Protein AF-0000000074485143 (afdb_homodimer)

Foldseek 3Di:
DLVVLLVVLQVQLCCCCPPVVDQLLVSLLVSLLVSQVVLPQACCDPDPVGHGSVRLLCCLLCVQCVPLVLLLLLLLLLLLLCLQLQVLVVQLVVLCVVQNLLCLLVVLLVVLLLLLALDALSNSCSLCLSNLQSNCVVNVQASLLNVQLNSLSNLLNCQQAPPNPLLVLLCVLLVADNVVLNVLSCVLSVVLSVCLGNVVSVVVSVVDGFHFDPLQCVSNHHPPDPADHDDNVLSVCLSCQLSVLSVQLRCLVVPHDCPDPVNVVSVVCNPSSNSSVVSSVVSCVSSNVVRPHDPVVSVVSSPSSCVLCVSLSSSLSSLSSSLSSLVSSCVLVVLLVVLLPDPDDLLCSLLVQLQVVCVSRLALSCSLNSSSNSSSVVQVVDPPDNSSLSSRSNSLSSQAQRASSHSVLSNCCSRRVHDRVSSCVRVNVSSNSSSVSSSVVSVVVSVVD/DLVVLLVVLQVQLCCCCPPVVDQLLVSLLVSLLVSQVVLPQACCDPDPVGHGSVRLLCCQLCVQCVPLVLLLLLLLLLLLLCLQLQVLVVQLVVLCVVQNLLCSLVVLLVVLLLLLALDALSNSCSLCVSNLQSNCVVNVAASLLNVQLNSLSNLLNCQQAPPNPLLVLLCVLLVADNVVLNVLSCVLSVVLSVCLGNVVSVVVSVVDGFHFDPLQCVSNHHPPDPADHDDNVLSVCLSCQLSVLSVQLRCLVVPHDCPDPVNVVSVVCNPSSNSSVVSSVVSCVSSNVVRPHDPVVSVVSSPSSCVLCVSLSSSLSSLSSSLSSLVSSCVLVVLLVVLLPDPDDLLCSLLVQLQVVCVSRLALSCSLNSSSNSSSVVQVPDPPDNSSLSSRSNSLSSQAQRASSHSVLSNCCSRRVHDRVSSCVRVNVSSNSSSVSSSVVSVVVSVVD

Structure (mmCIF, N/CA/C/O backbone):
data_AF-0000000074485143-model_v1
#
loop_
_entity.id
_entity.type
_entity.pdbx_description
1 polymer 'Permease DsdX'
#
loop_
_atom_site.group_PDB
_atom_site.id
_atom_site.type_symbol
_atom_site.label_atom_id
_atom_site.label_alt_id
_atom_site.label_comp_id
_atom_site.label_asym_id
_atom_site.label_entity_id
_atom_site.label_seq_id
_atom_site.pdbx_PDB_ins_code
_atom_site.Cartn_x
_atom_site.Cartn_y
_atom_site.Cartn_z
_atom_site.occupancy
_atom_site.B_iso_or_equiv
_atom_site.auth_seq_id
_atom_site.auth_comp_id
_atom_site.auth_asym_id
_atom_site.auth_atom_id
_atom_site.pdbx_PDB_model_num
ATOM 1 N N . MET A 1 1 ? 15.844 22.688 -19.109 1 77 1 MET A N 1
ATOM 2 C CA . MET A 1 1 ? 15.156 21.641 -19.859 1 77 1 MET A CA 1
ATOM 3 C C . MET A 1 1 ? 14.328 20.766 -18.922 1 77 1 MET A C 1
ATOM 5 O O . MET A 1 1 ? 13.156 20.5 -19.203 1 77 1 MET A O 1
ATOM 9 N N . GLY A 1 2 ? 14.812 20.609 -17.719 1 84.12 2 GLY A N 1
ATOM 10 C CA . GLY A 1 2 ? 14.086 19.766 -16.766 1 84.12 2 GLY A CA 1
ATOM 11 C C . GLY A 1 2 ? 12.828 20.422 -16.234 1 84.12 2 GLY A C 1
ATOM 12 O O . GLY A 1 2 ? 11.773 19.781 -16.172 1 84.12 2 GLY A O 1
ATOM 13 N N . ILE A 1 3 ? 12.891 21.672 -16.125 1 85.06 3 ILE A N 1
ATOM 14 C CA . ILE A 1 3 ? 11.758 22.406 -15.562 1 85.06 3 ILE A CA 1
ATOM 15 C C . ILE A 1 3 ? 10.617 22.438 -16.578 1 85.06 3 ILE A C 1
ATOM 17 O O . ILE A 1 3 ? 9.453 22.266 -16.203 1 85.06 3 ILE A O 1
ATOM 21 N N . ALA A 1 4 ? 10.906 22.656 -17.781 1 90.69 4 ALA A N 1
ATOM 22 C CA . ALA A 1 4 ? 9.898 22.672 -18.844 1 90.69 4 ALA A CA 1
ATOM 23 C C . ALA A 1 4 ? 9.195 21.312 -18.938 1 90.69 4 ALA A C 1
ATOM 25 O O . ALA A 1 4 ? 7.984 21.266 -19.156 1 90.69 4 ALA A O 1
ATOM 26 N N . ILE A 1 5 ? 9.953 20.312 -18.812 1 92.62 5 ILE A N 1
ATOM 27 C CA . ILE A 1 5 ? 9.414 18.953 -18.875 1 92.62 5 ILE A CA 1
ATOM 28 C C . ILE A 1 5 ? 8.453 18.719 -17.703 1 92.62 5 ILE A C 1
ATOM 30 O O . ILE A 1 5 ? 7.383 18.141 -17.875 1 92.62 5 ILE A O 1
ATOM 34 N N . VAL A 1 6 ? 8.852 19.188 -16.578 1 89.31 6 VAL A N 1
ATOM 35 C CA . VAL A 1 6 ? 8.023 19 -15.383 1 89.31 6 VAL A CA 1
ATOM 36 C C . VAL A 1 6 ? 6.723 19.781 -15.531 1 89.31 6 VAL A C 1
ATOM 38 O O . VAL A 1 6 ? 5.648 19.281 -15.203 1 89.31 6 VAL A O 1
ATOM 41 N N . ILE A 1 7 ? 6.793 20.984 -16.016 1 91.06 7 ILE A N 1
ATOM 42 C CA . ILE A 1 7 ? 5.598 21.797 -16.25 1 91.06 7 ILE A CA 1
ATOM 43 C C . ILE A 1 7 ? 4.688 21.094 -17.25 1 91.06 7 ILE A C 1
ATOM 45 O O . ILE A 1 7 ? 3.475 21.016 -17.047 1 91.06 7 ILE A O 1
ATOM 49 N N . ALA A 1 8 ? 5.266 20.641 -18.312 1 94.94 8 ALA A N 1
ATOM 50 C CA . ALA A 1 8 ? 4.496 19.922 -19.328 1 94.94 8 ALA A CA 1
ATOM 51 C C . ALA A 1 8 ? 3.826 18.688 -18.734 1 94.94 8 ALA A C 1
ATOM 53 O O . ALA A 1 8 ? 2.684 18.359 -19.078 1 94.94 8 ALA A O 1
ATOM 54 N N . ALA A 1 9 ? 4.535 18 -17.891 1 92.94 9 ALA A N 1
ATOM 55 C CA . ALA A 1 9 ? 4.008 16.797 -17.266 1 92.94 9 ALA A CA 1
ATOM 56 C C . ALA A 1 9 ? 2.795 17.109 -16.391 1 92.94 9 ALA A C 1
ATOM 58 O O . ALA A 1 9 ? 1.819 16.359 -16.375 1 92.94 9 ALA A O 1
ATOM 59 N N . ILE A 1 10 ? 2.867 18.156 -15.695 1 91.25 10 ILE A N 1
ATOM 60 C CA . ILE A 1 10 ? 1.774 18.578 -14.82 1 91.25 10 ILE A CA 1
ATOM 61 C C . ILE A 1 10 ? 0.552 18.938 -15.664 1 91.25 10 ILE A C 1
ATOM 63 O O . ILE A 1 10 ? -0.571 18.547 -15.328 1 91.25 10 ILE A O 1
ATOM 67 N N . VAL A 1 11 ? 0.771 19.641 -16.734 1 93.5 11 VAL A N 1
ATOM 68 C CA . VAL A 1 11 ? -0.319 20.031 -17.625 1 93.5 11 VAL A CA 1
ATOM 69 C C . VAL A 1 11 ? -0.961 18.781 -18.219 1 93.5 11 VAL A C 1
ATOM 71 O O . VAL A 1 11 ? -2.188 18.656 -18.25 1 93.5 11 VAL A O 1
ATOM 74 N N . VAL A 1 12 ? -0.149 17.891 -18.672 1 95.19 12 VAL A N 1
ATOM 75 C CA . VAL A 1 12 ? -0.652 16.656 -19.266 1 95.19 12 VAL A CA 1
ATOM 76 C C . VAL A 1 12 ? -1.452 15.875 -18.219 1 95.19 12 VAL A C 1
ATOM 78 O O . VAL A 1 12 ? -2.521 15.344 -18.531 1 95.19 12 VAL A O 1
ATOM 81 N N . LEU A 1 13 ? -0.933 15.789 -17 1 94 13 LEU A N 1
ATOM 82 C CA . LEU A 1 13 ? -1.611 15.078 -15.93 1 94 13 LEU A CA 1
ATOM 83 C C . LEU A 1 13 ? -2.988 15.68 -15.664 1 94 13 LEU A C 1
ATOM 85 O O . LEU A 1 13 ? -3.975 14.953 -15.539 1 94 13 LEU A O 1
ATOM 89 N N . LEU A 1 14 ? -3.059 16.984 -15.641 1 91.5 14 LEU A N 1
ATOM 90 C CA . LEU A 1 14 ? -4.316 17.672 -15.398 1 91.5 14 LEU A CA 1
ATOM 91 C C . LEU A 1 14 ? -5.305 17.438 -16.531 1 91.5 14 LEU A C 1
ATOM 93 O O . LEU A 1 14 ? -6.492 17.203 -16.297 1 91.5 14 LEU A O 1
ATOM 97 N N . LEU A 1 15 ? -4.797 17.422 -17.734 1 94.62 15 LEU A N 1
ATOM 98 C CA . LEU A 1 15 ? -5.66 17.203 -18.891 1 94.62 15 LEU A CA 1
ATOM 99 C C . LEU A 1 15 ? -6.172 15.766 -18.906 1 94.62 15 LEU A C 1
ATOM 101 O O . LEU A 1 15 ? -7.332 15.516 -19.25 1 94.62 15 LEU A O 1
ATOM 105 N N . LEU A 1 16 ? -5.328 14.812 -18.531 1 94.56 16 LEU A N 1
ATOM 106 C CA . LEU A 1 16 ? -5.73 13.414 -18.484 1 94.56 16 LEU A CA 1
ATOM 107 C C . LEU A 1 16 ? -6.859 13.203 -17.484 1 94.56 16 LEU A C 1
ATOM 109 O O . LEU A 1 16 ? -7.793 12.445 -17.75 1 94.56 16 LEU A O 1
ATOM 113 N N . ILE A 1 17 ? -6.816 13.875 -16.391 1 92.56 17 ILE A N 1
ATOM 114 C CA . ILE A 1 17 ? -7.766 13.641 -15.305 1 92.56 17 ILE A CA 1
ATOM 115 C C . ILE A 1 17 ? -9.031 14.469 -15.539 1 92.56 17 ILE A C 1
ATOM 117 O O . ILE A 1 17 ? -10.148 13.953 -15.414 1 92.56 17 ILE A O 1
ATOM 121 N N . THR A 1 18 ? -8.938 15.773 -15.961 1 90.88 18 THR A N 1
ATOM 122 C CA . THR A 1 18 ? -10.07 16.688 -15.984 1 90.88 18 THR A CA 1
ATOM 123 C C . THR A 1 18 ? -10.773 16.641 -17.344 1 90.88 18 THR A C 1
ATOM 125 O O . THR A 1 18 ? -11.992 16.828 -17.422 1 90.88 18 THR A O 1
ATOM 128 N N . VAL A 1 19 ? -9.984 16.438 -18.406 1 93 19 VAL A N 1
ATOM 129 C CA . VAL A 1 19 ? -10.57 16.469 -19.75 1 93 19 VAL A CA 1
ATOM 130 C C . VAL A 1 19 ? -10.805 15.039 -20.234 1 93 19 VAL A C 1
ATOM 132 O O . VAL A 1 19 ? -11.938 14.68 -20.578 1 93 19 VAL A O 1
ATOM 135 N N . ALA A 1 20 ? -9.859 14.195 -20.125 1 94.12 20 ALA A N 1
ATOM 136 C CA . ALA A 1 20 ? -9.984 12.828 -20.625 1 94.12 20 ALA A CA 1
ATOM 137 C C . ALA A 1 20 ? -10.719 11.953 -19.609 1 94.12 20 ALA A C 1
ATOM 139 O O . ALA A 1 20 ? -11.133 10.828 -19.938 1 94.12 20 ALA A O 1
ATOM 140 N N . LYS A 1 21 ? -10.852 12.414 -18.328 1 94.25 21 LYS A N 1
ATOM 141 C CA . LYS A 1 21 ? -11.547 11.719 -17.25 1 94.25 21 LYS A CA 1
ATOM 142 C C . LYS A 1 21 ? -10.906 10.359 -16.969 1 94.25 21 LYS A C 1
ATOM 144 O O . LYS A 1 21 ? -11.609 9.367 -16.766 1 94.25 21 LYS A O 1
ATOM 149 N N . MET A 1 22 ? -9.672 10.375 -17.094 1 95 22 MET A N 1
ATOM 150 C CA . MET A 1 22 ? -8.93 9.172 -16.703 1 95 22 MET A CA 1
ATOM 151 C C . MET A 1 22 ? -8.812 9.07 -15.195 1 95 22 MET A C 1
ATOM 153 O O . MET A 1 22 ? -8.648 10.078 -14.508 1 95 22 MET A O 1
ATOM 157 N N . HIS A 1 23 ? -8.953 7.844 -14.758 1 94.5 23 HIS A N 1
ATOM 158 C CA . HIS A 1 23 ? -8.789 7.629 -13.32 1 94.5 23 HIS A CA 1
ATOM 159 C C . HIS A 1 23 ? -7.441 8.164 -12.844 1 94.5 23 HIS A C 1
ATOM 161 O O . HIS A 1 23 ? -6.41 7.922 -13.469 1 94.5 23 HIS A O 1
ATOM 167 N N . PRO A 1 24 ? -7.426 8.875 -11.703 1 92.75 24 PRO A N 1
ATOM 168 C CA . PRO A 1 24 ? -6.191 9.516 -11.234 1 92.75 24 PRO A CA 1
ATOM 169 C C . PRO A 1 24 ? -5.047 8.523 -11.047 1 92.75 24 PRO A C 1
ATOM 171 O O . PRO A 1 24 ? -3.893 8.844 -11.336 1 92.75 24 PRO A O 1
ATOM 174 N N . PHE A 1 25 ? -5.336 7.328 -10.57 1 96 25 PHE A N 1
ATOM 175 C CA . PHE A 1 25 ? -4.301 6.32 -10.367 1 96 25 PHE A CA 1
ATOM 176 C C . PHE A 1 25 ? -3.596 5.992 -11.68 1 96 25 PHE A C 1
ATOM 178 O O . PHE A 1 25 ? -2.363 5.992 -11.742 1 96 25 PHE A O 1
ATOM 185 N N . VAL A 1 26 ? -4.289 5.754 -12.734 1 96.81 26 VAL A N 1
ATOM 186 C CA . VAL A 1 26 ? -3.756 5.402 -14.047 1 96.81 26 VAL A CA 1
ATOM 187 C C . VAL A 1 26 ? -3.012 6.598 -14.641 1 96.81 26 VAL A C 1
ATOM 189 O O . VAL A 1 26 ? -1.909 6.449 -15.172 1 96.81 26 VAL A O 1
ATOM 192 N N . ALA A 1 27 ? -3.609 7.762 -14.516 1 96.19 27 ALA A N 1
ATOM 193 C CA . ALA A 1 27 ? -3.021 8.984 -15.055 1 96.19 27 ALA A CA 1
ATOM 194 C C . ALA A 1 27 ? -1.67 9.273 -14.406 1 96.19 27 ALA A C 1
ATOM 196 O O . ALA A 1 27 ? -0.719 9.664 -15.086 1 96.19 27 ALA A O 1
ATOM 197 N N . LEU A 1 28 ? -1.606 9.094 -13.117 1 94.12 28 LEU A N 1
ATOM 198 C CA . LEU A 1 28 ? -0.381 9.375 -12.383 1 94.12 28 LEU A CA 1
ATOM 199 C C . LEU A 1 28 ? 0.729 8.406 -12.781 1 94.12 28 LEU A C 1
ATOM 201 O O . LEU A 1 28 ? 1.873 8.82 -12.984 1 94.12 28 LEU A O 1
ATOM 205 N N . ILE A 1 29 ? 0.413 7.117 -12.898 1 96.56 29 ILE A N 1
ATOM 206 C CA . ILE A 1 29 ? 1.409 6.129 -13.289 1 96.56 29 ILE A CA 1
ATOM 207 C C . ILE A 1 29 ? 1.868 6.398 -14.727 1 96.56 29 ILE A C 1
ATOM 209 O O . ILE A 1 29 ? 3.066 6.367 -15.016 1 96.56 29 ILE A O 1
ATOM 213 N N . LEU A 1 30 ? 0.955 6.688 -15.602 1 97.19 30 LEU A N 1
ATOM 214 C CA . LEU A 1 30 ? 1.27 6.98 -17 1 97.19 30 LEU A CA 1
ATOM 215 C C . LEU A 1 30 ? 2.168 8.211 -17.094 1 97.19 30 LEU A C 1
ATOM 217 O O . LEU A 1 30 ? 3.15 8.203 -17.844 1 97.19 30 LEU A O 1
ATOM 221 N N . THR A 1 31 ? 1.802 9.227 -16.391 1 96.38 31 THR A N 1
ATOM 222 C CA . THR A 1 31 ? 2.58 10.461 -16.422 1 96.38 31 THR A CA 1
ATOM 223 C C . THR A 1 31 ? 3.969 10.242 -15.828 1 96.38 31 THR A C 1
ATOM 225 O O . THR A 1 31 ? 4.945 10.836 -16.281 1 96.38 31 THR A O 1
ATOM 228 N N . SER A 1 32 ? 4.051 9.383 -14.773 1 96 32 SER A N 1
ATOM 229 C CA . SER A 1 32 ? 5.348 9.039 -14.203 1 96 32 SER A CA 1
ATOM 230 C C . SER A 1 32 ? 6.258 8.398 -15.242 1 96 32 SER A C 1
ATOM 232 O O . SER A 1 32 ? 7.438 8.734 -15.336 1 96 32 SER A O 1
ATOM 234 N N . VAL A 1 33 ? 5.715 7.488 -16.016 1 96.94 33 VAL A N 1
ATOM 235 C CA . VAL A 1 33 ? 6.469 6.836 -17.078 1 96.94 33 VAL A CA 1
ATOM 236 C C . VAL A 1 33 ? 6.898 7.875 -18.109 1 96.94 33 VAL A C 1
ATOM 238 O O . VAL A 1 33 ? 8.055 7.891 -18.547 1 96.94 33 VAL A O 1
ATOM 241 N N . GLY A 1 34 ? 6.012 8.742 -18.516 1 96.81 34 GLY A N 1
ATOM 242 C CA . GLY A 1 34 ? 6.305 9.781 -19.484 1 96.81 34 GLY A CA 1
ATOM 243 C C . GLY A 1 34 ? 7.418 10.711 -19.047 1 96.81 34 GLY A C 1
ATOM 244 O O . GLY A 1 34 ? 8.312 11.031 -19.844 1 96.81 34 GLY A O 1
ATOM 245 N N . VAL A 1 35 ? 7.359 11.133 -17.812 1 95.12 35 VAL A N 1
ATOM 246 C CA . VAL A 1 35 ? 8.367 12.039 -17.281 1 95.12 35 VAL A CA 1
ATOM 247 C C . VAL A 1 35 ? 9.727 11.344 -17.234 1 95.12 35 VAL A C 1
ATOM 249 O O . VAL A 1 35 ? 10.742 11.938 -17.594 1 95.12 35 VAL A O 1
ATOM 252 N N . GLY A 1 36 ? 9.75 10.102 -16.75 1 95.56 36 GLY A N 1
ATOM 253 C CA . GLY A 1 36 ? 11 9.352 -16.734 1 95.56 36 GLY A CA 1
ATOM 254 C C . GLY A 1 36 ? 11.641 9.25 -18.109 1 95.56 36 GLY A C 1
ATOM 255 O O . GLY A 1 36 ? 12.852 9.453 -18.25 1 95.56 36 GLY A O 1
ATOM 256 N N . LEU A 1 37 ? 10.828 8.992 -19.141 1 95.81 37 LEU A N 1
ATOM 257 C CA . LEU A 1 37 ? 11.328 8.891 -20.5 1 95.81 37 LEU A CA 1
ATOM 258 C C . LEU A 1 37 ? 11.836 10.242 -21 1 95.81 37 LEU A C 1
ATOM 260 O O . LEU A 1 37 ? 12.922 10.328 -21.578 1 95.81 37 LEU A O 1
ATOM 264 N N . ALA A 1 38 ? 11.125 11.273 -20.719 1 95.5 38 ALA A N 1
ATOM 265 C CA . ALA A 1 38 ? 11.469 12.609 -21.203 1 95.5 38 ALA A CA 1
ATOM 266 C C . ALA A 1 38 ? 12.734 13.125 -20.531 1 95.5 38 ALA A C 1
ATOM 268 O O . ALA A 1 38 ? 13.523 13.852 -21.156 1 95.5 38 ALA A O 1
ATOM 269 N N . MET A 1 39 ? 12.938 12.734 -19.297 1 94.38 39 MET A N 1
ATOM 270 C CA . MET A 1 39 ? 14.086 13.211 -18.531 1 94.38 39 MET A CA 1
ATOM 271 C C . MET A 1 39 ? 15.312 12.328 -18.781 1 94.38 39 MET A C 1
ATOM 273 O O . MET A 1 39 ? 16.391 12.594 -18.25 1 94.38 39 MET A O 1
ATOM 277 N N . GLY A 1 40 ? 15.133 11.273 -19.547 1 92.62 40 GLY A N 1
ATOM 278 C CA . GLY A 1 40 ? 16.25 10.422 -19.938 1 92.62 40 GLY A CA 1
ATOM 279 C C . GLY A 1 40 ? 16.641 9.43 -18.859 1 92.62 40 GLY A C 1
ATOM 280 O O . GLY A 1 40 ? 17.797 9 -18.797 1 92.62 40 GLY A O 1
ATOM 281 N N . MET A 1 41 ? 15.758 9.078 -18.016 1 93.44 41 MET A N 1
ATOM 282 C CA . MET A 1 41 ? 16.031 8.031 -17.031 1 93.44 41 MET A CA 1
ATOM 283 C C . MET A 1 41 ? 16.234 6.684 -17.719 1 93.44 41 MET A C 1
ATOM 285 O O . MET A 1 41 ? 15.625 6.418 -18.75 1 93.44 41 MET A O 1
ATOM 289 N N . PRO A 1 42 ? 17.141 5.848 -17.141 1 93.62 42 PRO A N 1
ATOM 290 C CA . PRO A 1 42 ? 17.266 4.516 -17.734 1 93.62 42 PRO A CA 1
ATOM 291 C C . PRO A 1 42 ? 15.961 3.721 -17.703 1 93.62 42 PRO A C 1
ATOM 293 O O . PRO A 1 42 ? 15.211 3.807 -16.734 1 93.62 42 PRO A O 1
ATOM 296 N N . LEU A 1 43 ? 15.688 3.006 -18.797 1 92.38 43 LEU A N 1
ATOM 297 C CA . LEU A 1 43 ? 14.492 2.178 -18.859 1 92.38 43 LEU A CA 1
ATOM 298 C C . LEU A 1 43 ? 14.516 1.099 -17.781 1 92.38 43 LEU A C 1
ATOM 300 O O . LEU A 1 43 ? 13.531 0.908 -17.062 1 92.38 43 LEU A O 1
ATOM 304 N N . LEU A 1 44 ? 15.633 0.401 -17.719 1 86.69 44 LEU A N 1
ATOM 305 C CA . LEU A 1 44 ? 15.906 -0.603 -16.703 1 86.69 44 LEU A CA 1
ATOM 306 C C . LEU A 1 44 ? 17.109 -0.207 -15.852 1 86.69 44 LEU A C 1
ATOM 308 O O . LEU A 1 44 ? 18.031 0.458 -16.344 1 86.69 44 LEU A O 1
ATOM 312 N N . ALA A 1 45 ? 17.094 -0.607 -14.562 1 83.62 45 ALA A N 1
ATOM 313 C CA . ALA A 1 45 ? 18.188 -0.243 -13.664 1 83.62 45 ALA A CA 1
ATOM 314 C C . ALA A 1 45 ? 19.5 -0.83 -14.148 1 83.62 45 ALA A C 1
ATOM 316 O O . ALA A 1 45 ? 19.672 -2.051 -14.172 1 83.62 45 ALA A O 1
ATOM 317 N N . PRO A 1 46 ? 20.391 0.035 -14.523 1 72.5 46 PRO A N 1
ATOM 318 C CA . PRO A 1 46 ? 21.703 -0.476 -14.914 1 72.5 46 PRO A CA 1
ATOM 319 C C . PRO A 1 46 ? 22.531 -0.963 -13.727 1 72.5 46 PRO A C 1
ATOM 321 O O . PRO A 1 46 ? 23.375 -1.844 -13.875 1 72.5 46 PRO A O 1
ATOM 324 N N . SER A 1 47 ? 22.297 -0.311 -12.602 1 71.19 47 SER A N 1
ATOM 325 C CA . SER A 1 47 ? 22.938 -0.641 -11.336 1 71.19 47 SER A CA 1
ATOM 326 C C . SER A 1 47 ? 22 -0.416 -10.156 1 71.19 47 SER A C 1
ATOM 328 O O . SER A 1 47 ? 20.984 0.261 -10.289 1 71.19 47 SER A O 1
ATOM 330 N N . PRO A 1 48 ? 22.281 -1.154 -9.102 1 69.06 48 PRO A N 1
ATOM 331 C CA . PRO A 1 48 ? 21.453 -0.934 -7.926 1 69.06 48 PRO A CA 1
ATOM 332 C C . PRO A 1 48 ? 21.422 0.527 -7.48 1 69.06 48 PRO A C 1
ATOM 334 O O . PRO A 1 48 ? 20.453 0.971 -6.855 1 69.06 48 PRO A O 1
ATOM 337 N N . GLU A 1 49 ? 22.406 1.242 -7.836 1 74.12 49 GLU A N 1
ATOM 338 C CA . GLU A 1 49 ? 22.547 2.623 -7.383 1 74.12 49 GLU A CA 1
ATOM 339 C C . GLU A 1 49 ? 21.781 3.58 -8.281 1 74.12 49 GLU A C 1
ATOM 341 O O . GLU A 1 49 ? 21.469 4.707 -7.887 1 74.12 49 GLU A O 1
ATOM 346 N N . THR A 1 50 ? 21.484 3.129 -9.484 1 86 50 THR A N 1
ATOM 347 C CA . THR A 1 50 ? 20.766 3.965 -10.445 1 86 50 THR A CA 1
ATOM 348 C C . THR A 1 50 ? 19.438 3.332 -10.812 1 86 50 THR A C 1
ATOM 350 O O . THR A 1 50 ? 19.359 2.502 -11.727 1 86 50 THR A O 1
ATOM 353 N N . PRO A 1 51 ? 18.453 3.938 -10.234 1 90.56 51 PRO A N 1
ATOM 354 C CA . PRO A 1 51 ? 17.141 3.311 -10.469 1 90.56 51 PRO A CA 1
ATOM 355 C C . PRO A 1 51 ? 16.594 3.607 -11.867 1 90.56 51 PRO A C 1
ATOM 357 O O . PRO A 1 51 ? 16.781 4.707 -12.383 1 90.56 51 PRO A O 1
ATOM 360 N N . GLY A 1 52 ? 16.016 2.598 -12.461 1 94.38 52 GLY A N 1
ATOM 361 C CA . GLY A 1 52 ? 15.234 2.814 -13.672 1 94.38 52 GLY A CA 1
ATOM 362 C C . GLY A 1 52 ? 13.867 3.414 -13.406 1 94.38 52 GLY A C 1
ATOM 363 O O . GLY A 1 52 ? 13.5 3.652 -12.258 1 94.38 52 GLY A O 1
ATOM 364 N N . ILE A 1 53 ? 13.117 3.656 -14.484 1 95.94 53 ILE A N 1
ATOM 365 C CA . ILE A 1 53 ? 11.797 4.273 -14.398 1 95.94 53 ILE A CA 1
ATOM 366 C C . ILE A 1 53 ? 10.875 3.395 -13.555 1 95.94 53 ILE A C 1
ATOM 368 O O . ILE A 1 53 ? 10.234 3.877 -12.617 1 95.94 53 ILE A O 1
ATOM 372 N N . ILE A 1 54 ? 10.852 2.143 -13.812 1 94.56 54 ILE A N 1
ATOM 373 C CA . ILE A 1 54 ? 9.938 1.214 -13.148 1 94.56 54 ILE A CA 1
ATOM 374 C C . ILE A 1 54 ? 10.344 1.049 -11.68 1 94.56 54 ILE A C 1
ATOM 376 O O . ILE A 1 54 ? 9.492 0.979 -10.797 1 94.56 54 ILE A O 1
ATOM 380 N N . ASP A 1 55 ? 11.625 1.031 -11.453 1 94.81 55 ASP A N 1
ATOM 381 C CA . ASP A 1 55 ? 12.141 0.941 -10.086 1 94.81 55 ASP A CA 1
ATOM 382 C C . ASP A 1 55 ? 11.711 2.15 -9.258 1 94.81 55 ASP A C 1
ATOM 384 O O . ASP A 1 55 ? 11.297 2.006 -8.109 1 94.81 55 ASP A O 1
ATOM 388 N N . SER A 1 56 ? 11.812 3.252 -9.875 1 94.94 56 SER A N 1
ATOM 389 C CA . SER A 1 56 ? 11.438 4.484 -9.188 1 94.94 56 SER A CA 1
ATOM 390 C C . SER A 1 56 ? 9.945 4.508 -8.867 1 94.94 56 SER A C 1
ATOM 392 O O . SER A 1 56 ? 9.539 4.953 -7.793 1 94.94 56 SER A O 1
ATOM 394 N N . ILE A 1 57 ? 9.18 4.055 -9.781 1 95.81 57 ILE A N 1
ATOM 395 C CA . ILE A 1 57 ? 7.73 4.016 -9.602 1 95.81 57 ILE A CA 1
ATOM 396 C C . ILE A 1 57 ? 7.379 3.076 -8.445 1 95.81 57 ILE A C 1
ATOM 398 O O . ILE A 1 57 ? 6.664 3.461 -7.52 1 95.81 57 ILE A O 1
ATOM 402 N N . LYS A 1 58 ? 7.914 1.9 -8.445 1 95.06 58 LYS A N 1
ATOM 403 C CA . LYS A 1 58 ? 7.637 0.918 -7.398 1 95.06 58 LYS A CA 1
ATOM 404 C C . LYS A 1 58 ? 8.141 1.404 -6.039 1 95.06 58 LYS A C 1
ATOM 406 O O . LYS A 1 58 ? 7.445 1.265 -5.031 1 95.06 58 LYS A O 1
ATOM 411 N N . ALA A 1 59 ? 9.328 1.985 -6.074 1 94.31 59 ALA A N 1
ATOM 412 C CA . ALA A 1 59 ? 9.914 2.484 -4.836 1 94.31 59 ALA A CA 1
ATOM 413 C C . ALA A 1 59 ? 9.094 3.641 -4.266 1 94.31 59 ALA A C 1
ATOM 415 O O . ALA A 1 59 ? 8.859 3.705 -3.059 1 94.31 59 ALA A O 1
ATOM 416 N N . GLY A 1 60 ? 8.719 4.543 -5.125 1 93.56 60 GLY A N 1
ATOM 417 C CA . GLY A 1 60 ? 7.914 5.676 -4.684 1 93.56 60 GLY A CA 1
ATOM 418 C C . GLY A 1 60 ? 6.578 5.266 -4.094 1 93.56 60 GLY A C 1
ATOM 419 O O . GLY A 1 60 ? 6.199 5.738 -3.02 1 93.56 60 GLY A O 1
ATOM 420 N N . LEU A 1 61 ? 5.895 4.41 -4.824 1 94.62 61 LEU A N 1
ATOM 421 C CA . LEU A 1 61 ? 4.613 3.91 -4.336 1 94.62 61 LEU A CA 1
ATOM 422 C C . LEU A 1 61 ? 4.797 3.117 -3.045 1 94.62 61 LEU A C 1
ATOM 424 O O . LEU A 1 61 ? 4.062 3.322 -2.076 1 94.62 61 LEU A O 1
ATOM 428 N N . GLY A 1 62 ? 5.707 2.275 -3 1 94.56 62 GLY A N 1
ATOM 429 C CA . GLY A 1 62 ? 5.969 1.445 -1.835 1 94.56 62 GLY A CA 1
ATOM 430 C C . GLY A 1 62 ? 6.367 2.246 -0.609 1 94.56 62 GLY A C 1
ATOM 431 O O . GLY A 1 62 ? 5.875 1.992 0.492 1 94.56 62 GLY A O 1
ATOM 432 N N . ASN A 1 63 ? 7.293 3.207 -0.805 1 92.19 63 ASN A N 1
ATOM 433 C CA . ASN A 1 63 ? 7.719 4.055 0.305 1 92.19 63 ASN A CA 1
ATOM 434 C C . ASN A 1 63 ? 6.547 4.84 0.89 1 92.19 63 ASN A C 1
ATOM 436 O O . ASN A 1 63 ? 6.461 5.016 2.105 1 92.19 63 ASN A O 1
ATOM 440 N N . THR A 1 64 ? 5.727 5.25 0.051 1 90.31 64 THR A N 1
ATOM 441 C CA . THR A 1 64 ? 4.57 6.02 0.488 1 90.31 64 THR A CA 1
ATOM 442 C C . THR A 1 64 ? 3.572 5.129 1.225 1 90.31 64 THR A C 1
ATOM 444 O O . THR A 1 64 ? 3.133 5.461 2.328 1 90.31 64 THR A O 1
ATOM 447 N N . LEU A 1 65 ? 3.303 4.008 0.687 1 93.62 65 LEU A N 1
ATOM 448 C CA . LEU A 1 65 ? 2.283 3.137 1.259 1 93.62 65 LEU A CA 1
ATOM 449 C C . LEU A 1 65 ? 2.836 2.359 2.449 1 93.62 65 LEU A C 1
ATOM 451 O O . LEU A 1 65 ? 2.08 1.944 3.33 1 93.62 65 LEU A O 1
ATOM 455 N N . GLY A 1 66 ? 4.137 2.133 2.506 1 93.75 66 GLY A N 1
ATOM 456 C CA . GLY A 1 66 ? 4.73 1.435 3.637 1 93.75 66 GLY A CA 1
ATOM 457 C C . GLY A 1 66 ? 4.375 2.057 4.973 1 93.75 66 GLY A C 1
ATOM 458 O O . GLY A 1 66 ? 4.199 1.349 5.969 1 93.75 66 GLY A O 1
ATOM 459 N N . PHE A 1 67 ? 4.262 3.312 4.922 1 91.19 67 PHE A N 1
ATOM 460 C CA . PHE A 1 67 ? 3.92 4.055 6.133 1 91.19 67 PHE A CA 1
ATOM 461 C C . PHE A 1 67 ? 2.434 4.387 6.16 1 91.19 67 PHE A C 1
ATOM 463 O O . PHE A 1 67 ? 1.736 4.062 7.121 1 91.19 67 PHE A O 1
ATOM 470 N N . LEU A 1 68 ? 1.88 4.895 5.105 1 89.62 68 LEU A N 1
ATOM 471 C CA . LEU A 1 68 ? 0.553 5.5 5.109 1 89.62 68 LEU A CA 1
ATOM 472 C C . LEU A 1 68 ? -0.533 4.43 5.137 1 89.62 68 LEU A C 1
ATOM 474 O O . LEU A 1 68 ? -1.606 4.645 5.707 1 89.62 68 LEU A O 1
ATOM 478 N N . ALA A 1 69 ? -0.226 3.336 4.488 1 94.19 69 ALA A N 1
ATOM 479 C CA . ALA A 1 69 ? -1.234 2.281 4.512 1 94.19 69 ALA A CA 1
ATOM 480 C C . ALA A 1 69 ? -1.52 1.828 5.941 1 94.19 69 ALA A C 1
ATOM 482 O O . ALA A 1 69 ? -2.666 1.543 6.293 1 94.19 69 ALA A O 1
ATOM 483 N N . ILE A 1 70 ? -0.499 1.754 6.793 1 95.25 70 ILE A N 1
ATOM 484 C CA . ILE A 1 70 ? -0.653 1.33 8.18 1 95.25 70 ILE A CA 1
ATOM 485 C C . ILE A 1 70 ? -1.438 2.385 8.961 1 95.25 70 ILE A C 1
ATOM 487 O O . ILE A 1 70 ? -2.406 2.062 9.648 1 95.25 70 ILE A O 1
ATOM 491 N N . VAL A 1 71 ? -1.066 3.592 8.727 1 91.19 71 VAL A N 1
ATOM 492 C CA . VAL A 1 71 ? -1.657 4.703 9.469 1 91.19 71 VAL A CA 1
ATOM 493 C C . VAL A 1 71 ? -3.123 4.863 9.078 1 91.19 71 VAL A C 1
ATOM 495 O O . VAL A 1 71 ? -3.988 5.039 9.938 1 91.19 71 VAL A O 1
ATOM 498 N N . LEU A 1 72 ? -3.393 4.77 7.816 1 91.25 72 LEU A N 1
ATOM 499 C CA . LEU A 1 72 ? -4.758 4.965 7.336 1 91.25 72 LEU A CA 1
ATOM 500 C C . LEU A 1 72 ? -5.656 3.814 7.777 1 91.25 72 LEU A C 1
ATOM 502 O O . LEU A 1 72 ? -6.809 4.035 8.164 1 91.25 72 LEU A O 1
ATOM 506 N N . ALA A 1 73 ? -5.145 2.617 7.676 1 94.38 73 ALA A N 1
ATOM 507 C CA . ALA A 1 73 ? -5.934 1.455 8.078 1 94.38 73 ALA A CA 1
ATOM 508 C C . ALA A 1 73 ? -6.27 1.508 9.562 1 94.38 73 ALA A C 1
ATOM 510 O O . ALA A 1 73 ? -7.438 1.383 9.945 1 94.38 73 ALA A O 1
ATOM 511 N N . LEU A 1 74 ? -5.266 1.709 10.43 1 95.12 74 LEU A N 1
ATOM 512 C CA . LEU A 1 74 ? -5.469 1.744 11.875 1 95.12 74 LEU A CA 1
ATOM 513 C C . LEU A 1 74 ? -6.309 2.953 12.281 1 95.12 74 LEU A C 1
ATOM 515 O O . LEU A 1 74 ? -7.191 2.844 13.133 1 95.12 74 LEU A O 1
ATOM 519 N N . GLY A 1 75 ? -6.023 4.062 11.633 1 90.88 75 GLY A N 1
ATOM 520 C CA . GLY A 1 75 ? -6.805 5.254 11.906 1 90.88 75 GLY A CA 1
ATOM 521 C C . GLY A 1 75 ? -8.273 5.102 11.539 1 90.88 75 GLY A C 1
ATOM 522 O O . GLY A 1 75 ? -9.148 5.566 12.273 1 90.88 75 GLY A O 1
ATOM 523 N N . THR A 1 76 ? -8.516 4.527 10.43 1 91.31 76 THR A N 1
ATOM 524 C CA . THR A 1 76 ? -9.891 4.312 9.977 1 91.31 76 THR A CA 1
ATOM 525 C C . THR A 1 76 ? -10.625 3.357 10.906 1 91.31 76 THR A C 1
ATOM 527 O O . THR A 1 76 ? -11.797 3.562 11.211 1 91.31 76 THR A O 1
ATOM 530 N N . MET A 1 77 ? -9.969 2.307 11.359 1 94.19 77 MET A N 1
ATOM 531 C CA . MET A 1 77 ? -10.578 1.376 12.305 1 94.19 77 MET A CA 1
ATOM 532 C C . MET A 1 77 ? -10.898 2.072 13.625 1 94.19 77 MET A C 1
ATOM 534 O O . MET A 1 77 ? -11.953 1.844 14.219 1 94.19 77 MET A O 1
ATOM 538 N N . LEU A 1 78 ? -9.938 2.865 14.047 1 92.38 78 LEU A N 1
ATOM 539 C CA . LEU A 1 78 ? -10.148 3.645 15.266 1 92.38 78 LEU A CA 1
ATOM 540 C C . LEU A 1 78 ? -11.352 4.57 15.109 1 92.38 78 LEU A C 1
ATOM 542 O O . LEU A 1 78 ? -12.188 4.652 16.016 1 92.38 78 LEU A O 1
ATOM 546 N N . GLY A 1 79 ? -11.453 5.285 13.992 1 87.19 79 GLY A N 1
ATOM 547 C CA . GLY A 1 79 ? -12.586 6.152 13.711 1 87.19 79 GLY A CA 1
ATOM 548 C C . GLY A 1 79 ? -13.906 5.41 13.664 1 87.19 79 GLY A C 1
ATOM 549 O O . GLY A 1 79 ? -14.922 5.91 14.148 1 87.19 79 GLY A O 1
ATOM 550 N N . LYS A 1 80 ? -13.859 4.25 13.039 1 91.19 80 LYS A N 1
ATOM 551 C CA . LYS A 1 80 ? -15.07 3.436 12.953 1 91.19 80 LYS A CA 1
ATOM 552 C C . LYS A 1 80 ? -15.555 3.025 14.344 1 91.19 80 LYS A C 1
ATOM 554 O O . LYS A 1 80 ? -16.766 3.041 14.609 1 91.19 80 LYS A O 1
ATOM 559 N N . MET A 1 81 ? -14.633 2.637 15.211 1 91.31 81 MET A N 1
ATOM 560 C CA . MET A 1 81 ? -14.992 2.273 16.578 1 91.31 81 MET A CA 1
ATOM 561 C C . MET A 1 81 ? -15.602 3.461 17.312 1 91.31 81 MET A C 1
ATOM 563 O O . MET A 1 81 ? -16.547 3.299 18.078 1 91.31 81 MET A O 1
ATOM 567 N N . MET A 1 82 ? -15.109 4.547 17.062 1 87.5 82 MET A N 1
ATOM 568 C CA . MET A 1 82 ? -15.648 5.762 17.672 1 87.5 82 MET A CA 1
ATOM 569 C C . MET A 1 82 ? -17.062 6.035 17.172 1 87.5 82 MET A C 1
ATOM 571 O O . MET A 1 82 ? -17.938 6.426 17.938 1 87.5 82 MET A O 1
ATOM 575 N N . ALA A 1 83 ? -17.25 5.82 15.938 1 85.81 83 ALA A N 1
ATOM 576 C CA . ALA A 1 83 ? -18.547 6.074 15.32 1 85.81 83 ALA A CA 1
ATOM 577 C C . ALA A 1 83 ? -19.594 5.082 15.828 1 85.81 83 ALA A C 1
ATOM 579 O O . ALA A 1 83 ? -20.672 5.477 16.25 1 85.81 83 ALA A O 1
ATOM 580 N N . GLU A 1 84 ? -19.188 3.854 15.867 1 88.19 84 GLU A N 1
ATOM 581 C CA . GLU A 1 84 ? -20.141 2.807 16.203 1 88.19 84 GLU A CA 1
ATOM 582 C C . GLU A 1 84 ? -20.453 2.812 17.703 1 88.19 84 GLU A C 1
ATOM 584 O O . GLU A 1 84 ? -21.562 2.465 18.109 1 88.19 84 GLU A O 1
ATOM 589 N N . SER A 1 85 ? -19.531 3.252 18.469 1 89 85 SER A N 1
ATOM 590 C CA . SER A 1 85 ? -19.703 3.273 19.906 1 89 85 SER A CA 1
ATOM 591 C C . SER A 1 85 ? -20.5 4.496 20.344 1 89 85 SER A C 1
ATOM 593 O O . SER A 1 85 ? -20.969 4.562 21.484 1 89 85 SER A O 1
ATOM 595 N N . GLY A 1 86 ? -20.641 5.469 19.422 1 85.31 86 GLY A N 1
ATOM 596 C CA . GLY A 1 86 ? -21.266 6.73 19.781 1 85.31 86 GLY A CA 1
ATOM 597 C C . GLY A 1 86 ? -20.281 7.758 20.297 1 85.31 86 GLY A C 1
ATOM 598 O O . GLY A 1 86 ? -20.672 8.859 20.688 1 85.31 86 GLY A O 1
ATOM 599 N N . GLY A 1 87 ? -19.109 7.363 20.344 1 83.94 87 GLY A N 1
ATOM 600 C CA . GLY A 1 87 ? -18.078 8.273 20.828 1 83.94 87 GLY A CA 1
ATOM 601 C C . GLY A 1 87 ? -17.938 9.516 19.969 1 83.94 87 GLY A C 1
ATOM 602 O O . GLY A 1 87 ? -17.734 10.617 20.5 1 83.94 87 GLY A O 1
ATOM 603 N N . ALA A 1 88 ? -18.016 9.375 18.734 1 80.81 88 ALA A N 1
ATOM 604 C CA . ALA A 1 88 ? -17.938 10.516 17.828 1 80.81 88 ALA A CA 1
ATOM 605 C C . ALA A 1 88 ? -19.031 11.539 18.125 1 80.81 88 ALA A C 1
ATOM 607 O O . ALA A 1 88 ? -18.766 12.742 18.125 1 80.81 88 ALA A O 1
ATOM 608 N N . GLU A 1 89 ? -20.156 11.062 18.344 1 80.75 89 GLU A N 1
ATOM 609 C CA . GLU A 1 89 ? -21.281 11.922 18.688 1 80.75 89 GLU A CA 1
ATOM 610 C C . GLU A 1 89 ? -21.047 12.648 20 1 80.75 89 GLU A C 1
ATOM 612 O O . GLU A 1 89 ? -21.375 13.836 20.141 1 80.75 89 GLU A O 1
ATOM 617 N N . ARG A 1 90 ? -20.547 11.922 20.906 1 84.69 90 ARG A N 1
ATOM 618 C CA . ARG A 1 90 ? -20.234 12.5 22.219 1 84.69 90 ARG A CA 1
ATOM 619 C C . ARG A 1 90 ? -19.25 13.656 22.094 1 84.69 90 ARG A C 1
ATOM 621 O O . ARG A 1 90 ? -19.453 14.719 22.688 1 84.69 90 ARG A O 1
ATOM 628 N N . ILE A 1 91 ? -18.281 13.469 21.359 1 81.94 91 ILE A N 1
ATOM 629 C CA . ILE A 1 91 ? -17.25 14.484 21.188 1 81.94 91 ILE A CA 1
ATOM 630 C C . ILE A 1 91 ? -17.828 15.688 20.453 1 81.94 91 ILE A C 1
ATOM 632 O O . ILE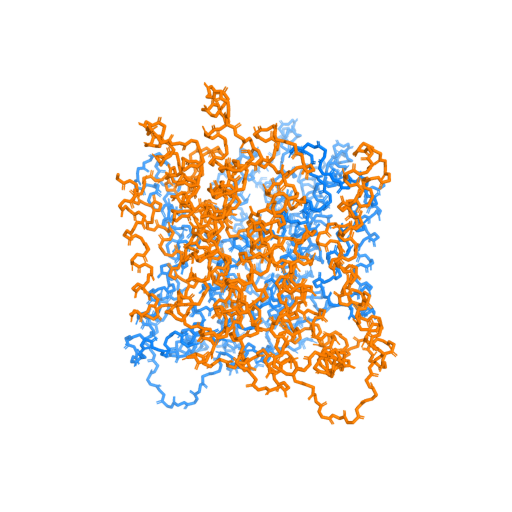 A 1 91 ? -17.609 16.828 20.844 1 81.94 91 ILE A O 1
ATOM 636 N N . ALA A 1 92 ? -18.516 15.367 19.422 1 78.94 92 ALA A N 1
ATOM 637 C CA . ALA A 1 92 ? -19.094 16.438 18.609 1 78.94 92 ALA A CA 1
ATOM 638 C C . ALA A 1 92 ? -20.047 17.297 19.453 1 78.94 92 ALA A C 1
ATOM 640 O O . ALA A 1 92 ? -19.953 18.531 19.438 1 78.94 92 ALA A O 1
ATOM 641 N N . LYS A 1 93 ? -20.875 16.703 20.172 1 81.25 93 LYS A N 1
ATOM 642 C CA . LYS A 1 93 ? -21.844 17.406 21 1 81.25 93 LYS A CA 1
ATOM 643 C C . LYS A 1 93 ? -21.141 18.234 22.078 1 81.25 93 LYS A C 1
ATOM 645 O O . LYS A 1 93 ? -21.547 19.375 22.344 1 81.25 93 LYS A O 1
ATOM 650 N N . THR A 1 94 ? -20.156 17.656 22.609 1 84.69 94 THR A N 1
ATOM 651 C CA . THR A 1 94 ? -19.438 18.359 23.672 1 84.69 94 THR A CA 1
ATOM 652 C C . THR A 1 94 ? -18.719 19.578 23.109 1 84.69 94 THR A C 1
ATOM 654 O O . THR A 1 94 ? -18.734 20.656 23.719 1 84.69 94 THR A O 1
ATOM 657 N N . LEU A 1 95 ? -18.094 19.453 21.969 1 81.19 95 LEU A N 1
ATOM 658 C CA . LEU A 1 95 ? -17.375 20.562 21.359 1 81.19 95 LEU A CA 1
ATOM 659 C C . LEU A 1 95 ? -18.328 21.656 20.938 1 81.19 95 LEU A C 1
ATOM 661 O O . LEU A 1 95 ? -18.047 22.844 21.125 1 81.19 95 LEU A O 1
ATOM 665 N N . ILE A 1 96 ? -19.406 21.234 20.406 1 82.69 96 ILE A N 1
ATOM 666 C CA . ILE A 1 96 ? -20.406 22.203 19.953 1 82.69 96 ILE A CA 1
ATOM 667 C C . ILE A 1 96 ? -21 22.922 21.156 1 82.69 96 ILE A C 1
ATOM 669 O O . ILE A 1 96 ? -21.219 24.141 21.109 1 82.69 96 ILE A O 1
ATOM 673 N N . ASP A 1 97 ? -21.25 22.203 22.172 1 86 97 ASP A N 1
ATOM 674 C CA . ASP A 1 97 ? -21.828 22.781 23.391 1 86 97 ASP A CA 1
ATOM 675 C C . ASP A 1 97 ? -20.859 23.766 24.031 1 86 97 ASP A C 1
ATOM 677 O O . ASP A 1 97 ? -21.281 24.812 24.562 1 86 97 ASP A O 1
ATOM 681 N N . ARG A 1 98 ? -19.656 23.469 23.953 1 85.38 98 ARG A N 1
ATOM 682 C CA . ARG A 1 98 ? -18.672 24.281 24.641 1 85.38 98 ARG A CA 1
ATOM 683 C C . ARG A 1 98 ? -18.266 25.484 23.797 1 85.38 98 ARG A C 1
ATOM 685 O O . ARG A 1 98 ? -18.047 26.578 24.344 1 85.38 98 ARG A O 1
ATOM 692 N N . PHE A 1 99 ? -18.062 25.344 22.484 1 84.44 99 PHE A N 1
ATOM 693 C CA . PHE A 1 99 ? -17.5 26.406 21.656 1 84.44 99 PHE A CA 1
ATOM 694 C C . PHE A 1 99 ? -18.578 27.031 20.781 1 84.44 99 PHE A C 1
ATOM 696 O O . PHE A 1 99 ? -18.406 28.141 20.266 1 84.44 99 PHE A O 1
ATOM 703 N N . GLY A 1 100 ? -19.641 26.344 20.625 1 83.44 100 GLY A N 1
ATOM 704 C CA . GLY A 1 100 ? -20.688 26.797 19.719 1 83.44 100 GLY A CA 1
ATOM 705 C C . GLY A 1 100 ? -20.422 26.406 18.266 1 83.44 100 GLY A C 1
ATOM 706 O O . GLY A 1 100 ? -19.281 26.125 17.891 1 83.44 100 GLY A O 1
ATOM 707 N N . GLN A 1 101 ? -21.438 26.375 17.469 1 81.88 101 GLN A N 1
ATOM 708 C CA . GLN A 1 101 ? -21.359 25.984 16.062 1 81.88 101 GLN A CA 1
ATOM 709 C C . GLN A 1 101 ? -20.531 26.984 15.258 1 81.88 101 GLN A C 1
ATOM 711 O O . GLN A 1 101 ? -19.859 26.609 14.297 1 81.88 101 GLN A O 1
ATOM 716 N N . LYS A 1 102 ? -20.516 28.203 15.734 1 81.19 102 LYS A N 1
ATOM 717 C CA . LYS A 1 102 ? -19.875 29.266 14.984 1 81.19 102 LYS A CA 1
ATOM 718 C C . LYS A 1 102 ? -18.359 29.266 15.227 1 81.19 102 LYS A C 1
ATOM 720 O O . LYS A 1 102 ? -17.609 29.812 14.422 1 81.19 102 LYS A O 1
ATOM 725 N N . ARG A 1 103 ? -17.953 28.688 16.266 1 89.19 103 ARG A N 1
ATOM 726 C CA . ARG A 1 103 ? -16.547 28.781 16.641 1 89.19 103 ARG A CA 1
ATOM 727 C C . ARG A 1 103 ? -15.852 27.422 16.547 1 89.19 103 ARG A C 1
ATOM 729 O O . ARG A 1 103 ? -14.68 27.297 16.891 1 89.19 103 ARG A O 1
ATOM 736 N N . VAL A 1 104 ? -16.484 26.547 16.047 1 86.44 104 VAL A N 1
ATOM 737 C CA . VAL A 1 104 ? -15.969 25.188 16.016 1 86.44 104 VAL A CA 1
ATOM 738 C C . VAL A 1 104 ? -14.758 25.109 15.086 1 86.44 104 VAL A C 1
ATOM 740 O O . VAL A 1 104 ? -13.82 24.359 15.344 1 86.44 104 VAL A O 1
ATOM 743 N N . HIS A 1 105 ? -14.781 25.906 14.047 1 89.75 105 HIS A N 1
ATOM 744 C CA . HIS A 1 105 ? -13.664 25.859 13.102 1 89.75 105 HIS A CA 1
ATOM 745 C C . HIS A 1 105 ? -12.383 26.391 13.742 1 89.75 105 HIS A C 1
ATOM 747 O O . HIS A 1 105 ? -11.289 25.938 13.414 1 89.75 105 HIS A O 1
ATOM 753 N N . TRP A 1 106 ? -12.469 27.281 14.734 1 91.06 106 TRP A N 1
ATOM 754 C CA . TRP A 1 106 ? -11.312 27.766 15.484 1 91.06 106 TRP A CA 1
ATOM 755 C C . TRP A 1 106 ? -10.758 26.656 16.375 1 91.06 106 TRP A C 1
ATOM 757 O O . TRP A 1 106 ? -9.539 26.5 16.484 1 91.06 106 TRP A O 1
ATOM 767 N N . ALA A 1 107 ? -11.672 26 16.969 1 87.88 107 ALA A N 1
ATOM 768 C CA . ALA A 1 107 ? -11.266 24.906 17.844 1 87.88 107 ALA A CA 1
ATOM 769 C C . ALA A 1 107 ? -10.5 23.844 17.062 1 87.88 107 ALA A C 1
ATOM 771 O O . ALA A 1 107 ? -9.516 23.281 17.562 1 87.88 107 ALA A O 1
ATOM 772 N N . MET A 1 108 ? -10.953 23.578 15.898 1 89.75 108 MET A N 1
ATOM 773 C CA . MET A 1 108 ? -10.312 22.547 15.078 1 89.75 108 MET A CA 1
ATOM 774 C C . MET A 1 108 ? -8.891 22.953 14.719 1 89.75 108 MET A C 1
ATOM 776 O O . MET A 1 108 ? -7.984 22.125 14.703 1 89.75 108 MET A O 1
ATOM 780 N N . MET A 1 109 ? -8.672 24.188 14.414 1 93.31 109 MET A N 1
ATOM 781 C CA . MET A 1 109 ? -7.328 24.656 14.094 1 93.31 109 MET A CA 1
ATOM 782 C C . MET A 1 109 ? -6.395 24.516 15.289 1 93.31 109 MET A C 1
ATOM 784 O O . MET A 1 109 ? -5.258 24.062 15.148 1 93.31 109 MET A O 1
ATOM 788 N N . VAL A 1 110 ? -6.863 24.875 16.453 1 90.75 110 VAL A N 1
ATOM 789 C CA . VAL A 1 110 ? -6.047 24.844 17.656 1 90.75 110 VAL A CA 1
ATOM 790 C C . VAL A 1 110 ? -5.691 23.406 18.016 1 90.75 110 VAL A C 1
ATOM 792 O O . VAL A 1 110 ? -4.539 23.109 18.328 1 90.75 110 VAL A O 1
ATOM 795 N N . VAL A 1 111 ? -6.703 22.609 17.891 1 87.06 111 VAL A N 1
ATOM 796 C CA . VAL A 1 111 ? -6.477 21.203 18.188 1 87.06 111 VAL A CA 1
ATOM 797 C C . VAL A 1 111 ? -5.449 20.625 17.203 1 87.06 111 VAL A C 1
ATOM 799 O O . VAL A 1 111 ? -4.531 19.906 17.594 1 87.06 111 VAL A O 1
ATOM 802 N N . ALA A 1 112 ? -5.621 20.938 15.992 1 92.12 112 ALA A N 1
ATOM 803 C CA . ALA A 1 112 ? -4.715 20.438 14.961 1 92.12 112 ALA A CA 1
ATOM 804 C C . ALA A 1 112 ? -3.301 20.969 15.172 1 92.12 112 ALA A C 1
ATOM 806 O O . ALA A 1 112 ? -2.32 20.25 14.977 1 92.12 112 ALA A O 1
ATOM 807 N N . PHE A 1 113 ? -3.193 22.234 15.57 1 91.69 113 PHE A N 1
ATOM 808 C CA . PHE A 1 113 ? -1.903 22.859 15.82 1 91.69 113 PHE A CA 1
ATOM 809 C C . PHE A 1 113 ? -1.178 22.172 16.969 1 91.69 113 PHE A C 1
ATOM 811 O O . PHE A 1 113 ? 0.024 21.922 16.891 1 91.69 113 PHE A O 1
ATOM 818 N N . LEU A 1 114 ? -1.888 21.812 17.938 1 85.56 114 LEU A N 1
ATOM 819 C CA . LEU A 1 114 ? -1.305 21.172 19.109 1 85.56 114 LEU A CA 1
ATOM 820 C C . LEU A 1 114 ? -0.944 19.719 18.812 1 85.56 114 LEU A C 1
ATOM 822 O O . LEU A 1 114 ? 0.147 19.266 19.156 1 85.56 114 LEU A O 1
ATOM 826 N N . VAL A 1 115 ? -1.832 19.047 18.156 1 85.75 115 VAL A N 1
ATOM 827 C CA . VAL A 1 115 ? -1.638 17.641 17.812 1 85.75 115 VAL A CA 1
ATOM 828 C C . VAL A 1 115 ? -0.516 17.516 16.797 1 85.75 115 VAL A C 1
ATOM 830 O O . VAL A 1 115 ? 0.228 16.531 16.797 1 85.75 115 VAL A O 1
ATOM 833 N N . GLY A 1 116 ? -0.379 18.562 15.992 1 88.31 116 GLY A N 1
ATOM 834 C CA . GLY A 1 116 ? 0.608 18.531 14.922 1 88.31 116 GLY A CA 1
ATOM 835 C C . GLY A 1 116 ? 2.037 18.609 15.43 1 88.31 116 GLY A C 1
ATOM 836 O O . GLY A 1 116 ? 2.977 18.266 14.703 1 88.31 116 GLY A O 1
ATOM 837 N N . ILE A 1 117 ? 2.213 18.984 16.531 1 81.38 117 ILE A N 1
ATOM 838 C CA . ILE A 1 117 ? 3.547 19.203 17.078 1 81.38 117 ILE A CA 1
ATOM 839 C C . ILE A 1 117 ? 4.289 17.875 17.188 1 81.38 117 ILE A C 1
ATOM 841 O O . ILE A 1 117 ? 5.41 17.75 16.688 1 81.38 117 ILE A O 1
ATOM 845 N N . PRO A 1 118 ? 3.648 16.922 17.703 1 79.44 118 PRO A N 1
ATOM 846 C CA . PRO A 1 118 ? 4.371 15.664 17.859 1 79.44 118 PRO A CA 1
ATOM 847 C C . PRO A 1 118 ? 4.121 14.688 16.703 1 79.44 118 PRO A C 1
ATOM 849 O O . PRO A 1 118 ? 4.699 13.602 16.672 1 79.44 118 PRO A O 1
ATOM 852 N N . VAL A 1 119 ? 3.232 15.109 15.797 1 82.62 119 VAL A N 1
ATOM 853 C CA . VAL A 1 119 ? 2.766 14.102 14.852 1 82.62 119 VAL A CA 1
ATOM 854 C C . VAL A 1 119 ? 2.988 14.586 13.422 1 82.62 119 VAL A C 1
ATOM 856 O O . VAL A 1 119 ? 2.867 15.773 13.133 1 82.62 119 VAL A O 1
ATOM 859 N N . PHE A 1 120 ? 3.293 13.594 12.617 1 84.81 120 PHE A N 1
ATOM 860 C CA . PHE A 1 120 ? 3.387 13.906 11.195 1 84.81 120 PHE A CA 1
ATOM 861 C C . PHE A 1 120 ? 2.031 14.328 10.641 1 84.81 120 PHE A C 1
ATOM 863 O O . PHE A 1 120 ? 0.989 13.867 11.117 1 84.81 120 PHE A O 1
ATOM 870 N N . PHE A 1 121 ? 2.088 15.148 9.633 1 89.75 121 PHE A N 1
ATOM 871 C CA . PHE A 1 121 ? 0.898 15.734 9.016 1 89.75 121 PHE A CA 1
ATOM 872 C C . PHE A 1 121 ? -0.127 14.656 8.695 1 89.75 121 PHE A C 1
ATOM 874 O O . PHE A 1 121 ? -1.297 14.773 9.062 1 89.75 121 PHE A O 1
ATOM 881 N N . GLN A 1 122 ? 0.283 13.625 8.07 1 89.25 122 GLN A N 1
ATOM 882 C CA . GLN A 1 122 ? -0.637 12.602 7.602 1 89.25 122 GLN A CA 1
ATOM 883 C C . GLN A 1 122 ? -1.281 11.859 8.773 1 89.25 122 GLN A C 1
ATOM 885 O O . GLN A 1 122 ? -2.467 11.523 8.727 1 89.25 122 GLN A O 1
ATOM 890 N N . VAL A 1 123 ? -0.55 11.633 9.734 1 87.12 123 VAL A N 1
ATOM 891 C CA . VAL A 1 123 ? -1.06 10.93 10.906 1 87.12 123 VAL A CA 1
ATOM 892 C C . VAL A 1 123 ? -2.09 11.797 11.625 1 87.12 123 VAL A C 1
ATOM 894 O O . VAL A 1 123 ? -3.16 11.32 12 1 87.12 123 VAL A O 1
ATOM 897 N N . GLY A 1 124 ? -1.668 13.016 11.836 1 89.75 124 GLY A N 1
ATOM 898 C CA . GLY A 1 124 ? -2.613 13.93 12.461 1 89.75 124 GLY A CA 1
ATOM 899 C C . GLY A 1 124 ? -3.916 14.055 11.695 1 89.75 124 GLY A C 1
ATOM 900 O O . GLY A 1 124 ? -4.992 14.078 12.289 1 89.75 124 GLY A O 1
ATOM 901 N N . PHE A 1 125 ? -3.801 14.07 10.406 1 92.94 125 PHE A N 1
ATOM 902 C CA . PHE A 1 125 ? -4.977 14.188 9.547 1 92.94 125 PHE A CA 1
ATOM 903 C C . PHE A 1 125 ? -5.895 12.984 9.727 1 92.94 125 PHE A C 1
ATOM 905 O O . PHE A 1 125 ? -7.105 13.141 9.914 1 92.94 125 PHE A O 1
ATOM 912 N N . VAL A 1 126 ? -5.344 11.867 9.688 1 87.69 126 VAL A N 1
ATOM 913 C CA . VAL A 1 126 ? -6.133 10.641 9.75 1 87.69 126 VAL A CA 1
ATOM 914 C C . VAL A 1 126 ? -6.789 10.523 11.125 1 87.69 126 VAL A C 1
ATOM 916 O O . VAL A 1 126 ? -7.914 10.031 11.242 1 87.69 126 VAL A O 1
ATOM 919 N N . LEU A 1 127 ? -6.152 10.984 12.109 1 85.81 127 LEU A N 1
ATOM 920 C CA . LEU A 1 127 ? -6.645 10.883 13.477 1 85.81 127 LEU A CA 1
ATOM 921 C C . LEU A 1 127 ? -7.809 11.844 13.703 1 85.81 127 LEU A C 1
ATOM 923 O O . LEU A 1 127 ? -8.742 11.531 14.445 1 85.81 127 LEU A O 1
ATOM 927 N N . LEU A 1 128 ? -7.738 12.977 13.039 1 88.81 128 LEU A N 1
ATOM 928 C CA . LEU A 1 128 ? -8.672 14.039 13.398 1 88.81 128 LEU A CA 1
ATOM 929 C C . LEU A 1 128 ? -9.797 14.148 12.383 1 88.81 128 LEU A C 1
ATOM 931 O O . LEU A 1 128 ? -10.836 14.75 12.664 1 88.81 128 LEU A O 1
ATOM 935 N N . ILE A 1 129 ? -9.648 13.508 11.242 1 91.44 129 ILE A N 1
ATOM 936 C CA . ILE A 1 129 ? -10.594 13.734 10.156 1 91.44 129 ILE A CA 1
ATOM 937 C C . ILE A 1 129 ? -11.953 13.148 10.523 1 91.44 129 ILE A C 1
ATOM 939 O O . ILE A 1 129 ? -12.992 13.68 10.117 1 91.44 129 ILE A O 1
ATOM 943 N N . PRO A 1 130 ? -12.055 12.094 11.258 1 86.19 130 PRO A N 1
ATOM 944 C CA . PRO A 1 130 ? -13.375 11.609 11.656 1 86.19 130 PRO A CA 1
ATOM 945 C C . PRO A 1 130 ? -14.141 12.625 12.508 1 86.19 130 PRO A C 1
ATOM 947 O O . PRO A 1 130 ? -15.375 12.695 12.43 1 86.19 130 PRO A O 1
ATOM 950 N N . LEU A 1 131 ? -13.406 13.328 13.281 1 84.25 131 LEU A N 1
ATOM 951 C CA . LEU A 1 131 ? -14.031 14.375 14.086 1 84.25 131 LEU A CA 1
ATOM 952 C C . LEU A 1 131 ? -14.625 15.461 13.195 1 84.25 131 LEU A C 1
ATOM 954 O O . LEU A 1 131 ? -15.734 15.938 13.453 1 84.25 131 LEU A O 1
ATOM 958 N N . VAL A 1 132 ? -13.922 15.758 12.18 1 90.75 132 VAL A N 1
ATOM 959 C CA . VAL A 1 132 ? -14.383 16.766 11.219 1 90.75 132 VAL A CA 1
ATOM 960 C C . VAL A 1 132 ? -15.648 16.266 10.531 1 90.75 132 VAL A C 1
ATOM 962 O O . VAL A 1 132 ? -16.609 17.016 10.375 1 90.75 132 VAL A O 1
ATOM 965 N N . PHE A 1 133 ? -15.68 15.055 10.156 1 91 133 PHE A N 1
ATOM 966 C CA . PHE A 1 133 ? -16.828 14.469 9.484 1 91 133 PHE A CA 1
ATOM 967 C C . PHE A 1 133 ? -18.047 14.469 10.406 1 91 133 PHE A C 1
ATOM 969 O O . PHE A 1 133 ? -19.156 14.828 9.992 1 91 133 PHE A O 1
ATOM 976 N N . THR A 1 134 ? -17.828 14.133 11.594 1 85 134 THR A N 1
ATOM 977 C CA . THR A 1 134 ? -18.922 14.055 12.555 1 85 134 THR A CA 1
ATOM 978 C C . THR A 1 134 ? -19.5 15.438 12.836 1 85 134 THR A C 1
ATOM 980 O O . THR A 1 134 ? -20.719 15.602 12.891 1 85 134 THR A O 1
ATOM 983 N N . ILE A 1 135 ? -18.672 16.359 13.031 1 86.38 135 ILE A N 1
ATOM 984 C CA . ILE A 1 135 ? -19.125 17.719 13.281 1 86.38 135 ILE A CA 1
ATOM 985 C C . ILE A 1 135 ? -19.891 18.25 12.07 1 86.38 135 ILE A C 1
ATOM 987 O O . ILE A 1 135 ? -20.938 18.859 12.219 1 86.38 135 ILE A O 1
ATOM 991 N N . ALA A 1 136 ? -19.312 17.984 10.914 1 90.56 136 ALA A N 1
ATOM 992 C CA . ALA A 1 136 ? -19.984 18.438 9.695 1 90.56 136 ALA A CA 1
ATOM 993 C C . ALA A 1 136 ? -21.359 17.812 9.547 1 90.56 136 ALA A C 1
ATOM 995 O O . ALA A 1 136 ? -22.312 18.469 9.156 1 90.56 136 ALA A O 1
ATOM 996 N N . MET A 1 137 ? -21.453 16.625 9.852 1 88.06 137 MET A N 1
ATOM 997 C CA . MET A 1 137 ? -22.719 15.898 9.711 1 88.06 137 MET A CA 1
ATOM 998 C C . MET A 1 137 ? -23.719 16.375 10.75 1 88.06 137 MET A C 1
ATOM 1000 O O . MET A 1 137 ? -24.906 16.5 10.453 1 88.06 137 MET A O 1
ATOM 1004 N N . GLU A 1 138 ? -23.328 16.688 11.898 1 82.81 138 GLU A N 1
ATOM 1005 C CA . GLU A 1 138 ? -24.203 17.109 12.984 1 82.81 138 GLU A CA 1
ATOM 1006 C C . GLU A 1 138 ? -24.641 18.562 12.82 1 82.81 138 GLU A C 1
ATOM 1008 O O . GLU A 1 138 ? -25.766 18.922 13.188 1 82.81 138 GLU A O 1
ATOM 1013 N N . THR A 1 139 ? -23.812 19.344 12.281 1 84.38 139 THR A N 1
ATOM 1014 C CA . THR A 1 139 ? -24.094 20.766 12.234 1 84.38 139 THR A CA 1
ATOM 1015 C C . THR A 1 139 ? -24.594 21.188 10.859 1 84.38 139 THR A C 1
ATOM 1017 O O . THR A 1 139 ? -25.219 22.234 10.703 1 84.38 139 THR A O 1
ATOM 1020 N N . GLY A 1 140 ? -24.141 20.438 9.875 1 87.5 140 GLY A N 1
ATOM 1021 C CA . GLY A 1 140 ? -24.5 20.781 8.516 1 87.5 140 GLY A CA 1
ATOM 1022 C C . GLY A 1 140 ? -23.562 21.812 7.906 1 87.5 140 GLY A C 1
ATOM 1023 O O . GLY A 1 140 ? -23.766 22.25 6.77 1 87.5 140 GLY A O 1
ATOM 1024 N N . ILE A 1 141 ? -22.578 22.188 8.672 1 89.69 141 ILE A N 1
ATOM 1025 C CA . ILE A 1 141 ? -21.578 23.125 8.172 1 89.69 141 ILE A CA 1
ATOM 1026 C C . ILE A 1 141 ? -20.75 22.453 7.09 1 89.69 141 ILE A C 1
ATOM 1028 O O . ILE A 1 141 ? -20.531 21.234 7.129 1 89.69 141 ILE A O 1
ATOM 1032 N N . SER A 1 142 ? -20.297 23.297 6.156 1 94.12 142 SER A N 1
ATOM 1033 C CA . SER A 1 142 ? -19.484 22.766 5.066 1 94.12 142 SER A CA 1
ATOM 1034 C C . SER A 1 142 ? -18.234 22.078 5.594 1 94.12 142 SER A C 1
ATOM 1036 O O . SER A 1 142 ? -17.578 22.562 6.516 1 94.12 142 SER A O 1
ATOM 1038 N N . LEU A 1 143 ? -17.906 20.953 5 1 94.62 143 LEU A N 1
ATOM 1039 C CA . LEU A 1 143 ? -16.703 20.203 5.34 1 94.62 143 LEU A CA 1
ATOM 1040 C C . LEU A 1 143 ? -15.461 21.062 5.152 1 94.62 143 LEU A C 1
ATOM 1042 O O . LEU A 1 143 ? -14.508 20.953 5.922 1 94.62 143 LEU A O 1
ATOM 1046 N N . VAL A 1 144 ? -15.477 21.953 4.195 1 95.94 144 VAL A N 1
ATOM 1047 C CA . VAL A 1 144 ? -14.352 22.812 3.873 1 95.94 144 VAL A CA 1
ATOM 1048 C C . VAL A 1 144 ? -14.141 23.828 4.996 1 95.94 144 VAL A C 1
ATOM 1050 O O . VAL A 1 144 ? -13 24.141 5.352 1 95.94 144 VAL A O 1
ATOM 1053 N N . THR A 1 145 ? -15.172 24.281 5.594 1 94.75 145 THR A N 1
ATOM 1054 C CA . THR A 1 145 ? -15.117 25.281 6.648 1 94.75 145 THR A CA 1
ATOM 1055 C C . THR A 1 145 ? -14.438 24.719 7.895 1 94.75 145 THR A C 1
ATOM 1057 O O . THR A 1 145 ? -13.719 25.422 8.594 1 94.75 145 THR A O 1
ATOM 1060 N N . ILE A 1 146 ? -14.672 23.469 8.109 1 93.19 146 ILE A N 1
ATOM 1061 C CA . ILE A 1 146 ? -14.117 22.844 9.305 1 93.19 146 ILE A CA 1
ATOM 1062 C C . ILE A 1 146 ? -12.789 22.172 8.969 1 93.19 146 ILE A C 1
ATOM 1064 O O . ILE A 1 146 ? -11.859 22.188 9.773 1 93.19 146 ILE A O 1
ATOM 1068 N N . GLY A 1 147 ? -12.719 21.594 7.801 1 95.69 147 GLY A N 1
ATOM 1069 C CA . GLY A 1 147 ? -11.562 20.812 7.398 1 95.69 147 GLY A CA 1
ATOM 1070 C C . GLY A 1 147 ? -10.344 21.672 7.113 1 95.69 147 GLY A C 1
ATOM 1071 O O . GLY A 1 147 ? -9.219 21.281 7.457 1 95.69 147 GLY A O 1
ATOM 1072 N N . ILE A 1 148 ? -10.484 22.797 6.52 1 96.81 148 ILE A N 1
ATOM 1073 C CA . ILE A 1 148 ? -9.367 23.656 6.121 1 96.81 148 ILE A CA 1
ATOM 1074 C C . ILE A 1 148 ? -8.625 24.141 7.363 1 96.81 148 ILE A C 1
ATOM 1076 O O . ILE A 1 148 ? -7.395 24.094 7.422 1 96.81 148 ILE A O 1
ATOM 1080 N N . PRO A 1 149 ? -9.336 24.578 8.398 1 96.38 149 PRO A N 1
ATOM 1081 C CA . PRO A 1 149 ? -8.641 24.969 9.625 1 96.38 149 PRO A CA 1
ATOM 1082 C C . PRO A 1 149 ? -7.828 23.812 10.219 1 96.38 149 PRO A C 1
ATOM 1084 O O . PRO A 1 149 ? -6.715 24.031 10.711 1 96.38 149 PRO A O 1
ATOM 1087 N N . LEU A 1 150 ? -8.352 22.625 10.156 1 95.25 150 LEU A N 1
ATOM 1088 C CA . LEU A 1 150 ? -7.648 21.453 10.656 1 95.25 150 LEU A CA 1
ATOM 1089 C C . LEU A 1 150 ? -6.344 21.234 9.891 1 95.25 150 LEU A C 1
ATOM 1091 O O . LEU A 1 150 ? -5.277 21.109 10.5 1 95.25 150 LEU A O 1
ATOM 1095 N N . VAL A 1 151 ? -6.43 21.266 8.57 1 97 151 VAL A N 1
ATOM 1096 C CA . VAL A 1 151 ? -5.254 20.938 7.762 1 97 151 VAL A CA 1
ATOM 1097 C C . VAL A 1 151 ? -4.27 22.109 7.797 1 97 151 VAL A C 1
ATOM 1099 O O . VAL A 1 151 ? -3.057 21.906 7.719 1 97 151 VAL A O 1
ATOM 1102 N N . ALA A 1 152 ? -4.766 23.328 7.961 1 97.31 152 ALA A N 1
ATOM 1103 C CA . ALA A 1 152 ? -3.883 24.469 8.109 1 97.31 152 ALA A CA 1
ATOM 1104 C C . ALA A 1 152 ? -3.041 24.359 9.375 1 97.31 152 ALA A C 1
ATOM 1106 O O . ALA A 1 152 ? -1.832 24.609 9.352 1 97.31 152 ALA A O 1
ATOM 1107 N N . GLY A 1 153 ? -3.695 24.062 10.445 1 95.56 153 GLY A N 1
ATOM 1108 C CA . GLY A 1 153 ? -2.969 23.859 11.688 1 95.56 153 GLY A CA 1
ATOM 1109 C C . GLY A 1 153 ? -1.877 22.812 11.586 1 95.56 153 GLY A C 1
ATOM 1110 O O . GLY A 1 153 ? -0.743 23.047 12.008 1 95.56 153 GLY A O 1
ATOM 1111 N N . LEU A 1 154 ? -2.201 21.703 11 1 94.75 154 LEU A N 1
ATOM 1112 C CA . LEU A 1 154 ? -1.249 20.609 10.844 1 94.75 154 LEU A CA 1
ATOM 1113 C C . LEU A 1 154 ? -0.108 21.016 9.914 1 94.75 154 LEU A C 1
ATOM 1115 O O . LEU A 1 154 ? 1.054 20.688 10.18 1 94.75 154 LEU A O 1
ATOM 1119 N N . SER A 1 155 ? -0.448 21.688 8.836 1 96.12 155 SER A N 1
ATOM 1120 C CA . SER A 1 155 ? 0.537 22.062 7.824 1 96.12 155 SER A CA 1
ATOM 1121 C C . SER A 1 155 ? 1.529 23.078 8.367 1 96.12 155 SER A C 1
ATOM 1123 O O . SER A 1 155 ? 2.727 23 8.086 1 96.12 155 SER A O 1
ATOM 1125 N N . VAL A 1 156 ? 1.057 24.031 9.102 1 96.44 156 VAL A N 1
ATOM 1126 C CA . VAL A 1 156 ? 1.918 25.047 9.68 1 96.44 156 VAL A CA 1
ATOM 1127 C C . VAL A 1 156 ? 2.936 24.406 10.617 1 96.44 156 VAL A C 1
ATOM 1129 O O . VAL A 1 156 ? 4.125 24.734 10.578 1 96.44 156 VAL A O 1
ATOM 1132 N N . VAL A 1 157 ? 2.465 23.5 11.367 1 93.38 157 VAL A N 1
ATOM 1133 C CA . VAL A 1 157 ? 3.363 22.828 12.297 1 93.38 157 VAL A CA 1
ATOM 1134 C C . VAL A 1 157 ? 4.355 21.953 11.523 1 93.38 157 VAL A C 1
ATOM 1136 O O . VAL A 1 157 ? 5.543 21.906 11.859 1 93.38 157 VAL A O 1
ATOM 1139 N N . HIS A 1 158 ? 3.922 21.359 10.523 1 91.62 158 HIS A N 1
ATOM 1140 C CA . HIS A 1 158 ? 4.758 20.5 9.688 1 91.62 158 HIS A CA 1
ATOM 1141 C C . HIS A 1 158 ? 5.941 21.281 9.117 1 91.62 158 HIS A C 1
ATOM 1143 O O . HIS A 1 158 ? 7.062 20.766 9.078 1 91.62 158 HIS A O 1
ATOM 1149 N N . GLY A 1 159 ? 5.723 22.453 8.805 1 92.75 159 GLY A N 1
ATOM 1150 C CA . GLY A 1 159 ? 6.754 23.203 8.102 1 92.75 159 GLY A CA 1
ATOM 1151 C C . GLY A 1 159 ? 7.527 24.141 9.008 1 92.75 159 GLY A C 1
ATOM 1152 O O . GLY A 1 159 ? 8.672 24.5 8.703 1 92.75 159 GLY A O 1
ATOM 1153 N N . LEU A 1 160 ? 6.965 24.469 10.172 1 93.94 160 LEU A N 1
ATOM 1154 C CA . LEU A 1 160 ? 7.562 25.609 10.852 1 93.94 160 LEU A CA 1
ATOM 1155 C C . LEU A 1 160 ? 7.977 25.234 12.273 1 93.94 160 LEU A C 1
ATOM 1157 O O . LEU A 1 160 ? 8.914 25.812 12.82 1 93.94 160 LEU A O 1
ATOM 1161 N N . VAL A 1 161 ? 7.383 24.188 12.844 1 91.69 161 VAL A N 1
ATOM 1162 C CA . VAL A 1 161 ? 7.457 24.156 14.305 1 91.69 161 VAL A CA 1
ATOM 1163 C C . VAL A 1 161 ? 8.234 22.906 14.75 1 91.69 161 VAL A C 1
ATOM 1165 O O . VAL A 1 161 ? 7.691 21.812 14.766 1 91.69 161 VAL A O 1
ATOM 1168 N N . PRO A 1 162 ? 9.539 23.219 15.203 1 85.44 162 PRO A N 1
ATOM 1169 C CA . PRO A 1 162 ? 10.148 22.109 15.945 1 85.44 162 PRO A CA 1
ATOM 1170 C C . PRO A 1 162 ? 9.375 21.75 17.203 1 85.44 162 PRO A C 1
ATOM 1172 O O . PRO A 1 162 ? 8.656 22.594 17.75 1 85.44 162 PRO A O 1
ATOM 1175 N N . PRO A 1 163 ? 9.391 20.438 17.656 1 80.38 163 PRO A N 1
ATOM 1176 C CA . PRO A 1 163 ? 10.367 19.406 17.281 1 80.38 163 PRO A CA 1
ATOM 1177 C C . PRO A 1 163 ? 9.875 18.516 16.156 1 80.38 163 PRO A C 1
ATOM 1179 O O . PRO A 1 163 ? 10.359 17.391 16 1 80.38 163 PRO A O 1
ATOM 1182 N N . HIS A 1 164 ? 8.781 19.016 15.383 1 84.38 164 HIS A N 1
ATOM 1183 C CA . HIS A 1 164 ? 8.438 18.234 14.203 1 84.38 164 HIS A CA 1
ATOM 1184 C C . HIS A 1 164 ? 9.695 17.812 13.445 1 84.38 164 HIS A C 1
ATOM 1186 O O . HIS A 1 164 ? 10.625 18.609 13.281 1 84.38 164 HIS A O 1
ATOM 1192 N N . PRO A 1 165 ? 9.82 16.641 13.008 1 75.06 165 PRO A N 1
ATOM 1193 C CA . PRO A 1 165 ? 11.07 16.062 12.5 1 75.06 165 PRO A CA 1
ATOM 1194 C C . PRO A 1 165 ? 11.672 16.875 11.352 1 75.06 165 PRO A C 1
ATOM 1196 O O . PRO A 1 165 ? 12.883 17.109 11.32 1 75.06 165 PRO A O 1
ATOM 1199 N N . ALA A 1 166 ? 10.852 17.25 10.461 1 79.94 166 ALA A N 1
ATOM 1200 C CA . ALA A 1 166 ? 11.383 18 9.328 1 79.94 166 ALA A CA 1
ATOM 1201 C C . ALA A 1 166 ? 11.953 19.344 9.781 1 79.94 166 ALA A C 1
ATOM 1203 O O . ALA A 1 166 ? 13.047 19.734 9.359 1 79.94 166 ALA A O 1
ATOM 1204 N N . ALA A 1 167 ? 11.219 20 10.594 1 86 167 ALA A N 1
ATOM 1205 C CA . ALA A 1 167 ? 11.68 21.281 11.125 1 86 167 ALA A CA 1
ATOM 1206 C C . ALA A 1 167 ? 12.906 21.094 12.016 1 86 167 ALA A C 1
ATOM 1208 O O . ALA A 1 167 ? 13.836 21.906 11.977 1 86 167 ALA A O 1
ATOM 1209 N N . MET A 1 168 ? 12.938 20.047 12.766 1 83.06 168 MET A N 1
ATOM 1210 C CA . MET A 1 168 ? 14.062 19.766 13.656 1 83.06 168 MET A CA 1
ATOM 1211 C C . MET A 1 168 ? 15.32 19.453 12.852 1 83.06 168 MET A C 1
ATOM 1213 O O . MET A 1 168 ? 16.422 19.828 13.25 1 83.06 168 MET A O 1
ATOM 1217 N N . ALA A 1 169 ? 15.164 18.766 11.781 1 83.56 169 ALA A N 1
ATOM 1218 C CA . ALA A 1 169 ? 16.297 18.469 10.922 1 83.56 169 ALA A CA 1
ATOM 1219 C C . ALA A 1 169 ? 16.906 19.734 10.344 1 83.56 169 ALA A C 1
ATOM 1221 O O . ALA A 1 169 ? 18.125 19.859 10.242 1 83.56 169 ALA A O 1
ATOM 1222 N N . ALA A 1 170 ? 16.047 20.609 9.938 1 90.69 170 ALA A N 1
ATOM 1223 C CA . ALA A 1 170 ? 16.516 21.891 9.414 1 90.69 170 ALA A CA 1
ATOM 1224 C C . ALA A 1 170 ? 17.281 22.672 10.484 1 90.69 170 ALA A C 1
ATOM 1226 O O . ALA A 1 170 ? 18.281 23.328 10.188 1 90.69 170 ALA A O 1
ATOM 1227 N N . VAL A 1 171 ? 16.844 22.641 11.727 1 90.75 171 VAL A N 1
ATOM 1228 C CA . VAL A 1 171 ? 17.516 23.297 12.844 1 90.75 171 VAL A CA 1
ATOM 1229 C C . VAL A 1 171 ? 18.938 22.766 12.969 1 90.75 171 VAL A C 1
ATOM 1231 O O . VAL A 1 171 ? 19.875 23.531 13.188 1 90.75 171 VAL A O 1
ATOM 1234 N N . GLY A 1 172 ? 19.062 21.531 12.82 1 87.88 172 GLY A N 1
ATOM 1235 C CA . GLY A 1 172 ? 20.375 20.906 12.875 1 87.88 172 GLY A CA 1
ATOM 1236 C C . GLY A 1 172 ? 21.281 21.312 11.727 1 87.88 172 GLY A C 1
ATOM 1237 O O . GLY A 1 172 ? 22.453 21.609 11.93 1 87.88 172 GLY A O 1
ATOM 1238 N N . ILE A 1 173 ? 20.734 21.375 10.562 1 88.56 173 ILE A N 1
ATOM 1239 C CA . ILE A 1 173 ? 21.5 21.703 9.367 1 88.56 173 ILE A CA 1
ATOM 1240 C C . ILE A 1 173 ? 22 23.141 9.453 1 88.56 173 ILE A C 1
ATOM 1242 O O . ILE A 1 173 ? 23.156 23.422 9.125 1 88.56 173 ILE A O 1
ATOM 1246 N N . PHE A 1 174 ? 21.188 24.047 9.977 1 93 174 PHE A N 1
ATOM 1247 C CA . PHE A 1 174 ? 21.547 25.453 10.055 1 93 174 PHE A CA 1
ATOM 1248 C C . PHE A 1 174 ? 22.266 25.766 11.359 1 93 174 PHE A C 1
ATOM 1250 O O . PHE A 1 174 ? 22.719 26.891 11.57 1 93 174 PHE A O 1
ATOM 1257 N N . LYS A 1 175 ? 22.344 24.75 12.242 1 89.56 175 LYS A N 1
ATOM 1258 C CA . LYS A 1 175 ? 22.938 24.906 13.562 1 89.56 175 LYS A CA 1
ATOM 1259 C C . LYS A 1 175 ? 22.25 26.016 14.344 1 89.56 175 LYS A C 1
ATOM 1261 O O . LYS A 1 175 ? 22.906 26.891 14.922 1 89.56 175 LYS A O 1
ATOM 1266 N N . ALA A 1 176 ? 20.922 26 14.219 1 93.12 176 ALA A N 1
ATOM 1267 C CA . ALA A 1 176 ? 20.109 27 14.914 1 93.12 176 ALA A CA 1
ATOM 1268 C C . ALA A 1 176 ? 19.781 26.547 16.344 1 93.12 176 ALA A C 1
ATOM 1270 O O . ALA A 1 176 ? 19.906 25.359 16.656 1 93.12 176 ALA A O 1
ATOM 1271 N N . ASP A 1 177 ? 19.438 27.516 17.188 1 91.69 177 ASP A N 1
ATOM 1272 C CA . ASP A 1 177 ? 19.016 27.219 18.547 1 91.69 177 ASP A CA 1
ATOM 1273 C C . ASP A 1 177 ? 17.578 26.688 18.562 1 91.69 177 ASP A C 1
ATOM 1275 O O . ASP A 1 177 ? 16.672 27.344 18.047 1 91.69 177 ASP A O 1
ATOM 1279 N N . VAL A 1 178 ? 17.375 25.578 19.156 1 88.38 178 VAL A N 1
ATOM 1280 C CA . VAL A 1 178 ? 16.078 24.906 19.141 1 88.38 178 VAL A CA 1
ATOM 1281 C C . VAL A 1 178 ? 15.039 25.75 19.875 1 88.38 178 VAL A C 1
ATOM 1283 O O . VAL A 1 178 ? 13.938 25.969 19.359 1 88.38 178 VAL A O 1
ATOM 1286 N N . GLY A 1 179 ? 15.359 26.203 21.078 1 87.56 179 GLY A N 1
ATOM 1287 C CA . GLY A 1 179 ? 14.43 26.984 21.875 1 87.56 179 GLY A CA 1
ATOM 1288 C C . GLY A 1 179 ? 13.969 28.266 21.203 1 87.56 179 GLY A C 1
ATOM 1289 O O . GLY A 1 179 ? 12.766 28.547 21.141 1 87.56 179 GLY A O 1
ATOM 1290 N N . THR A 1 180 ? 14.883 28.984 20.672 1 93.06 180 THR A N 1
ATOM 1291 C CA . THR A 1 180 ? 14.57 30.234 19.984 1 93.06 180 THR A CA 1
ATOM 1292 C C . THR A 1 180 ? 13.766 29.969 18.703 1 93.06 180 THR A C 1
ATOM 1294 O O . THR A 1 180 ? 12.867 30.734 18.359 1 93.06 180 THR A O 1
ATOM 1297 N N . THR A 1 181 ? 14.109 28.891 18.031 1 94.38 181 THR A N 1
ATOM 1298 C CA . THR A 1 181 ? 13.367 28.531 16.828 1 94.38 181 THR A CA 1
ATOM 1299 C C . THR A 1 181 ? 11.914 28.203 17.156 1 94.38 181 THR A C 1
ATOM 1301 O O . THR A 1 181 ? 11 28.594 16.422 1 94.38 181 THR A O 1
ATOM 1304 N N . ILE A 1 182 ? 11.734 27.469 18.219 1 91.25 182 ILE A N 1
ATOM 1305 C CA . ILE A 1 182 ? 10.383 27.125 18.656 1 91.25 182 ILE A CA 1
ATOM 1306 C C . ILE A 1 182 ? 9.609 28.406 18.969 1 91.25 182 ILE A C 1
ATOM 1308 O O . ILE A 1 182 ? 8.461 28.562 18.547 1 91.25 182 ILE A O 1
ATOM 1312 N N . LEU A 1 183 ? 10.211 29.281 19.688 1 92.56 183 LEU A N 1
ATOM 1313 C CA . LEU A 1 183 ? 9.57 30.531 20.031 1 92.56 183 LEU A CA 1
ATOM 1314 C C . LEU A 1 183 ? 9.18 31.328 18.797 1 92.56 183 LEU A C 1
ATOM 1316 O O . LEU A 1 183 ? 8.039 31.781 18.672 1 92.56 183 LEU A O 1
ATOM 1320 N N . TYR A 1 184 ? 10.109 31.484 17.875 1 96.19 184 TYR A N 1
ATOM 1321 C CA . TYR A 1 184 ? 9.836 32.219 16.625 1 96.19 184 TYR A CA 1
ATOM 1322 C C . TYR A 1 184 ? 8.742 31.516 15.828 1 96.19 184 TYR A C 1
ATOM 1324 O O . TYR A 1 184 ? 7.922 32.188 15.18 1 96.19 184 TYR A O 1
ATOM 1332 N N . SER A 1 185 ? 8.773 30.172 15.805 1 95.75 185 SER A N 1
ATOM 1333 C CA . SER A 1 185 ? 7.793 29.422 15.039 1 95.75 185 SER A CA 1
ATOM 1334 C C . SER A 1 185 ? 6.383 29.609 15.586 1 95.75 185 SER A C 1
ATOM 1336 O O . SER A 1 185 ? 5.41 29.625 14.828 1 95.75 185 SER A O 1
ATOM 1338 N N . LEU A 1 186 ? 6.289 29.781 16.906 1 94.75 186 LEU A N 1
ATOM 1339 C CA . LEU A 1 186 ? 4.98 30.031 17.5 1 94.75 186 LEU A CA 1
ATOM 1340 C C . LEU A 1 186 ? 4.504 31.438 17.172 1 94.75 186 LEU A C 1
ATOM 1342 O O . LEU A 1 186 ? 3.322 31.656 16.891 1 94.75 186 LEU A O 1
ATOM 1346 N N . ILE A 1 187 ? 5.375 32.375 17.219 1 96.31 187 ILE A N 1
ATOM 1347 C CA . ILE A 1 187 ? 5.047 33.75 16.922 1 96.31 187 ILE A CA 1
ATOM 1348 C C . ILE A 1 187 ? 4.582 33.875 15.469 1 96.31 187 ILE A C 1
ATOM 1350 O O . ILE A 1 187 ? 3.621 34.594 15.18 1 96.31 187 ILE A O 1
ATOM 1354 N N . VAL A 1 188 ? 5.211 33.188 14.586 1 97.5 188 VAL A N 1
ATOM 1355 C CA . VAL A 1 188 ? 4.906 33.25 13.164 1 97.5 188 VAL A CA 1
ATOM 1356 C C . VAL A 1 188 ? 3.811 32.25 12.812 1 97.5 188 VAL A C 1
ATOM 1358 O O . VAL A 1 188 ? 2.908 32.562 12.023 1 97.5 188 VAL A O 1
ATOM 1361 N N . GLY A 1 189 ? 3.941 31.078 13.375 1 96.94 189 GLY A N 1
ATOM 1362 C CA . GLY A 1 189 ? 3.088 29.969 13.008 1 96.94 189 GLY A CA 1
ATOM 1363 C C . GLY A 1 189 ? 1.635 30.172 13.391 1 96.94 189 GLY A C 1
ATOM 1364 O O . GLY A 1 189 ? 0.732 29.875 12.602 1 96.94 189 GLY A O 1
ATOM 1365 N N . LEU A 1 190 ? 1.401 30.672 14.57 1 95.88 190 LEU A N 1
ATOM 1366 C CA . LEU A 1 190 ? 0.033 30.797 15.062 1 95.88 190 LEU A CA 1
ATOM 1367 C C . LEU A 1 190 ? -0.752 31.797 14.211 1 95.88 190 LEU A C 1
ATOM 1369 O O . LEU A 1 190 ? -1.849 31.484 13.742 1 95.88 190 LEU A O 1
ATOM 1373 N N . PRO A 1 191 ? -0.267 33 13.977 1 97.38 191 PRO A N 1
ATOM 1374 C CA . PRO A 1 191 ? -0.994 33.906 13.094 1 97.38 191 PRO A CA 1
ATOM 1375 C C . PRO A 1 191 ? -1.162 33.344 11.68 1 97.38 191 PRO A C 1
ATOM 1377 O O . PRO A 1 191 ? -2.188 33.594 11.039 1 97.38 191 PRO A O 1
ATOM 1380 N N . THR A 1 192 ? -0.137 32.688 11.188 1 98.19 192 THR A N 1
ATOM 1381 C CA . THR A 1 192 ? -0.212 32.062 9.867 1 98.19 192 THR A CA 1
ATOM 1382 C C . THR A 1 192 ? -1.342 31.031 9.812 1 98.19 192 THR A C 1
ATOM 1384 O O . THR A 1 192 ? -2.117 31.016 8.852 1 98.19 192 THR A O 1
ATOM 1387 N N . ALA A 1 193 ? -1.406 30.203 10.859 1 97.5 193 ALA A N 1
ATOM 1388 C CA . ALA A 1 193 ? -2.457 29.188 10.93 1 97.5 193 ALA A CA 1
ATOM 1389 C C . ALA A 1 193 ? -3.838 29.844 11 1 97.5 193 ALA A C 1
ATOM 1391 O O . ALA A 1 193 ? -4.801 29.328 10.422 1 97.5 193 ALA A O 1
ATOM 1392 N N . ILE A 1 194 ? -3.93 30.969 11.703 1 97.38 194 ILE A N 1
ATOM 1393 C CA . ILE A 1 194 ? -5.195 31.688 11.852 1 97.38 194 ILE A CA 1
ATOM 1394 C C . ILE A 1 194 ? -5.652 32.219 10.5 1 97.38 194 ILE A C 1
ATOM 1396 O O . ILE A 1 194 ? -6.82 32.062 10.125 1 97.38 194 ILE A O 1
ATOM 1400 N N . ILE A 1 195 ? -4.77 32.781 9.75 1 98 195 ILE A N 1
ATOM 1401 C CA . ILE A 1 195 ? -5.105 33.406 8.477 1 98 195 ILE A CA 1
ATOM 1402 C C . ILE A 1 195 ? -5.426 32.344 7.438 1 98 195 ILE A C 1
ATOM 1404 O O . ILE A 1 195 ? -6.43 32.438 6.727 1 98 195 ILE A O 1
ATOM 1408 N N . ALA A 1 196 ? -4.633 31.297 7.387 1 97.69 196 ALA A N 1
ATOM 1409 C CA . ALA A 1 196 ? -4.789 30.25 6.379 1 97.69 196 ALA A CA 1
ATOM 1410 C C . ALA A 1 196 ? -5.887 29.266 6.773 1 97.69 196 ALA A C 1
ATOM 1412 O O . ALA A 1 196 ? -6.445 28.578 5.922 1 97.69 196 ALA A O 1
ATOM 1413 N N . GLY A 1 197 ? -6.152 29.188 8.047 1 97 197 GLY A N 1
ATOM 1414 C CA . GLY A 1 197 ? -7.086 28.188 8.547 1 97 197 GLY A CA 1
ATOM 1415 C C . GLY A 1 197 ? -8.5 28.719 8.695 1 97 197 GLY A C 1
ATOM 1416 O O . GLY A 1 197 ? -9.273 28.719 7.742 1 97 197 GLY A O 1
ATOM 1417 N N . PRO A 1 198 ? -8.875 29.25 9.906 1 95.69 198 PRO A N 1
ATOM 1418 C CA . PRO A 1 198 ? -10.258 29.672 10.141 1 95.69 198 PRO A CA 1
ATOM 1419 C C . PRO A 1 198 ? -10.68 30.828 9.25 1 95.69 198 PRO A C 1
ATOM 1421 O O . PRO A 1 198 ? -11.82 30.875 8.773 1 95.69 198 PRO A O 1
ATOM 1424 N N . LEU A 1 199 ? -9.812 31.812 8.961 1 96.69 199 LEU A N 1
ATOM 1425 C CA . LEU A 1 199 ? -10.195 32.969 8.148 1 96.69 199 LEU A CA 1
ATOM 1426 C C . LEU A 1 199 ? -10.391 32.562 6.691 1 96.69 199 LEU A C 1
ATOM 1428 O O . LEU A 1 199 ? -11.453 32.812 6.109 1 96.69 199 LEU A O 1
ATOM 1432 N N . PHE A 1 200 ? -9.438 31.938 6.133 1 97.25 200 PHE A N 1
ATOM 1433 C CA . PHE A 1 200 ? -9.562 31.484 4.754 1 97.25 200 PHE A CA 1
ATOM 1434 C C . PHE A 1 200 ? -10.609 30.375 4.641 1 97.25 200 PHE A C 1
ATOM 1436 O O . PHE A 1 200 ? -11.391 30.344 3.689 1 97.25 200 PHE A O 1
ATOM 1443 N N . GLY A 1 201 ? -10.609 29.5 5.602 1 95.06 201 GLY A N 1
ATOM 1444 C CA . GLY A 1 201 ? -11.57 28.406 5.609 1 95.06 201 GLY A CA 1
ATOM 1445 C C . GLY A 1 201 ? -13.008 28.891 5.609 1 95.06 201 GLY A C 1
ATOM 1446 O O . GLY A 1 201 ? -13.852 28.328 4.895 1 95.06 201 GLY A O 1
ATOM 1447 N N . LYS A 1 202 ? -13.242 29.844 6.438 1 93.56 202 LYS A N 1
ATOM 1448 C CA . LYS A 1 202 ? -14.586 30.422 6.465 1 93.56 202 LYS A CA 1
ATOM 1449 C C . LYS A 1 202 ? -14.922 31.094 5.137 1 93.56 202 LYS A C 1
ATOM 1451 O O . LYS A 1 202 ? -16.047 30.953 4.641 1 93.56 202 LYS A O 1
ATOM 1456 N N . TRP A 1 203 ? -13.992 31.766 4.578 1 95.44 203 TRP A N 1
ATOM 1457 C CA . TRP A 1 203 ? -14.195 32.469 3.32 1 95.44 203 TRP A CA 1
ATOM 1458 C C . TRP A 1 203 ? -14.477 31.5 2.182 1 95.44 203 TRP A C 1
ATOM 1460 O O . TRP A 1 203 ? -15.461 31.656 1.452 1 95.44 203 TRP A O 1
ATOM 1470 N N . ILE A 1 204 ? -13.703 30.484 2.037 1 95.31 204 ILE A N 1
ATOM 1471 C CA . ILE A 1 204 ? -13.828 29.547 0.919 1 95.31 204 ILE A CA 1
ATOM 1472 C C . ILE A 1 204 ? -14.984 28.594 1.182 1 95.31 204 ILE A C 1
ATOM 1474 O O . ILE A 1 204 ? -15.664 28.156 0.249 1 95.31 204 ILE A O 1
ATOM 1478 N N . GLY A 1 205 ? -15.18 28.281 2.434 1 93.12 205 GLY A N 1
ATOM 1479 C CA . GLY A 1 205 ? -16.266 27.391 2.797 1 93.12 205 GLY A CA 1
ATOM 1480 C C . GLY A 1 205 ? -17.641 27.969 2.502 1 93.12 205 GLY A C 1
ATOM 1481 O O . GLY A 1 205 ? -18.578 27.219 2.221 1 93.12 205 GLY A O 1
ATOM 1482 N N . SER A 1 206 ? -17.797 29.234 2.588 1 91.44 206 SER A N 1
ATOM 1483 C CA . SER A 1 206 ? -19.062 29.906 2.264 1 91.44 206 SER A CA 1
ATOM 1484 C C . SER A 1 206 ? -19.312 29.891 0.76 1 91.44 206 SER A C 1
ATOM 1486 O O . SER A 1 206 ? -20.453 30.031 0.32 1 91.44 206 SER A O 1
ATOM 1488 N N . ARG A 1 207 ? -18.297 29.609 -0.006 1 94.06 207 ARG A N 1
ATOM 1489 C CA . ARG A 1 207 ? -18.391 29.625 -1.462 1 94.06 207 ARG A CA 1
ATOM 1490 C C . ARG A 1 207 ? -18.406 28.203 -2.023 1 94.06 207 ARG A C 1
ATOM 1492 O O . ARG A 1 207 ? -18.828 27.984 -3.162 1 94.06 207 ARG A O 1
ATOM 1499 N N . MET A 1 208 ? -17.953 27.344 -1.194 1 93.81 208 MET A N 1
ATOM 1500 C CA . MET A 1 208 ? -17.875 25.938 -1.596 1 93.81 208 MET A CA 1
ATOM 1501 C C . MET A 1 208 ? -18.406 25.031 -0.495 1 93.81 208 MET A C 1
ATOM 1503 O O . MET A 1 208 ? -17.656 24.625 0.393 1 93.81 208 MET A O 1
ATOM 1507 N N . HIS A 1 209 ? -19.641 24.641 -0.64 1 93.31 209 HIS A N 1
ATOM 1508 C CA . HIS A 1 209 ? -20.219 23.734 0.34 1 93.31 209 HIS A CA 1
ATOM 1509 C C . HIS A 1 209 ? -20 22.281 -0.051 1 93.31 209 HIS A C 1
ATOM 1511 O O . HIS A 1 209 ? -20.484 21.828 -1.097 1 93.31 209 HIS A O 1
ATOM 1517 N N . LYS A 1 210 ? -19.281 21.641 0.782 1 93.69 210 LYS A N 1
ATOM 1518 C CA . LYS A 1 210 ? -19.016 20.219 0.584 1 93.69 210 LYS A CA 1
ATOM 1519 C C . LYS A 1 210 ? -19.547 19.391 1.755 1 93.69 210 LYS A C 1
ATOM 1521 O O . LYS A 1 210 ? -19.344 19.75 2.916 1 93.69 210 LYS A O 1
ATOM 1526 N N . GLU A 1 211 ? -20.219 18.312 1.361 1 93.5 211 GLU A N 1
ATOM 1527 C CA . GLU A 1 211 ? -20.672 17.344 2.367 1 93.5 211 GLU A CA 1
ATOM 1528 C C . GLU A 1 211 ? -19.703 16.172 2.473 1 93.5 211 GLU A C 1
ATOM 1530 O O . GLU A 1 211 ? -18.859 15.969 1.602 1 93.5 211 GLU A O 1
ATOM 1535 N N . VAL A 1 212 ? -19.875 15.469 3.566 1 92.25 212 VAL A N 1
ATOM 1536 C CA . VAL A 1 212 ? -19.078 14.25 3.732 1 92.25 212 VAL A CA 1
ATOM 1537 C C . VAL A 1 212 ? -19.406 13.266 2.615 1 92.25 212 VAL A C 1
ATOM 1539 O O . VAL A 1 212 ? -20.578 13.016 2.322 1 92.25 212 VAL A O 1
ATOM 1542 N N . PRO A 1 213 ? -18.375 12.75 1.948 1 89.56 213 PRO A N 1
ATOM 1543 C CA . PRO A 1 213 ? -18.641 11.781 0.885 1 89.56 213 PRO A CA 1
ATOM 1544 C C . PRO A 1 213 ? -19.516 10.617 1.353 1 89.56 213 PRO A C 1
ATOM 1546 O O . PRO A 1 213 ? -19.312 10.086 2.447 1 89.56 213 PRO A O 1
ATOM 1549 N N . GLY A 1 214 ? -20.438 10.203 0.53 1 85.69 214 GLY A N 1
ATOM 1550 C CA . GLY A 1 214 ? -21.453 9.219 0.869 1 85.69 214 GLY A CA 1
ATOM 1551 C C . GLY A 1 214 ? -20.859 7.926 1.411 1 85.69 214 GLY A C 1
ATOM 1552 O O . GLY A 1 214 ? -21.344 7.398 2.42 1 85.69 214 GLY A O 1
ATOM 1553 N N . GLU A 1 215 ? -19.859 7.438 0.764 1 83.56 215 GLU A N 1
ATOM 1554 C CA . GLU A 1 215 ? -19.266 6.168 1.159 1 83.56 215 GLU A CA 1
ATOM 1555 C C . GLU A 1 215 ? -18.641 6.262 2.551 1 83.56 215 GLU A C 1
ATOM 1557 O O . GLU A 1 215 ? -18.672 5.293 3.314 1 83.56 215 GLU A O 1
ATOM 1562 N N . ILE A 1 216 ? -18.141 7.383 2.834 1 85.31 216 ILE A N 1
ATOM 1563 C CA . ILE A 1 216 ? -17.531 7.598 4.145 1 85.31 216 ILE A CA 1
ATOM 1564 C C . ILE A 1 216 ? -18.609 7.859 5.184 1 85.31 216 ILE A C 1
ATOM 1566 O O . ILE A 1 216 ? -18.578 7.312 6.285 1 85.31 216 ILE A O 1
ATOM 1570 N N . ALA A 1 217 ? -19.562 8.594 4.785 1 85.31 217 ALA A N 1
ATOM 1571 C CA . ALA A 1 217 ? -20.672 8.922 5.68 1 85.31 217 ALA A CA 1
ATOM 1572 C C . ALA A 1 217 ? -21.406 7.656 6.137 1 85.31 217 ALA A C 1
ATOM 1574 O O . ALA A 1 217 ? -21.781 7.539 7.305 1 85.31 217 ALA A O 1
ATOM 1575 N N . GLU A 1 218 ? -21.547 6.785 5.219 1 80.69 218 GLU A N 1
ATOM 1576 C CA . GLU A 1 218 ? -22.266 5.539 5.512 1 80.69 218 GLU A CA 1
ATOM 1577 C C . GLU A 1 218 ? -21.516 4.723 6.57 1 80.69 218 GLU A C 1
ATOM 1579 O O . GLU A 1 218 ? -22.141 4.012 7.359 1 80.69 218 GLU A O 1
ATOM 1584 N N . GLN A 1 219 ? -20.281 4.941 6.551 1 77.81 219 GLN A N 1
ATOM 1585 C CA . GLN A 1 219 ? -19.469 4.172 7.484 1 77.81 219 GLN A CA 1
ATOM 1586 C C . GLN A 1 219 ? -19.438 4.832 8.859 1 77.81 219 GLN A C 1
ATOM 1588 O O . GLN A 1 219 ? -19.141 4.18 9.859 1 77.81 219 GLN A O 1
ATOM 1593 N N . LEU A 1 220 ? -19.766 6.109 8.891 1 74.12 220 LEU A N 1
ATOM 1594 C CA . LEU A 1 220 ? -19.641 6.848 10.141 1 74.12 220 LEU A CA 1
ATOM 1595 C C . LEU A 1 220 ? -21 7.074 10.781 1 74.12 220 LEU A C 1
ATOM 1597 O O . LEU A 1 220 ? -21.094 7.5 11.938 1 74.12 220 LEU A O 1
ATOM 1601 N N . VAL A 1 221 ? -22.109 6.859 9.922 1 63.59 221 VAL A N 1
ATOM 1602 C CA . VAL A 1 221 ? -23.453 7.152 10.414 1 63.59 221 VAL A CA 1
ATOM 1603 C C . VAL A 1 221 ? -23.891 6.062 11.391 1 63.59 221 VAL A C 1
ATOM 1605 O O . VAL A 1 221 ? -23.719 4.871 11.117 1 63.59 221 VAL A O 1
ATOM 1608 N N . GLN A 1 222 ? -24.109 6.676 12.539 1 60.44 222 GLN A N 1
ATOM 1609 C CA . GLN A 1 222 ? -24.625 5.898 13.648 1 60.44 222 GLN A CA 1
ATOM 1610 C C . GLN A 1 222 ? -26.031 5.363 13.336 1 60.44 222 GLN A C 1
ATOM 1612 O O . GLN A 1 222 ? -26.844 6.066 12.75 1 60.44 222 GLN A O 1
ATOM 1617 N N . HIS A 1 223 ? -26.094 4.035 13.25 1 54 223 HIS A N 1
ATOM 1618 C CA . HIS A 1 223 ? -27.484 3.576 13.305 1 54 223 HIS A CA 1
ATOM 1619 C C . HIS A 1 223 ? -28.188 4.109 14.547 1 54 223 HIS A C 1
ATOM 1621 O O . HIS A 1 223 ? -27.594 4.16 15.625 1 54 223 HIS A O 1
ATOM 1627 N N . LYS A 1 224 ? -29.219 5.039 14.445 1 51 224 LYS A N 1
ATOM 1628 C CA . LYS A 1 224 ? -30.172 5.715 15.328 1 51 224 LYS A CA 1
ATOM 1629 C C . LYS A 1 224 ? -30.516 4.844 16.531 1 51 224 LYS A C 1
ATOM 1631 O O . LYS A 1 224 ? -31.453 5.152 17.281 1 51 224 LYS A O 1
ATOM 1636 N N . GLU A 1 225 ? -29.953 3.795 16.797 1 50.47 225 GLU A N 1
ATOM 1637 C CA . GLU A 1 225 ? -30.562 3.199 17.969 1 50.47 225 GLU A CA 1
ATOM 1638 C C . GLU A 1 225 ? -30.172 3.955 19.234 1 50.47 225 GLU A C 1
ATOM 1640 O O . GLU A 1 225 ? -29.031 4.375 19.391 1 50.47 225 GLU A O 1
ATOM 1645 N N . LYS A 1 226 ? -31.266 4.523 20.031 1 52.28 226 LYS A N 1
ATOM 1646 C CA . LYS A 1 226 ? -31.188 5.145 21.344 1 52.28 226 LYS A CA 1
ATOM 1647 C C . LYS A 1 226 ? -30.109 4.477 22.203 1 52.28 226 LYS A C 1
ATOM 1649 O O . LYS A 1 226 ? -30.391 3.494 22.906 1 52.28 226 LYS A O 1
ATOM 1654 N N . LYS A 1 227 ? -28.75 4.508 21.781 1 61.16 227 LYS A N 1
ATOM 1655 C CA . LYS A 1 227 ? -27.719 3.818 22.562 1 61.16 227 LYS A CA 1
ATOM 1656 C C . LYS A 1 227 ? -27.094 4.746 23.594 1 61.16 227 LYS A C 1
ATOM 1658 O O . LYS A 1 227 ? -27.094 5.965 23.422 1 61.16 227 LYS A O 1
ATOM 1663 N N . ASP A 1 228 ? -26.734 4.258 24.844 1 77.62 228 ASP A N 1
ATOM 1664 C CA . ASP A 1 228 ? -25.938 4.938 25.859 1 77.62 228 ASP A CA 1
ATOM 1665 C C . ASP A 1 228 ? -24.594 5.371 25.312 1 77.62 228 ASP A C 1
ATOM 1667 O O . ASP A 1 228 ? -23.828 4.543 24.812 1 77.62 228 ASP A O 1
ATOM 1671 N N . LEU A 1 229 ? -24.406 6.746 25.141 1 83.88 229 LEU A N 1
ATOM 1672 C CA . LEU A 1 229 ? -23.141 7.277 24.656 1 83.88 229 LEU A CA 1
ATOM 1673 C C . LEU A 1 229 ? -22.016 7.012 25.656 1 83.88 229 LEU A C 1
ATOM 1675 O O . LEU A 1 229 ? -22.234 7.035 26.875 1 83.88 229 LEU A O 1
ATOM 1679 N N . PRO A 1 230 ? -20.859 6.645 25.109 1 88.44 230 PRO A N 1
ATOM 1680 C CA . PRO A 1 230 ? -19.734 6.469 26.016 1 88.44 230 PRO A CA 1
ATOM 1681 C C . PRO A 1 230 ? -19.312 7.766 26.703 1 88.44 230 PRO A C 1
ATOM 1683 O O . PRO A 1 230 ? -19.766 8.852 26.312 1 88.44 230 PRO A O 1
ATOM 1686 N N . GLY A 1 231 ? -18.594 7.594 27.797 1 87.94 231 GLY A N 1
ATOM 1687 C CA . GLY A 1 231 ? -18.109 8.766 28.5 1 87.94 231 GLY A CA 1
ATOM 1688 C C . GLY A 1 231 ? -17.188 9.633 27.656 1 87.94 231 GLY A C 1
ATOM 1689 O O . GLY A 1 231 ? -16.422 9.117 26.844 1 87.94 231 GLY A O 1
ATOM 1690 N N . PHE A 1 232 ? -17.328 10.898 27.844 1 87.19 232 PHE A N 1
ATOM 1691 C CA . PHE A 1 232 ? -16.516 11.844 27.094 1 87.19 232 PHE A CA 1
ATOM 1692 C C . PHE A 1 232 ? -15.031 11.617 27.375 1 87.19 232 PHE A C 1
ATOM 1694 O O . PHE A 1 232 ? -14.211 11.625 26.453 1 87.19 232 PHE A O 1
ATOM 1701 N N . GLY A 1 233 ? -14.68 11.438 28.609 1 89.25 233 GLY A N 1
ATOM 1702 C CA . GLY A 1 233 ? -13.289 11.25 28.984 1 89.25 233 GLY A CA 1
ATOM 1703 C C . GLY A 1 233 ? -12.656 10.031 28.344 1 89.25 233 GLY A C 1
ATOM 1704 O O . GLY A 1 233 ? -11.539 10.102 27.844 1 89.25 233 GLY A O 1
ATOM 1705 N N . ASN A 1 234 ? -13.359 9.008 28.375 1 89.38 234 ASN A N 1
ATOM 1706 C CA . ASN A 1 234 ? -12.852 7.777 27.781 1 89.38 234 ASN A CA 1
ATOM 1707 C C . ASN A 1 234 ? -12.711 7.914 26.266 1 89.38 234 ASN A C 1
ATOM 1709 O O . ASN A 1 234 ? -11.734 7.438 25.672 1 89.38 234 ASN A O 1
ATOM 1713 N N . THR A 1 235 ? -13.719 8.5 25.703 1 87.06 235 THR A N 1
ATOM 1714 C CA . THR A 1 235 ? -13.695 8.703 24.266 1 87.06 235 THR A CA 1
ATOM 1715 C C . THR A 1 235 ? -12.531 9.594 23.859 1 87.06 235 THR A C 1
ATOM 1717 O O . THR A 1 235 ? -11.789 9.273 22.922 1 87.06 235 THR A O 1
ATOM 1720 N N . LEU A 1 236 ? -12.391 10.594 24.578 1 86.88 236 LEU A N 1
ATOM 1721 C CA . LEU A 1 236 ? -11.312 11.531 24.281 1 86.88 236 LEU A CA 1
ATOM 1722 C C . LEU A 1 236 ? -9.945 10.875 24.5 1 86.88 236 LEU A C 1
ATOM 1724 O O . LEU A 1 236 ? -9.031 11.078 23.703 1 86.88 236 LEU A O 1
ATOM 1728 N N . PHE A 1 237 ? -9.836 10.164 25.531 1 91.25 237 PHE A N 1
ATOM 1729 C CA . PHE A 1 237 ? -8.578 9.484 25.828 1 91.25 237 PHE A CA 1
ATOM 1730 C C . PHE A 1 237 ? -8.227 8.492 24.719 1 91.25 237 PHE A C 1
ATOM 1732 O O . PHE A 1 237 ? -7.074 8.414 24.297 1 91.25 237 PHE A O 1
ATOM 1739 N N . THR A 1 238 ? -9.211 7.793 24.297 1 90.06 238 THR A N 1
ATOM 1740 C CA . THR A 1 238 ? -8.984 6.77 23.281 1 90.06 238 THR A CA 1
ATOM 1741 C C . THR A 1 238 ? -8.523 7.398 21.969 1 90.06 238 THR A C 1
ATOM 1743 O O . THR A 1 238 ? -7.57 6.926 21.344 1 90.06 238 THR A O 1
ATOM 1746 N N . ILE A 1 239 ? -9.133 8.445 21.594 1 84.19 239 ILE A N 1
ATOM 1747 C CA . ILE A 1 239 ? -8.828 9.062 20.312 1 84.19 239 ILE A CA 1
ATOM 1748 C C . ILE A 1 239 ? -7.48 9.773 20.391 1 84.19 239 ILE A C 1
ATOM 1750 O O . ILE A 1 239 ? -6.746 9.844 19.406 1 84.19 239 ILE A O 1
ATOM 1754 N N . LEU A 1 240 ? -7.129 10.258 21.609 1 88.62 240 LEU A N 1
ATOM 1755 C CA . LEU A 1 240 ? -5.906 11.031 21.766 1 88.62 240 LEU A CA 1
ATOM 1756 C C . LEU A 1 240 ? -4.758 10.148 22.25 1 88.62 240 LEU A C 1
ATOM 1758 O O . LEU A 1 240 ? -3.627 10.617 22.391 1 88.62 240 LEU A O 1
ATOM 1762 N N . LEU A 1 241 ? -5.039 8.93 22.453 1 92.81 241 LEU A N 1
ATOM 1763 C CA . LEU A 1 241 ? -4.023 8.031 23 1 92.81 241 LEU A CA 1
ATOM 1764 C C . LEU A 1 241 ? -2.777 8.039 22.109 1 92.81 241 LEU A C 1
ATOM 1766 O O . LEU A 1 241 ? -1.657 8.156 22.609 1 92.81 241 LEU A O 1
ATOM 1770 N N . PRO A 1 242 ? -2.916 7.93 20.766 1 91.69 242 PRO A N 1
ATOM 1771 C CA . PRO A 1 242 ? -1.704 7.992 19.953 1 91.69 242 PRO A CA 1
ATOM 1772 C C . PRO A 1 242 ? -0.944 9.305 20.125 1 91.69 242 PRO A C 1
ATOM 1774 O O . PRO A 1 242 ? 0.287 9.305 20.203 1 91.69 242 PRO A O 1
ATOM 1777 N N . VAL A 1 243 ? -1.673 10.367 20.234 1 88 243 VAL A N 1
ATOM 1778 C CA . VAL A 1 243 ? -1.07 11.688 20.391 1 88 243 VAL A CA 1
ATOM 1779 C C . VAL A 1 243 ? -0.306 11.766 21.703 1 88 243 VAL A C 1
ATOM 1781 O O . VAL A 1 243 ? 0.808 12.289 21.75 1 88 243 VAL A O 1
ATOM 1784 N N . ILE A 1 244 ? -0.868 11.266 22.75 1 91.44 244 ILE A N 1
ATOM 1785 C CA . ILE A 1 244 ? -0.25 11.266 24.078 1 91.44 244 ILE A CA 1
ATOM 1786 C C . ILE A 1 244 ? 1.051 10.469 24.047 1 91.44 244 ILE A C 1
ATOM 1788 O O . ILE A 1 244 ? 2.082 10.922 24.531 1 91.44 244 ILE A O 1
ATOM 1792 N N . LEU A 1 245 ? 0.991 9.305 23.438 1 92.5 245 LEU A N 1
ATOM 1793 C CA . LEU A 1 245 ? 2.174 8.453 23.344 1 92.5 245 LEU A CA 1
ATOM 1794 C C . LEU A 1 245 ? 3.27 9.125 22.531 1 92.5 245 LEU A C 1
ATOM 1796 O O . LEU A 1 245 ? 4.445 9.094 22.906 1 92.5 245 LEU A O 1
ATOM 1800 N N . MET A 1 246 ? 2.887 9.75 21.484 1 86.75 246 MET A N 1
ATOM 1801 C CA . MET A 1 246 ? 3.854 10.414 20.609 1 86.75 246 MET A CA 1
ATOM 1802 C C . MET A 1 246 ? 4.449 11.641 21.312 1 86.75 246 MET A C 1
ATOM 1804 O O . MET A 1 246 ? 5.629 11.945 21.125 1 86.75 246 MET A O 1
ATOM 1808 N N . LEU A 1 247 ? 3.635 12.32 22.047 1 86.31 247 LEU A N 1
ATOM 1809 C CA . LEU A 1 247 ? 4.117 13.477 22.797 1 86.31 247 LEU A CA 1
ATOM 1810 C C . LEU A 1 247 ? 5.125 13.047 23.859 1 86.31 247 LEU A C 1
ATOM 1812 O O . LEU A 1 247 ? 6.141 13.719 24.062 1 86.31 247 LEU A O 1
ATOM 1816 N N . ILE A 1 248 ? 4.828 11.992 24.531 1 90.19 248 ILE A N 1
ATOM 1817 C CA . ILE A 1 248 ? 5.746 11.453 25.531 1 90.19 248 ILE A CA 1
ATOM 1818 C C . ILE A 1 248 ? 7.078 11.102 24.875 1 90.19 248 ILE A C 1
ATOM 1820 O O . ILE A 1 248 ? 8.141 11.391 25.422 1 90.19 248 ILE A O 1
ATOM 1824 N N . ALA A 1 249 ? 7.008 10.5 23.734 1 88.19 249 ALA A N 1
ATOM 1825 C CA . ALA A 1 249 ? 8.219 10.148 22.984 1 88.19 249 ALA A CA 1
ATOM 1826 C C . ALA A 1 249 ? 9 11.398 22.578 1 88.19 249 ALA A C 1
ATOM 1828 O O . ALA A 1 249 ? 10.227 11.406 22.641 1 88.19 249 ALA A O 1
ATOM 1829 N N . SER A 1 250 ? 8.266 12.398 22.156 1 80.38 250 SER A N 1
ATOM 1830 C CA . SER A 1 250 ? 8.898 13.648 21.75 1 80.38 250 SER A CA 1
ATOM 1831 C C . SER A 1 250 ? 9.609 14.312 22.922 1 80.38 250 SER A C 1
ATOM 1833 O O . SER A 1 250 ? 10.711 14.852 22.766 1 80.38 250 SER A O 1
ATOM 1835 N N . ILE A 1 251 ? 9.031 14.297 24.016 1 82.5 251 ILE A N 1
ATOM 1836 C CA . ILE A 1 251 ? 9.617 14.859 25.234 1 82.5 251 ILE A CA 1
ATOM 1837 C C . ILE A 1 251 ? 10.852 14.047 25.625 1 82.5 251 ILE A C 1
ATOM 1839 O O . ILE A 1 251 ? 11.867 14.609 26.031 1 82.5 251 ILE A O 1
ATOM 1843 N N . ALA A 1 252 ? 10.773 12.766 25.516 1 83.94 252 ALA A N 1
ATOM 1844 C CA . ALA A 1 252 ? 11.906 11.891 25.828 1 83.94 252 ALA A CA 1
ATOM 1845 C C . ALA A 1 252 ? 13.086 12.164 24.906 1 83.94 252 ALA A C 1
ATOM 1847 O O . ALA A 1 252 ? 14.242 12.078 25.312 1 83.94 252 ALA A O 1
ATOM 1848 N N . ASN A 1 253 ? 12.781 12.469 23.672 1 77.81 253 ASN A N 1
ATOM 1849 C CA . ASN A 1 253 ? 13.828 12.75 22.703 1 77.81 253 ASN A CA 1
ATOM 1850 C C . ASN A 1 253 ? 14.633 13.992 23.078 1 77.81 253 ASN A C 1
ATOM 1852 O O . ASN A 1 253 ? 15.82 14.086 22.75 1 77.81 253 ASN A O 1
ATOM 1856 N N . VAL A 1 254 ? 14.016 14.875 23.766 1 74.44 254 VAL A N 1
ATOM 1857 C CA . VAL A 1 254 ? 14.68 16.141 24.109 1 74.44 254 VAL A CA 1
ATOM 1858 C C . VAL A 1 254 ? 15.234 16.062 25.516 1 74.44 254 VAL A C 1
ATOM 1860 O O . VAL A 1 254 ? 16.312 16.594 25.797 1 74.44 254 VAL A O 1
ATOM 1863 N N . ALA A 1 255 ? 14.555 15.32 26.359 1 79.5 255 ALA A N 1
ATOM 1864 C CA . ALA A 1 255 ? 14.867 15.383 27.781 1 79.5 255 ALA A CA 1
ATOM 1865 C C . ALA A 1 255 ? 15.82 14.273 28.188 1 79.5 255 ALA A C 1
ATOM 1867 O O . ALA A 1 255 ? 16.531 14.398 29.188 1 79.5 255 ALA A O 1
ATOM 1868 N N . LEU A 1 256 ? 15.797 13.164 27.422 1 84.25 256 LEU A N 1
ATOM 1869 C CA . LEU A 1 256 ? 16.578 12.016 27.844 1 84.25 256 LEU A CA 1
ATOM 1870 C C . LEU A 1 256 ? 17.734 11.766 26.891 1 84.25 256 LEU A C 1
ATOM 1872 O O . LEU A 1 256 ? 17.703 12.188 25.734 1 84.25 256 LEU A O 1
ATOM 1876 N N . ASP A 1 257 ? 18.75 11.086 27.438 1 83.69 257 ASP A N 1
ATOM 1877 C CA . ASP A 1 257 ? 19.844 10.617 26.594 1 83.69 257 ASP A CA 1
ATOM 1878 C C . ASP A 1 257 ? 19.359 9.586 25.578 1 83.69 257 ASP A C 1
ATOM 1880 O O . ASP A 1 257 ? 18.766 8.57 25.969 1 83.69 257 ASP A O 1
ATOM 1884 N N . GLN A 1 258 ? 19.562 9.852 24.391 1 80.56 258 GLN A N 1
ATOM 1885 C CA . GLN A 1 258 ? 19.047 9.039 23.297 1 80.56 258 GLN A CA 1
ATOM 1886 C C . GLN A 1 258 ? 19.578 7.613 23.359 1 80.56 258 GLN A C 1
ATOM 1888 O O . GLN A 1 258 ? 18.969 6.684 22.828 1 80.56 258 GLN A O 1
ATOM 1893 N N . ALA A 1 259 ? 20.688 7.461 24.125 1 80.44 259 ALA A N 1
ATOM 1894 C CA . ALA A 1 259 ? 21.312 6.145 24.219 1 80.44 259 ALA A CA 1
ATOM 1895 C C . ALA A 1 259 ? 20.688 5.316 25.328 1 80.44 259 ALA A C 1
ATOM 1897 O O . ALA A 1 259 ? 20.875 4.098 25.391 1 80.44 259 ALA A O 1
ATOM 1898 N N . SER A 1 260 ? 19.906 5.93 26.109 1 87.75 260 SER A N 1
ATOM 1899 C CA . SER A 1 260 ? 19.312 5.234 27.25 1 87.75 260 SER A CA 1
ATOM 1900 C C . SER A 1 260 ? 18.203 4.277 26.797 1 87.75 260 SER A C 1
ATOM 1902 O O . SER A 1 260 ? 17.516 4.539 25.812 1 87.75 260 SER A O 1
ATOM 1904 N N . GLU A 1 261 ? 18.125 3.189 27.5 1 89.12 261 GLU A N 1
ATOM 1905 C CA . GLU A 1 261 ? 17.109 2.189 27.188 1 89.12 261 GLU A CA 1
ATOM 1906 C C . GLU A 1 261 ? 15.695 2.762 27.344 1 89.12 261 GLU A C 1
ATOM 1908 O O . GLU A 1 261 ? 14.797 2.43 26.578 1 89.12 261 GLU A O 1
ATOM 1913 N N . ALA A 1 262 ? 15.555 3.541 28.359 1 89.5 262 ALA A N 1
ATOM 1914 C CA . ALA A 1 262 ? 14.258 4.176 28.594 1 89.5 262 ALA A CA 1
ATOM 1915 C C . ALA A 1 262 ? 13.859 5.047 27.406 1 89.5 262 ALA A C 1
ATOM 1917 O O . ALA A 1 262 ? 12.703 5.043 26.984 1 89.5 262 ALA A O 1
ATOM 1918 N N . ALA A 1 263 ? 14.789 5.742 26.922 1 89.56 263 ALA A N 1
ATOM 1919 C CA . ALA A 1 263 ? 14.523 6.602 25.766 1 89.56 263 ALA A CA 1
ATOM 1920 C C . ALA A 1 263 ? 14.172 5.773 24.531 1 89.56 263 ALA A C 1
ATOM 1922 O O . ALA A 1 263 ? 13.281 6.145 23.766 1 89.56 263 ALA A O 1
ATOM 1923 N N . LYS A 1 264 ? 14.867 4.703 24.359 1 90.56 264 LYS A N 1
ATOM 1924 C CA . LYS A 1 264 ? 14.609 3.836 23.219 1 90.56 264 LYS A CA 1
ATOM 1925 C C . LYS A 1 264 ? 13.203 3.238 23.281 1 90.56 264 LYS A C 1
ATOM 1927 O O . LYS A 1 264 ? 12.5 3.18 22.281 1 90.56 264 LYS A O 1
ATOM 1932 N N . VAL A 1 265 ? 12.828 2.865 24.438 1 93.31 265 VAL A N 1
ATOM 1933 C CA . VAL A 1 265 ? 11.523 2.246 24.625 1 93.31 265 VAL A CA 1
ATOM 1934 C C . VAL A 1 265 ? 10.422 3.285 24.406 1 93.31 265 VAL A C 1
ATOM 1936 O O . VAL A 1 265 ? 9.414 3.002 23.75 1 93.31 265 VAL A O 1
ATOM 1939 N N . LEU A 1 266 ? 10.602 4.43 24.938 1 92.62 266 LEU A N 1
ATOM 1940 C CA . LEU A 1 266 ? 9.609 5.488 24.797 1 92.62 266 LEU A CA 1
ATOM 1941 C C . LEU A 1 266 ? 9.492 5.926 23.344 1 92.62 266 LEU A C 1
ATOM 1943 O O . LEU A 1 266 ? 8.383 6.18 22.859 1 92.62 266 LEU A O 1
ATOM 1947 N N . ARG A 1 267 ? 10.57 5.984 22.719 1 89.44 267 ARG A N 1
ATOM 1948 C CA . ARG A 1 267 ? 10.555 6.348 21.312 1 89.44 267 ARG A CA 1
ATOM 1949 C C . ARG A 1 267 ? 9.898 5.254 20.469 1 89.44 267 ARG A C 1
ATOM 1951 O O . ARG A 1 267 ? 9.211 5.547 19.484 1 89.44 267 ARG A O 1
ATOM 1958 N N . PHE A 1 268 ? 10.117 4.039 20.875 1 93.88 268 PHE A N 1
ATOM 1959 C CA . PHE A 1 268 ? 9.492 2.912 20.203 1 93.88 268 PHE A CA 1
ATOM 1960 C C . PHE A 1 268 ? 7.98 2.947 20.375 1 93.88 268 PHE A C 1
ATOM 1962 O O . PHE A 1 268 ? 7.238 2.822 19.391 1 93.88 268 PHE A O 1
ATOM 1969 N N . ILE A 1 269 ? 7.539 3.236 21.531 1 94.06 269 ILE A N 1
ATOM 1970 C CA . ILE A 1 269 ? 6.117 3.26 21.844 1 94.06 269 ILE A CA 1
ATOM 1971 C C . ILE A 1 269 ? 5.473 4.504 21.234 1 94.06 269 ILE A C 1
ATOM 1973 O O . ILE A 1 269 ? 4.301 4.477 20.844 1 94.06 269 ILE A O 1
ATOM 1977 N N . GLY A 1 270 ? 6.238 5.492 21.094 1 91.38 270 GLY A N 1
ATOM 1978 C CA . GLY A 1 270 ? 5.738 6.754 20.578 1 91.38 270 GLY A CA 1
ATOM 1979 C C . GLY A 1 270 ? 5.809 6.855 19.062 1 91.38 270 GLY A C 1
ATOM 1980 O O . GLY A 1 270 ? 5.395 7.863 18.484 1 91.38 270 GLY A O 1
ATOM 1981 N N . ASP A 1 271 ? 6.32 5.793 18.406 1 90.88 271 ASP A N 1
ATOM 1982 C CA . ASP A 1 271 ? 6.277 5.762 16.953 1 90.88 271 ASP A CA 1
ATOM 1983 C C . ASP A 1 271 ? 4.836 5.738 16.438 1 90.88 271 ASP A C 1
ATOM 1985 O O . ASP A 1 271 ? 3.982 5.062 17.016 1 90.88 271 ASP A O 1
ATOM 1989 N N . PRO A 1 272 ? 4.594 6.512 15.414 1 89.62 272 PRO A N 1
ATOM 1990 C CA . PRO A 1 272 ? 3.217 6.605 14.93 1 89.62 272 PRO A CA 1
ATOM 1991 C C . PRO A 1 272 ? 2.59 5.238 14.664 1 89.62 272 PRO A C 1
ATOM 1993 O O . PRO A 1 272 ? 1.411 5.027 14.969 1 89.62 272 PRO A O 1
ATOM 1996 N N . VAL A 1 273 ? 3.311 4.328 14.109 1 93.62 273 VAL A N 1
ATOM 1997 C CA . VAL A 1 273 ? 2.803 3 13.781 1 93.62 273 VAL A CA 1
ATOM 1998 C C . VAL A 1 273 ? 2.438 2.258 15.062 1 93.62 273 VAL A C 1
ATOM 2000 O O . VAL A 1 273 ? 1.343 1.699 15.172 1 93.62 273 VAL A O 1
ATOM 2003 N N . ILE A 1 274 ? 3.338 2.283 16.047 1 96 274 ILE A N 1
ATOM 2004 C CA . ILE A 1 274 ? 3.125 1.572 17.297 1 96 274 ILE A CA 1
ATOM 2005 C C . ILE A 1 274 ? 2.031 2.27 18.109 1 96 274 ILE A C 1
ATOM 2007 O O . ILE A 1 274 ? 1.16 1.612 18.688 1 96 274 ILE A O 1
ATOM 2011 N N . ALA A 1 275 ? 2.143 3.576 18.172 1 93.69 275 ALA A N 1
ATOM 2012 C CA . ALA A 1 275 ? 1.161 4.355 18.922 1 93.69 275 ALA A CA 1
ATOM 2013 C C . ALA A 1 275 ? -0.251 4.113 18.391 1 93.69 275 ALA A C 1
ATOM 2015 O O . ALA A 1 275 ? -1.188 3.93 19.172 1 93.69 275 ALA A O 1
ATOM 2016 N N . LEU A 1 276 ? -0.409 4.094 17.094 1 92.62 276 LEU A N 1
ATOM 2017 C CA . LEU A 1 276 ? -1.72 3.875 16.5 1 92.62 276 LEU A CA 1
ATOM 2018 C C . LEU A 1 276 ? -2.176 2.434 16.703 1 92.62 276 LEU A C 1
ATOM 2020 O O . LEU A 1 276 ? -3.371 2.172 16.859 1 92.62 276 LEU A O 1
ATOM 2024 N N . LEU A 1 277 ? -1.232 1.541 16.594 1 96.62 277 LEU A N 1
ATOM 2025 C CA . LEU A 1 277 ? -1.553 0.142 16.844 1 96.62 277 LEU A CA 1
ATOM 2026 C C . LEU A 1 277 ? -2.113 -0.036 18.25 1 96.62 277 LEU A C 1
ATOM 2028 O O . LEU A 1 277 ? -3.152 -0.675 18.438 1 96.62 277 LEU A O 1
ATOM 2032 N N . ILE A 1 278 ? -1.438 0.531 19.266 1 96.94 278 ILE A N 1
ATOM 2033 C CA . ILE A 1 278 ? -1.861 0.458 20.656 1 96.94 278 ILE A CA 1
ATOM 2034 C C . ILE A 1 278 ? -3.244 1.087 20.812 1 96.94 278 ILE A C 1
ATOM 2036 O O . ILE A 1 278 ? -4.133 0.504 21.438 1 96.94 278 ILE A O 1
ATOM 2040 N N . ALA A 1 279 ? -3.406 2.209 20.203 1 94.81 279 ALA A N 1
ATOM 2041 C CA . ALA A 1 279 ? -4.672 2.93 20.312 1 94.81 279 ALA A CA 1
ATOM 2042 C C . ALA A 1 279 ? -5.809 2.148 19.672 1 94.81 279 ALA A C 1
ATOM 2044 O O . ALA A 1 279 ? -6.926 2.119 20.188 1 94.81 279 ALA A O 1
ATOM 2045 N N . THR A 1 280 ? -5.594 1.603 18.531 1 95.88 280 THR A N 1
ATOM 2046 C CA . THR A 1 280 ? -6.617 0.838 17.828 1 95.88 280 THR A CA 1
ATOM 2047 C C . THR A 1 280 ? -7.035 -0.385 18.641 1 95.88 280 THR A C 1
ATOM 2049 O O . THR A 1 280 ? -8.227 -0.656 18.797 1 95.88 280 THR A O 1
ATOM 2052 N N . ILE A 1 281 ? -6.043 -1.098 19.156 1 96.62 281 ILE A N 1
ATOM 2053 C CA . ILE A 1 281 ? -6.348 -2.264 19.984 1 96.62 281 ILE A CA 1
ATOM 2054 C C . ILE A 1 281 ? -7.105 -1.829 21.234 1 96.62 281 ILE A C 1
ATOM 2056 O O . ILE A 1 281 ? -8.094 -2.459 21.625 1 96.62 281 ILE A O 1
ATOM 2060 N N . TYR A 1 282 ? -6.605 -0.777 21.828 1 96.25 282 TYR A N 1
ATOM 2061 C CA . TYR A 1 282 ? -7.289 -0.241 23 1 96.25 282 TYR A CA 1
ATOM 2062 C C . TYR A 1 282 ? -8.727 0.141 22.672 1 96.25 282 TYR A C 1
ATOM 2064 O O . TYR A 1 282 ? -9.625 -0.047 23.484 1 96.25 282 TYR A O 1
ATOM 2072 N N . SER A 1 283 ? -8.969 0.688 21.516 1 94.62 283 SER A N 1
ATOM 2073 C CA . SER A 1 283 ? -10.305 1.104 21.109 1 94.62 283 SER A CA 1
ATOM 2074 C C . SER A 1 283 ? -11.234 -0.097 20.953 1 94.62 283 SER A C 1
ATOM 2076 O O . SER A 1 283 ? -12.438 0.007 21.203 1 94.62 283 SER A O 1
ATOM 2078 N N . PHE A 1 284 ? -10.703 -1.251 20.5 1 95.5 284 PHE A N 1
ATOM 2079 C CA . PHE A 1 284 ? -11.5 -2.467 20.406 1 95.5 284 PHE A CA 1
ATOM 2080 C C . PHE A 1 284 ? -12.047 -2.859 21.766 1 95.5 284 PHE A C 1
ATOM 2082 O O . PHE A 1 284 ? -13.156 -3.398 21.875 1 95.5 284 PHE A O 1
ATOM 2089 N N . PHE A 1 285 ? -11.227 -2.51 22.766 1 94.06 285 PHE A N 1
ATOM 2090 C CA . PHE A 1 285 ? -11.648 -2.85 24.125 1 94.06 285 PHE A CA 1
ATOM 2091 C C . PHE A 1 285 ? -12.5 -1.736 24.719 1 94.06 285 PHE A C 1
ATOM 2093 O O . PHE A 1 285 ? -13.664 -1.958 25.078 1 94.06 285 PHE A O 1
ATOM 2100 N N . SER A 1 286 ? -12.016 -0.532 24.75 1 93.12 286 SER A N 1
ATOM 2101 C CA . SER A 1 286 ? -12.633 0.588 25.453 1 93.12 286 SER A CA 1
ATOM 2102 C C . SER A 1 286 ? -13.945 1.006 24.797 1 93.12 286 SER A C 1
ATOM 2104 O O . SER A 1 286 ? -14.898 1.362 25.484 1 93.12 286 SER A O 1
ATOM 2106 N N . LEU A 1 287 ? -14.023 0.901 23.469 1 91.5 287 LEU A N 1
ATOM 2107 C CA . LEU A 1 287 ? -15.203 1.375 22.766 1 91.5 287 LEU A CA 1
ATOM 2108 C C . LEU A 1 287 ? -15.953 0.212 22.125 1 91.5 287 LEU A C 1
ATOM 2110 O O . LEU A 1 287 ? -17.047 0.394 21.578 1 91.5 287 LEU A O 1
ATOM 2114 N N . GLY A 1 288 ? -15.359 -0.934 22.172 1 92.44 288 GLY A N 1
ATOM 2115 C CA . GLY A 1 288 ? -15.992 -2.105 21.594 1 92.44 288 GLY A CA 1
ATOM 2116 C C . GLY A 1 288 ? -16.562 -3.057 22.641 1 92.44 288 GLY A C 1
ATOM 2117 O O . GLY A 1 288 ? -17.734 -2.98 22.969 1 92.44 288 GLY A O 1
ATOM 2118 N N . TYR A 1 289 ? -15.617 -3.783 23.281 1 92.12 289 TYR A N 1
ATOM 2119 C CA . TYR A 1 289 ? -16.031 -4.812 24.234 1 92.12 289 TYR A CA 1
ATOM 2120 C C . TYR A 1 289 ? -16.672 -4.195 25.469 1 92.12 289 TYR A C 1
ATOM 2122 O O . TYR A 1 289 ? -17.688 -4.699 25.969 1 92.12 289 TYR A O 1
ATOM 2130 N N . ALA A 1 290 ? -16.156 -3.146 25.922 1 90.06 290 ALA A N 1
ATOM 2131 C CA . ALA A 1 290 ? -16.672 -2.486 27.125 1 90.06 290 ALA A CA 1
ATOM 2132 C C . ALA A 1 290 ? -18.047 -1.879 26.859 1 90.06 290 ALA A C 1
ATOM 2134 O O . ALA A 1 290 ? -18.797 -1.618 27.797 1 90.06 290 ALA A O 1
ATOM 2135 N N . ARG A 1 291 ? -18.375 -1.74 25.625 1 89.31 291 ARG A N 1
ATOM 2136 C CA . ARG A 1 291 ? -19.672 -1.156 25.25 1 89.31 291 ARG A CA 1
ATOM 2137 C C . ARG A 1 291 ? -20.672 -2.236 24.859 1 89.31 291 ARG A C 1
ATOM 2139 O O . ARG A 1 291 ? -21.781 -1.932 24.406 1 89.31 291 ARG A O 1
ATOM 2146 N N . GLY A 1 292 ? -20.188 -3.484 24.906 1 89.5 292 GLY A N 1
ATOM 2147 C CA . GLY A 1 292 ? -21.125 -4.586 24.703 1 89.5 292 GLY A CA 1
ATOM 2148 C C . GLY A 1 292 ? -20.984 -5.242 23.344 1 89.5 292 GLY A C 1
ATOM 2149 O O . GLY A 1 292 ? -21.688 -6.207 23.047 1 89.5 292 GLY A O 1
ATOM 2150 N N . PHE A 1 293 ? -20.156 -4.738 22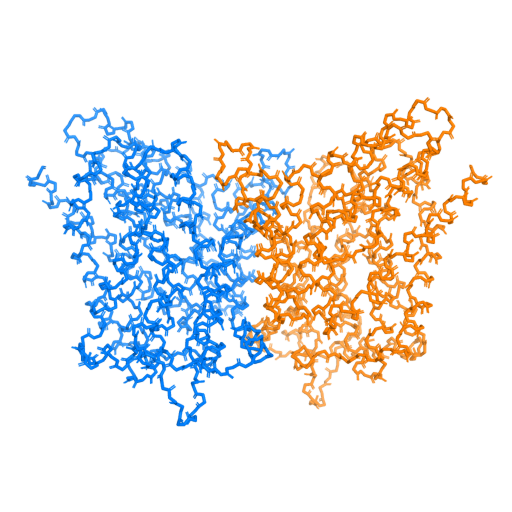.531 1 92.12 293 PHE A N 1
ATOM 2151 C CA . PHE A 1 293 ? -19.953 -5.387 21.25 1 92.12 293 PHE A CA 1
ATOM 2152 C C . PHE A 1 293 ? -19.188 -6.699 21.422 1 92.12 293 PHE A C 1
ATOM 2154 O O . PHE A 1 293 ? -18.266 -6.789 22.219 1 92.12 293 PHE A O 1
ATOM 2161 N N . ASN A 1 294 ? -19.672 -7.668 20.734 1 93.81 294 ASN A N 1
ATOM 2162 C CA . ASN A 1 294 ? -18.922 -8.922 20.766 1 93.81 294 ASN A CA 1
ATOM 2163 C C . ASN A 1 294 ? -17.781 -8.922 19.75 1 93.81 294 ASN A C 1
ATOM 2165 O O . ASN A 1 294 ? -17.641 -7.969 18.969 1 93.81 294 ASN A O 1
ATOM 2169 N N . ARG A 1 295 ? -17.016 -9.961 19.766 1 94 295 ARG A N 1
ATOM 2170 C CA . ARG A 1 295 ? -15.805 -10.055 18.938 1 94 295 ARG A CA 1
ATOM 2171 C C . ARG A 1 295 ? -16.156 -10.047 17.453 1 94 295 ARG A C 1
ATOM 2173 O O . ARG A 1 295 ? -15.43 -9.461 16.656 1 94 295 ARG A O 1
ATOM 2180 N N . ASP A 1 296 ? -17.219 -10.641 17.062 1 93.62 296 ASP A N 1
ATOM 2181 C CA . ASP A 1 296 ? -17.641 -10.711 15.664 1 93.62 296 ASP A CA 1
ATOM 2182 C C . ASP A 1 296 ? -18.031 -9.336 15.141 1 93.62 296 ASP A C 1
ATOM 2184 O O . ASP A 1 296 ? -17.75 -8.992 13.992 1 93.62 296 ASP A O 1
ATOM 2188 N N . LYS A 1 297 ? -18.719 -8.641 15.953 1 93.75 297 LYS A N 1
ATOM 2189 C CA . LYS A 1 297 ? -19.125 -7.293 15.562 1 93.75 297 LYS A CA 1
ATOM 2190 C C . LYS A 1 297 ? -17.906 -6.375 15.391 1 93.75 297 LYS A C 1
ATOM 2192 O O . LYS A 1 297 ? -17.844 -5.594 14.445 1 93.75 297 LYS A O 1
ATOM 2197 N N . VAL A 1 298 ? -17.016 -6.441 16.344 1 94.88 298 VAL A N 1
ATOM 2198 C CA . VAL A 1 298 ? -15.812 -5.625 16.266 1 94.88 298 VAL A CA 1
ATOM 2199 C C . VAL A 1 298 ? -15.039 -5.957 14.992 1 94.88 298 VAL A C 1
ATOM 2201 O O . VAL A 1 298 ? -14.555 -5.059 14.297 1 94.88 298 VAL A O 1
ATOM 2204 N N . LEU A 1 299 ? -14.938 -7.227 14.688 1 94.69 299 LEU A N 1
ATOM 2205 C CA . LEU A 1 299 ? -14.281 -7.664 13.453 1 94.69 299 LEU A CA 1
ATOM 2206 C C . LEU A 1 299 ? -15.016 -7.129 12.227 1 94.69 299 LEU A C 1
ATOM 2208 O O . LEU A 1 299 ? -14.383 -6.684 11.266 1 94.69 299 LEU A O 1
ATOM 2212 N N . LYS A 1 300 ? -16.281 -7.164 12.266 1 92.44 300 LYS A N 1
ATOM 2213 C CA . LYS A 1 300 ? -17.094 -6.66 11.164 1 92.44 300 LYS A CA 1
ATOM 2214 C C . LYS A 1 300 ? -16.859 -5.164 10.953 1 92.44 300 LYS A C 1
ATOM 2216 O O . LYS A 1 300 ? -16.719 -4.703 9.82 1 92.44 300 LYS A O 1
ATOM 2221 N N . PHE A 1 301 ? -16.812 -4.457 12.047 1 93 301 PHE A N 1
ATOM 2222 C CA . PHE A 1 301 ? -16.562 -3.025 11.969 1 93 301 PHE A CA 1
ATOM 2223 C C . PHE A 1 301 ? -15.203 -2.752 11.328 1 93 301 PHE A C 1
ATOM 2225 O O . PHE A 1 301 ? -15.094 -1.909 10.438 1 93 301 PHE A O 1
ATOM 2232 N N . ALA A 1 302 ? -14.258 -3.496 11.797 1 93.81 302 ALA A N 1
ATOM 2233 C CA . ALA A 1 302 ? -12.891 -3.316 11.312 1 93.81 302 ALA A CA 1
ATOM 2234 C C . ALA A 1 302 ? -12.781 -3.658 9.828 1 93.81 302 ALA A C 1
ATOM 2236 O O . ALA A 1 302 ? -11.977 -3.066 9.109 1 93.81 302 ALA A O 1
ATOM 2237 N N . ASN A 1 303 ? -13.594 -4.512 9.367 1 90.44 303 ASN A N 1
ATOM 2238 C CA . ASN A 1 303 ? -13.602 -4.914 7.965 1 90.44 303 ASN A CA 1
ATOM 2239 C C . ASN A 1 303 ? -14.352 -3.914 7.098 1 90.44 303 ASN A C 1
ATOM 2241 O O . ASN A 1 303 ? -13.852 -3.498 6.047 1 90.44 303 ASN A O 1
ATOM 2245 N N . ASP A 1 304 ? -15.461 -3.504 7.504 1 88.38 304 ASP A N 1
ATOM 2246 C CA . ASP A 1 304 ? -16.391 -2.723 6.699 1 88.38 304 ASP A CA 1
ATOM 2247 C C . ASP A 1 304 ? -15.875 -1.308 6.469 1 88.38 304 ASP A C 1
ATOM 2249 O O . ASP A 1 304 ? -16.172 -0.69 5.441 1 88.38 304 ASP A O 1
ATOM 2253 N N . CYS A 1 305 ? -15.109 -0.892 7.348 1 90.31 305 CYS A N 1
ATOM 2254 C CA . CYS A 1 305 ? -14.734 0.517 7.289 1 90.31 305 CYS A CA 1
ATOM 2255 C C . CYS A 1 305 ? -13.625 0.745 6.273 1 90.31 305 CYS A C 1
ATOM 2257 O O . CYS A 1 305 ? -13.32 1.887 5.918 1 90.31 305 CYS A O 1
ATOM 2259 N N . LEU A 1 306 ? -13.062 -0.295 5.691 1 91.62 306 LEU A N 1
ATOM 2260 C CA . LEU A 1 306 ? -11.867 -0.149 4.875 1 91.62 306 LEU A CA 1
ATOM 2261 C C . LEU A 1 306 ? -12.219 0.034 3.404 1 91.62 306 LEU A C 1
ATOM 2263 O O . LEU A 1 306 ? -11.383 0.459 2.605 1 91.62 306 LEU A O 1
ATOM 2267 N N . GLY A 1 307 ? -13.414 -0.22 2.977 1 86.62 307 GLY A N 1
ATOM 2268 C CA . GLY A 1 307 ? -13.836 -0.13 1.587 1 86.62 307 GLY A CA 1
ATOM 2269 C C . GLY A 1 307 ? -13.516 1.21 0.953 1 86.62 307 GLY A C 1
ATOM 2270 O O . GLY A 1 307 ? -12.789 1.273 -0.041 1 86.62 307 GLY A O 1
ATOM 2271 N N . PRO A 1 308 ? -13.891 2.221 1.599 1 84.94 308 PRO A N 1
ATOM 2272 C CA . PRO A 1 308 ? -13.688 3.547 1.013 1 84.94 308 PRO A CA 1
ATOM 2273 C C . PRO A 1 308 ? -12.219 3.969 0.999 1 84.94 308 PRO A C 1
ATOM 2275 O O . PRO A 1 308 ? -11.852 4.934 0.323 1 84.94 308 PRO A O 1
ATOM 2278 N N . VAL A 1 309 ? -11.391 3.299 1.654 1 87.81 309 VAL A N 1
ATOM 2279 C CA . VAL A 1 309 ? -9.992 3.684 1.808 1 87.81 309 VAL A CA 1
ATOM 2280 C C . VAL A 1 309 ? -9.188 3.184 0.612 1 87.81 309 VAL A C 1
ATOM 2282 O O . VAL A 1 309 ? -8.062 3.637 0.38 1 87.81 309 VAL A O 1
ATOM 2285 N N . ALA A 1 310 ? -9.766 2.32 -0.169 1 88.75 310 ALA A N 1
ATOM 2286 C CA . ALA A 1 310 ? -9.031 1.71 -1.278 1 88.75 310 ALA A CA 1
ATOM 2287 C C . ALA A 1 310 ? -8.555 2.77 -2.27 1 88.75 310 ALA A C 1
ATOM 2289 O O . ALA A 1 310 ? -7.371 2.838 -2.59 1 88.75 310 ALA A O 1
ATOM 2290 N N . ASN A 1 311 ? -9.492 3.605 -2.74 1 89.12 311 ASN A N 1
ATOM 2291 C CA . ASN A 1 311 ? -9.156 4.645 -3.707 1 89.12 311 ASN A CA 1
ATOM 2292 C C . ASN A 1 311 ? -8.148 5.637 -3.137 1 89.12 311 ASN A C 1
ATOM 2294 O O . ASN A 1 311 ? -7.238 6.078 -3.84 1 89.12 311 ASN A O 1
ATOM 2298 N N . ILE A 1 312 ? -8.344 5.922 -1.898 1 87.19 312 ILE A N 1
ATOM 2299 C CA . ILE A 1 312 ? -7.469 6.875 -1.226 1 87.19 312 ILE A CA 1
ATOM 2300 C C . ILE A 1 312 ? -6.035 6.34 -1.201 1 87.19 312 ILE A C 1
ATOM 2302 O O . ILE A 1 312 ? -5.102 7.031 -1.615 1 87.19 312 ILE A O 1
ATOM 2306 N N . LEU A 1 313 ? -5.891 5.082 -0.855 1 91.88 313 LEU A N 1
ATOM 2307 C CA . LEU A 1 313 ? -4.582 4.445 -0.746 1 91.88 313 LEU A CA 1
ATOM 2308 C C . LEU A 1 313 ? -3.9 4.363 -2.107 1 91.88 313 LEU A C 1
ATOM 2310 O O . LEU A 1 313 ? -2.721 4.695 -2.236 1 91.88 313 LEU A O 1
ATOM 2314 N N . LEU A 1 314 ? -4.637 3.967 -3.102 1 93.31 314 LEU A N 1
ATOM 2315 C CA . LEU A 1 314 ? -4.062 3.758 -4.426 1 93.31 314 LEU A CA 1
ATOM 2316 C C . LEU A 1 314 ? -3.637 5.082 -5.047 1 93.31 314 LEU A C 1
ATOM 2318 O O . LEU A 1 314 ? -2.535 5.191 -5.594 1 93.31 314 LEU A O 1
ATOM 2322 N N . VAL A 1 315 ? -4.457 6.105 -4.895 1 92.06 315 VAL A N 1
ATOM 2323 C CA . VAL A 1 315 ? -4.164 7.391 -5.52 1 92.06 315 VAL A CA 1
ATOM 2324 C C . VAL A 1 315 ? -3.004 8.07 -4.793 1 92.06 315 VAL A C 1
ATOM 2326 O O . VAL A 1 315 ? -2.115 8.641 -5.426 1 92.06 315 VAL A O 1
ATOM 2329 N N . ILE A 1 316 ? -3.008 7.977 -3.488 1 91.06 316 ILE A N 1
ATOM 2330 C CA . ILE A 1 316 ? -1.903 8.547 -2.725 1 91.06 316 ILE A CA 1
ATOM 2331 C C . ILE A 1 316 ? -0.607 7.816 -3.072 1 91.06 316 ILE A C 1
ATOM 2333 O O . ILE A 1 316 ? 0.444 8.445 -3.223 1 91.06 316 ILE A O 1
ATOM 2337 N N . GLY A 1 317 ? -0.686 6.496 -3.154 1 93.31 317 GLY A N 1
ATOM 2338 C CA . GLY A 1 317 ? 0.475 5.723 -3.568 1 93.31 317 GLY A CA 1
ATOM 2339 C C . GLY A 1 317 ? 1.002 6.121 -4.934 1 93.31 317 GLY A C 1
ATOM 2340 O O . GLY A 1 317 ? 2.211 6.27 -5.121 1 93.31 317 GLY A O 1
ATOM 2341 N N . ALA A 1 318 ? 0.107 6.289 -5.898 1 94.69 318 ALA A N 1
ATOM 2342 C CA . ALA A 1 318 ? 0.5 6.715 -7.238 1 94.69 318 ALA A CA 1
ATOM 2343 C C . ALA A 1 318 ? 1.128 8.109 -7.207 1 94.69 318 ALA A C 1
ATOM 2345 O O . ALA A 1 318 ? 2.037 8.398 -7.988 1 94.69 318 ALA A O 1
ATOM 2346 N N . GLY A 1 319 ? 0.575 8.961 -6.375 1 91.69 319 GLY A N 1
ATOM 2347 C CA . GLY A 1 319 ? 1.208 10.25 -6.172 1 91.69 319 GLY A CA 1
ATOM 2348 C C . GLY A 1 319 ? 2.641 10.148 -5.688 1 91.69 319 GLY A C 1
ATOM 2349 O O . GLY A 1 319 ? 3.506 10.914 -6.113 1 91.69 319 GLY A O 1
ATOM 2350 N N . GLY A 1 320 ? 2.873 9.234 -4.742 1 91.38 320 GLY A N 1
ATOM 2351 C CA . GLY A 1 320 ? 4.227 8.969 -4.281 1 91.38 320 GLY A CA 1
ATOM 2352 C C . GLY A 1 320 ? 5.145 8.477 -5.379 1 91.38 320 GLY A C 1
ATOM 2353 O O . GLY A 1 320 ? 6.332 8.812 -5.406 1 91.38 320 GLY A O 1
ATOM 2354 N N . ALA A 1 321 ? 4.625 7.609 -6.242 1 94.56 321 ALA A N 1
ATOM 2355 C CA . ALA A 1 321 ? 5.391 7.141 -7.395 1 94.56 321 ALA A CA 1
ATOM 2356 C C . ALA A 1 321 ? 5.824 8.312 -8.273 1 94.56 321 ALA A C 1
ATOM 2358 O O . ALA A 1 321 ? 6.984 8.391 -8.68 1 94.56 321 ALA A O 1
ATOM 2359 N N . PHE A 1 322 ? 4.891 9.156 -8.57 1 94.31 322 PHE A N 1
ATOM 2360 C CA . PHE A 1 322 ? 5.176 10.328 -9.398 1 94.31 322 PHE A CA 1
ATOM 2361 C C . PHE A 1 322 ? 6.227 11.211 -8.742 1 94.31 322 PHE A C 1
ATOM 2363 O O . PHE A 1 322 ? 7.172 11.648 -9.398 1 94.31 322 PHE A O 1
ATOM 2370 N N . ASN A 1 323 ? 6.043 11.414 -7.473 1 90.62 323 ASN A N 1
ATOM 2371 C CA . ASN A 1 323 ? 7 12.188 -6.691 1 90.62 323 ASN A CA 1
ATOM 2372 C C . ASN A 1 323 ? 8.406 11.602 -6.785 1 90.62 323 ASN A C 1
ATOM 2374 O O . ASN A 1 323 ? 9.375 12.328 -7.004 1 90.62 323 ASN A O 1
ATOM 2378 N N . LYS A 1 324 ? 8.578 10.312 -6.648 1 91.88 324 LYS A N 1
ATOM 2379 C CA . LYS A 1 324 ? 9.875 9.641 -6.645 1 91.88 324 LYS A CA 1
ATOM 2380 C C . LYS A 1 324 ? 10.531 9.711 -8.016 1 91.88 324 LYS A C 1
ATOM 2382 O O . LYS A 1 324 ? 11.75 9.859 -8.125 1 91.88 324 LYS A O 1
ATOM 2387 N N . VAL A 1 325 ? 9.758 9.625 -9.047 1 93.94 325 VAL A N 1
ATOM 2388 C CA . VAL A 1 325 ? 10.297 9.742 -10.398 1 93.94 325 VAL A CA 1
ATOM 2389 C C . VAL A 1 325 ? 10.844 11.148 -10.617 1 93.94 325 VAL A C 1
ATOM 2391 O O . VAL A 1 325 ? 11.914 11.32 -11.211 1 93.94 325 VAL A O 1
ATOM 2394 N N . LEU A 1 326 ? 10.141 12.125 -10.148 1 90.38 326 LEU A N 1
ATOM 2395 C CA . LEU A 1 326 ? 10.617 13.5 -10.266 1 90.38 326 LEU A CA 1
ATOM 2396 C C . LEU A 1 326 ? 11.922 13.695 -9.5 1 90.38 326 LEU A C 1
ATOM 2398 O O . LEU A 1 326 ? 12.859 14.312 -10.008 1 90.38 326 LEU A O 1
ATOM 2402 N N . LEU A 1 327 ? 12.016 13.125 -8.359 1 88.31 327 LEU A N 1
ATOM 2403 C CA . LEU A 1 327 ? 13.219 13.242 -7.543 1 88.31 327 LEU A CA 1
ATOM 2404 C C . LEU A 1 327 ? 14.391 12.523 -8.195 1 88.31 327 LEU A C 1
ATOM 2406 O O . LEU A 1 327 ? 15.492 13.078 -8.289 1 88.31 327 LEU A O 1
ATOM 2410 N N . ASP A 1 328 ? 14.125 11.32 -8.68 1 91 328 ASP A N 1
ATOM 2411 C CA . ASP A 1 328 ? 15.188 10.492 -9.242 1 91 328 ASP A CA 1
ATOM 2412 C C . ASP A 1 328 ? 15.609 10.992 -10.617 1 91 328 ASP A C 1
ATOM 2414 O O . ASP A 1 328 ? 16.672 10.625 -11.117 1 91 328 ASP A O 1
ATOM 2418 N N . SER A 1 329 ? 14.781 11.82 -11.195 1 90.81 329 SER A N 1
ATOM 2419 C CA . SER A 1 329 ? 15.086 12.32 -12.531 1 90.81 329 SER A CA 1
ATOM 2420 C C . SER A 1 329 ? 16.172 13.383 -12.492 1 90.81 329 SER A C 1
ATOM 2422 O O . SER A 1 329 ? 16.734 13.742 -13.531 1 90.81 329 SER A O 1
ATOM 2424 N N . GLY A 1 330 ? 16.453 13.984 -11.289 1 85.25 330 GLY A N 1
ATOM 2425 C CA . GLY A 1 330 ? 17.516 14.961 -11.133 1 85.25 330 GLY A CA 1
ATOM 2426 C C . GLY A 1 330 ? 17.016 16.391 -11.172 1 85.25 330 GLY A C 1
ATOM 2427 O O . GLY A 1 330 ? 17.812 17.328 -11.203 1 85.25 330 GLY A O 1
ATOM 2428 N N . ILE A 1 331 ? 15.773 16.609 -11.172 1 84.5 331 ILE A N 1
ATOM 2429 C CA . ILE A 1 331 ? 15.188 17.953 -11.297 1 84.5 331 ILE A CA 1
ATOM 2430 C C . ILE A 1 331 ? 15.602 18.797 -10.094 1 84.5 331 ILE A C 1
ATOM 2432 O O . ILE A 1 331 ? 15.828 20 -10.234 1 84.5 331 ILE A O 1
ATOM 2436 N N . GLY A 1 332 ? 15.586 18.266 -8.922 1 77.69 332 GLY A N 1
ATOM 2437 C CA . GLY A 1 332 ? 16 19 -7.734 1 77.69 332 GLY A CA 1
ATOM 2438 C C . GLY A 1 332 ? 17.406 19.562 -7.848 1 77.69 332 GLY A C 1
ATOM 2439 O O . GLY A 1 332 ? 17.656 20.719 -7.496 1 77.69 332 GLY A O 1
ATOM 2440 N N . GLU A 1 333 ? 18.266 18.766 -8.305 1 78.38 333 GLU A N 1
ATOM 2441 C CA . GLU A 1 333 ? 19.656 19.188 -8.484 1 78.38 333 GLU A CA 1
ATOM 2442 C C . GLU A 1 333 ? 19.766 20.297 -9.523 1 78.38 333 GLU A C 1
ATOM 2444 O O . GLU A 1 333 ? 20.578 21.219 -9.383 1 78.38 333 GLU A O 1
ATOM 2449 N N . GLN A 1 334 ? 19 20.219 -10.516 1 82.69 334 GLN A N 1
ATOM 2450 C CA . GLN A 1 334 ? 19.016 21.25 -11.555 1 82.69 334 GLN A CA 1
ATOM 2451 C C . GLN A 1 334 ? 18.578 22.609 -10.992 1 82.69 334 GLN A C 1
ATOM 2453 O O . GLN A 1 334 ? 19.156 23.641 -11.32 1 82.69 334 GLN A O 1
ATOM 2458 N N . ILE A 1 335 ? 17.625 22.547 -10.164 1 80.56 335 ILE A N 1
ATOM 2459 C CA . ILE A 1 335 ? 17.109 23.766 -9.562 1 80.56 335 ILE A CA 1
ATOM 2460 C C . ILE A 1 335 ? 18.125 24.328 -8.586 1 80.56 335 ILE A C 1
ATOM 2462 O O . ILE A 1 335 ? 18.359 25.547 -8.539 1 80.56 335 ILE A O 1
ATOM 2466 N N . ALA A 1 336 ? 18.75 23.453 -7.777 1 75 336 ALA A N 1
ATOM 2467 C CA . ALA A 1 336 ? 19.781 23.859 -6.828 1 75 336 ALA A CA 1
ATOM 2468 C C . ALA A 1 336 ? 20.922 24.578 -7.539 1 75 336 ALA A C 1
ATOM 2470 O O . ALA A 1 336 ? 21.453 25.578 -7.035 1 75 336 ALA A O 1
ATOM 2471 N N . ASP A 1 337 ? 21.297 24.125 -8.648 1 77.81 337 ASP A N 1
ATOM 2472 C CA . ASP A 1 337 ? 22.391 24.703 -9.414 1 77.81 337 ASP A CA 1
ATOM 2473 C C . ASP A 1 337 ? 22.047 26.109 -9.906 1 77.81 337 ASP A C 1
ATOM 2475 O O . ASP A 1 337 ? 22.906 26.984 -9.961 1 77.81 337 ASP A O 1
ATOM 2479 N N . LEU A 1 338 ? 20.844 26.312 -10.227 1 75.56 338 LEU A N 1
ATOM 2480 C CA . LEU A 1 338 ? 20.406 27.625 -10.711 1 75.56 338 LEU A CA 1
ATOM 2481 C C . LEU A 1 338 ? 20.359 28.641 -9.57 1 75.56 338 LEU A C 1
ATOM 2483 O O . LEU A 1 338 ? 20.609 29.828 -9.781 1 75.56 338 LEU A O 1
ATOM 2487 N N . ALA A 1 339 ? 20.094 28.188 -8.328 1 71.5 339 ALA A N 1
ATOM 2488 C CA . ALA A 1 339 ? 19.906 29.047 -7.16 1 71.5 339 ALA A CA 1
ATOM 2489 C C . ALA A 1 339 ? 21.25 29.5 -6.602 1 71.5 339 ALA A C 1
ATOM 2491 O O . ALA A 1 339 ? 21.359 30.594 -6.039 1 71.5 339 ALA A O 1
ATOM 2492 N N . LYS A 1 340 ? 22.203 28.734 -6.66 1 68 340 LYS A N 1
ATOM 2493 C CA . LYS A 1 340 ? 23.531 29.047 -6.133 1 68 340 LYS A CA 1
ATOM 2494 C C . LYS A 1 340 ? 24.078 30.344 -6.715 1 68 340 LYS A C 1
ATOM 2496 O O . LYS A 1 340 ? 24.891 31.031 -6.086 1 68 340 LYS A O 1
ATOM 2501 N N . HIS A 1 341 ? 23.547 30.781 -7.734 1 68.88 341 HIS A N 1
ATOM 2502 C CA . HIS A 1 341 ? 24.109 31.953 -8.391 1 68.88 341 HIS A CA 1
ATOM 2503 C C . HIS A 1 341 ? 23.266 33.188 -8.117 1 68.88 341 HIS A C 1
ATOM 2505 O O . HIS A 1 341 ? 23.531 34.281 -8.656 1 68.88 341 HIS A O 1
ATOM 2511 N N . SER A 1 342 ? 22.453 33.062 -7.137 1 71.5 342 SER A N 1
ATOM 2512 C CA . SER A 1 342 ? 21.547 34.188 -6.914 1 71.5 342 SER A CA 1
ATOM 2513 C C . SER A 1 342 ? 22.078 35.125 -5.828 1 71.5 342 SER A C 1
ATOM 2515 O O . SER A 1 342 ? 22.766 34.688 -4.902 1 71.5 342 SER A O 1
ATOM 2517 N N . HIS A 1 343 ? 22.016 36.406 -5.969 1 72.81 343 HIS A N 1
ATOM 2518 C CA . HIS A 1 343 ? 22.422 37.438 -5.012 1 72.81 343 HIS A CA 1
ATOM 2519 C C . HIS A 1 343 ? 21.266 37.812 -4.09 1 72.81 343 HIS A C 1
ATOM 2521 O O . HIS A 1 343 ? 21.203 38.969 -3.609 1 72.81 343 HIS A O 1
ATOM 2527 N N . MET A 1 344 ? 20.547 36.969 -3.646 1 83.06 344 MET A N 1
ATOM 2528 C CA . MET A 1 344 ? 19.391 37.219 -2.801 1 83.06 344 MET A CA 1
ATOM 2529 C C . MET A 1 344 ? 19.75 37.062 -1.325 1 83.06 344 MET A C 1
ATOM 2531 O O . MET A 1 344 ? 20.766 36.469 -0.985 1 83.06 344 MET A O 1
ATOM 2535 N N . SER A 1 345 ? 18.953 37.812 -0.453 1 86.69 345 SER A N 1
ATOM 2536 C CA . SER A 1 345 ? 19.109 37.594 0.981 1 86.69 345 SER A CA 1
ATOM 2537 C C . SER A 1 345 ? 18.953 36.125 1.341 1 86.69 345 SER A C 1
ATOM 2539 O O . SER A 1 345 ? 18.219 35.406 0.677 1 86.69 345 SER A O 1
ATOM 2541 N N . PRO A 1 346 ? 19.703 35.75 2.344 1 87.25 346 PRO A N 1
ATOM 2542 C CA . PRO A 1 346 ? 19.656 34.312 2.705 1 87.25 346 PRO A CA 1
ATOM 2543 C C . PRO A 1 346 ? 18.234 33.844 3.023 1 87.25 346 PRO A C 1
ATOM 2545 O O . PRO A 1 346 ? 17.875 32.719 2.693 1 87.25 346 PRO A O 1
ATOM 2548 N N . LEU A 1 347 ? 17.453 34.719 3.652 1 93.81 347 LEU A N 1
ATOM 2549 C CA . LEU A 1 347 ? 16.078 34.344 3.986 1 93.81 347 LEU A CA 1
ATOM 2550 C C . LEU A 1 347 ? 15.25 34.125 2.725 1 93.81 347 LEU A C 1
ATOM 2552 O O . LEU A 1 347 ? 14.531 33.125 2.607 1 93.81 347 LEU A O 1
ATOM 2556 N N . LEU A 1 348 ? 15.383 35.031 1.804 1 93.25 348 LEU A N 1
ATOM 2557 C CA . LEU A 1 348 ? 14.656 34.906 0.545 1 93.25 348 LEU A CA 1
ATOM 2558 C C . LEU A 1 348 ? 15.18 33.75 -0.28 1 93.25 348 LEU A C 1
ATOM 2560 O O . LEU A 1 348 ? 14.406 33.062 -0.967 1 93.25 348 LEU A O 1
ATOM 2564 N N . LEU A 1 349 ? 16.438 33.562 -0.199 1 90.81 349 LEU A N 1
ATOM 2565 C CA . LEU A 1 349 ? 17.047 32.469 -0.916 1 90.81 349 LEU A CA 1
ATOM 2566 C C . LEU A 1 349 ? 16.547 31.125 -0.371 1 90.81 349 LEU A C 1
ATOM 2568 O O . LEU A 1 349 ? 16.203 30.219 -1.142 1 90.81 349 LEU A O 1
ATOM 2572 N N . GLY A 1 350 ? 16.578 31 0.961 1 92.81 350 GLY A N 1
ATOM 2573 C CA . GLY A 1 350 ? 16.062 29.797 1.581 1 92.81 350 GLY A CA 1
ATOM 2574 C C . GLY A 1 350 ? 14.609 29.516 1.233 1 92.81 350 GLY A C 1
ATOM 2575 O O . GLY A 1 350 ? 14.266 28.391 0.838 1 92.81 350 GLY A O 1
ATOM 2576 N N . TRP A 1 351 ? 13.797 30.516 1.354 1 95.88 351 TRP A N 1
ATOM 2577 C CA . TRP A 1 351 ? 12.383 30.391 1 1 95.88 351 TRP A CA 1
ATOM 2578 C C . TRP A 1 351 ? 12.219 30.062 -0.482 1 95.88 351 TRP A C 1
ATOM 2580 O O . TRP A 1 351 ? 11.453 29.172 -0.849 1 95.88 351 TRP A O 1
ATOM 2590 N N . GLY A 1 352 ? 12.891 30.75 -1.325 1 93.56 352 GLY A N 1
ATOM 2591 C CA . GLY A 1 352 ? 12.758 30.625 -2.768 1 93.56 352 GLY A CA 1
ATOM 2592 C C . GLY A 1 352 ? 13.18 29.266 -3.281 1 93.56 352 GLY A C 1
ATOM 2593 O O . GLY A 1 352 ? 12.484 28.656 -4.102 1 93.56 352 GLY A O 1
ATOM 2594 N N . ILE A 1 353 ? 14.305 28.797 -2.801 1 90.38 353 ILE A N 1
ATOM 2595 C CA . ILE A 1 353 ? 14.797 27.5 -3.24 1 90.38 353 ILE A CA 1
ATOM 2596 C C . ILE A 1 353 ? 13.844 26.391 -2.777 1 90.38 353 ILE A C 1
ATOM 2598 O O . ILE A 1 353 ? 13.5 25.5 -3.551 1 90.38 353 ILE A O 1
ATOM 2602 N N . ALA A 1 354 ? 13.484 26.484 -1.523 1 94 354 ALA A N 1
ATOM 2603 C CA . ALA A 1 354 ? 12.531 25.5 -1.008 1 94 354 ALA A CA 1
ATOM 2604 C C . ALA A 1 354 ? 11.234 25.531 -1.811 1 94 354 ALA A C 1
ATOM 2606 O O . ALA A 1 354 ? 10.664 24.484 -2.123 1 94 354 ALA A O 1
ATOM 2607 N N . ALA A 1 355 ? 10.789 26.703 -2.146 1 94.69 355 ALA A N 1
ATOM 2608 C CA . ALA A 1 355 ? 9.555 26.859 -2.898 1 94.69 355 ALA A CA 1
ATOM 2609 C C . ALA A 1 355 ? 9.664 26.234 -4.285 1 94.69 355 ALA A C 1
ATOM 2611 O O . ALA A 1 355 ? 8.75 25.531 -4.727 1 94.69 355 ALA A O 1
ATOM 2612 N N . LEU A 1 356 ? 10.719 26.484 -4.914 1 91.56 356 LEU A N 1
ATOM 2613 C CA . LEU A 1 356 ? 10.906 25.984 -6.266 1 91.56 356 LEU A CA 1
ATOM 2614 C C . LEU A 1 356 ? 10.984 24.453 -6.266 1 91.56 356 LEU A C 1
ATOM 2616 O O . LEU A 1 356 ? 10.391 23.797 -7.125 1 91.56 356 LEU A O 1
ATOM 2620 N N . ILE A 1 357 ? 11.688 23.953 -5.309 1 89.31 357 ILE A N 1
ATOM 2621 C CA . ILE A 1 357 ? 11.828 22.5 -5.219 1 89.31 357 ILE A CA 1
ATOM 2622 C C . ILE A 1 357 ? 10.477 21.875 -4.863 1 89.31 357 ILE A C 1
ATOM 2624 O O . ILE A 1 357 ? 10.117 20.828 -5.387 1 89.31 357 ILE A O 1
ATOM 2628 N N . ARG A 1 358 ? 9.766 22.531 -4.012 1 93.56 358 ARG A N 1
ATOM 2629 C CA . ARG A 1 358 ? 8.438 22.062 -3.623 1 93.56 358 ARG A CA 1
ATOM 2630 C C . ARG A 1 358 ? 7.508 21.984 -4.828 1 93.56 358 ARG A C 1
ATOM 2632 O O . ARG A 1 358 ? 6.809 20.984 -5.023 1 93.56 358 ARG A O 1
ATOM 2639 N N . ILE A 1 359 ? 7.512 23 -5.625 1 92.31 359 ILE A N 1
ATOM 2640 C CA . ILE A 1 359 ? 6.641 23.062 -6.793 1 92.31 359 ILE A CA 1
ATOM 2641 C C . ILE A 1 359 ? 7.031 21.953 -7.781 1 92.31 359 ILE A C 1
ATOM 2643 O O . ILE A 1 359 ? 6.168 21.359 -8.422 1 92.31 359 ILE A O 1
ATOM 2647 N N . ALA A 1 360 ? 8.242 21.641 -7.754 1 88.62 360 ALA A N 1
ATOM 2648 C CA . ALA A 1 360 ? 8.75 20.703 -8.742 1 88.62 360 ALA A CA 1
ATOM 2649 C C . ALA A 1 360 ? 8.562 19.266 -8.266 1 88.62 360 ALA A C 1
ATOM 2651 O O . ALA A 1 360 ? 8.266 18.375 -9.062 1 88.62 360 ALA A O 1
ATOM 2652 N N . THR A 1 361 ? 8.734 19.016 -7 1 87.19 361 THR A N 1
ATOM 2653 C CA . THR A 1 361 ? 8.836 17.641 -6.539 1 87.19 361 THR A CA 1
ATOM 2654 C C . THR A 1 361 ? 7.609 17.25 -5.723 1 87.19 361 THR A C 1
ATOM 2656 O O . THR A 1 361 ? 7.301 16.062 -5.582 1 87.19 361 THR A O 1
ATOM 2659 N N . GLY A 1 362 ? 6.992 18.281 -5.086 1 90.19 362 GLY A N 1
ATOM 2660 C CA . GLY A 1 362 ? 5.758 18.016 -4.367 1 90.19 362 GLY A CA 1
ATOM 2661 C C . GLY A 1 362 ? 5.984 17.406 -2.994 1 90.19 362 GLY A C 1
ATOM 2662 O O . GLY A 1 362 ? 5.098 16.75 -2.447 1 90.19 362 GLY A O 1
ATOM 2663 N N . SER A 1 363 ? 7.121 17.5 -2.391 1 88.62 363 SER A N 1
ATOM 2664 C CA . SER A 1 363 ? 7.434 17 -1.056 1 88.62 363 SER A CA 1
ATOM 2665 C C . SER A 1 363 ? 7.984 18.109 -0.167 1 88.62 363 SER A C 1
ATOM 2667 O O . SER A 1 363 ? 9.086 18.625 -0.402 1 88.62 363 SER A O 1
ATOM 2669 N N . ALA A 1 364 ? 7.195 18.359 0.851 1 92.5 364 ALA A N 1
ATOM 2670 C CA . ALA A 1 364 ? 7.602 19.438 1.755 1 92.5 364 ALA A CA 1
ATOM 2671 C C . ALA A 1 364 ? 8.891 19.078 2.488 1 92.5 364 ALA A C 1
ATOM 2673 O O . ALA A 1 364 ? 9.797 19.906 2.6 1 92.5 364 ALA A O 1
ATOM 2674 N N . THR A 1 365 ? 8.992 17.906 2.891 1 87.81 365 THR A N 1
ATOM 2675 C CA . THR A 1 365 ? 10.156 17.453 3.65 1 87.81 365 THR A CA 1
ATOM 2676 C C . THR A 1 365 ? 11.406 17.469 2.777 1 87.81 365 THR A C 1
ATOM 2678 O O . THR A 1 365 ? 12.453 17.969 3.188 1 87.81 365 THR A O 1
ATOM 2681 N N . VAL A 1 366 ? 11.328 16.969 1.6 1 86.56 366 VAL A N 1
ATOM 2682 C CA . VAL A 1 366 ? 12.469 16.906 0.693 1 86.56 366 VAL A CA 1
ATOM 2683 C C . VAL A 1 366 ? 12.883 18.312 0.297 1 86.56 366 VAL A C 1
ATOM 2685 O O . VAL A 1 366 ? 14.078 18.625 0.24 1 86.56 366 VAL A O 1
ATOM 2688 N N . SER A 1 367 ? 11.898 19.125 0.066 1 91.5 367 SER A N 1
ATOM 2689 C CA . SER A 1 367 ? 12.172 20.5 -0.31 1 91.5 367 SER A CA 1
ATOM 2690 C C . SER A 1 367 ? 12.906 21.25 0.803 1 91.5 367 SER A C 1
ATOM 2692 O O . SER A 1 367 ? 13.883 21.953 0.546 1 91.5 367 SER A O 1
ATOM 2694 N N . MET A 1 368 ? 12.438 21.062 1.979 1 92.19 368 MET A N 1
ATOM 2695 C CA . MET A 1 368 ? 13.039 21.75 3.127 1 92.19 368 MET A CA 1
ATOM 2696 C C . MET A 1 368 ? 14.461 21.266 3.359 1 92.19 368 MET A C 1
ATOM 2698 O O . MET A 1 368 ? 15.375 22.062 3.531 1 92.19 368 MET A O 1
ATOM 2702 N N . MET A 1 369 ? 14.695 19.984 3.266 1 88 369 MET A N 1
ATOM 2703 C CA . MET A 1 369 ? 16.016 19.406 3.551 1 88 369 MET A CA 1
ATOM 2704 C C . MET A 1 369 ? 17.016 19.766 2.451 1 88 369 MET A C 1
ATOM 2706 O O . MET A 1 369 ? 18.156 20.109 2.736 1 88 369 MET A O 1
ATOM 2710 N N . THR A 1 370 ? 16.531 19.656 1.312 1 84.62 370 THR A N 1
ATOM 2711 C CA . THR A 1 370 ? 17.406 19.969 0.191 1 84.62 370 THR A CA 1
ATOM 2712 C C . THR A 1 370 ? 17.766 21.453 0.194 1 84.62 370 THR A C 1
ATOM 2714 O O . THR A 1 370 ? 18.938 21.812 0.017 1 84.62 370 THR A O 1
ATOM 2717 N N . ALA A 1 371 ? 16.781 22.234 0.363 1 90.69 371 ALA A N 1
ATOM 2718 C CA . ALA A 1 371 ? 17.031 23.672 0.406 1 90.69 371 ALA A CA 1
ATOM 2719 C C . ALA A 1 371 ? 17.969 24.031 1.56 1 90.69 371 ALA A C 1
ATOM 2721 O O . ALA A 1 371 ? 18.875 24.844 1.397 1 90.69 371 ALA A O 1
ATOM 2722 N N . ALA A 1 372 ? 17.734 23.484 2.711 1 91.5 372 ALA A N 1
ATOM 2723 C CA . ALA A 1 372 ? 18.594 23.75 3.867 1 91.5 372 ALA A CA 1
ATOM 2724 C C . ALA A 1 372 ? 20.047 23.359 3.572 1 91.5 372 ALA A C 1
ATOM 2726 O O . ALA A 1 372 ? 20.969 24.078 3.934 1 91.5 372 ALA A O 1
ATOM 2727 N N . GLY A 1 373 ? 20.234 22.266 2.971 1 85.19 373 GLY A N 1
ATOM 2728 C CA . GLY A 1 373 ? 21.562 21.812 2.611 1 85.19 373 GLY A CA 1
ATOM 2729 C C . GLY A 1 373 ? 22.281 22.766 1.66 1 85.19 373 GLY A C 1
ATOM 2730 O O . GLY A 1 373 ? 23.5 22.938 1.752 1 85.19 373 GLY A O 1
ATOM 2731 N N . ILE A 1 374 ? 21.562 23.312 0.816 1 83.06 374 ILE A N 1
ATOM 2732 C CA . ILE A 1 374 ? 22.125 24.203 -0.19 1 83.06 374 ILE A CA 1
ATOM 2733 C C . ILE A 1 374 ? 22.406 25.562 0.435 1 83.06 374 ILE A C 1
ATOM 2735 O O . ILE A 1 374 ? 23.453 26.172 0.162 1 83.06 374 ILE A O 1
ATOM 2739 N N . VAL A 1 375 ? 21.578 26.047 1.294 1 88.94 375 VAL A N 1
ATOM 2740 C CA . VAL A 1 375 ? 21.641 27.422 1.793 1 88.94 375 VAL A CA 1
ATOM 2741 C C . VAL A 1 375 ? 22.562 27.484 3.002 1 88.94 375 VAL A C 1
ATOM 2743 O O . VAL A 1 375 ? 23.141 28.547 3.287 1 88.94 375 VAL A O 1
ATOM 2746 N N . ALA A 1 376 ? 22.719 26.438 3.697 1 88.94 376 ALA A N 1
ATOM 2747 C CA . ALA A 1 376 ? 23.469 26.422 4.953 1 88.94 376 ALA A CA 1
ATOM 2748 C C . ALA A 1 376 ? 24.891 26.953 4.754 1 88.94 376 ALA A C 1
ATOM 2750 O O . ALA A 1 376 ? 25.328 27.844 5.477 1 88.94 376 ALA A O 1
ATOM 2751 N N . PRO A 1 377 ? 25.656 26.406 3.799 1 82.44 377 PRO A N 1
ATOM 2752 C CA . PRO A 1 377 ? 27 26.938 3.605 1 82.44 377 PRO A CA 1
ATOM 2753 C C . PRO A 1 377 ? 27.016 28.406 3.174 1 82.44 377 PRO A C 1
ATOM 2755 O O . PRO A 1 377 ? 27.938 29.141 3.523 1 82.44 377 PRO A O 1
ATOM 2758 N N . ILE A 1 378 ? 26.031 28.781 2.436 1 82.69 378 ILE A N 1
ATOM 2759 C CA . ILE A 1 378 ? 25.922 30.156 1.988 1 82.69 378 ILE A CA 1
ATOM 2760 C C . ILE A 1 378 ? 25.625 31.062 3.182 1 82.69 378 ILE A C 1
ATOM 2762 O O . ILE A 1 378 ? 26.25 32.125 3.33 1 82.69 378 ILE A O 1
ATOM 2766 N N . ALA A 1 379 ? 24.734 30.688 3.955 1 85.81 379 ALA A N 1
ATOM 2767 C CA . ALA A 1 379 ? 24.359 31.453 5.145 1 85.81 379 ALA A CA 1
ATOM 2768 C C . ALA A 1 379 ? 25.531 31.562 6.113 1 85.81 379 ALA A C 1
ATOM 2770 O O . ALA A 1 379 ? 25.703 32.594 6.785 1 85.81 379 ALA A O 1
ATOM 2771 N N . ALA A 1 380 ? 26.281 30.547 6.207 1 82.19 380 ALA A N 1
ATOM 2772 C CA . ALA A 1 380 ? 27.438 30.531 7.098 1 82.19 380 ALA A CA 1
ATOM 2773 C C . ALA A 1 380 ? 28.484 31.547 6.664 1 82.19 380 ALA A C 1
ATOM 2775 O O . ALA A 1 380 ? 29.25 32.062 7.488 1 82.19 380 ALA A O 1
ATOM 2776 N N . SER A 1 381 ? 28.469 31.859 5.414 1 80.25 381 SER A N 1
ATOM 2777 C CA . SER A 1 381 ? 29.453 32.781 4.875 1 80.25 381 SER A CA 1
ATOM 2778 C C . SER A 1 381 ? 28.953 34.219 4.953 1 80.25 381 SER A C 1
ATOM 2780 O O . SER A 1 381 ? 29.703 35.156 4.652 1 80.25 381 SER A O 1
ATOM 2782 N N . MET A 1 382 ? 27.797 34.375 5.309 1 83.75 382 MET A N 1
ATOM 2783 C CA . MET A 1 382 ? 27.203 35.719 5.418 1 83.75 382 MET A CA 1
ATOM 2784 C C . MET A 1 382 ? 26.969 36.094 6.879 1 83.75 382 MET A C 1
ATOM 2786 O O . MET A 1 382 ? 25.906 35.75 7.438 1 83.75 382 MET A O 1
ATOM 2790 N N . PRO A 1 383 ? 27.875 36.812 7.367 1 79.06 383 PRO A N 1
ATOM 2791 C CA . PRO A 1 383 ? 27.734 37.188 8.773 1 79.06 383 PRO A CA 1
ATOM 2792 C C . PRO A 1 383 ? 26.422 37.938 9.055 1 79.06 383 PRO A C 1
ATOM 2794 O O . PRO A 1 383 ? 25.969 38.75 8.234 1 79.06 383 PRO A O 1
ATOM 2797 N N . GLY A 1 384 ? 25.703 37.562 10.188 1 82.12 384 GLY A N 1
ATOM 2798 C CA . GLY A 1 384 ? 24.516 38.281 10.609 1 82.12 384 GLY A CA 1
ATOM 2799 C C . GLY A 1 384 ? 23.234 37.562 10.234 1 82.12 384 GLY A C 1
ATOM 2800 O O . GLY A 1 384 ? 22.141 37.969 10.625 1 82.12 384 GLY A O 1
ATOM 2801 N N . THR A 1 385 ? 23.359 36.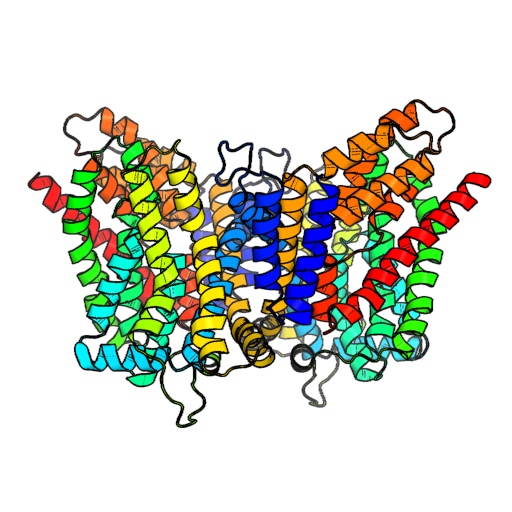531 9.539 1 89 385 THR A N 1
ATOM 2802 C CA . THR A 1 385 ? 22.172 35.781 9.148 1 89 385 THR A CA 1
ATOM 2803 C C . THR A 1 385 ? 21.562 35.062 10.352 1 89 385 THR A C 1
ATOM 2805 O O . THR A 1 385 ? 22.266 34.375 11.094 1 89 385 THR A O 1
ATOM 2808 N N . ASN A 1 386 ? 20.328 35.312 10.641 1 94.44 386 ASN A N 1
ATOM 2809 C CA . ASN A 1 386 ? 19.594 34.656 11.711 1 94.44 386 ASN A CA 1
ATOM 2810 C C . ASN A 1 386 ? 19.234 33.219 11.344 1 94.44 386 ASN A C 1
ATOM 2812 O O . ASN A 1 386 ? 18.25 33 10.625 1 94.44 386 ASN A O 1
ATOM 2816 N N . ALA A 1 387 ? 19.953 32.312 11.945 1 94.5 387 ALA A N 1
ATOM 2817 C CA . ALA A 1 387 ? 19.812 30.891 11.594 1 94.5 387 ALA A CA 1
ATOM 2818 C C . ALA A 1 387 ? 18.406 30.375 11.93 1 94.5 387 ALA A C 1
ATOM 2820 O O . ALA A 1 387 ? 17.859 29.547 11.211 1 94.5 387 ALA A O 1
ATOM 2821 N N . GLU A 1 388 ? 17.844 30.844 13.031 1 95.56 388 GLU A N 1
ATOM 2822 C CA . GLU A 1 388 ? 16.516 30.422 13.469 1 95.56 388 GLU A CA 1
ATOM 2823 C C . GLU A 1 388 ? 15.445 30.875 12.477 1 95.56 388 GLU A C 1
ATOM 2825 O O . GLU A 1 388 ? 14.539 30.109 12.141 1 95.56 388 GLU A O 1
ATOM 2830 N N . LEU A 1 389 ? 15.594 32.062 11.984 1 96.62 389 LEU A N 1
ATOM 2831 C CA . LEU A 1 389 ? 14.648 32.594 11 1 96.62 389 LEU A CA 1
ATOM 2832 C C . LEU A 1 389 ? 14.844 31.891 9.656 1 96.62 389 LEU A C 1
ATOM 2834 O O . LEU A 1 389 ? 13.891 31.719 8.891 1 96.62 389 LEU A O 1
ATOM 2838 N N . LEU A 1 390 ? 16.062 31.516 9.43 1 95.62 390 LEU A N 1
ATOM 2839 C CA . LEU A 1 390 ? 16.359 30.812 8.188 1 95.62 390 LEU A CA 1
ATOM 2840 C C . LEU A 1 390 ? 15.664 29.453 8.164 1 95.62 390 LEU A C 1
ATOM 2842 O O . LEU A 1 390 ? 15.188 29.016 7.113 1 95.62 390 LEU A O 1
ATOM 2846 N N . VAL A 1 391 ? 15.609 28.766 9.297 1 96.25 391 VAL A N 1
ATOM 2847 C CA . VAL A 1 391 ? 14.875 27.5 9.43 1 96.25 391 VAL A CA 1
ATOM 2848 C C . VAL A 1 391 ? 13.406 27.719 9.055 1 96.25 391 VAL A C 1
ATOM 2850 O O . VAL A 1 391 ? 12.844 26.969 8.258 1 96.25 391 VAL A O 1
ATOM 2853 N N . LEU A 1 392 ? 12.836 28.766 9.578 1 97.56 392 LEU A N 1
ATOM 2854 C CA . LEU A 1 392 ? 11.422 29.047 9.352 1 97.56 392 LEU A CA 1
ATOM 2855 C C . LEU A 1 392 ? 11.172 29.438 7.895 1 97.56 392 LEU A C 1
ATOM 2857 O O . LEU A 1 392 ? 10.18 29.016 7.301 1 97.56 392 LEU A O 1
ATOM 2861 N N . ALA A 1 393 ? 12.086 30.25 7.34 1 97.12 393 ALA A N 1
ATOM 2862 C CA . ALA A 1 393 ? 11.93 30.688 5.953 1 97.12 393 ALA A CA 1
ATOM 2863 C C . ALA A 1 393 ? 11.961 29.5 4.996 1 97.12 393 ALA A C 1
ATOM 2865 O O . ALA A 1 393 ? 11.164 29.422 4.062 1 97.12 393 ALA A O 1
ATOM 2866 N N . THR A 1 394 ? 12.883 28.641 5.238 1 95.88 394 THR A N 1
ATOM 2867 C CA . THR A 1 394 ? 13.008 27.453 4.406 1 95.88 394 THR A CA 1
ATOM 2868 C C . THR A 1 394 ? 11.781 26.547 4.566 1 95.88 394 THR A C 1
ATOM 2870 O O . THR A 1 394 ? 11.273 26 3.582 1 95.88 394 THR A O 1
ATOM 2873 N N . GLY A 1 395 ? 11.328 26.391 5.785 1 96.94 395 GLY A N 1
ATOM 2874 C CA . GLY A 1 395 ? 10.102 25.641 6.039 1 96.94 395 GLY A CA 1
ATOM 2875 C C . GLY A 1 395 ? 8.883 26.25 5.371 1 96.94 395 GLY A C 1
ATOM 2876 O O . GLY A 1 395 ? 8.055 25.531 4.812 1 96.94 395 GLY A O 1
ATOM 2877 N N . ALA A 1 396 ? 8.766 27.516 5.473 1 97.81 396 ALA A N 1
ATOM 2878 C CA . ALA A 1 396 ? 7.66 28.219 4.836 1 97.81 396 ALA A CA 1
ATOM 2879 C C . ALA A 1 396 ? 7.676 28.016 3.324 1 97.81 396 ALA A C 1
ATOM 2881 O O . ALA A 1 396 ? 6.625 27.797 2.713 1 97.81 396 ALA A O 1
ATOM 2882 N N . GLY A 1 397 ? 8.797 28.109 2.752 1 96.88 397 GLY A N 1
ATOM 2883 C CA . GLY A 1 397 ? 8.922 27.891 1.32 1 96.88 397 GLY A CA 1
ATOM 2884 C C . GLY A 1 397 ? 8.516 26.484 0.894 1 96.88 397 GLY A C 1
ATOM 2885 O O . GLY A 1 397 ? 7.949 26.297 -0.184 1 96.88 397 GLY A O 1
ATOM 2886 N N . SER A 1 398 ? 8.805 25.562 1.734 1 95.75 398 SER A N 1
ATOM 2887 C CA . SER A 1 398 ? 8.562 24.156 1.418 1 95.75 398 SER A CA 1
ATOM 2888 C C . SER A 1 398 ? 7.066 23.844 1.428 1 95.75 398 SER A C 1
ATOM 2890 O O . SER A 1 398 ? 6.652 22.766 0.994 1 95.75 398 SER A O 1
ATOM 2892 N N . LEU A 1 399 ? 6.207 24.781 1.86 1 97.12 399 LEU A N 1
ATOM 2893 C CA . LEU A 1 399 ? 4.777 24.516 1.983 1 97.12 399 LEU A CA 1
ATOM 2894 C C . LEU A 1 399 ? 4.004 25.188 0.848 1 97.12 399 LEU A C 1
ATOM 2896 O O . LEU A 1 399 ? 2.775 25.094 0.794 1 97.12 399 LEU A O 1
ATOM 2900 N N . ILE A 1 400 ? 4.652 25.719 -0.122 1 95.81 400 ILE A N 1
ATOM 2901 C CA . ILE A 1 400 ? 3.969 26.531 -1.124 1 95.81 400 ILE A CA 1
ATOM 2902 C C . ILE A 1 400 ? 3.385 25.625 -2.207 1 95.81 400 ILE A C 1
ATOM 2904 O O . ILE A 1 400 ? 4 24.625 -2.592 1 95.81 400 ILE A O 1
ATOM 2908 N N . LEU A 1 401 ? 2.254 25.922 -2.676 1 94.44 401 LEU A N 1
ATOM 2909 C CA . LEU A 1 401 ? 1.645 25.438 -3.91 1 94.44 401 LEU A CA 1
ATOM 2910 C C . LEU A 1 401 ? 1.696 23.922 -3.982 1 94.44 401 LEU A C 1
ATOM 2912 O O . LEU A 1 401 ? 2.227 23.344 -4.941 1 94.44 401 LEU A O 1
ATOM 2916 N N . SER A 1 402 ? 1.172 23.281 -2.967 1 94.75 402 SER A N 1
ATOM 2917 C CA . SER A 1 402 ? 0.967 21.828 -3.039 1 94.75 402 SER A CA 1
ATOM 2918 C C . SER A 1 402 ? -0.063 21.469 -4.102 1 94.75 402 SER A C 1
ATOM 2920 O O . SER A 1 402 ? -1.21 21.922 -4.043 1 94.75 402 SER A O 1
ATOM 2922 N N . HIS A 1 403 ? 0.363 20.688 -5.086 1 94.44 403 HIS A N 1
ATOM 2923 C CA . HIS A 1 403 ? -0.528 20.359 -6.191 1 94.44 403 HIS A CA 1
ATOM 2924 C C . HIS A 1 403 ? -0.408 18.891 -6.57 1 94.44 403 HIS A C 1
ATOM 2926 O O . HIS A 1 403 ? -0.193 18.031 -5.703 1 94.44 403 HIS A O 1
ATOM 2932 N N . VAL A 1 404 ? -0.648 18.484 -7.785 1 91.88 404 VAL A N 1
ATOM 2933 C CA . VAL A 1 404 ? -0.946 17.141 -8.234 1 91.88 404 VAL A CA 1
ATOM 2934 C C . VAL A 1 404 ? 0.288 16.25 -8.07 1 91.88 404 VAL A C 1
ATOM 2936 O O . VAL A 1 404 ? 0.19 15.023 -8.109 1 91.88 404 VAL A O 1
ATOM 2939 N N . ASN A 1 405 ? 1.454 16.812 -7.863 1 91.75 405 ASN A N 1
ATOM 2940 C CA . ASN A 1 405 ? 2.65 16 -7.656 1 91.75 405 ASN A CA 1
ATOM 2941 C C . ASN A 1 405 ? 2.877 15.711 -6.176 1 91.75 405 ASN A C 1
ATOM 2943 O O . ASN A 1 405 ? 3.881 15.094 -5.809 1 91.75 405 ASN A O 1
ATOM 2947 N N . ASP A 1 406 ? 1.935 16.172 -5.324 1 92.31 406 ASP A N 1
ATOM 2948 C CA . ASP A 1 406 ? 1.996 15.961 -3.881 1 92.31 406 ASP A CA 1
ATOM 2949 C C . ASP A 1 406 ? 0.992 14.898 -3.438 1 92.31 406 ASP A C 1
ATOM 2951 O O . ASP A 1 406 ? -0.204 15.016 -3.709 1 92.31 406 ASP A O 1
ATOM 2955 N N . SER A 1 407 ? 1.52 13.953 -2.711 1 89.69 407 SER A N 1
ATOM 2956 C CA . SER A 1 407 ? 0.632 12.93 -2.176 1 89.69 407 SER A CA 1
ATOM 2957 C C . SER A 1 407 ? -0.403 13.531 -1.231 1 89.69 407 SER A C 1
ATOM 2959 O O . SER A 1 407 ? -1.535 13.047 -1.154 1 89.69 407 SER A O 1
ATOM 2961 N N . GLY A 1 408 ? 0.002 14.57 -0.483 1 91.69 408 GLY A N 1
ATOM 2962 C CA . GLY A 1 408 ? -0.935 15.25 0.396 1 91.69 408 GLY A CA 1
ATOM 2963 C C . GLY A 1 408 ? -2.119 15.852 -0.342 1 91.69 408 GLY A C 1
ATOM 2964 O O . GLY A 1 408 ? -3.242 15.844 0.165 1 91.69 408 GLY A O 1
ATOM 2965 N N . PHE A 1 409 ? -1.885 16.359 -1.557 1 95.19 409 PHE A N 1
ATOM 2966 C CA . PHE A 1 409 ? -2.936 16.906 -2.412 1 95.19 409 PHE A CA 1
ATOM 2967 C C . PHE A 1 409 ? -4.012 15.859 -2.676 1 95.19 409 PHE A C 1
ATOM 2969 O O . PHE A 1 409 ? -5.203 16.141 -2.553 1 95.19 409 PHE A O 1
ATOM 2976 N N . TRP A 1 410 ? -3.641 14.719 -2.932 1 92.56 410 TRP A N 1
ATOM 2977 C CA . TRP A 1 410 ? -4.555 13.641 -3.275 1 92.56 410 TRP A CA 1
ATOM 2978 C C . TRP A 1 410 ? -5.293 13.141 -2.039 1 92.56 410 TRP A C 1
ATOM 2980 O O . TRP A 1 410 ? -6.465 12.758 -2.119 1 92.56 410 TRP A O 1
ATOM 2990 N N . MET A 1 411 ? -4.57 13.102 -0.951 1 92.75 411 MET A N 1
ATOM 2991 C CA . MET A 1 411 ? -5.215 12.703 0.299 1 92.75 411 MET A CA 1
ATOM 2992 C C . MET A 1 411 ? -6.387 13.625 0.624 1 92.75 411 MET A C 1
ATOM 2994 O O . MET A 1 411 ? -7.488 13.148 0.913 1 92.75 411 MET A O 1
ATOM 2998 N N . ILE A 1 412 ? -6.16 14.914 0.527 1 95 412 ILE A N 1
ATOM 2999 C CA . ILE A 1 412 ? -7.199 15.891 0.833 1 95 412 ILE A CA 1
ATOM 3000 C C . ILE A 1 412 ? -8.328 15.781 -0.186 1 95 412 ILE A C 1
ATOM 3002 O O . ILE A 1 412 ? -9.508 15.789 0.182 1 95 412 ILE A O 1
ATOM 3006 N N . LYS A 1 413 ? -7.984 15.688 -1.407 1 94.69 413 LYS A N 1
ATOM 3007 C CA . LYS A 1 413 ? -8.977 15.578 -2.477 1 94.69 413 LYS A CA 1
ATOM 3008 C C . LYS A 1 413 ? -9.906 14.391 -2.244 1 94.69 413 LYS A C 1
ATOM 3010 O O . LYS A 1 413 ? -11.133 14.531 -2.33 1 94.69 413 LYS A O 1
ATOM 3015 N N . GLU A 1 414 ? -9.328 13.258 -1.942 1 91.5 414 GLU A N 1
ATOM 3016 C CA . GLU A 1 414 ? -10.117 12.039 -1.821 1 91.5 414 GLU A CA 1
ATOM 3017 C C . GLU A 1 414 ? -10.953 12.047 -0.546 1 91.5 414 GLU A C 1
ATOM 3019 O O . GLU A 1 414 ? -12.125 11.664 -0.566 1 91.5 414 GLU A O 1
ATOM 3024 N N . TYR A 1 415 ? -10.453 12.5 0.551 1 92.19 415 TYR A N 1
ATOM 3025 C CA . TYR A 1 415 ? -11.172 12.484 1.816 1 92.19 415 TYR A CA 1
ATOM 3026 C C . TYR A 1 415 ? -12.32 13.492 1.804 1 92.19 415 TYR A C 1
ATOM 3028 O O . TYR A 1 415 ? -13.391 13.234 2.361 1 92.19 415 TYR A O 1
ATOM 3036 N N . PHE A 1 416 ? -12.086 14.625 1.138 1 94.69 416 PHE A N 1
ATOM 3037 C CA . PHE A 1 416 ? -13.109 15.664 1.135 1 94.69 416 PHE A CA 1
ATOM 3038 C C . PHE A 1 416 ? -14.07 15.469 -0.036 1 94.69 416 PHE A C 1
ATOM 3040 O O . PHE A 1 416 ? -15.055 16.18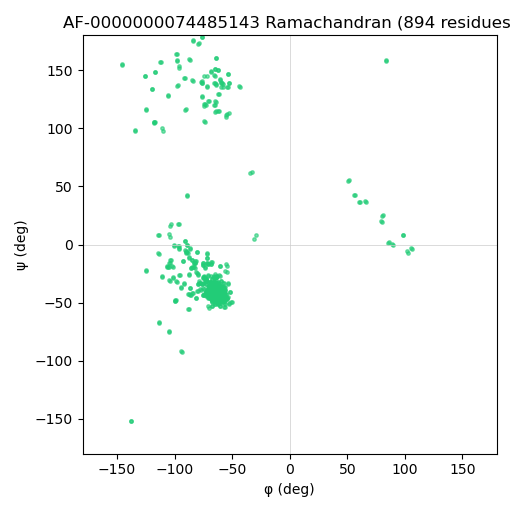8 -0.158 1 94.69 416 PHE A O 1
ATOM 3047 N N . GLY A 1 417 ? -13.758 14.5 -0.91 1 92.44 417 GLY A N 1
ATOM 3048 C CA . GLY A 1 417 ? -14.594 14.273 -2.074 1 92.44 417 GLY A CA 1
ATOM 3049 C C . GLY A 1 417 ? -14.602 15.43 -3.051 1 92.44 417 GLY A C 1
ATOM 3050 O O . GLY A 1 417 ? -15.641 15.781 -3.605 1 92.44 417 GLY A O 1
ATOM 3051 N N . MET A 1 418 ? -13.484 16.047 -3.209 1 94.56 418 MET A N 1
ATOM 3052 C CA . MET A 1 418 ? -13.383 17.219 -4.066 1 94.56 418 MET A CA 1
ATOM 3053 C C . MET A 1 418 ? -12.844 16.844 -5.441 1 94.56 418 MET A C 1
ATOM 3055 O O . MET A 1 418 ? -12.211 15.805 -5.602 1 94.56 418 MET A O 1
ATOM 3059 N N . THR A 1 419 ? -13.117 17.672 -6.383 1 93.94 419 THR A N 1
ATOM 3060 C CA . THR A 1 419 ? -12.461 17.578 -7.684 1 93.94 419 THR A CA 1
ATOM 3061 C C . THR A 1 419 ? -11.062 18.172 -7.633 1 93.94 419 THR A C 1
ATOM 3063 O O . THR A 1 419 ? -10.68 18.797 -6.637 1 93.94 419 THR A O 1
ATOM 3066 N N . VAL A 1 420 ? -10.367 17.984 -8.75 1 93.81 420 VAL A N 1
ATOM 3067 C CA . VAL A 1 420 ? -9.023 18.547 -8.836 1 93.81 420 VAL A CA 1
ATOM 3068 C C . VAL A 1 420 ? -9.094 20.062 -8.758 1 93.81 420 VAL A C 1
ATOM 3070 O O . VAL A 1 420 ? -8.32 20.688 -8.039 1 93.81 420 VAL A O 1
ATOM 3073 N N . LYS A 1 421 ? -10.023 20.609 -9.414 1 94 421 LYS A N 1
ATOM 3074 C CA . LYS A 1 421 ? -10.195 22.062 -9.43 1 94 421 LYS A CA 1
ATOM 3075 C C . LYS A 1 421 ? -10.516 22.594 -8.031 1 94 421 LYS A C 1
ATOM 3077 O O . LYS A 1 421 ? -9.914 23.562 -7.574 1 94 421 LYS A O 1
ATOM 3082 N N . GLU A 1 422 ? -11.422 21.984 -7.387 1 95.75 422 GLU A N 1
ATOM 3083 C CA . GLU A 1 422 ? -11.805 22.375 -6.039 1 95.75 422 GLU A CA 1
ATOM 3084 C C . GLU A 1 422 ? -10.641 22.266 -5.066 1 95.75 422 GLU A C 1
ATOM 3086 O O . GLU A 1 422 ? -10.477 23.094 -4.172 1 95.75 422 GLU A O 1
ATOM 3091 N N . THR A 1 423 ? -9.875 21.25 -5.258 1 96.62 423 THR A N 1
ATOM 3092 C CA . THR A 1 423 ? -8.734 21.016 -4.379 1 96.62 423 THR A CA 1
ATOM 3093 C C . THR A 1 423 ? -7.668 22.078 -4.59 1 96.62 423 THR A C 1
ATOM 3095 O O . THR A 1 423 ? -7.027 22.531 -3.635 1 96.62 423 THR A O 1
ATOM 3098 N N . LEU A 1 424 ? -7.477 22.516 -5.844 1 96.25 424 LEU A N 1
ATOM 3099 C CA . LEU A 1 424 ? -6.555 23.609 -6.133 1 96.25 424 LEU A CA 1
ATOM 3100 C C . LEU A 1 424 ? -7.031 24.906 -5.484 1 96.25 424 LEU A C 1
ATOM 3102 O O . LEU A 1 424 ? -6.223 25.656 -4.938 1 96.25 424 LEU A O 1
ATOM 3106 N N . MET A 1 425 ? -8.312 25.094 -5.383 1 96.62 425 MET A N 1
ATOM 3107 C CA . MET A 1 425 ? -8.898 26.328 -4.879 1 96.62 425 MET A CA 1
ATOM 3108 C C . MET A 1 425 ? -8.93 26.328 -3.355 1 96.62 425 MET A C 1
ATOM 3110 O O . MET A 1 425 ? -9.125 27.375 -2.74 1 96.62 425 MET A O 1
ATOM 3114 N N . THR A 1 426 ? -8.766 25.203 -2.736 1 96.81 426 THR A N 1
ATOM 3115 C CA . THR A 1 426 ? -8.859 25.125 -1.282 1 96.81 426 THR A CA 1
ATOM 3116 C C . THR A 1 426 ? -7.508 24.766 -0.67 1 96.81 426 THR A C 1
ATOM 3118 O O . THR A 1 426 ? -6.773 25.656 -0.219 1 96.81 426 THR A O 1
ATOM 3121 N N . TRP A 1 427 ? -7.078 23.547 -0.96 1 97 427 TRP A N 1
ATOM 3122 C CA . TRP A 1 427 ? -5.852 23.031 -0.362 1 97 427 TRP A CA 1
ATOM 3123 C C . TRP A 1 427 ? -4.629 23.781 -0.878 1 97 427 TRP A C 1
ATOM 3125 O O . TRP A 1 427 ? -3.812 24.266 -0.091 1 97 427 TRP A O 1
ATOM 3135 N N . THR A 1 428 ? -4.5 23.859 -2.195 1 97.69 428 THR A N 1
ATOM 3136 C CA . THR A 1 428 ? -3.346 24.516 -2.801 1 97.69 428 THR A CA 1
ATOM 3137 C C . THR A 1 428 ? -3.301 26 -2.416 1 97.69 428 THR A C 1
ATOM 3139 O O . THR A 1 428 ? -2.236 26.531 -2.098 1 97.69 428 THR A O 1
ATOM 3142 N N . ALA A 1 429 ? -4.438 26.594 -2.484 1 97.81 429 ALA A N 1
ATOM 3143 C CA . ALA A 1 429 ? -4.52 28 -2.092 1 97.81 429 ALA A CA 1
ATOM 3144 C C . ALA A 1 429 ? -4.145 28.188 -0.625 1 97.81 429 ALA A C 1
ATOM 3146 O O . ALA A 1 429 ? -3.41 29.109 -0.275 1 97.81 429 ALA A O 1
ATOM 3147 N N . MET A 1 430 ? -4.656 27.344 0.237 1 97.75 430 MET A N 1
ATOM 3148 C CA . MET A 1 430 ? -4.355 27.406 1.665 1 97.75 430 MET A CA 1
ATOM 3149 C C . MET A 1 430 ? -2.857 27.281 1.912 1 97.75 430 MET A C 1
ATOM 3151 O O . MET A 1 430 ? -2.279 28.062 2.676 1 97.75 430 MET A O 1
ATOM 3155 N N . GLU A 1 431 ? -2.23 26.281 1.261 1 97.88 431 GLU A N 1
ATOM 3156 C CA . GLU A 1 431 ? -0.793 26.062 1.412 1 97.88 431 GLU A CA 1
ATOM 3157 C C . GLU A 1 431 ? -0.002 27.281 0.933 1 97.88 431 GLU A C 1
ATOM 3159 O O . GLU A 1 431 ? 1.02 27.641 1.525 1 97.88 431 GLU A O 1
ATOM 3164 N N . THR A 1 432 ? -0.458 27.875 -0.133 1 98.19 432 THR A N 1
ATOM 3165 C CA . THR A 1 432 ? 0.192 29.062 -0.664 1 98.19 432 THR A CA 1
ATOM 3166 C C . THR A 1 432 ? 0.057 30.234 0.31 1 98.19 432 THR A C 1
ATOM 3168 O O . THR A 1 432 ? 1.01 30.984 0.518 1 98.19 432 THR A O 1
ATOM 3171 N N . ILE A 1 433 ? -1.091 30.359 0.882 1 98.38 433 ILE A N 1
ATOM 3172 C CA . ILE A 1 433 ? -1.309 31.406 1.884 1 98.38 433 ILE A CA 1
ATOM 3173 C C . ILE A 1 433 ? -0.368 31.188 3.066 1 98.38 433 ILE A C 1
ATOM 3175 O O . ILE A 1 433 ? 0.254 32.125 3.557 1 98.38 433 ILE A O 1
ATOM 3179 N N . ILE A 1 434 ? -0.256 29.938 3.502 1 98.31 434 ILE A N 1
ATOM 3180 C CA . ILE A 1 434 ? 0.637 29.625 4.609 1 98.31 434 ILE A CA 1
ATOM 3181 C C . ILE A 1 434 ? 2.057 30.078 4.277 1 98.31 434 ILE A C 1
ATOM 3183 O O . ILE A 1 434 ? 2.699 30.75 5.074 1 98.31 434 ILE A O 1
ATOM 3187 N N . SER A 1 435 ? 2.498 29.672 3.098 1 98.44 435 SER A N 1
ATOM 3188 C CA . SER A 1 435 ? 3.873 29.938 2.695 1 98.44 435 SER A CA 1
ATOM 3189 C C . SER A 1 435 ? 4.141 31.438 2.619 1 98.44 435 SER A C 1
ATOM 3191 O O . SER A 1 435 ? 5.129 31.922 3.174 1 98.44 435 SER A O 1
ATOM 3193 N N . VAL A 1 436 ? 3.309 32.219 2.008 1 98.19 436 VAL A N 1
ATOM 3194 C CA . VAL A 1 436 ? 3.514 33.625 1.738 1 98.19 436 VAL A CA 1
ATOM 3195 C C . VAL A 1 436 ? 3.332 34.438 3.025 1 98.19 436 VAL A C 1
ATOM 3197 O O . VAL A 1 436 ? 4.129 35.312 3.324 1 98.19 436 VAL A O 1
ATOM 3200 N N . VAL A 1 437 ? 2.309 34.094 3.779 1 98.31 437 VAL A N 1
ATOM 3201 C CA . VAL A 1 437 ? 2.039 34.812 5.023 1 98.31 437 VAL A CA 1
ATOM 3202 C C . VAL A 1 437 ? 3.162 34.562 6.023 1 98.31 437 VAL A C 1
ATOM 3204 O O . VAL A 1 437 ? 3.639 35.469 6.691 1 98.31 437 VAL A O 1
ATOM 3207 N N . ALA A 1 438 ? 3.514 33.281 6.141 1 98.31 438 ALA A N 1
ATOM 3208 C CA . ALA A 1 438 ? 4.605 32.938 7.051 1 98.31 438 ALA A CA 1
ATOM 3209 C C . ALA A 1 438 ? 5.879 33.688 6.68 1 98.31 438 ALA A C 1
ATOM 3211 O O . ALA A 1 438 ? 6.555 34.25 7.551 1 98.31 438 ALA A O 1
ATOM 3212 N N . PHE A 1 439 ? 6.188 33.75 5.391 1 98.19 439 PHE A N 1
ATOM 3213 C CA . PHE A 1 439 ? 7.406 34.438 4.969 1 98.19 439 PHE A CA 1
ATOM 3214 C C . PHE A 1 439 ? 7.32 35.906 5.266 1 98.19 439 PHE A C 1
ATOM 3216 O O . PHE A 1 439 ? 8.305 36.531 5.68 1 98.19 439 PHE A O 1
ATOM 3223 N N . ALA A 1 440 ? 6.219 36.531 5 1 98 440 ALA A N 1
ATOM 3224 C CA . ALA A 1 440 ? 6.027 37.938 5.293 1 98 440 ALA A CA 1
ATOM 3225 C C . ALA A 1 440 ? 6.242 38.219 6.777 1 98 440 ALA A C 1
ATOM 3227 O O . ALA A 1 440 ? 6.895 39.219 7.137 1 98 440 ALA A O 1
ATOM 3228 N N . LEU A 1 441 ? 5.691 37.375 7.625 1 97.88 441 LEU A N 1
ATOM 3229 C CA . LEU A 1 441 ? 5.84 37.562 9.062 1 97.88 441 LEU A CA 1
ATOM 3230 C C . LEU A 1 441 ? 7.285 37.312 9.492 1 97.88 441 LEU A C 1
ATOM 3232 O O . LEU A 1 441 ? 7.77 37.969 10.422 1 97.88 441 LEU A O 1
ATOM 3236 N N . ILE A 1 442 ? 7.949 36.406 8.867 1 97.56 442 ILE A N 1
ATOM 3237 C CA . ILE A 1 442 ? 9.359 36.125 9.148 1 97.56 442 ILE A CA 1
ATOM 3238 C C . ILE A 1 442 ? 10.195 37.344 8.781 1 97.56 442 ILE A C 1
ATOM 3240 O O . ILE A 1 442 ? 11.094 37.75 9.523 1 97.56 442 ILE A O 1
ATOM 3244 N N . ALA A 1 443 ? 9.914 37.906 7.602 1 95.94 443 ALA A N 1
ATOM 3245 C CA . ALA A 1 443 ? 10.633 39.094 7.156 1 95.94 443 ALA A CA 1
ATOM 3246 C C . ALA A 1 443 ? 10.43 40.25 8.133 1 95.94 443 ALA A C 1
ATOM 3248 O O . ALA A 1 443 ? 11.367 41 8.422 1 95.94 443 ALA A O 1
ATOM 3249 N N . LEU A 1 444 ? 9.227 40.406 8.633 1 96.56 444 LEU A N 1
ATOM 3250 C CA . LEU A 1 444 ? 8.93 41.438 9.609 1 96.56 444 LEU A CA 1
ATOM 3251 C C . LEU A 1 444 ? 9.664 41.188 10.922 1 96.56 444 LEU A C 1
ATOM 3253 O O . LEU A 1 444 ? 10.18 42.094 11.547 1 96.56 444 LEU A O 1
ATOM 3257 N N . LEU A 1 445 ? 9.641 39.906 11.312 1 96.25 445 LEU A N 1
ATOM 3258 C CA . LEU A 1 445 ? 10.312 39.5 12.555 1 96.25 445 LEU A CA 1
ATOM 3259 C C . LEU A 1 445 ? 11.82 39.75 12.438 1 96.25 445 LEU A C 1
ATOM 3261 O O . LEU A 1 445 ? 12.477 40.094 13.422 1 96.25 445 LEU A O 1
ATOM 3265 N N . ASP A 1 446 ? 12.352 39.5 11.234 1 94.38 446 ASP A N 1
ATOM 3266 C CA . ASP A 1 446 ? 13.781 39.688 10.977 1 94.38 446 ASP A CA 1
ATOM 3267 C C . ASP A 1 446 ? 14.211 41.125 11.188 1 94.38 446 ASP A C 1
ATOM 3269 O O . ASP A 1 446 ? 15.367 41.406 11.508 1 94.38 446 ASP A O 1
ATOM 3273 N N . LEU A 1 447 ? 13.305 42.094 11.023 1 91.94 447 LEU A N 1
ATOM 3274 C CA . LEU A 1 447 ? 13.602 43.5 11.211 1 91.94 447 LEU A CA 1
ATOM 3275 C C . LEU A 1 447 ? 13.75 43.844 12.695 1 91.94 447 LEU A C 1
ATOM 3277 O O . LEU A 1 447 ? 14.359 44.844 13.047 1 91.94 447 LEU A O 1
ATOM 3281 N N . VAL A 1 448 ? 13.203 42.969 13.508 1 91.62 448 VAL A N 1
ATOM 3282 C CA . VAL A 1 448 ? 13.141 43.25 14.93 1 91.62 448 VAL A CA 1
ATOM 3283 C C . VAL A 1 448 ? 14.203 42.438 15.672 1 91.62 448 VAL A C 1
ATOM 3285 O O . VAL A 1 448 ? 14.719 42.906 16.703 1 91.62 448 VAL A O 1
ATOM 3288 N N . VAL A 1 449 ? 14.508 41.344 15.219 1 88.5 449 VAL A N 1
ATOM 3289 C CA . VAL A 1 449 ? 15.414 40.469 15.953 1 88.5 449 VAL A CA 1
ATOM 3290 C C . VAL A 1 449 ? 16.703 40.281 15.164 1 88.5 449 VAL A C 1
ATOM 3292 O O . VAL A 1 449 ? 16.719 40.406 13.938 1 88.5 449 VAL A O 1
ATOM 3295 N N . MET B 1 1 ? 16.5 -21.562 19.047 1 77.06 1 MET B N 1
ATOM 3296 C CA . MET B 1 1 ? 15.711 -20.562 19.75 1 77.06 1 MET B CA 1
ATOM 3297 C C . MET B 1 1 ? 14.867 -19.734 18.781 1 77.06 1 MET B C 1
ATOM 3299 O O . MET B 1 1 ? 13.664 -19.562 18.984 1 77.06 1 MET B O 1
ATOM 3303 N N . GLY B 1 2 ? 15.391 -19.578 17.594 1 83.81 2 GLY B N 1
ATOM 3304 C CA . GLY B 1 2 ? 14.664 -18.797 16.609 1 83.81 2 GLY B CA 1
ATOM 3305 C C . GLY B 1 2 ? 13.484 -19.531 16.016 1 83.81 2 GLY B C 1
ATOM 3306 O O . GLY B 1 2 ? 12.391 -18.969 15.883 1 83.81 2 GLY B O 1
ATOM 3307 N N . ILE B 1 3 ? 13.633 -20.766 15.906 1 84.88 3 ILE B N 1
ATOM 3308 C CA . ILE B 1 3 ? 12.586 -21.594 15.297 1 84.88 3 ILE B CA 1
ATOM 3309 C C . ILE B 1 3 ? 11.398 -21.703 16.25 1 84.88 3 ILE B C 1
ATOM 3311 O O . ILE B 1 3 ? 10.25 -21.609 15.828 1 84.88 3 ILE B O 1
ATOM 3315 N N . ALA B 1 4 ? 11.641 -21.891 17.469 1 90.56 4 ALA B N 1
ATOM 3316 C CA . ALA B 1 4 ? 10.586 -21.969 18.484 1 90.56 4 ALA B CA 1
ATOM 3317 C C . ALA B 1 4 ? 9.789 -20.672 18.531 1 90.56 4 ALA B C 1
ATOM 3319 O O . ALA B 1 4 ? 8.562 -20.703 18.688 1 90.56 4 ALA B O 1
ATOM 3320 N N . ILE B 1 5 ? 10.492 -19.609 18.438 1 92.5 5 ILE B N 1
ATOM 3321 C CA . ILE B 1 5 ? 9.852 -18.297 18.469 1 92.5 5 ILE B CA 1
ATOM 3322 C C . ILE B 1 5 ? 8.938 -18.141 17.25 1 92.5 5 ILE B C 1
ATOM 3324 O O . ILE B 1 5 ? 7.816 -17.641 17.375 1 92.5 5 ILE B O 1
ATOM 3328 N N . VAL B 1 6 ? 9.414 -18.578 16.156 1 89 6 VAL B N 1
ATOM 3329 C CA . VAL B 1 6 ? 8.633 -18.469 14.922 1 89 6 VAL B CA 1
ATOM 3330 C C . VAL B 1 6 ? 7.387 -19.328 15.008 1 89 6 VAL B C 1
ATOM 3332 O O . VAL B 1 6 ? 6.293 -18.906 14.625 1 89 6 VAL B O 1
ATOM 3335 N N . ILE B 1 7 ? 7.516 -20.516 15.508 1 90.94 7 ILE B N 1
ATOM 3336 C CA . ILE B 1 7 ? 6.375 -21.406 15.672 1 90.94 7 ILE B CA 1
ATOM 3337 C C . ILE B 1 7 ? 5.367 -20.781 16.641 1 90.94 7 ILE B C 1
ATOM 3339 O O . ILE B 1 7 ? 4.164 -20.781 16.375 1 90.94 7 ILE B O 1
ATOM 3343 N N . ALA B 1 8 ? 5.855 -20.281 17.719 1 94.75 8 ALA B N 1
ATOM 3344 C CA . ALA B 1 8 ? 4.992 -19.609 18.688 1 94.75 8 ALA B CA 1
ATOM 3345 C C . ALA B 1 8 ? 4.266 -18.438 18.047 1 94.75 8 ALA B C 1
ATOM 3347 O O . ALA B 1 8 ? 3.086 -18.203 18.328 1 94.75 8 ALA B O 1
ATOM 3348 N N . ALA B 1 9 ? 4.969 -17.703 17.25 1 92.88 9 ALA B N 1
ATOM 3349 C CA . ALA B 1 9 ? 4.391 -16.531 16.594 1 92.88 9 ALA B CA 1
ATOM 3350 C C . ALA B 1 9 ? 3.246 -16.938 15.664 1 92.88 9 ALA B C 1
ATOM 3352 O O . ALA B 1 9 ? 2.221 -16.25 15.594 1 92.88 9 ALA B O 1
ATOM 3353 N N . ILE B 1 10 ? 3.418 -17.969 14.969 1 91 10 ILE B N 1
ATOM 3354 C CA . ILE B 1 10 ? 2.402 -18.469 14.047 1 91 10 ILE B CA 1
ATOM 3355 C C . ILE B 1 10 ? 1.168 -18.922 14.836 1 91 10 ILE B C 1
ATOM 3357 O O . ILE B 1 10 ? 0.037 -18.609 14.445 1 91 10 ILE B O 1
ATOM 3361 N N . VAL B 1 11 ? 1.39 -19.609 15.906 1 93.31 11 VAL B N 1
ATOM 3362 C CA . VAL B 1 11 ? 0.288 -20.062 16.75 1 93.31 11 VAL B CA 1
ATOM 3363 C C . VAL B 1 11 ? -0.469 -18.875 17.312 1 93.31 11 VAL B C 1
ATOM 3365 O O . VAL B 1 11 ? -1.702 -18.844 17.281 1 93.31 11 VAL B O 1
ATOM 3368 N N . VAL B 1 12 ? 0.252 -17.938 17.797 1 95 12 VAL B N 1
ATOM 3369 C CA . VAL B 1 12 ? -0.365 -16.734 18.359 1 95 12 VAL B CA 1
ATOM 3370 C C . VAL B 1 12 ? -1.168 -16.016 17.281 1 95 12 VAL B C 1
ATOM 3372 O O . VAL B 1 12 ? -2.285 -15.555 17.531 1 95 12 VAL B O 1
ATOM 3375 N N . LEU B 1 13 ? -0.594 -15.883 16.094 1 93.88 13 LEU B N 1
ATOM 3376 C CA . LEU B 1 13 ? -1.268 -15.227 14.984 1 93.88 13 LEU B CA 1
ATOM 3377 C C . LEU B 1 13 ? -2.582 -15.93 14.656 1 93.88 13 LEU B C 1
ATOM 3379 O O . LEU B 1 13 ? -3.613 -15.273 14.484 1 93.88 13 LEU B O 1
ATOM 3383 N N . LEU B 1 14 ? -2.562 -17.219 14.633 1 91.25 14 LEU B N 1
ATOM 3384 C CA . LEU B 1 14 ? -3.756 -18 14.32 1 91.25 14 LEU B CA 1
ATOM 3385 C C . LEU B 1 14 ? -4.809 -17.844 15.414 1 91.25 14 LEU B C 1
ATOM 3387 O O . LEU B 1 14 ? -5.996 -17.703 15.117 1 91.25 14 LEU B O 1
ATOM 3391 N N . LEU B 1 15 ? -4.367 -17.797 16.625 1 94.38 15 LEU B N 1
ATOM 3392 C CA . LEU B 1 15 ? -5.297 -17.641 17.75 1 94.38 15 LEU B CA 1
ATOM 3393 C C . LEU B 1 15 ? -5.914 -16.234 17.734 1 94.38 15 LEU B C 1
ATOM 3395 O O . LEU B 1 15 ? -7.102 -16.078 18.031 1 94.38 15 LEU B O 1
ATOM 3399 N N . LEU B 1 16 ? -5.117 -15.234 17.391 1 94.38 16 LEU B N 1
ATOM 3400 C CA . LEU B 1 16 ? -5.621 -13.867 17.344 1 94.38 16 LEU B CA 1
ATOM 3401 C C . LEU B 1 16 ? -6.711 -13.734 16.281 1 94.38 16 LEU B C 1
ATOM 3403 O O . LEU B 1 16 ? -7.711 -13.047 16.5 1 94.38 16 LEU B O 1
ATOM 3407 N N . ILE B 1 17 ? -6.57 -14.398 15.195 1 92.31 17 ILE B N 1
ATOM 3408 C CA . ILE B 1 17 ? -7.48 -14.234 14.062 1 92.31 17 ILE B CA 1
ATOM 3409 C C . ILE B 1 17 ? -8.695 -15.148 14.242 1 92.31 17 ILE B C 1
ATOM 3411 O O . ILE B 1 17 ? -9.836 -14.719 14.055 1 92.31 17 ILE B O 1
ATOM 3415 N N . THR B 1 18 ? -8.531 -16.438 14.672 1 90.69 18 THR B N 1
ATOM 3416 C CA . THR B 1 18 ? -9.594 -17.422 14.641 1 90.69 18 THR B CA 1
ATOM 3417 C C . THR B 1 18 ? -10.359 -17.438 15.961 1 90.69 18 THR B C 1
ATOM 3419 O O . THR B 1 18 ? -11.562 -17.703 15.992 1 90.69 18 THR B O 1
ATOM 3422 N N . VAL B 1 19 ? -9.641 -17.172 17.078 1 92.88 19 VAL B N 1
ATOM 3423 C CA . VAL B 1 19 ? -10.281 -17.25 18.375 1 92.88 19 VAL B CA 1
ATOM 3424 C C . VAL B 1 19 ? -10.648 -15.844 18.844 1 92.88 19 VAL B C 1
ATOM 3426 O O . VAL B 1 19 ? -11.812 -15.555 19.125 1 92.88 19 VAL B O 1
ATOM 3429 N N . ALA B 1 20 ? -9.758 -14.945 18.781 1 94.06 20 ALA B N 1
ATOM 3430 C CA . ALA B 1 20 ? -10 -13.586 19.266 1 94.06 20 ALA B CA 1
ATOM 3431 C C . ALA B 1 20 ? -10.742 -12.766 18.203 1 94.06 20 ALA B C 1
ATOM 3433 O O . ALA B 1 20 ? -11.25 -11.68 18.5 1 94.06 20 ALA B O 1
ATOM 3434 N N . LYS B 1 21 ? -10.773 -13.234 16.922 1 94.19 21 LYS B N 1
ATOM 3435 C CA . LYS B 1 21 ? -11.469 -12.586 15.805 1 94.19 21 LYS B CA 1
ATOM 3436 C C . LYS B 1 21 ? -10.914 -11.188 15.555 1 94.19 21 LYS B C 1
ATOM 3438 O O . LYS B 1 21 ? -11.672 -10.25 15.328 1 94.19 21 LYS B O 1
ATOM 3443 N N . MET B 1 22 ? -9.68 -11.117 15.742 1 95 22 MET B N 1
ATOM 3444 C CA . MET B 1 22 ? -9.008 -9.867 15.398 1 95 22 MET B CA 1
ATOM 3445 C C . MET B 1 22 ? -8.82 -9.75 13.891 1 95 22 MET B C 1
ATOM 3447 O O . MET B 1 22 ? -8.555 -10.742 13.211 1 95 22 MET B O 1
ATOM 3451 N N . HIS B 1 23 ? -9.039 -8.539 13.438 1 94.44 23 HIS B N 1
ATOM 3452 C CA . HIS B 1 23 ? -8.82 -8.312 12.016 1 94.44 23 HIS B CA 1
ATOM 3453 C C . HIS B 1 23 ? -7.418 -8.75 11.602 1 94.44 23 HIS B C 1
ATOM 3455 O O . HIS B 1 23 ? -6.438 -8.43 12.281 1 94.44 23 HIS B O 1
ATOM 3461 N N . PRO B 1 24 ? -7.297 -9.453 10.461 1 92.56 24 PRO B N 1
ATOM 3462 C CA . PRO B 1 24 ? -5.996 -10 10.055 1 92.56 24 PRO B CA 1
ATOM 3463 C C . PRO B 1 24 ? -4.922 -8.922 9.93 1 92.56 24 PRO B C 1
ATOM 3465 O O . PRO B 1 24 ? -3.762 -9.156 10.273 1 92.56 24 PRO B O 1
ATOM 3468 N N . PHE B 1 25 ? -5.266 -7.762 9.438 1 95.88 25 PHE B N 1
ATOM 3469 C CA . PHE B 1 25 ? -4.301 -6.684 9.273 1 95.88 25 PHE B CA 1
ATOM 3470 C C . PHE B 1 25 ? -3.682 -6.305 10.617 1 95.88 25 PHE B C 1
ATOM 3472 O O . PHE B 1 25 ? -2.459 -6.211 10.742 1 95.88 25 PHE B O 1
ATOM 3479 N N . VAL B 1 26 ? -4.445 -6.113 11.641 1 96.75 26 VAL B N 1
ATOM 3480 C CA . VAL B 1 26 ? -4.004 -5.727 12.977 1 96.75 26 VAL B CA 1
ATOM 3481 C C . VAL B 1 26 ? -3.205 -6.867 13.602 1 96.75 26 VAL B C 1
ATOM 3483 O O . VAL B 1 26 ? -2.145 -6.641 14.188 1 96.75 26 VAL B O 1
ATOM 3486 N N . ALA B 1 27 ? -3.715 -8.07 13.453 1 96.12 27 ALA B N 1
ATOM 3487 C CA . ALA B 1 27 ? -3.066 -9.25 14.023 1 96.12 27 ALA B CA 1
ATOM 3488 C C . ALA B 1 27 ? -1.668 -9.438 13.445 1 96.12 27 ALA B C 1
ATOM 3490 O O . ALA B 1 27 ? -0.725 -9.758 14.172 1 96.12 27 ALA B O 1
ATOM 3491 N N . LEU B 1 28 ? -1.556 -9.258 12.164 1 94 28 LEU B N 1
ATOM 3492 C CA . LEU B 1 28 ? -0.278 -9.445 11.484 1 94 28 LEU B CA 1
ATOM 3493 C C . LEU B 1 28 ? 0.738 -8.398 11.938 1 94 28 LEU B C 1
ATOM 3495 O O . LEU B 1 28 ? 1.896 -8.727 12.195 1 94 28 LEU B O 1
ATOM 3499 N N . ILE B 1 29 ? 0.328 -7.137 12.039 1 96.5 29 ILE B N 1
ATOM 3500 C CA . ILE B 1 29 ? 1.229 -6.078 12.477 1 96.5 29 ILE B CA 1
ATOM 3501 C C . ILE B 1 29 ? 1.638 -6.32 13.93 1 96.5 29 ILE B C 1
ATOM 3503 O O . ILE B 1 29 ? 2.814 -6.203 14.281 1 96.5 29 ILE B O 1
ATOM 3507 N N . LEU B 1 30 ? 0.707 -6.668 14.766 1 97.12 30 LEU B N 1
ATOM 3508 C CA . LEU B 1 30 ? 0.973 -6.938 16.172 1 97.12 30 LEU B CA 1
ATOM 3509 C C . LEU B 1 30 ? 1.95 -8.102 16.328 1 97.12 30 LEU B C 1
ATOM 3511 O O . LEU B 1 30 ? 2.893 -8.023 17.109 1 97.12 30 LEU B O 1
ATOM 3515 N N . THR B 1 31 ? 1.694 -9.141 15.602 1 96.31 31 THR B N 1
ATOM 3516 C CA . THR B 1 31 ? 2.557 -10.312 15.672 1 96.31 31 THR B CA 1
ATOM 3517 C C . THR B 1 31 ? 3.953 -9.992 15.148 1 96.31 31 THR B C 1
ATOM 3519 O O . THR B 1 31 ? 4.945 -10.516 15.656 1 96.31 31 THR B O 1
ATOM 3522 N N . SER B 1 32 ? 4.023 -9.141 14.094 1 95.94 32 SER B N 1
ATOM 3523 C CA . SER B 1 32 ? 5.32 -8.703 13.586 1 95.94 32 SER B CA 1
ATOM 3524 C C . SER B 1 32 ? 6.133 -8 14.672 1 95.94 32 SER B C 1
ATOM 3526 O O . SER B 1 32 ? 7.328 -8.258 14.82 1 95.94 32 SER B O 1
ATOM 3528 N N . VAL B 1 33 ? 5.488 -7.125 15.406 1 96.94 33 VAL B N 1
ATOM 3529 C CA . VAL B 1 33 ? 6.145 -6.426 16.5 1 96.94 33 VAL B CA 1
ATOM 3530 C C . VAL B 1 33 ? 6.594 -7.434 17.562 1 96.94 33 VAL B C 1
ATOM 3532 O O . VAL B 1 33 ? 7.727 -7.367 18.047 1 96.94 33 VAL B O 1
ATOM 3535 N N . GLY B 1 34 ? 5.758 -8.367 17.922 1 96.75 34 GLY B N 1
ATOM 3536 C CA . GLY B 1 34 ? 6.078 -9.375 18.906 1 96.75 34 GLY B CA 1
ATOM 3537 C C . GLY B 1 34 ? 7.273 -10.227 18.531 1 96.75 34 GLY B C 1
ATOM 3538 O O . GLY B 1 34 ? 8.148 -10.484 19.359 1 96.75 34 GLY B O 1
ATOM 3539 N N . VAL B 1 35 ? 7.305 -10.648 17.281 1 95 35 VAL B N 1
ATOM 3540 C CA . VAL B 1 35 ? 8.398 -11.484 16.797 1 95 35 VAL B CA 1
ATOM 3541 C C . VAL B 1 35 ? 9.703 -10.695 16.828 1 95 35 VAL B C 1
ATOM 3543 O O . VAL B 1 35 ? 10.742 -11.211 17.234 1 95 35 VAL B O 1
ATOM 3546 N N . GLY B 1 36 ? 9.664 -9.453 16.344 1 95.5 36 GLY B N 1
ATOM 3547 C CA . GLY B 1 36 ? 10.852 -8.617 16.391 1 95.5 36 GLY B CA 1
ATOM 3548 C C . GLY B 1 36 ? 11.422 -8.469 17.797 1 95.5 36 GLY B C 1
ATOM 3549 O O . GLY B 1 36 ? 12.633 -8.586 18 1 95.5 36 GLY B O 1
ATOM 3550 N N . LEU B 1 37 ? 10.547 -8.266 18.781 1 95.75 37 LEU B N 1
ATOM 3551 C CA . LEU B 1 37 ? 10.961 -8.133 20.172 1 95.75 37 LEU B CA 1
ATOM 3552 C C . LEU B 1 37 ? 11.547 -9.438 20.688 1 95.75 37 LEU B C 1
ATOM 3554 O O . LEU B 1 37 ? 12.602 -9.445 21.328 1 95.75 37 LEU B O 1
ATOM 3558 N N . ALA B 1 38 ? 10.922 -10.523 20.375 1 95.44 38 ALA B N 1
ATOM 3559 C CA . ALA B 1 38 ? 11.344 -11.836 20.891 1 95.44 38 ALA B CA 1
ATOM 3560 C C . ALA B 1 38 ? 12.68 -12.258 20.281 1 95.44 38 ALA B C 1
ATOM 3562 O O . ALA B 1 38 ? 13.484 -12.922 20.922 1 95.44 38 ALA B O 1
ATOM 3563 N N . MET B 1 39 ? 12.906 -11.852 19.047 1 94.31 39 MET B N 1
ATOM 3564 C CA . MET B 1 39 ? 14.125 -12.242 18.344 1 94.31 39 MET B CA 1
ATOM 3565 C C . MET B 1 39 ? 15.266 -11.273 18.641 1 94.31 39 MET B C 1
ATOM 3567 O O . MET B 1 39 ? 16.391 -11.461 18.172 1 94.31 39 MET B O 1
ATOM 3571 N N . GLY B 1 40 ? 14.969 -10.227 19.406 1 92.56 40 GLY B N 1
ATOM 3572 C CA . GLY B 1 40 ? 16 -9.297 19.844 1 92.56 40 GLY B CA 1
ATOM 3573 C C . GLY B 1 40 ? 16.375 -8.273 18.781 1 92.56 40 GLY B C 1
ATOM 3574 O O . GLY B 1 40 ? 17.484 -7.766 18.781 1 92.56 40 GLY B O 1
ATOM 3575 N N . MET B 1 41 ? 15.508 -7.996 17.891 1 93.38 41 MET B N 1
ATOM 3576 C CA . MET B 1 41 ? 15.75 -6.93 16.922 1 93.38 41 MET B CA 1
ATOM 3577 C C . MET B 1 41 ? 15.82 -5.57 17.609 1 93.38 41 MET B C 1
ATOM 3579 O O . MET B 1 41 ? 15.148 -5.352 18.625 1 93.38 41 MET B O 1
ATOM 3583 N N . PRO B 1 42 ? 16.688 -4.668 17.094 1 93.56 42 PRO B N 1
ATOM 3584 C CA . PRO B 1 42 ? 16.688 -3.33 17.688 1 93.56 42 PRO B CA 1
ATOM 3585 C C . PRO B 1 42 ? 15.344 -2.629 17.578 1 93.56 42 PRO B C 1
ATOM 3587 O O . PRO B 1 42 ? 14.641 -2.77 16.578 1 93.56 42 PRO B O 1
ATOM 3590 N N . LEU B 1 43 ? 14.961 -1.944 18.656 1 92.38 43 LEU B N 1
ATOM 3591 C CA . LEU B 1 43 ? 13.703 -1.204 18.656 1 92.38 43 LEU B CA 1
ATOM 3592 C C . LEU B 1 43 ? 13.711 -0.124 17.578 1 92.38 43 LEU B C 1
ATOM 3594 O O . LEU B 1 43 ? 12.75 -0.005 16.812 1 92.38 43 LEU B O 1
ATOM 3598 N N . LEU B 1 44 ? 14.758 0.651 17.578 1 86.56 44 LEU B N 1
ATOM 3599 C CA . LEU B 1 44 ? 15.016 1.672 16.562 1 86.56 44 LEU B CA 1
ATOM 3600 C C . LEU B 1 44 ? 16.281 1.365 15.781 1 86.56 44 LEU B C 1
ATOM 3602 O O . LEU B 1 44 ? 17.219 0.771 16.328 1 86.56 44 LEU B O 1
ATOM 3606 N N . ALA B 1 45 ? 16.297 1.759 14.492 1 83.62 45 ALA B N 1
ATOM 3607 C CA . ALA B 1 45 ? 17.469 1.474 13.648 1 83.62 45 ALA B CA 1
ATOM 3608 C C . ALA B 1 45 ? 18.719 2.152 14.203 1 83.62 45 ALA B C 1
ATOM 3610 O O . ALA B 1 45 ? 18.797 3.383 14.234 1 83.62 45 ALA B O 1
ATOM 3611 N N . PRO B 1 46 ? 19.641 1.359 14.617 1 72.69 46 PRO B N 1
ATOM 3612 C CA . PRO B 1 46 ? 20.891 1.962 15.078 1 72.69 46 PRO B CA 1
ATOM 3613 C C . PRO B 1 46 ? 21.734 2.512 13.93 1 72.69 46 PRO B C 1
ATOM 3615 O O . PRO B 1 46 ? 22.516 3.449 14.125 1 72.69 46 PRO B O 1
ATOM 3618 N N . SER B 1 47 ? 21.609 1.851 12.781 1 71 47 SER B N 1
ATOM 3619 C CA . SER B 1 47 ? 22.297 2.23 11.555 1 71 47 SER B CA 1
ATOM 3620 C C . SER B 1 47 ? 21.422 1.942 10.328 1 71 47 SER B C 1
ATOM 3622 O O . SER B 1 47 ? 20.453 1.197 10.414 1 71 47 SER B O 1
ATOM 3624 N N . PRO B 1 48 ? 21.719 2.691 9.305 1 69.19 48 PRO B N 1
ATOM 3625 C CA . PRO B 1 48 ? 20.953 2.414 8.086 1 69.19 48 PRO B CA 1
ATOM 3626 C C . PRO B 1 48 ? 21.062 0.958 7.637 1 69.19 48 PRO B C 1
ATOM 3628 O O . PRO B 1 48 ? 20.172 0.45 6.957 1 69.19 48 PRO B O 1
ATOM 3631 N N . GLU B 1 49 ? 22.078 0.312 8.047 1 74 49 GLU B N 1
ATOM 3632 C CA . GLU B 1 49 ? 22.328 -1.054 7.602 1 74 49 GLU B CA 1
ATOM 3633 C C . GLU B 1 49 ? 21.578 -2.066 8.461 1 74 49 GLU B C 1
ATOM 3635 O O . GLU B 1 49 ? 21.375 -3.209 8.047 1 74 49 GLU B O 1
ATOM 3640 N N . THR B 1 50 ? 21.203 -1.649 9.648 1 85.94 50 THR B N 1
ATOM 3641 C CA . THR B 1 50 ? 20.484 -2.537 10.562 1 85.94 50 THR B CA 1
ATOM 3642 C C . THR B 1 50 ? 19.094 -1.997 10.867 1 85.94 50 THR B C 1
ATOM 3644 O O . THR B 1 50 ? 18.922 -1.177 11.773 1 85.94 50 THR B O 1
ATOM 3647 N N . PRO B 1 51 ? 18.188 -2.662 10.242 1 90.62 51 PRO B N 1
ATOM 3648 C CA . PRO B 1 51 ? 16.828 -2.125 10.414 1 90.62 51 PRO B CA 1
ATOM 3649 C C . PRO B 1 51 ? 16.234 -2.461 11.781 1 90.62 51 PRO B C 1
ATOM 3651 O O . PRO B 1 51 ? 16.469 -3.549 12.312 1 90.62 51 PRO B O 1
ATOM 3654 N N . GLY B 1 52 ? 15.555 -1.491 12.352 1 94.31 52 GLY B N 1
ATOM 3655 C CA . GLY B 1 52 ? 14.734 -1.764 13.523 1 94.31 52 GLY B CA 1
ATOM 3656 C C . GLY B 1 52 ? 13.43 -2.463 13.195 1 94.31 52 GLY B C 1
ATOM 3657 O O . GLY B 1 52 ? 13.141 -2.725 12.023 1 94.31 52 GLY B O 1
ATOM 3658 N N . ILE B 1 53 ? 12.656 -2.766 14.227 1 95.94 53 ILE B N 1
ATOM 3659 C CA . ILE B 1 53 ? 11.391 -3.477 14.078 1 95.94 53 ILE B CA 1
ATOM 3660 C C . ILE B 1 53 ? 10.445 -2.666 13.188 1 95.94 53 ILE B C 1
ATOM 3662 O O . ILE B 1 53 ? 9.883 -3.193 12.227 1 95.94 53 ILE B O 1
ATOM 3666 N N . ILE B 1 54 ? 10.312 -1.417 13.445 1 94.56 54 ILE B N 1
ATOM 3667 C CA . ILE B 1 54 ? 9.375 -0.554 12.734 1 94.56 54 ILE B CA 1
ATOM 3668 C C . ILE B 1 54 ? 9.836 -0.358 11.289 1 94.56 54 ILE B C 1
ATOM 3670 O O . ILE B 1 54 ? 9.023 -0.346 10.367 1 94.56 54 ILE B O 1
ATOM 3674 N N . ASP B 1 55 ? 11.125 -0.249 11.125 1 94.88 55 ASP B N 1
ATOM 3675 C CA . ASP B 1 55 ? 11.695 -0.12 9.781 1 94.88 55 ASP B CA 1
ATOM 3676 C C . ASP B 1 55 ? 11.391 -1.356 8.938 1 94.88 55 ASP B C 1
ATOM 3678 O O . ASP B 1 55 ? 11.031 -1.239 7.766 1 94.88 55 ASP B O 1
ATOM 3682 N N . SER B 1 56 ? 11.547 -2.447 9.562 1 94.94 56 SER B N 1
ATOM 3683 C CA . SER B 1 56 ? 11.297 -3.703 8.859 1 94.94 56 SER B CA 1
ATOM 3684 C C . SER B 1 56 ? 9.828 -3.832 8.469 1 94.94 56 SER B C 1
ATOM 3686 O O . SER B 1 56 ? 9.508 -4.305 7.379 1 94.94 56 SER B O 1
ATOM 3688 N N . ILE B 1 57 ? 8.984 -3.438 9.344 1 95.88 57 ILE B N 1
ATOM 3689 C CA . ILE B 1 57 ? 7.547 -3.502 9.094 1 95.88 57 ILE B CA 1
ATOM 3690 C C . ILE B 1 57 ? 7.184 -2.59 7.922 1 95.88 57 ILE B C 1
ATOM 3692 O O . ILE B 1 57 ? 6.539 -3.021 6.965 1 95.88 57 ILE B O 1
ATOM 3696 N N . LYS B 1 58 ? 7.633 -1.372 7.938 1 95 58 LYS B N 1
ATOM 3697 C CA . LYS B 1 58 ? 7.34 -0.41 6.875 1 95 58 LYS B CA 1
ATOM 3698 C C . LYS B 1 58 ? 7.938 -0.858 5.547 1 95 58 LYS B C 1
ATOM 3700 O O . LYS B 1 58 ? 7.289 -0.766 4.504 1 95 58 LYS B O 1
ATOM 3705 N N . ALA B 1 59 ? 9.164 -1.361 5.641 1 94.31 59 ALA B N 1
ATOM 3706 C CA . ALA B 1 59 ? 9.844 -1.816 4.43 1 94.31 59 ALA B CA 1
ATOM 3707 C C . ALA B 1 59 ? 9.141 -3.027 3.826 1 94.31 59 ALA B C 1
ATOM 3709 O O . ALA B 1 59 ? 8.961 -3.105 2.607 1 94.31 59 ALA B O 1
ATOM 3710 N N . GLY B 1 60 ? 8.781 -3.959 4.668 1 93.44 60 GLY B N 1
ATOM 3711 C CA . GLY B 1 60 ? 8.086 -5.141 4.191 1 93.44 60 GLY B CA 1
ATOM 3712 C C . GLY B 1 60 ? 6.758 -4.824 3.535 1 93.44 60 GLY B C 1
ATOM 3713 O O . GLY B 1 60 ? 6.465 -5.316 2.443 1 93.44 60 GLY B O 1
ATOM 3714 N N . LEU B 1 61 ? 5.973 -4.027 4.23 1 94.56 61 LEU B N 1
ATOM 3715 C CA . LEU B 1 61 ? 4.684 -3.619 3.682 1 94.56 61 LEU B CA 1
ATOM 3716 C C . LEU B 1 61 ? 4.871 -2.812 2.4 1 94.56 61 LEU B C 1
ATOM 3718 O O . LEU B 1 61 ? 4.199 -3.066 1.397 1 94.56 61 LEU B O 1
ATOM 3722 N N . GLY B 1 62 ? 5.727 -1.904 2.398 1 94.56 62 GLY B N 1
ATOM 3723 C CA . GLY B 1 62 ? 5.984 -1.054 1.247 1 94.56 62 GLY B CA 1
ATOM 3724 C C . GLY B 1 62 ? 6.496 -1.82 0.042 1 94.56 62 GLY B C 1
ATOM 3725 O O . GLY B 1 62 ? 6.039 -1.597 -1.081 1 94.56 62 GLY B O 1
ATOM 3726 N N . ASN B 1 63 ? 7.477 -2.707 0.281 1 92.19 63 ASN B N 1
ATOM 3727 C CA . ASN B 1 63 ? 8.016 -3.518 -0.808 1 92.19 63 ASN B CA 1
ATOM 3728 C C . ASN B 1 63 ? 6.93 -4.383 -1.445 1 92.19 63 ASN B C 1
ATOM 3730 O O . ASN B 1 63 ? 6.914 -4.566 -2.664 1 92.19 63 ASN B O 1
ATOM 3734 N N . THR B 1 64 ? 6.105 -4.859 -0.646 1 90.19 64 THR B N 1
ATOM 3735 C CA . THR B 1 64 ? 5.023 -5.711 -1.136 1 90.19 64 THR B CA 1
ATOM 3736 C C . THR B 1 64 ? 4.004 -4.891 -1.921 1 90.19 64 THR B C 1
ATOM 3738 O O . THR B 1 64 ? 3.643 -5.25 -3.043 1 90.19 64 THR B O 1
ATOM 3741 N N . LEU B 1 65 ? 3.627 -3.797 -1.396 1 93.5 65 LEU B N 1
ATOM 3742 C CA . LEU B 1 65 ? 2.576 -2.998 -2.02 1 93.5 65 LEU B CA 1
ATOM 3743 C C . LEU B 1 65 ? 3.129 -2.184 -3.182 1 93.5 65 LEU B C 1
ATOM 3745 O O . LEU B 1 65 ? 2.391 -1.823 -4.102 1 93.5 65 LEU B O 1
ATOM 3749 N N . GLY B 1 66 ? 4.414 -1.858 -3.18 1 93.75 66 GLY B N 1
ATOM 3750 C CA . GLY B 1 66 ? 5.008 -1.121 -4.281 1 93.75 66 GLY B CA 1
ATOM 3751 C C . GLY B 1 66 ? 4.77 -1.771 -5.633 1 93.75 66 GLY B C 1
ATOM 3752 O O . GLY B 1 66 ? 4.594 -1.079 -6.637 1 93.75 66 GLY B O 1
ATOM 3753 N N . PHE B 1 67 ? 4.734 -3.023 -5.59 1 91.25 67 PHE B N 1
ATOM 3754 C CA . PHE B 1 67 ? 4.508 -3.789 -6.809 1 91.25 67 PHE B CA 1
ATOM 3755 C C . PHE B 1 67 ? 3.053 -4.23 -6.91 1 91.25 67 PHE B C 1
ATOM 3757 O O . PHE B 1 67 ? 2.385 -3.963 -7.91 1 91.25 67 PHE B O 1
ATOM 3764 N N . LEU B 1 68 ? 2.492 -4.781 -5.879 1 89.56 68 LEU B N 1
ATOM 3765 C CA . LEU B 1 68 ? 1.214 -5.48 -5.949 1 89.56 68 LEU B CA 1
ATOM 3766 C C . LEU B 1 68 ? 0.057 -4.492 -6.031 1 89.56 68 LEU B C 1
ATOM 3768 O O . LEU B 1 68 ? -0.97 -4.777 -6.648 1 89.56 68 LEU B O 1
ATOM 3772 N N . ALA B 1 69 ? 0.255 -3.381 -5.367 1 94.19 69 ALA B N 1
ATOM 3773 C CA . ALA B 1 69 ? -0.824 -2.4 -5.445 1 94.19 69 ALA B CA 1
ATOM 3774 C C . ALA B 1 69 ? -1.069 -1.968 -6.887 1 94.19 69 ALA B C 1
ATOM 3776 O O . ALA B 1 69 ? -2.215 -1.768 -7.297 1 94.19 69 ALA B O 1
ATOM 3777 N N . ILE B 1 70 ? -0.018 -1.815 -7.684 1 95.25 70 ILE B N 1
ATOM 3778 C CA . ILE B 1 70 ? -0.134 -1.403 -9.078 1 95.25 70 ILE B CA 1
ATOM 3779 C C . ILE B 1 70 ? -0.802 -2.512 -9.891 1 95.25 70 ILE B C 1
ATOM 3781 O O . ILE B 1 70 ? -1.759 -2.26 -10.625 1 95.25 70 ILE B O 1
ATOM 3785 N N . VAL B 1 71 ? -0.36 -3.689 -9.641 1 91.06 71 VAL B N 1
ATOM 3786 C CA . VAL B 1 71 ? -0.831 -4.84 -10.406 1 91.06 71 VAL B CA 1
ATOM 3787 C C . VAL B 1 71 ? -2.299 -5.109 -10.086 1 91.06 71 VAL B C 1
ATOM 3789 O O . VAL B 1 71 ? -3.105 -5.348 -10.984 1 91.06 71 VAL B O 1
ATOM 3792 N N . LEU B 1 72 ? -2.637 -5.039 -8.836 1 91.12 72 LEU B N 1
ATOM 3793 C CA . LEU B 1 72 ? -4.004 -5.332 -8.422 1 91.12 72 LEU B CA 1
ATOM 3794 C C . LEU B 1 72 ? -4.961 -4.25 -8.914 1 91.12 72 LEU B C 1
ATOM 3796 O O . LEU B 1 72 ? -6.074 -4.551 -9.352 1 91.12 72 LEU B O 1
ATOM 3800 N N . ALA B 1 73 ? -4.539 -3.014 -8.789 1 94.31 73 ALA B N 1
ATOM 3801 C CA . ALA B 1 73 ? -5.391 -1.912 -9.234 1 94.31 73 ALA B CA 1
ATOM 3802 C C . ALA B 1 73 ? -5.652 -1.989 -10.734 1 94.31 73 ALA B C 1
ATOM 3804 O O . ALA B 1 73 ? -6.805 -1.951 -11.172 1 94.31 73 ALA B O 1
ATOM 3805 N N . LEU B 1 74 ? -4.602 -2.119 -11.555 1 95.06 74 LEU B N 1
ATOM 3806 C CA . LEU B 1 74 ? -4.73 -2.168 -13.008 1 95.06 74 LEU B CA 1
ATOM 3807 C C . LEU B 1 74 ? -5.457 -3.434 -13.445 1 95.06 74 LEU B C 1
ATOM 3809 O O . LEU B 1 74 ? -6.305 -3.387 -14.336 1 95.06 74 LEU B O 1
ATOM 3813 N N . GLY B 1 75 ? -5.125 -4.523 -12.789 1 90.81 75 GLY B N 1
ATOM 3814 C CA . GLY B 1 75 ? -5.809 -5.77 -13.094 1 90.81 75 GLY B CA 1
ATOM 3815 C C . GLY B 1 75 ? -7.297 -5.723 -12.805 1 90.81 75 GLY B C 1
ATOM 3816 O O . GLY B 1 75 ? -8.102 -6.246 -13.57 1 90.81 75 GLY B O 1
ATOM 3817 N N . THR B 1 76 ? -7.641 -5.164 -11.703 1 91.25 76 THR B N 1
ATOM 3818 C CA . THR B 1 76 ? -9.039 -5.051 -11.312 1 91.25 76 THR B CA 1
ATOM 3819 C C . THR B 1 76 ? -9.797 -4.148 -12.289 1 91.25 76 THR B C 1
ATOM 3821 O O . THR B 1 76 ? -10.938 -4.441 -12.648 1 91.25 76 THR B O 1
ATOM 3824 N N . MET B 1 77 ? -9.195 -3.053 -12.703 1 94.12 77 MET B N 1
ATOM 3825 C CA . MET B 1 77 ? -9.828 -2.168 -13.68 1 94.12 77 MET B CA 1
ATOM 3826 C C . MET B 1 77 ? -10.023 -2.885 -15.016 1 94.12 77 MET B C 1
ATOM 3828 O O . MET B 1 77 ? -11.07 -2.734 -15.656 1 94.12 77 MET B O 1
ATOM 3832 N N . LEU B 1 78 ? -8.992 -3.609 -15.391 1 92.31 78 LEU B N 1
ATOM 3833 C CA . LEU B 1 78 ? -9.086 -4.402 -16.609 1 92.31 78 LEU B CA 1
ATOM 3834 C C . LEU B 1 78 ? -10.227 -5.41 -16.516 1 92.31 78 LEU B C 1
ATOM 3836 O O . LEU B 1 78 ? -11.016 -5.551 -17.453 1 92.31 78 LEU B O 1
ATOM 3840 N N . GLY B 1 79 ? -10.328 -6.125 -15.406 1 87.12 79 GLY B N 1
ATOM 3841 C CA . GLY B 1 79 ? -11.406 -7.07 -15.172 1 87.12 79 GLY B CA 1
ATOM 3842 C C . GLY B 1 79 ? -12.781 -6.426 -15.195 1 87.12 79 GLY B C 1
ATOM 3843 O O . GLY B 1 79 ? -13.734 -7 -15.719 1 87.12 79 GLY B O 1
ATOM 3844 N N . LYS B 1 80 ? -12.852 -5.266 -14.562 1 91.06 80 LYS B N 1
ATOM 3845 C CA . LYS B 1 80 ? -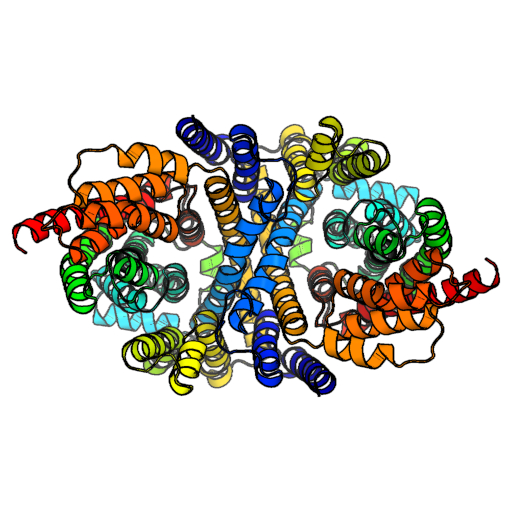14.117 -4.543 -14.539 1 91.06 80 LYS B CA 1
ATOM 3846 C C . LYS B 1 80 ? -14.562 -4.168 -15.945 1 91.06 80 LYS B C 1
ATOM 3848 O O . LYS B 1 80 ? -15.75 -4.273 -16.281 1 91.06 80 LYS B O 1
ATOM 3853 N N . MET B 1 81 ? -13.625 -3.713 -16.781 1 91.31 81 MET B N 1
ATOM 3854 C CA . MET B 1 81 ? -13.938 -3.373 -18.156 1 91.31 81 MET B CA 1
ATOM 3855 C C . MET B 1 81 ? -14.422 -4.602 -18.922 1 91.31 81 MET B C 1
ATOM 3857 O O . MET B 1 81 ? -15.344 -4.508 -19.734 1 91.31 81 MET B O 1
ATOM 3861 N N . MET B 1 82 ? -13.875 -5.648 -18.656 1 87.44 82 MET B N 1
ATOM 3862 C CA . MET B 1 82 ? -14.305 -6.898 -19.281 1 87.44 82 MET B CA 1
ATOM 3863 C C . MET B 1 82 ? -15.719 -7.27 -18.844 1 87.44 82 MET B C 1
ATOM 3865 O O . MET B 1 82 ? -16.516 -7.719 -19.672 1 87.44 82 MET B O 1
ATOM 3869 N N . ALA B 1 83 ? -15.969 -7.078 -17.625 1 85.75 83 ALA B N 1
ATOM 3870 C CA . ALA B 1 83 ? -17.281 -7.426 -17.078 1 85.75 83 ALA B CA 1
ATOM 3871 C C . ALA B 1 83 ? -18.375 -6.508 -17.641 1 85.75 83 ALA B C 1
ATOM 3873 O O . ALA B 1 83 ? -19.406 -6.984 -18.125 1 85.75 83 ALA B O 1
ATOM 3874 N N . GLU B 1 84 ? -18.047 -5.246 -17.656 1 88.12 84 GLU B N 1
ATOM 3875 C CA . GLU B 1 84 ? -19.062 -4.27 -18.047 1 88.12 84 GLU B CA 1
ATOM 3876 C C . GLU B 1 84 ? -19.297 -4.297 -19.547 1 88.12 84 GLU B C 1
ATOM 3878 O O . GLU B 1 84 ? -20.406 -4.027 -20.016 1 88.12 84 GLU B O 1
ATOM 3883 N N . SER B 1 85 ? -18.312 -4.672 -20.266 1 89 85 SER B N 1
ATOM 3884 C CA . SER B 1 85 ? -18.406 -4.703 -21.719 1 89 85 SER B CA 1
ATOM 3885 C C . SER B 1 85 ? -19.094 -5.977 -22.203 1 89 85 SER B C 1
ATOM 3887 O O . SER B 1 85 ? -19.5 -6.074 -23.359 1 89 85 SER B O 1
ATOM 3889 N N . GLY B 1 86 ? -19.203 -6.957 -21.266 1 85.19 86 GLY B N 1
ATOM 3890 C CA . GLY B 1 86 ? -19.719 -8.258 -21.656 1 85.19 86 GLY B CA 1
ATOM 3891 C C . GLY B 1 86 ? -18.641 -9.211 -22.141 1 85.19 86 GLY B C 1
ATOM 3892 O O . GLY B 1 86 ? -18.938 -10.344 -22.531 1 85.19 86 GLY B O 1
ATOM 3893 N N . GLY B 1 87 ? -17.5 -8.734 -22.125 1 83.5 87 GLY B N 1
ATOM 3894 C CA . GLY B 1 87 ? -16.375 -9.57 -22.547 1 83.5 87 GLY B CA 1
ATOM 3895 C C . GLY B 1 87 ? -16.203 -10.805 -21.688 1 83.5 87 GLY B C 1
ATOM 3896 O O . GLY B 1 87 ? -15.883 -11.883 -22.188 1 83.5 87 GLY B O 1
ATOM 3897 N N . ALA B 1 88 ? -16.344 -10.672 -20.453 1 80.5 88 ALA B N 1
ATOM 3898 C CA . ALA B 1 88 ? -16.234 -11.797 -19.531 1 80.5 88 ALA B CA 1
ATOM 3899 C C . ALA B 1 88 ? -17.234 -12.898 -19.875 1 80.5 88 ALA B C 1
ATOM 3901 O O . ALA B 1 88 ? -16.891 -14.086 -19.875 1 80.5 88 ALA B O 1
ATOM 3902 N N . GLU B 1 89 ? -18.375 -12.5 -20.172 1 80.56 89 GLU B N 1
ATOM 3903 C CA . GLU B 1 89 ? -19.422 -13.445 -20.562 1 80.56 89 GLU B CA 1
ATOM 3904 C C . GLU B 1 89 ? -19.062 -14.148 -21.859 1 80.56 89 GLU B C 1
ATOM 3906 O O . GLU B 1 89 ? -19.297 -15.352 -22.016 1 80.56 89 GLU B O 1
ATOM 3911 N N . ARG B 1 90 ? -18.562 -13.383 -22.75 1 84.44 90 ARG B N 1
ATOM 3912 C CA . ARG B 1 90 ? -18.156 -13.938 -24.031 1 84.44 90 ARG B CA 1
ATOM 3913 C C . ARG B 1 90 ? -17.094 -15.016 -23.859 1 84.44 90 ARG B C 1
ATOM 3915 O O . ARG B 1 90 ? -17.188 -16.094 -24.453 1 84.44 90 ARG B O 1
ATOM 3922 N N . ILE B 1 91 ? -16.188 -14.766 -23.078 1 81.75 91 ILE B N 1
ATOM 3923 C CA . ILE B 1 91 ? -15.102 -15.703 -22.859 1 81.75 91 ILE B CA 1
ATOM 3924 C C . ILE B 1 91 ? -15.625 -16.953 -22.141 1 81.75 91 ILE B C 1
ATOM 3926 O O . ILE B 1 91 ? -15.297 -18.078 -22.516 1 81.75 91 ILE B O 1
ATOM 3930 N N . ALA B 1 92 ? -16.375 -16.688 -21.141 1 78.69 92 ALA B N 1
ATOM 3931 C CA . ALA B 1 92 ? -16.922 -17.797 -20.375 1 78.69 92 ALA B CA 1
ATOM 3932 C C . ALA B 1 92 ? -17.766 -18.719 -21.25 1 78.69 92 ALA B C 1
ATOM 3934 O O . ALA B 1 92 ? -17.578 -19.938 -21.234 1 78.69 92 ALA B O 1
ATOM 3935 N N . LYS B 1 93 ? -18.594 -18.188 -22.016 1 81.12 93 LYS B N 1
ATOM 3936 C CA . LYS B 1 93 ? -19.453 -18.953 -22.891 1 81.12 93 LYS B CA 1
ATOM 3937 C C . LYS B 1 93 ? -18.656 -19.734 -23.922 1 81.12 93 LYS B C 1
ATOM 3939 O O . LYS B 1 93 ? -18.953 -20.891 -24.203 1 81.12 93 LYS B O 1
ATOM 3944 N N . THR B 1 94 ? -17.688 -19.078 -24.406 1 84.5 94 THR B N 1
ATOM 3945 C CA . THR B 1 94 ? -16.875 -19.719 -25.438 1 84.5 94 THR B CA 1
ATOM 3946 C C . THR B 1 94 ? -16.094 -20.891 -24.844 1 84.5 94 THR B C 1
ATOM 3948 O O . THR B 1 94 ? -16 -21.953 -25.453 1 84.5 94 THR B O 1
ATOM 3951 N N . LEU B 1 95 ? -15.531 -20.719 -23.672 1 81.06 95 LEU B N 1
ATOM 3952 C CA . LEU B 1 95 ? -14.758 -21.766 -23.031 1 81.06 95 LEU B CA 1
ATOM 3953 C C . LEU B 1 95 ? -15.656 -22.938 -22.641 1 81.06 95 LEU B C 1
ATOM 3955 O O . LEU B 1 95 ? -15.273 -24.109 -22.812 1 81.06 95 LEU B O 1
ATOM 3959 N N . ILE B 1 96 ? -16.766 -22.609 -22.156 1 82.56 96 ILE B N 1
ATOM 3960 C CA . ILE B 1 96 ? -17.719 -23.641 -21.766 1 82.56 96 ILE B CA 1
ATOM 3961 C C . ILE B 1 96 ? -18.203 -24.406 -23 1 82.56 96 ILE B C 1
ATOM 3963 O O . ILE B 1 96 ? -18.344 -25.625 -22.969 1 82.56 96 ILE B O 1
ATOM 3967 N N . ASP B 1 97 ? -18.469 -23.688 -24.031 1 85.81 97 ASP B N 1
ATOM 3968 C CA . ASP B 1 97 ? -18.938 -24.312 -25.266 1 85.81 97 ASP B CA 1
ATOM 3969 C C . ASP B 1 97 ? -17.859 -25.219 -25.859 1 85.81 97 ASP B C 1
ATOM 3971 O O . ASP B 1 97 ? -18.172 -26.281 -26.406 1 85.81 97 ASP B O 1
ATOM 3975 N N . ARG B 1 98 ? -16.703 -24.828 -25.719 1 85.12 98 ARG B N 1
ATOM 3976 C CA . ARG B 1 98 ? -15.609 -25.562 -26.359 1 85.12 98 ARG B CA 1
ATOM 3977 C C . ARG B 1 98 ? -15.156 -26.734 -25.5 1 85.12 98 ARG B C 1
ATOM 3979 O O . ARG B 1 98 ? -14.844 -27.812 -26.016 1 85.12 98 ARG B O 1
ATOM 3986 N N . PHE B 1 99 ? -15.031 -26.594 -24.172 1 84.38 99 PHE B N 1
ATOM 3987 C CA . PHE B 1 99 ? -14.43 -27.609 -23.312 1 84.38 99 PHE B CA 1
ATOM 3988 C C . PHE B 1 99 ? -15.5 -28.328 -22.5 1 84.38 99 PHE B C 1
ATOM 3990 O O . PHE B 1 99 ? -15.266 -29.422 -21.969 1 84.38 99 PHE B O 1
ATOM 3997 N N . GLY B 1 100 ? -16.625 -27.703 -22.391 1 83.38 100 GLY B N 1
ATOM 3998 C CA . GLY B 1 100 ? -17.672 -28.234 -21.531 1 83.38 100 GLY B CA 1
ATOM 3999 C C . GLY B 1 100 ? -17.516 -27.844 -20.078 1 83.38 100 GLY B C 1
ATOM 4000 O O . GLY B 1 100 ? -16.422 -27.469 -19.641 1 83.38 100 GLY B O 1
ATOM 4001 N N . GLN B 1 101 ? -18.562 -27.875 -19.328 1 81.88 101 GLN B N 1
ATOM 4002 C CA . GLN B 1 101 ? -18.594 -27.5 -17.922 1 81.88 101 GLN B CA 1
ATOM 4003 C C . GLN B 1 101 ? -17.734 -28.438 -17.078 1 81.88 101 GLN B C 1
ATOM 4005 O O . GLN B 1 101 ? -17.141 -28.016 -16.078 1 81.88 101 GLN B O 1
ATOM 4010 N N . LYS B 1 102 ? -17.609 -29.641 -17.562 1 81.12 102 LYS B N 1
ATOM 4011 C CA . LYS B 1 102 ? -16.922 -30.672 -16.766 1 81.12 102 LYS B CA 1
ATOM 4012 C C . LYS B 1 102 ? -15.406 -30.562 -16.938 1 81.12 102 LYS B C 1
ATOM 4014 O O . LYS B 1 102 ? -14.656 -31.047 -16.094 1 81.12 102 LYS B O 1
ATOM 4019 N N . ARG B 1 103 ? -14.984 -29.938 -17.953 1 89.06 103 ARG B N 1
ATOM 4020 C CA . ARG B 1 103 ? -13.555 -29.938 -18.25 1 89.06 103 ARG B CA 1
ATOM 4021 C C . ARG B 1 103 ? -12.977 -28.531 -18.125 1 89.06 103 ARG B C 1
ATOM 4023 O O . ARG B 1 103 ? -11.805 -28.312 -18.422 1 89.06 103 ARG B O 1
ATOM 4030 N N . VAL B 1 104 ? -13.711 -27.703 -17.672 1 86.44 104 VAL B N 1
ATOM 4031 C CA . VAL B 1 104 ? -13.297 -26.297 -17.625 1 86.44 104 VAL B CA 1
ATOM 4032 C C . VAL B 1 104 ? -12.141 -26.141 -16.641 1 86.44 104 VAL B C 1
ATOM 4034 O O . VAL B 1 104 ? -11.242 -25.328 -16.844 1 86.44 104 VAL B O 1
ATOM 4037 N N . HIS B 1 105 ? -12.148 -26.938 -15.586 1 89.69 105 HIS B N 1
ATOM 4038 C CA . HIS B 1 105 ? -11.086 -26.828 -14.594 1 89.69 105 HIS B CA 1
ATOM 4039 C C . HIS B 1 105 ? -9.742 -27.25 -15.164 1 89.69 105 HIS B C 1
ATOM 4041 O O . HIS B 1 105 ? -8.703 -26.719 -14.781 1 89.69 105 HIS B O 1
ATOM 4047 N N . TRP B 1 106 ? -9.711 -28.141 -16.156 1 91 106 TRP B N 1
ATOM 4048 C CA . TRP B 1 106 ? -8.484 -28.531 -16.844 1 91 106 TRP B CA 1
ATOM 4049 C C . TRP B 1 106 ? -7.961 -27.391 -17.719 1 91 106 TRP B C 1
ATOM 4051 O O . TRP B 1 106 ? -6.758 -27.141 -17.75 1 91 106 TRP B O 1
ATOM 4061 N N . ALA B 1 107 ? -8.891 -26.797 -18.344 1 87.75 107 ALA B N 1
ATOM 4062 C CA . ALA B 1 107 ? -8.523 -25.672 -19.203 1 87.75 107 ALA B CA 1
ATOM 4063 C C . ALA B 1 107 ? -7.871 -24.562 -18.391 1 87.75 107 ALA B C 1
ATOM 4065 O O . ALA B 1 107 ? -6.91 -23.938 -18.828 1 87.75 107 ALA B O 1
ATOM 4066 N N . MET B 1 108 ? -8.406 -24.328 -17.25 1 89.69 108 MET B N 1
ATOM 4067 C CA . MET B 1 108 ? -7.883 -23.25 -16.391 1 89.69 108 MET B CA 1
ATOM 4068 C C . MET B 1 108 ? -6.453 -23.562 -15.969 1 89.69 108 MET B C 1
ATOM 4070 O O . MET B 1 108 ? -5.613 -22.656 -15.906 1 89.69 108 MET B O 1
ATOM 4074 N N . MET B 1 109 ? -6.168 -24.766 -15.648 1 93.25 109 MET B N 1
ATOM 4075 C CA . MET B 1 109 ? -4.812 -25.141 -15.258 1 93.25 109 MET B CA 1
ATOM 4076 C C . MET B 1 109 ? -3.834 -24.938 -16.406 1 93.25 109 MET B C 1
ATOM 4078 O O . MET B 1 109 ? -2.742 -24.406 -16.203 1 93.25 109 MET B O 1
ATOM 4082 N N . VAL B 1 110 ? -4.215 -25.328 -17.594 1 90.69 110 VAL B N 1
ATOM 4083 C CA . VAL B 1 110 ? -3.344 -25.234 -18.766 1 90.69 110 VAL B CA 1
ATOM 4084 C C . VAL B 1 110 ? -3.076 -23.766 -19.094 1 90.69 110 VAL B C 1
ATOM 4086 O O . VAL B 1 110 ? -1.935 -23.375 -19.344 1 90.69 110 VAL B O 1
ATOM 4089 N N . VAL B 1 111 ? -4.145 -23.047 -19.031 1 86.94 111 VAL B N 1
ATOM 4090 C CA . VAL B 1 111 ? -4.008 -21.625 -19.297 1 86.94 111 VAL B CA 1
ATOM 4091 C C . VAL B 1 111 ? -3.076 -20.984 -18.281 1 86.94 111 VAL B C 1
ATOM 4093 O O . VAL B 1 111 ? -2.193 -20.203 -18.625 1 86.94 111 VAL B O 1
ATOM 4096 N N . ALA B 1 112 ? -3.283 -21.297 -17.078 1 92 112 ALA B N 1
ATOM 4097 C CA . ALA B 1 112 ? -2.465 -20.75 -16 1 92 112 ALA B CA 1
ATOM 4098 C C . ALA B 1 112 ? -1.008 -21.188 -16.141 1 92 112 ALA B C 1
ATOM 4100 O O . ALA B 1 112 ? -0.093 -20.391 -15.906 1 92 112 ALA B O 1
ATOM 4101 N N . PHE B 1 113 ? -0.79 -22.422 -16.547 1 91.62 113 PHE B N 1
ATOM 4102 C CA . PHE B 1 113 ? 0.553 -22.953 -16.734 1 91.62 113 PHE B CA 1
ATOM 4103 C C . PHE B 1 113 ? 1.283 -22.219 -17.844 1 91.62 113 PHE B C 1
ATOM 4105 O O . PHE B 1 113 ? 2.457 -21.859 -17.703 1 91.62 113 PHE B O 1
ATOM 4112 N N . LEU B 1 114 ? 0.601 -21.922 -18.844 1 85.44 114 LEU B N 1
ATOM 4113 C CA . LEU B 1 114 ? 1.193 -21.234 -19.984 1 85.44 114 LEU B CA 1
ATOM 4114 C C . LEU B 1 114 ? 1.432 -19.75 -19.672 1 85.44 114 LEU B C 1
ATOM 4116 O O . LEU B 1 114 ? 2.502 -19.219 -19.953 1 85.44 114 LEU B O 1
ATOM 4120 N N . VAL B 1 115 ? 0.464 -19.156 -19.062 1 85.62 115 VAL B N 1
ATOM 4121 C CA . VAL B 1 115 ? 0.539 -17.734 -18.703 1 85.62 115 VAL B CA 1
ATOM 4122 C C . VAL B 1 115 ? 1.596 -17.531 -17.625 1 85.62 115 VAL B C 1
ATOM 4124 O O . VAL B 1 115 ? 2.268 -16.484 -17.594 1 85.62 115 VAL B O 1
ATOM 4127 N N . GLY B 1 116 ? 1.769 -18.562 -16.812 1 88.38 116 GLY B N 1
ATOM 4128 C CA . GLY B 1 116 ? 2.697 -18.453 -15.703 1 88.38 116 GLY B CA 1
ATOM 4129 C C . GLY B 1 116 ? 4.148 -18.438 -16.141 1 88.38 116 GLY B C 1
ATOM 4130 O O . GLY B 1 116 ? 5.027 -18.031 -15.367 1 88.38 116 GLY B O 1
ATOM 4131 N N . ILE B 1 117 ? 4.406 -18.797 -17.234 1 81.5 117 ILE B N 1
ATOM 4132 C CA . ILE B 1 117 ? 5.777 -18.922 -17.719 1 81.5 117 ILE B CA 1
ATOM 4133 C C . ILE B 1 117 ? 6.426 -17.547 -17.797 1 81.5 117 ILE B C 1
ATOM 4135 O O . ILE B 1 117 ? 7.504 -17.328 -17.234 1 81.5 117 ILE B O 1
ATOM 4139 N N . PRO B 1 118 ? 5.742 -16.641 -18.344 1 79.38 118 PRO B N 1
ATOM 4140 C CA . PRO B 1 118 ? 6.375 -15.32 -18.469 1 79.38 118 PRO B CA 1
ATOM 4141 C C . PRO B 1 118 ? 5.992 -14.367 -17.344 1 79.38 118 PRO B C 1
ATOM 4143 O O . PRO B 1 118 ? 6.477 -13.234 -17.297 1 79.38 118 PRO B O 1
ATOM 4146 N N . VAL B 1 119 ? 5.098 -14.852 -16.469 1 82.38 119 VAL B N 1
ATOM 4147 C CA . VAL B 1 119 ? 4.508 -13.883 -15.555 1 82.38 119 VAL B CA 1
ATOM 4148 C C . VAL B 1 119 ? 4.699 -14.344 -14.109 1 82.38 119 VAL B C 1
ATOM 4150 O O . VAL B 1 119 ? 4.652 -15.547 -13.82 1 82.38 119 VAL B O 1
ATOM 4153 N N . PHE B 1 120 ? 4.891 -13.336 -13.297 1 84.75 120 PHE B N 1
ATOM 4154 C CA . PHE B 1 120 ? 4.938 -13.633 -11.867 1 84.75 120 PHE B CA 1
ATOM 4155 C C . PHE B 1 120 ? 3.594 -14.156 -11.375 1 84.75 120 PHE B C 1
ATOM 4157 O O . PHE B 1 120 ? 2.545 -13.781 -11.906 1 84.75 120 PHE B O 1
ATOM 4164 N N . PHE B 1 121 ? 3.664 -14.969 -10.352 1 89.62 121 PHE B N 1
ATOM 4165 C CA . PHE B 1 121 ? 2.496 -15.641 -9.797 1 89.62 121 PHE B CA 1
ATOM 4166 C C . PHE B 1 121 ? 1.379 -14.641 -9.523 1 89.62 121 PHE B C 1
ATOM 4168 O O . PHE B 1 121 ? 0.24 -14.836 -9.945 1 89.62 121 PHE B O 1
ATOM 4175 N N . GLN B 1 122 ? 1.679 -13.602 -8.883 1 89.25 122 GLN B N 1
ATOM 4176 C CA . GLN B 1 122 ? 0.663 -12.641 -8.461 1 89.25 122 GLN B CA 1
ATOM 4177 C C . GLN B 1 122 ? 0.025 -11.953 -9.664 1 89.25 122 GLN B C 1
ATOM 4179 O O . GLN B 1 122 ? -1.182 -11.695 -9.672 1 89.25 122 GLN B O 1
ATOM 4184 N N . VAL B 1 123 ? 0.789 -11.672 -10.602 1 87.12 123 VAL B N 1
ATOM 4185 C CA . VAL B 1 123 ? 0.289 -11 -11.797 1 87.12 123 VAL B CA 1
ATOM 4186 C C . VAL B 1 123 ? -0.64 -11.938 -12.562 1 87.12 123 VAL B C 1
ATOM 4188 O O . VAL B 1 123 ? -1.724 -11.539 -12.992 1 87.12 123 VAL B O 1
ATOM 4191 N N . GLY B 1 124 ? -0.126 -13.133 -12.742 1 89.69 124 GLY B N 1
ATOM 4192 C CA . GLY B 1 124 ? -0.971 -14.109 -13.406 1 89.69 124 GLY B CA 1
ATOM 4193 C C . GLY B 1 124 ? -2.299 -14.328 -12.711 1 89.69 124 GLY B C 1
ATOM 4194 O O . GLY B 1 124 ? -3.342 -14.422 -13.359 1 89.69 124 GLY B O 1
ATOM 4195 N N . PHE B 1 125 ? -2.25 -14.336 -11.422 1 92.94 125 PHE B N 1
ATOM 4196 C CA . PHE B 1 125 ? -3.457 -14.539 -10.625 1 92.94 125 PHE B CA 1
ATOM 4197 C C . PHE B 1 125 ? -4.449 -13.406 -10.852 1 92.94 125 PHE B C 1
ATOM 4199 O O . PHE B 1 125 ? -5.633 -13.648 -11.102 1 92.94 125 PHE B O 1
ATOM 4206 N N . VAL B 1 126 ? -3.984 -12.25 -10.789 1 87.56 126 VAL B N 1
ATOM 4207 C CA . VAL B 1 126 ? -4.855 -11.078 -10.891 1 87.56 126 VAL B CA 1
ATOM 4208 C C . VAL B 1 126 ? -5.445 -11 -12.297 1 87.56 126 VAL B C 1
ATOM 4210 O O . VAL B 1 126 ? -6.598 -10.594 -12.469 1 87.56 126 VAL B O 1
ATOM 4213 N N . LEU B 1 127 ? -4.73 -11.414 -13.242 1 85.69 127 LEU B N 1
ATOM 4214 C CA . LEU B 1 127 ? -5.16 -11.352 -14.641 1 85.69 127 LEU B CA 1
ATOM 4215 C C . LEU B 1 127 ? -6.242 -12.391 -14.922 1 85.69 127 LEU B C 1
ATOM 4217 O O . LEU B 1 127 ? -7.152 -12.141 -15.711 1 85.69 127 LEU B O 1
ATOM 4221 N N . LEU B 1 128 ? -6.117 -13.516 -14.242 1 88.69 128 LEU B N 1
ATOM 4222 C CA . LEU B 1 128 ? -6.949 -14.641 -14.656 1 88.69 128 LEU B CA 1
ATOM 4223 C C . LEU B 1 128 ? -8.117 -14.836 -13.695 1 88.69 128 LEU B C 1
ATOM 4225 O O . LEU B 1 128 ? -9.094 -15.516 -14.023 1 88.69 128 LEU B O 1
ATOM 4229 N N . ILE B 1 129 ? -8.062 -14.195 -12.547 1 91.38 129 ILE B N 1
ATOM 4230 C CA . ILE B 1 129 ? -9.047 -14.492 -11.5 1 91.38 129 ILE B CA 1
ATOM 4231 C C . ILE B 1 129 ? -10.422 -14.016 -11.938 1 91.38 129 ILE B C 1
ATOM 4233 O O . ILE B 1 129 ? -11.438 -14.617 -11.586 1 91.38 129 ILE B O 1
ATOM 4237 N N . PRO B 1 130 ? -10.57 -12.961 -12.68 1 86 130 PRO B N 1
ATOM 4238 C CA . PRO B 1 130 ? -11.906 -12.578 -13.148 1 86 130 PRO B CA 1
ATOM 4239 C C . PRO B 1 130 ? -12.555 -13.641 -14.031 1 86 130 PRO B C 1
ATOM 4241 O O . PRO B 1 130 ? -13.773 -13.797 -14.016 1 86 130 PRO B O 1
ATOM 4244 N N . LEU B 1 131 ? -11.719 -14.281 -14.773 1 84.19 131 LEU B N 1
ATOM 4245 C CA . LEU B 1 131 ? -12.227 -15.367 -15.602 1 84.19 131 LEU B CA 1
ATOM 4246 C C . LEU B 1 131 ? -12.789 -16.5 -14.75 1 84.19 131 LEU B C 1
ATOM 4248 O O . LEU B 1 131 ? -13.852 -17.047 -15.055 1 84.19 131 LEU B O 1
ATOM 4252 N N . VAL B 1 132 ? -12.117 -16.75 -13.695 1 90.81 132 VAL B N 1
ATOM 4253 C CA . VAL B 1 132 ? -12.555 -17.781 -12.758 1 90.81 132 VAL B CA 1
ATOM 4254 C C . VAL B 1 132 ? -13.891 -17.391 -12.133 1 90.81 132 VAL B C 1
ATOM 4256 O O . VAL B 1 132 ? -14.805 -18.203 -12.023 1 90.81 132 VAL B O 1
ATOM 4259 N N . PHE B 1 133 ? -14.016 -16.172 -11.758 1 91 133 PHE B N 1
ATOM 4260 C CA . PHE B 1 133 ? -15.242 -15.68 -11.148 1 91 133 PHE B CA 1
ATOM 4261 C C . PHE B 1 133 ? -16.406 -15.766 -12.133 1 91 133 PHE B C 1
ATOM 4263 O O . PHE B 1 133 ? -17.5 -16.203 -11.766 1 91 133 PHE B O 1
ATOM 4270 N N . THR B 1 134 ? -16.156 -15.406 -13.305 1 84.81 134 THR B N 1
ATOM 4271 C CA . THR B 1 134 ? -17.203 -15.398 -14.32 1 84.81 134 THR B CA 1
ATOM 4272 C C . THR B 1 134 ? -17.672 -16.828 -14.617 1 84.81 134 THR B C 1
ATOM 4274 O O . THR B 1 134 ? -18.859 -17.078 -14.734 1 84.81 134 THR B O 1
ATOM 4277 N N . ILE B 1 135 ? -16.766 -17.688 -14.773 1 86.31 135 ILE B N 1
ATOM 4278 C CA . ILE B 1 135 ? -17.109 -19.078 -15.047 1 86.31 135 ILE B CA 1
ATOM 4279 C C . ILE B 1 135 ? -17.891 -19.656 -13.875 1 86.31 135 ILE B C 1
ATOM 4281 O O . ILE B 1 135 ? -18.891 -20.359 -14.07 1 86.31 135 ILE B O 1
ATOM 4285 N N . ALA B 1 136 ? -17.391 -19.375 -12.703 1 90.56 136 ALA B N 1
ATOM 4286 C CA . ALA B 1 136 ? -18.078 -19.859 -11.508 1 90.56 136 ALA B CA 1
ATOM 4287 C C . ALA B 1 136 ? -19.5 -19.328 -11.43 1 90.56 136 ALA B C 1
ATOM 4289 O O . ALA B 1 136 ? -20.438 -20.062 -11.086 1 90.56 136 ALA B O 1
ATOM 4290 N N . MET B 1 137 ? -19.672 -18.156 -11.734 1 88 137 MET B N 1
ATOM 4291 C CA . MET B 1 137 ? -20.984 -17.531 -11.664 1 88 137 MET B CA 1
ATOM 4292 C C . MET B 1 137 ? -21.906 -18.078 -12.75 1 88 137 MET B C 1
ATOM 4294 O O . MET B 1 137 ? -23.094 -18.281 -12.508 1 88 137 MET B O 1
ATOM 4298 N N . GLU B 1 138 ? -21.422 -18.359 -13.867 1 82.75 138 GLU B N 1
ATOM 4299 C CA . GLU B 1 138 ? -22.219 -18.828 -14.992 1 82.75 138 GLU B CA 1
ATOM 4300 C C . GLU B 1 138 ? -22.562 -20.312 -14.844 1 82.75 138 GLU B C 1
ATOM 4302 O O . GLU B 1 138 ? -23.641 -20.75 -15.266 1 82.75 138 GLU B O 1
ATOM 4307 N N . THR B 1 139 ? -21.703 -21.031 -14.273 1 84.38 139 THR B N 1
ATOM 4308 C CA . THR B 1 139 ? -21.891 -22.484 -14.242 1 84.38 139 THR B CA 1
ATOM 4309 C C . THR B 1 139 ? -22.422 -22.938 -12.891 1 84.38 139 THR B C 1
ATOM 4311 O O . THR B 1 139 ? -22.969 -24.031 -12.766 1 84.38 139 THR B O 1
ATOM 4314 N N . GLY B 1 140 ? -22.078 -22.156 -11.891 1 87.5 140 GLY B N 1
ATOM 4315 C CA . GLY B 1 140 ? -22.469 -22.547 -10.547 1 87.5 140 GLY B CA 1
ATOM 4316 C C . GLY B 1 140 ? -21.484 -23.5 -9.891 1 87.5 140 GLY B C 1
ATOM 4317 O O . GLY B 1 140 ? -21.703 -23.953 -8.766 1 87.5 140 GLY B O 1
ATOM 4318 N N . ILE B 1 141 ? -20.453 -23.797 -10.602 1 89.75 141 ILE B N 1
ATOM 4319 C CA . ILE B 1 141 ? -19.406 -24.656 -10.055 1 89.75 141 ILE B CA 1
ATOM 4320 C C . ILE B 1 141 ? -18.672 -23.922 -8.93 1 89.75 141 ILE B C 1
ATOM 4322 O O . ILE B 1 141 ? -18.547 -22.703 -8.953 1 89.75 141 ILE B O 1
ATOM 4326 N N . SER B 1 142 ? -18.219 -24.75 -7.977 1 94.12 142 SER B N 1
ATOM 4327 C CA . SER B 1 142 ? -17.5 -24.156 -6.848 1 94.12 142 SER B CA 1
ATOM 4328 C C . SER B 1 142 ? -16.281 -23.375 -7.312 1 94.12 142 SER B C 1
ATOM 4330 O O . SER B 1 142 ? -15.547 -23.828 -8.195 1 94.12 142 SER B O 1
ATOM 4332 N N . LEU B 1 143 ? -16.078 -22.234 -6.715 1 94.69 143 LEU B N 1
ATOM 4333 C CA . LEU B 1 143 ? -14.906 -21.406 -6.992 1 94.69 143 LEU B CA 1
ATOM 4334 C C . LEU B 1 143 ? -13.617 -22.172 -6.746 1 94.69 143 LEU B C 1
ATOM 4336 O O . LEU B 1 143 ? -12.633 -21.984 -7.465 1 94.69 143 LEU B O 1
ATOM 4340 N N . VAL B 1 144 ? -13.609 -23.062 -5.789 1 95.94 144 VAL B N 1
ATOM 4341 C CA . VAL B 1 144 ? -12.438 -23.844 -5.41 1 95.94 144 VAL B CA 1
ATOM 4342 C C . VAL B 1 144 ? -12.102 -24.844 -6.52 1 95.94 144 VAL B C 1
ATOM 4344 O O . VAL B 1 144 ? -10.93 -25.062 -6.824 1 95.94 144 VAL B O 1
ATOM 4347 N N . THR B 1 145 ? -13.078 -25.359 -7.164 1 94.88 145 THR B N 1
ATOM 4348 C CA . THR B 1 145 ? -12.891 -26.344 -8.211 1 94.88 145 THR B CA 1
ATOM 4349 C C . THR B 1 145 ? -12.195 -25.734 -9.43 1 94.88 145 THR B C 1
ATOM 4351 O O . THR B 1 145 ? -11.391 -26.391 -10.086 1 94.88 145 THR B O 1
ATOM 4354 N N . ILE B 1 146 ? -12.508 -24.5 -9.656 1 93.19 146 ILE B N 1
ATOM 4355 C CA . ILE B 1 146 ? -11.945 -23.828 -10.82 1 93.19 146 ILE B CA 1
ATOM 4356 C C . ILE B 1 146 ? -10.688 -23.062 -10.422 1 93.19 146 ILE B C 1
ATOM 4358 O O . ILE B 1 146 ? -9.719 -23.016 -11.18 1 93.19 146 ILE B O 1
ATOM 4362 N N . GLY B 1 147 ? -10.719 -22.5 -9.25 1 95.75 147 GLY B N 1
ATOM 4363 C CA . GLY B 1 147 ? -9.641 -21.641 -8.789 1 95.75 147 GLY B CA 1
ATOM 4364 C C . GLY B 1 147 ? -8.375 -22.406 -8.445 1 95.75 147 GLY B C 1
ATOM 4365 O O . GLY B 1 147 ? -7.266 -21.938 -8.734 1 95.75 147 GLY B O 1
ATOM 4366 N N . ILE B 1 148 ? -8.469 -23.531 -7.859 1 96.81 148 ILE B N 1
ATOM 4367 C CA . ILE B 1 148 ? -7.309 -24.312 -7.406 1 96.81 148 ILE B CA 1
ATOM 4368 C C . ILE B 1 148 ? -6.477 -24.75 -8.609 1 96.81 148 ILE B C 1
ATOM 4370 O O . ILE B 1 148 ? -5.254 -24.609 -8.609 1 96.81 148 ILE B O 1
ATOM 4374 N N . PRO B 1 149 ? -7.102 -25.234 -9.672 1 96.38 149 PRO B N 1
ATOM 4375 C CA . PRO B 1 149 ? -6.32 -25.562 -10.867 1 96.38 149 PRO B CA 1
ATOM 4376 C C . PRO B 1 149 ? -5.562 -24.344 -11.422 1 96.38 149 PRO B C 1
ATOM 4378 O O . PRO B 1 149 ? -4.414 -24.484 -11.859 1 96.38 149 PRO B O 1
ATOM 4381 N N . LEU B 1 150 ? -6.176 -23.203 -11.391 1 95.25 150 LEU B N 1
ATOM 4382 C CA . LEU B 1 150 ? -5.531 -21.984 -11.852 1 95.25 150 LEU B CA 1
ATOM 4383 C C . LEU B 1 150 ? -4.285 -21.672 -11.031 1 95.25 150 LEU B C 1
ATOM 4385 O O . LEU B 1 150 ? -3.205 -21.469 -11.586 1 95.25 150 LEU B O 1
ATOM 4389 N N . VAL B 1 151 ? -4.434 -21.703 -9.703 1 97.06 151 VAL B N 1
ATOM 4390 C CA . VAL B 1 151 ? -3.326 -21.297 -8.844 1 97.06 151 VAL B CA 1
ATOM 4391 C C . VAL B 1 151 ? -2.258 -22.391 -8.828 1 97.06 151 VAL B C 1
ATOM 4393 O O . VAL B 1 151 ? -1.067 -22.109 -8.688 1 97.06 151 VAL B O 1
ATOM 4396 N N . ALA B 1 152 ? -2.652 -23.641 -9.016 1 97.38 152 ALA B N 1
ATOM 4397 C CA . ALA B 1 152 ? -1.68 -24.719 -9.117 1 97.38 152 ALA B CA 1
ATOM 4398 C C . ALA B 1 152 ? -0.787 -24.547 -10.344 1 97.38 152 ALA B C 1
ATOM 4400 O O . ALA B 1 152 ? 0.434 -24.703 -10.25 1 97.38 152 ALA B O 1
ATOM 4401 N N . GLY B 1 153 ? -1.409 -24.297 -11.445 1 95.56 153 GLY B N 1
ATOM 4402 C CA . GLY B 1 153 ? -0.637 -24.047 -12.656 1 95.56 153 GLY B CA 1
ATOM 4403 C C . GLY B 1 153 ? 0.369 -22.922 -12.508 1 95.56 153 GLY B C 1
ATOM 4404 O O . GLY B 1 153 ? 1.537 -23.078 -12.867 1 95.56 153 GLY B O 1
ATOM 4405 N N . LEU B 1 154 ? -0.063 -21.844 -11.938 1 94.75 154 LEU B N 1
ATOM 4406 C CA . LEU B 1 154 ? 0.796 -20.672 -11.734 1 94.75 154 LEU B CA 1
ATOM 4407 C C . LEU B 1 154 ? 1.918 -21 -10.75 1 94.75 154 LEU B C 1
ATOM 4409 O O . LEU B 1 154 ? 3.064 -20.594 -10.953 1 94.75 154 LEU B O 1
ATOM 4413 N N . SER B 1 155 ? 1.568 -21.703 -9.68 1 96.12 155 SER B N 1
ATOM 4414 C CA . SER B 1 155 ? 2.527 -22 -8.617 1 96.12 155 SER B CA 1
ATOM 4415 C C . SER B 1 155 ? 3.617 -22.953 -9.109 1 96.12 155 SER B C 1
ATOM 4417 O O . SER B 1 155 ? 4.789 -22.781 -8.766 1 96.12 155 SER B O 1
ATOM 4419 N N . VAL B 1 156 ? 3.248 -23.922 -9.875 1 96.5 156 VAL B N 1
ATOM 4420 C CA . VAL B 1 156 ? 4.211 -24.875 -10.406 1 96.5 156 VAL B CA 1
ATOM 4421 C C . VAL B 1 156 ? 5.223 -24.156 -11.289 1 96.5 156 VAL B C 1
ATOM 4423 O O . VAL B 1 156 ? 6.43 -24.406 -11.188 1 96.5 156 VAL B O 1
ATOM 4426 N N . VAL B 1 157 ? 4.734 -23.297 -12.062 1 93.44 157 VAL B N 1
ATOM 4427 C CA . VAL B 1 157 ? 5.625 -22.547 -12.945 1 93.44 157 VAL B CA 1
ATOM 4428 C C . VAL B 1 157 ? 6.512 -21.609 -12.125 1 93.44 157 VAL B C 1
ATOM 4430 O O . VAL B 1 157 ? 7.707 -21.484 -12.398 1 93.44 157 VAL B O 1
ATOM 4433 N N . HIS B 1 158 ? 5.984 -21.047 -11.156 1 91.69 158 HIS B N 1
ATOM 4434 C CA . HIS B 1 158 ? 6.711 -20.141 -10.273 1 91.69 158 HIS B CA 1
ATOM 4435 C C . HIS B 1 158 ? 7.918 -20.828 -9.641 1 91.69 158 HIS B C 1
ATOM 4437 O O . HIS B 1 158 ? 8.992 -20.234 -9.547 1 91.69 158 HIS B O 1
ATOM 4443 N N . GLY B 1 159 ? 7.766 -22.016 -9.344 1 92.88 159 GLY B N 1
ATOM 4444 C CA . GLY B 1 159 ? 8.812 -22.688 -8.586 1 92.88 159 GLY B CA 1
ATOM 4445 C C . GLY B 1 159 ? 9.695 -23.578 -9.445 1 92.88 159 GLY B C 1
ATOM 4446 O O . GLY B 1 159 ? 10.844 -23.844 -9.086 1 92.88 159 GLY B O 1
ATOM 4447 N N . LEU B 1 160 ? 9.219 -23.938 -10.625 1 94 160 LEU B N 1
ATOM 4448 C CA . LEU B 1 160 ? 9.93 -25.031 -11.281 1 94 160 LEU B CA 1
ATOM 4449 C C . LEU B 1 160 ? 10.391 -24.625 -12.672 1 94 160 LEU B C 1
ATOM 4451 O O . LEU B 1 160 ? 11.398 -25.125 -13.172 1 94 160 LEU B O 1
ATOM 4455 N N . VAL B 1 161 ? 9.75 -23.625 -13.289 1 91.69 161 VAL B N 1
ATOM 4456 C CA . VAL B 1 161 ? 9.891 -23.594 -14.742 1 91.69 161 VAL B CA 1
ATOM 4457 C C . VAL B 1 161 ? 10.602 -22.297 -15.148 1 91.69 161 VAL B C 1
ATOM 4459 O O . VAL B 1 161 ? 9.984 -21.234 -15.188 1 91.69 161 VAL B O 1
ATOM 4462 N N . PRO B 1 162 ? 11.953 -22.5 -15.531 1 85.19 162 PRO B N 1
ATOM 4463 C CA . PRO B 1 162 ? 12.516 -21.344 -16.234 1 85.19 162 PRO B CA 1
ATOM 4464 C C . PRO B 1 162 ? 11.781 -21.047 -17.547 1 85.19 162 PRO B C 1
ATOM 4466 O O . PRO B 1 162 ? 11.156 -21.922 -18.125 1 85.19 162 PRO B O 1
ATOM 4469 N N . PRO B 1 163 ? 11.734 -19.734 -17.984 1 80.44 163 PRO B N 1
ATOM 4470 C CA . PRO B 1 163 ? 12.617 -18.641 -17.562 1 80.44 163 PRO B CA 1
ATOM 4471 C C . PRO B 1 163 ? 12 -17.781 -16.469 1 80.44 163 PRO B C 1
ATOM 4473 O O . PRO B 1 163 ? 12.406 -16.625 -16.281 1 80.44 163 PRO B O 1
ATOM 4476 N N . HIS B 1 164 ? 10.898 -18.375 -15.758 1 84.44 164 HIS B N 1
ATOM 4477 C CA . HIS B 1 164 ? 10.445 -17.609 -14.602 1 84.44 164 HIS B CA 1
ATOM 4478 C C . HIS B 1 164 ? 11.617 -17.109 -13.773 1 84.44 164 HIS B C 1
ATOM 4480 O O . HIS B 1 164 ? 12.594 -17.844 -13.562 1 84.44 164 HIS B O 1
ATOM 4486 N N . PRO B 1 165 ? 11.633 -15.922 -13.328 1 74.88 165 PRO B N 1
ATOM 4487 C CA . PRO B 1 165 ? 12.812 -15.266 -12.758 1 74.88 165 PRO B CA 1
ATOM 4488 C C . PRO B 1 165 ? 13.414 -16.031 -11.578 1 74.88 165 PRO B C 1
ATOM 4490 O O . PRO B 1 165 ? 14.633 -16.188 -11.492 1 74.88 165 PRO B O 1
ATOM 4493 N N . ALA B 1 166 ? 12.578 -16.469 -10.727 1 79.69 166 ALA B N 1
ATOM 4494 C CA . ALA B 1 166 ? 13.102 -17.188 -9.57 1 79.69 166 ALA B CA 1
ATOM 4495 C C . ALA B 1 166 ? 13.789 -18.484 -10 1 79.69 166 ALA B C 1
ATOM 4497 O O . ALA B 1 166 ? 14.891 -18.797 -9.523 1 79.69 166 ALA B O 1
ATOM 4498 N N . ALA B 1 167 ? 13.148 -19.203 -10.844 1 86 167 ALA B N 1
ATOM 4499 C CA . ALA B 1 167 ? 13.734 -20.438 -11.352 1 86 167 ALA B CA 1
ATOM 4500 C C . ALA B 1 167 ? 14.977 -20.156 -12.18 1 86 167 ALA B C 1
ATOM 4502 O O . ALA B 1 167 ? 15.969 -20.891 -12.094 1 86 167 ALA B O 1
ATOM 4503 N N . MET B 1 168 ? 14.977 -19.109 -12.938 1 82.75 168 MET B N 1
ATOM 4504 C CA . MET B 1 168 ? 16.125 -18.75 -13.773 1 82.75 168 MET B CA 1
ATOM 4505 C C . MET B 1 168 ? 17.312 -18.344 -12.906 1 82.75 168 MET B C 1
ATOM 4507 O O . MET B 1 168 ? 18.453 -18.625 -13.258 1 82.75 168 MET B O 1
ATOM 4511 N N . ALA B 1 169 ? 17.047 -17.672 -11.844 1 83.31 169 ALA B N 1
ATOM 4512 C CA . ALA B 1 169 ? 18.109 -17.281 -10.922 1 83.31 169 ALA B CA 1
ATOM 4513 C C . ALA B 1 169 ? 18.781 -18.516 -10.312 1 83.31 169 ALA B C 1
ATOM 4515 O O . ALA B 1 169 ? 20 -18.547 -10.156 1 83.31 169 ALA B O 1
ATOM 4516 N N . ALA B 1 170 ? 17.969 -19.438 -9.961 1 90.56 170 ALA B N 1
ATOM 4517 C CA . ALA B 1 170 ? 18.516 -20.672 -9.406 1 90.56 170 ALA B CA 1
ATOM 4518 C C . ALA B 1 170 ? 19.375 -21.406 -10.438 1 90.56 170 ALA B C 1
ATOM 4520 O O . ALA B 1 170 ? 20.406 -21.984 -10.086 1 90.56 170 ALA B O 1
ATOM 4521 N N . VAL B 1 171 ? 19 -21.422 -11.695 1 90.62 171 VAL B N 1
ATOM 4522 C CA . VAL B 1 171 ? 19.781 -22.016 -12.773 1 90.62 171 VAL B CA 1
ATOM 4523 C C . VAL B 1 171 ? 21.172 -21.391 -12.828 1 90.62 171 VAL B C 1
ATOM 4525 O O . VAL B 1 171 ? 22.172 -22.078 -12.992 1 90.62 171 VAL B O 1
ATOM 4528 N N . GLY B 1 172 ? 21.188 -20.141 -12.68 1 87.62 172 GLY B N 1
ATOM 4529 C CA . GLY B 1 172 ? 22.453 -19.422 -12.672 1 87.62 172 GLY B CA 1
ATOM 4530 C C . GLY B 1 172 ? 23.312 -19.781 -11.477 1 87.62 172 GLY B C 1
ATOM 4531 O O . GLY B 1 172 ? 24.531 -19.984 -11.625 1 87.62 172 GLY B O 1
ATOM 4532 N N . ILE B 1 173 ? 22.719 -19.859 -10.336 1 88.44 173 ILE B N 1
ATOM 4533 C CA . ILE B 1 173 ? 23.453 -20.141 -9.109 1 88.44 173 ILE B CA 1
ATOM 4534 C C . ILE B 1 173 ? 24.062 -21.531 -9.164 1 88.44 173 ILE B C 1
ATOM 4536 O O . ILE B 1 173 ? 25.219 -21.734 -8.781 1 88.44 173 ILE B O 1
ATOM 4540 N N . PHE B 1 174 ? 23.359 -22.5 -9.727 1 93.06 174 PHE B N 1
ATOM 4541 C CA . PHE B 1 174 ? 23.812 -23.875 -9.781 1 93.06 174 PHE B CA 1
ATOM 4542 C C . PHE B 1 174 ? 24.609 -24.141 -11.055 1 93.06 174 PHE B C 1
ATOM 4544 O O . PHE B 1 174 ? 25.156 -25.219 -11.242 1 93.06 174 PHE B O 1
ATOM 4551 N N . LYS B 1 175 ? 24.672 -23.125 -11.922 1 89.38 175 LYS B N 1
ATOM 4552 C CA . LYS B 1 175 ? 25.344 -23.234 -13.219 1 89.38 175 LYS B CA 1
ATOM 4553 C C . LYS B 1 175 ? 24.781 -24.391 -14.031 1 89.38 175 LYS B C 1
ATOM 4555 O O . LYS B 1 175 ? 25.531 -25.203 -14.57 1 89.38 175 LYS B O 1
ATOM 4560 N N . ALA B 1 176 ? 23.453 -24.469 -13.969 1 93.12 176 ALA B N 1
ATOM 4561 C CA . ALA B 1 176 ? 22.766 -25.531 -14.703 1 93.12 176 ALA B CA 1
ATOM 4562 C C . ALA B 1 176 ? 22.469 -25.094 -16.141 1 93.12 176 ALA B C 1
ATOM 4564 O O . ALA B 1 176 ? 22.531 -23.906 -16.469 1 93.12 176 ALA B O 1
ATOM 4565 N N . ASP B 1 177 ? 22.25 -26.094 -17 1 91.69 177 ASP B N 1
ATOM 4566 C CA . ASP B 1 177 ? 21.859 -25.812 -18.391 1 91.69 177 ASP B CA 1
ATOM 4567 C C . ASP B 1 177 ? 20.391 -25.406 -18.469 1 91.69 177 ASP B C 1
ATOM 4569 O O . ASP B 1 177 ? 19.5 -26.125 -18 1 91.69 177 ASP B O 1
ATOM 4573 N N . VAL B 1 178 ? 20.125 -24.297 -19.094 1 88.19 178 VAL B N 1
ATOM 4574 C CA . VAL B 1 178 ? 18.797 -23.719 -19.141 1 88.19 178 VAL B CA 1
ATOM 4575 C C . VAL B 1 178 ? 17.859 -24.625 -19.922 1 88.19 178 VAL B C 1
ATOM 4577 O O . VAL B 1 178 ? 16.75 -24.938 -19.453 1 88.19 178 VAL B O 1
ATOM 4580 N N . GLY B 1 179 ? 18.266 -25.078 -21.094 1 87.5 179 GLY B N 1
ATOM 4581 C CA . GLY B 1 179 ? 17.438 -25.906 -21.953 1 87.5 179 GLY B CA 1
ATOM 4582 C C . GLY B 1 179 ? 17.031 -27.219 -21.281 1 87.5 179 GLY B C 1
ATOM 4583 O O . GLY B 1 179 ? 15.859 -27.578 -21.281 1 87.5 179 GLY B O 1
ATOM 4584 N N . THR B 1 180 ? 17.969 -27.859 -20.703 1 93.06 180 THR B N 1
ATOM 4585 C CA . THR B 1 180 ? 17.719 -29.141 -20.031 1 93.06 180 THR B CA 1
ATOM 4586 C C . THR B 1 180 ? 16.828 -28.922 -18.812 1 93.06 180 THR B C 1
ATOM 4588 O O . THR B 1 180 ? 15.977 -29.766 -18.516 1 93.06 180 THR B O 1
ATOM 4591 N N . THR B 1 181 ? 17.062 -27.844 -18.109 1 94.31 181 THR B N 1
ATOM 4592 C CA . THR B 1 181 ? 16.234 -27.531 -16.938 1 94.31 181 THR B CA 1
ATOM 4593 C C . THR B 1 181 ? 14.781 -27.312 -17.344 1 94.31 181 THR B C 1
ATOM 4595 O O . THR B 1 181 ? 13.867 -27.766 -16.656 1 94.31 181 THR B O 1
ATOM 4598 N N . ILE B 1 182 ? 14.602 -26.594 -18.422 1 91.25 182 ILE B N 1
ATOM 4599 C CA . ILE B 1 182 ? 13.25 -26.344 -18.922 1 91.25 182 ILE B CA 1
ATOM 4600 C C . ILE B 1 182 ? 12.586 -27.672 -19.281 1 91.25 182 ILE B C 1
ATOM 4602 O O . ILE B 1 182 ? 11.438 -27.922 -18.906 1 91.25 182 ILE B O 1
ATOM 4606 N N . LEU B 1 183 ? 13.289 -28.5 -19.953 1 92.62 183 LEU B N 1
ATOM 4607 C CA . LEU B 1 183 ? 12.758 -29.797 -20.344 1 92.62 183 LEU B CA 1
ATOM 4608 C C . LEU B 1 183 ? 12.359 -30.609 -19.109 1 92.62 183 LEU B C 1
ATOM 4610 O O . LEU B 1 183 ? 11.25 -31.156 -19.047 1 92.62 183 LEU B O 1
ATOM 4614 N N . TYR B 1 184 ? 13.25 -30.719 -18.141 1 96.12 184 TYR B N 1
ATOM 4615 C CA . TYR B 1 184 ? 12.961 -31.453 -16.922 1 96.12 184 TYR B CA 1
ATOM 4616 C C . TYR B 1 184 ? 11.781 -30.844 -16.172 1 96.12 184 TYR B C 1
ATOM 4618 O O . TYR B 1 184 ? 10.984 -31.562 -15.562 1 96.12 184 TYR B O 1
ATOM 4626 N N . SER B 1 185 ? 11.719 -29.5 -16.156 1 95.81 185 SER B N 1
ATOM 4627 C CA . SER B 1 185 ? 10.648 -28.812 -15.438 1 95.81 185 SER B CA 1
ATOM 4628 C C . SER B 1 185 ? 9.289 -29.109 -16.062 1 95.81 185 SER B C 1
ATOM 4630 O O . SER B 1 185 ? 8.281 -29.188 -15.344 1 95.81 185 SER B O 1
ATOM 4632 N N . LEU B 1 186 ? 9.266 -29.281 -17.391 1 94.75 186 LEU B N 1
ATOM 4633 C CA . LEU B 1 186 ? 8.016 -29.625 -18.047 1 94.75 186 LEU B CA 1
ATOM 4634 C C . LEU B 1 186 ? 7.625 -31.062 -17.734 1 94.75 186 LEU B C 1
ATOM 4636 O O . LEU B 1 186 ? 6.449 -31.359 -17.5 1 94.75 186 LEU B O 1
ATOM 4640 N N . ILE B 1 187 ? 8.562 -31.938 -17.734 1 96.31 187 ILE B N 1
ATOM 4641 C CA . ILE B 1 187 ? 8.32 -33.344 -17.453 1 96.31 187 ILE B CA 1
ATOM 4642 C C . ILE B 1 187 ? 7.797 -33.5 -16.016 1 96.31 187 ILE B C 1
ATOM 4644 O O . ILE B 1 187 ? 6.879 -34.281 -15.773 1 96.31 187 ILE B O 1
ATOM 4648 N N . VAL B 1 188 ? 8.328 -32.75 -15.109 1 97.5 188 VAL B N 1
ATOM 4649 C CA . VAL B 1 188 ? 7.961 -32.844 -13.703 1 97.5 188 VAL B CA 1
ATOM 4650 C C . VAL B 1 188 ? 6.777 -31.922 -13.406 1 97.5 188 VAL B C 1
ATOM 4652 O O . VAL B 1 188 ? 5.859 -32.312 -12.672 1 97.5 188 VAL B O 1
ATOM 4655 N N . GLY B 1 189 ? 6.855 -30.75 -13.961 1 96.94 189 GLY B N 1
ATOM 4656 C CA . GLY B 1 189 ? 5.906 -29.703 -13.641 1 96.94 189 GLY B CA 1
ATOM 4657 C C . GLY B 1 189 ? 4.492 -30.016 -14.094 1 96.94 189 GLY B C 1
ATOM 4658 O O . GLY B 1 189 ? 3.533 -29.781 -13.359 1 96.94 189 GLY B O 1
ATOM 4659 N N . LEU B 1 190 ? 4.348 -30.516 -15.289 1 95.88 190 LEU B N 1
ATOM 4660 C CA . LEU B 1 190 ? 3.02 -30.734 -15.844 1 95.88 190 LEU B CA 1
ATOM 4661 C C . LEU B 1 190 ? 2.264 -31.797 -15.039 1 95.88 190 LEU B C 1
ATOM 4663 O O . LEU B 1 190 ? 1.127 -31.562 -14.617 1 95.88 190 LEU B O 1
ATOM 4667 N N . PRO B 1 191 ? 2.822 -32.969 -14.781 1 97.38 191 PRO B N 1
ATOM 4668 C CA . PRO B 1 191 ? 2.119 -33.906 -13.93 1 97.38 191 PRO B CA 1
ATOM 4669 C C . PRO B 1 191 ? 1.841 -33.375 -12.531 1 97.38 191 PRO B C 1
ATOM 4671 O O . PRO B 1 191 ? 0.803 -33.688 -11.938 1 97.38 191 PRO B O 1
ATOM 4674 N N . THR B 1 192 ? 2.787 -32.625 -11.992 1 98.19 192 THR B N 1
ATOM 4675 C CA . THR B 1 192 ? 2.604 -32.031 -10.68 1 98.19 192 THR B CA 1
ATOM 4676 C C . THR B 1 192 ? 1.4 -31.094 -10.68 1 98.19 192 THR B C 1
ATOM 4678 O O . THR B 1 192 ? 0.577 -31.125 -9.766 1 98.19 192 THR B O 1
ATOM 4681 N N . ALA B 1 193 ? 1.328 -30.266 -11.727 1 97.56 193 ALA B N 1
ATOM 4682 C CA . ALA B 1 193 ? 0.213 -29.328 -11.859 1 97.56 193 ALA B CA 1
ATOM 4683 C C . ALA B 1 193 ? -1.113 -30.078 -11.992 1 97.56 193 ALA B C 1
ATOM 4685 O O . ALA B 1 193 ? -2.137 -29.625 -11.469 1 97.56 193 ALA B O 1
ATOM 4686 N N . ILE B 1 194 ? -1.088 -31.203 -12.695 1 97.38 194 ILE B N 1
ATOM 4687 C CA . ILE B 1 194 ? -2.289 -32 -12.906 1 97.38 194 ILE B CA 1
ATOM 4688 C C . ILE B 1 194 ? -2.775 -32.562 -11.578 1 97.38 194 ILE B C 1
ATOM 4690 O O . ILE B 1 194 ? -3.967 -32.5 -11.258 1 97.38 194 ILE B O 1
ATOM 4694 N N . ILE B 1 195 ? -1.89 -33.062 -10.789 1 98 195 ILE B N 1
ATOM 4695 C CA . ILE B 1 195 ? -2.24 -33.719 -9.531 1 98 195 ILE B CA 1
ATOM 4696 C C . ILE B 1 195 ? -2.686 -32.688 -8.508 1 98 195 ILE B C 1
ATOM 4698 O O . ILE B 1 195 ? -3.713 -32.844 -7.852 1 98 195 ILE B O 1
ATOM 4702 N N . ALA B 1 196 ? -1.971 -31.594 -8.414 1 97.75 196 ALA B N 1
ATOM 4703 C CA . ALA B 1 196 ? -2.256 -30.562 -7.418 1 97.75 196 ALA B CA 1
ATOM 4704 C C . ALA B 1 196 ? -3.4 -29.672 -7.871 1 97.75 196 ALA B C 1
ATOM 4706 O O . ALA B 1 196 ? -4.055 -29.016 -7.051 1 97.75 196 ALA B O 1
ATOM 4707 N N . GLY B 1 197 ? -3.604 -29.594 -9.156 1 97.06 197 GLY B N 1
ATOM 4708 C CA . GLY B 1 197 ? -4.582 -28.672 -9.703 1 97.06 197 GLY B CA 1
ATOM 4709 C C . GLY B 1 197 ? -5.941 -29.297 -9.922 1 97.06 197 GLY B C 1
ATOM 4710 O O . GLY B 1 197 ? -6.77 -29.344 -9.016 1 97.06 197 GLY B O 1
ATOM 4711 N N . PRO B 1 198 ? -6.223 -29.844 -11.141 1 95.75 198 PRO B N 1
ATOM 4712 C CA . PRO B 1 198 ? -7.555 -30.359 -11.453 1 95.75 198 PRO B CA 1
ATOM 4713 C C . PRO B 1 198 ? -7.941 -31.562 -10.578 1 95.75 198 PRO B C 1
ATOM 4715 O O . PRO B 1 198 ? -9.094 -31.672 -10.156 1 95.75 198 PRO B O 1
ATOM 4718 N N . LEU B 1 199 ? -7.027 -32.469 -10.258 1 96.75 199 LEU B N 1
ATOM 4719 C CA . LEU B 1 199 ? -7.363 -33.656 -9.461 1 96.75 199 LEU B CA 1
ATOM 4720 C C . LEU B 1 199 ? -7.66 -33.25 -8.016 1 96.75 199 LEU B C 1
ATOM 4722 O O . LEU B 1 199 ? -8.727 -33.594 -7.488 1 96.75 199 LEU B O 1
ATOM 4726 N N . PHE B 1 200 ? -6.781 -32.594 -7.41 1 97.31 200 PHE B N 1
ATOM 4727 C CA . PHE B 1 200 ? -7.008 -32.125 -6.039 1 97.31 200 PHE B CA 1
ATOM 4728 C C . PHE B 1 200 ? -8.133 -31.109 -5.977 1 97.31 200 PHE B C 1
ATOM 4730 O O . PHE B 1 200 ? -8.961 -31.141 -5.066 1 97.31 200 PHE B O 1
ATOM 4737 N N . GLY B 1 201 ? -8.148 -30.25 -6.93 1 95.12 201 GLY B N 1
ATOM 4738 C CA . GLY B 1 201 ? -9.18 -29.219 -6.984 1 95.12 201 GLY B CA 1
ATOM 4739 C C . GLY B 1 201 ? -10.586 -29.797 -7.055 1 95.12 201 GLY B C 1
ATOM 4740 O O . GLY B 1 201 ? -11.492 -29.312 -6.383 1 95.12 201 GLY B O 1
ATOM 4741 N N . LYS B 1 202 ? -10.703 -30.766 -7.898 1 93.62 202 LYS B N 1
ATOM 4742 C CA . LYS B 1 202 ? -12 -31.422 -7.996 1 93.62 202 LYS B CA 1
ATOM 4743 C C . LYS B 1 202 ? -12.359 -32.125 -6.684 1 93.62 202 LYS B C 1
ATOM 4745 O O . LYS B 1 202 ? -13.508 -32.062 -6.242 1 93.62 202 LYS B O 1
ATOM 4750 N N . TRP B 1 203 ? -11.406 -32.75 -6.082 1 95.5 203 TRP B N 1
ATOM 4751 C CA . TRP B 1 203 ? -11.625 -33.469 -4.832 1 95.5 203 TRP B CA 1
ATOM 4752 C C . TRP B 1 203 ? -12.031 -32.5 -3.713 1 95.5 203 TRP B C 1
ATOM 4754 O O . TRP B 1 203 ? -13.031 -32.75 -3.033 1 95.5 203 TRP B O 1
ATOM 4764 N N . ILE B 1 204 ? -11.328 -31.438 -3.525 1 95.38 204 ILE B N 1
ATOM 4765 C CA . ILE B 1 204 ? -11.578 -30.531 -2.416 1 95.38 204 ILE B CA 1
ATOM 4766 C C . ILE B 1 204 ? -12.781 -29.641 -2.74 1 95.38 204 ILE B C 1
ATOM 4768 O O . ILE B 1 204 ? -13.539 -29.266 -1.843 1 95.38 204 ILE B O 1
ATOM 4772 N N . GLY B 1 205 ? -12.938 -29.359 -4.004 1 93.31 205 GLY B N 1
ATOM 4773 C CA . GLY B 1 205 ? -14.07 -28.547 -4.422 1 93.31 205 GLY B CA 1
ATOM 4774 C C . GLY B 1 205 ? -15.406 -29.219 -4.191 1 93.31 205 GLY B C 1
ATOM 4775 O O . GLY B 1 205 ? -16.422 -28.547 -3.963 1 93.31 205 GLY B O 1
ATOM 4776 N N . SER B 1 206 ? -15.469 -30.5 -4.281 1 91.56 206 SER B N 1
ATOM 4777 C CA . SER B 1 206 ? -16.688 -31.25 -4.02 1 91.56 206 SER B CA 1
ATOM 4778 C C . SER B 1 206 ? -17.031 -31.25 -2.531 1 91.56 206 SER B C 1
ATOM 4780 O O . SER B 1 206 ? -18.172 -31.484 -2.148 1 91.56 206 SER B O 1
ATOM 4782 N N . ARG B 1 207 ? -16.062 -30.906 -1.718 1 94 207 ARG B N 1
ATOM 4783 C CA . ARG B 1 207 ? -16.234 -30.938 -0.27 1 94 207 ARG B CA 1
ATOM 4784 C C . ARG B 1 207 ? -16.391 -29.531 0.289 1 94 207 ARG B C 1
ATOM 4786 O O . ARG B 1 207 ? -16.875 -29.344 1.406 1 94 207 ARG B O 1
ATOM 4793 N N . MET B 1 208 ? -15.961 -28.625 -0.516 1 93.81 208 MET B N 1
ATOM 4794 C CA . MET B 1 208 ? -16 -27.234 -0.113 1 93.81 208 MET B CA 1
ATOM 4795 C C . MET B 1 208 ? -16.547 -26.359 -1.241 1 93.81 208 MET B C 1
ATOM 4797 O O . MET B 1 208 ? -15.781 -25.891 -2.096 1 93.81 208 MET B O 1
ATOM 4801 N N . HIS B 1 209 ? -17.797 -26.047 -1.153 1 93.31 209 HIS B N 1
ATOM 4802 C CA . HIS B 1 209 ? -18.406 -25.188 -2.164 1 93.31 209 HIS B CA 1
ATOM 4803 C C . HIS B 1 209 ? -18.312 -23.719 -1.765 1 93.31 209 HIS B C 1
ATOM 4805 O O . HIS B 1 209 ? -18.875 -23.312 -0.743 1 93.31 209 HIS B O 1
ATOM 4811 N N . LYS B 1 210 ? -17.594 -23.016 -2.562 1 93.62 210 LYS B N 1
ATOM 4812 C CA . LYS B 1 210 ? -17.438 -21.578 -2.354 1 93.62 210 LYS B CA 1
ATOM 4813 C C . LYS B 1 210 ? -17.969 -20.797 -3.553 1 93.62 210 LYS B C 1
ATOM 4815 O O . LYS B 1 210 ? -17.688 -21.141 -4.699 1 93.62 210 LYS B O 1
ATOM 4820 N N . GLU B 1 211 ? -18.734 -19.766 -3.199 1 93.56 211 GLU B N 1
ATOM 4821 C CA . GLU B 1 211 ? -19.203 -18.844 -4.23 1 93.56 211 GLU B CA 1
ATOM 4822 C C . GLU B 1 211 ? -18.328 -17.594 -4.289 1 93.56 211 GLU B C 1
ATOM 4824 O O . GLU B 1 211 ? -17.547 -17.344 -3.377 1 93.56 211 GLU B O 1
ATOM 4829 N N . VAL B 1 212 ? -18.5 -16.906 -5.387 1 92.25 212 VAL B N 1
ATOM 4830 C CA . VAL B 1 212 ? -17.781 -15.641 -5.512 1 92.25 212 VAL B CA 1
ATOM 4831 C C . VAL B 1 212 ? -18.25 -14.68 -4.418 1 92.25 212 VAL B C 1
ATOM 4833 O O . VAL B 1 212 ? -19.453 -14.516 -4.188 1 92.25 212 VAL B O 1
ATOM 4836 N N . PRO B 1 213 ? -17.281 -14.094 -3.695 1 89.5 213 PRO B N 1
ATOM 4837 C CA . PRO B 1 213 ? -17.688 -13.141 -2.65 1 89.5 213 PRO B CA 1
ATOM 4838 C C . PRO B 1 213 ? -18.609 -12.047 -3.168 1 89.5 213 PRO B C 1
ATOM 4840 O O . PRO B 1 213 ? -18.391 -11.5 -4.254 1 89.5 213 PRO B O 1
ATOM 4843 N N . GLY B 1 214 ? -19.609 -11.703 -2.404 1 85.62 214 GLY B N 1
ATOM 4844 C CA . GLY B 1 214 ? -20.672 -10.797 -2.801 1 85.62 214 GLY B CA 1
ATOM 4845 C C . GLY B 1 214 ? -20.156 -9.461 -3.311 1 85.62 214 GLY B C 1
ATOM 4846 O O . GLY B 1 214 ? -20.609 -8.969 -4.348 1 85.62 214 GLY B O 1
ATOM 4847 N N . GLU B 1 215 ? -19.219 -8.914 -2.607 1 83.62 215 GLU B N 1
ATOM 4848 C CA . GLU B 1 215 ? -18.688 -7.598 -2.971 1 83.62 215 GLU B CA 1
ATOM 4849 C C . GLU B 1 215 ? -18 -7.641 -4.328 1 83.62 215 GLU B C 1
ATOM 4851 O O . GLU B 1 215 ? -18.047 -6.672 -5.09 1 83.62 215 GLU B O 1
ATOM 4856 N N . ILE B 1 216 ? -17.406 -8.727 -4.59 1 85.38 216 ILE B N 1
ATOM 4857 C CA . ILE B 1 216 ? -16.703 -8.891 -5.863 1 85.38 216 ILE B CA 1
ATOM 4858 C C . ILE B 1 216 ? -17.719 -9.234 -6.957 1 85.38 216 ILE B C 1
ATOM 4860 O O . ILE B 1 216 ? -17.656 -8.68 -8.062 1 85.38 216 ILE B O 1
ATOM 4864 N N . ALA B 1 217 ? -18.641 -10.031 -6.617 1 85.31 217 ALA B N 1
ATOM 4865 C CA . ALA B 1 217 ? -19.672 -10.438 -7.562 1 85.31 217 ALA B CA 1
ATOM 4866 C C . ALA B 1 217 ? -20.469 -9.234 -8.062 1 85.31 217 ALA B C 1
ATOM 4868 O O . ALA B 1 217 ? -20.781 -9.141 -9.242 1 85.31 217 ALA B O 1
ATOM 4869 N N . GLU B 1 218 ? -20.719 -8.375 -7.152 1 80.62 218 GLU B N 1
ATOM 4870 C CA . GLU B 1 218 ? -21.5 -7.184 -7.484 1 80.62 218 GLU B CA 1
ATOM 4871 C C . GLU B 1 218 ? -20.766 -6.312 -8.5 1 80.62 218 GLU B C 1
ATOM 4873 O O . GLU B 1 218 ? -21.406 -5.645 -9.32 1 80.62 218 GLU B O 1
ATOM 4878 N N . GLN B 1 219 ? -19.531 -6.445 -8.414 1 77.75 219 GLN B N 1
ATOM 4879 C CA . GLN B 1 219 ? -18.734 -5.617 -9.312 1 77.75 219 GLN B CA 1
ATOM 4880 C C . GLN B 1 219 ? -18.594 -6.27 -10.68 1 77.75 219 GLN B C 1
ATOM 4882 O O . GLN B 1 219 ? -18.281 -5.594 -11.664 1 77.75 219 GLN B O 1
ATOM 4887 N N . LEU B 1 220 ? -18.828 -7.559 -10.734 1 74.44 220 LEU B N 1
ATOM 4888 C CA . LEU B 1 220 ? -18.578 -8.281 -11.969 1 74.44 220 LEU B CA 1
ATOM 4889 C C . LEU B 1 220 ? -19.891 -8.609 -12.68 1 74.44 220 LEU B C 1
ATOM 4891 O O . LEU B 1 220 ? -19.891 -9.047 -13.836 1 74.44 220 LEU B O 1
ATOM 4895 N N . VAL B 1 221 ? -21.031 -8.477 -11.883 1 63.81 221 VAL B N 1
ATOM 4896 C CA . VAL B 1 221 ? -22.328 -8.867 -12.445 1 63.81 221 VAL B CA 1
ATOM 4897 C C . VAL B 1 221 ? -22.797 -7.809 -13.438 1 63.81 221 VAL B C 1
ATOM 4899 O O . VAL B 1 221 ? -22.734 -6.609 -13.164 1 63.81 221 VAL B O 1
ATOM 4902 N N . GLN B 1 222 ? -22.938 -8.438 -14.586 1 60.31 222 GLN B N 1
ATOM 4903 C CA . GLN B 1 222 ? -23.469 -7.703 -15.734 1 60.31 222 GLN B CA 1
ATOM 4904 C C . GLN B 1 222 ? -24.906 -7.266 -15.492 1 60.31 222 GLN B C 1
ATOM 4906 O O . GLN B 1 222 ? -25.703 -8.016 -14.914 1 60.31 222 GLN B O 1
ATOM 4911 N N . HIS B 1 223 ? -25.078 -5.945 -15.406 1 54.06 223 HIS B N 1
ATOM 4912 C CA . HIS B 1 223 ? -26.484 -5.586 -15.531 1 54.06 223 HIS B CA 1
ATOM 4913 C C . HIS B 1 223 ? -27.109 -6.188 -16.797 1 54.06 223 HIS B C 1
ATOM 4915 O O . HIS B 1 223 ? -26.453 -6.242 -17.844 1 54.06 223 HIS B O 1
ATOM 4921 N N . LYS B 1 224 ? -28.094 -7.16 -16.719 1 50.81 224 LYS B N 1
ATOM 4922 C CA . LYS B 1 224 ? -28.953 -7.906 -17.625 1 50.81 224 LYS B CA 1
ATOM 4923 C C . LYS B 1 224 ? -29.281 -7.078 -18.859 1 50.81 224 LYS B C 1
ATOM 4925 O O . LYS B 1 224 ? -30.156 -7.461 -19.656 1 50.81 224 LYS B O 1
ATOM 4930 N N . GLU B 1 225 ? -28.797 -5.973 -19.094 1 50.44 225 GLU B N 1
ATOM 4931 C CA . GLU B 1 225 ? -29.391 -5.426 -20.312 1 50.44 225 GLU B CA 1
ATOM 4932 C C . GLU B 1 225 ? -28.875 -6.148 -21.547 1 50.44 225 GLU B C 1
ATOM 4934 O O . GLU B 1 225 ? -27.703 -6.504 -21.625 1 50.44 225 GLU B O 1
ATOM 4939 N N . LYS B 1 226 ? -29.844 -6.812 -22.375 1 52.19 226 LYS B N 1
ATOM 4940 C CA . LYS B 1 226 ? -29.641 -7.414 -23.688 1 52.19 226 LYS B CA 1
ATOM 4941 C C . LYS B 1 226 ? -28.578 -6.656 -24.5 1 52.19 226 LYS B C 1
ATOM 4943 O O . LYS B 1 226 ? -28.891 -5.68 -25.172 1 52.19 226 LYS B O 1
ATOM 4948 N N . LYS B 1 227 ? -27.25 -6.59 -24.016 1 60.5 227 LYS B N 1
ATOM 4949 C CA . LYS B 1 227 ? -26.234 -5.82 -24.734 1 60.5 227 LYS B CA 1
ATOM 4950 C C . LYS B 1 227 ? -25.5 -6.695 -25.75 1 60.5 227 LYS B C 1
ATOM 4952 O O . LYS B 1 227 ? -25.406 -7.914 -25.562 1 60.5 227 LYS B O 1
ATOM 4957 N N . ASP B 1 228 ? -25.109 -6.188 -26.984 1 77.31 228 ASP B N 1
ATOM 4958 C CA . ASP B 1 228 ? -24.219 -6.797 -27.969 1 77.31 228 ASP B CA 1
ATOM 4959 C C . ASP B 1 228 ? -22.875 -7.133 -27.344 1 77.31 228 ASP B C 1
ATOM 4961 O O . ASP B 1 228 ? -22.203 -6.258 -26.781 1 77.31 228 ASP B O 1
ATOM 4965 N N . LEU B 1 229 ? -22.578 -8.484 -27.188 1 83.62 229 LEU B N 1
ATOM 4966 C CA . LEU B 1 229 ? -21.297 -8.93 -26.641 1 83.62 229 LEU B CA 1
ATOM 4967 C C . LEU B 1 229 ? -20.156 -8.578 -27.578 1 83.62 229 LEU B C 1
ATOM 4969 O O . LEU B 1 229 ? -20.312 -8.617 -28.797 1 83.62 229 LEU B O 1
ATOM 4973 N N . PRO B 1 230 ? -19.062 -8.133 -26.969 1 88.25 230 PRO B N 1
ATOM 4974 C CA . PRO B 1 230 ? -17.906 -7.875 -27.812 1 88.25 230 PRO B CA 1
ATOM 4975 C C . PRO B 1 230 ? -17.359 -9.141 -28.484 1 88.25 230 PRO B C 1
ATOM 4977 O O . PRO B 1 230 ? -17.75 -10.25 -28.109 1 88.25 230 PRO B O 1
ATOM 4980 N N . GLY B 1 231 ? -16.609 -8.914 -29.531 1 87.75 231 GLY B N 1
ATOM 4981 C CA . GLY B 1 231 ? -15.992 -10.055 -30.219 1 87.75 231 GLY B CA 1
ATOM 4982 C C . GLY B 1 231 ? -15.055 -10.844 -29.328 1 87.75 231 GLY B C 1
ATOM 4983 O O . GLY B 1 231 ? -14.367 -10.273 -28.469 1 87.75 231 GLY B O 1
ATOM 4984 N N . PHE B 1 232 ? -15.094 -12.117 -29.5 1 87.12 232 PHE B N 1
ATOM 4985 C CA . PHE B 1 232 ? -14.25 -13.008 -28.719 1 87.12 232 PHE B CA 1
ATOM 4986 C C . PHE B 1 232 ? -12.773 -12.672 -28.922 1 87.12 232 PHE B C 1
ATOM 4988 O O . PHE B 1 232 ? -12 -12.625 -27.953 1 87.12 232 PHE B O 1
ATOM 4995 N N . GLY B 1 233 ? -12.391 -12.469 -30.141 1 89.06 233 GLY B N 1
ATOM 4996 C CA . GLY B 1 233 ? -11 -12.18 -30.453 1 89.06 233 GLY B CA 1
ATOM 4997 C C . GLY B 1 233 ? -10.492 -10.922 -29.781 1 89.06 233 GLY B C 1
ATOM 4998 O O . GLY B 1 233 ? -9.391 -10.914 -29.219 1 89.06 233 GLY B O 1
ATOM 4999 N N . ASN B 1 234 ? -11.25 -9.945 -29.859 1 89.19 234 ASN B N 1
ATOM 5000 C CA . ASN B 1 234 ? -10.867 -8.688 -29.234 1 89.19 234 ASN B CA 1
ATOM 5001 C C . ASN B 1 234 ? -10.789 -8.82 -27.719 1 89.19 234 ASN B C 1
ATOM 5003 O O . ASN B 1 234 ? -9.883 -8.273 -27.078 1 89.19 234 ASN B O 1
ATOM 5007 N N . THR B 1 235 ? -11.781 -9.484 -27.203 1 86.88 235 THR B N 1
ATOM 5008 C CA . THR B 1 235 ? -11.812 -9.68 -25.75 1 86.88 235 THR B CA 1
ATOM 5009 C C . THR B 1 235 ? -10.602 -10.492 -25.297 1 86.88 235 THR B C 1
ATOM 5011 O O . THR B 1 235 ? -9.938 -10.117 -24.328 1 86.88 235 THR B O 1
ATOM 5014 N N . LEU B 1 236 ? -10.359 -11.477 -26.016 1 86.75 236 LEU B N 1
ATOM 5015 C CA . LEU B 1 236 ? -9.227 -12.336 -25.672 1 86.75 236 LEU B CA 1
ATOM 5016 C C . LEU B 1 236 ? -7.91 -11.578 -25.812 1 86.75 236 LEU B C 1
ATOM 5018 O O . LEU B 1 236 ? -7.016 -11.719 -24.984 1 86.75 236 LEU B O 1
ATOM 5022 N N . PHE B 1 237 ? -7.801 -10.859 -26.844 1 91.06 237 PHE B N 1
ATOM 5023 C CA . PHE B 1 237 ? -6.586 -10.086 -27.078 1 91.06 237 PHE B CA 1
ATOM 5024 C C . PHE B 1 237 ? -6.363 -9.078 -25.953 1 91.06 237 PHE B C 1
ATOM 5026 O O . PHE B 1 237 ? -5.238 -8.914 -25.484 1 91.06 237 PHE B O 1
ATOM 5033 N N . THR B 1 238 ? -7.414 -8.461 -25.562 1 89.88 238 THR B N 1
ATOM 5034 C CA . THR B 1 238 ? -7.312 -7.426 -24.547 1 89.88 238 THR B CA 1
ATOM 5035 C C . THR B 1 238 ? -6.867 -8.023 -23.219 1 89.88 238 THR B C 1
ATOM 5037 O O . THR B 1 238 ? -5.98 -7.484 -22.547 1 89.88 238 THR B O 1
ATOM 5040 N N . ILE B 1 239 ? -7.422 -9.109 -22.875 1 83.94 239 ILE B N 1
ATOM 5041 C CA . ILE B 1 239 ? -7.129 -9.711 -21.578 1 83.94 239 ILE B CA 1
ATOM 5042 C C . ILE B 1 239 ? -5.73 -10.32 -21.594 1 83.94 239 ILE B C 1
ATOM 5044 O O . ILE B 1 239 ? -5.039 -10.344 -20.578 1 83.94 239 ILE B O 1
ATOM 5048 N N . LEU B 1 240 ? -5.293 -10.766 -22.781 1 88.5 240 LEU B N 1
ATOM 5049 C CA . LEU B 1 240 ? -4.012 -11.453 -22.875 1 88.5 240 LEU B CA 1
ATOM 5050 C C . LEU B 1 240 ? -2.91 -10.492 -23.312 1 88.5 240 LEU B C 1
ATOM 5052 O O . LEU B 1 240 ? -1.741 -10.875 -23.391 1 88.5 240 LEU B O 1
ATOM 5056 N N . LEU B 1 241 ? -3.262 -9.297 -23.547 1 92.75 241 LEU B N 1
ATOM 5057 C CA . LEU B 1 241 ? -2.289 -8.32 -24.031 1 92.75 241 LEU B CA 1
ATOM 5058 C C . LEU B 1 241 ? -1.091 -8.242 -23.094 1 92.75 241 LEU B C 1
ATOM 5060 O O . LEU B 1 241 ? 0.057 -8.273 -23.531 1 92.75 241 LEU B O 1
ATOM 5064 N N . PRO B 1 242 ? -1.302 -8.148 -21.75 1 91.5 242 PRO B N 1
ATOM 5065 C CA . PRO B 1 242 ? -0.129 -8.117 -20.875 1 91.5 242 PRO B CA 1
ATOM 5066 C C . PRO B 1 242 ? 0.729 -9.375 -21 1 91.5 242 PRO B C 1
ATOM 5068 O O . PRO B 1 242 ? 1.96 -9.289 -21.016 1 91.5 242 PRO B O 1
ATOM 5071 N N . VAL B 1 243 ? 0.088 -10.484 -21.156 1 87.88 243 VAL B N 1
ATOM 5072 C CA . VAL B 1 243 ? 0.79 -11.758 -21.266 1 87.88 243 VAL B CA 1
ATOM 5073 C C . VAL B 1 243 ? 1.62 -11.781 -22.547 1 87.88 243 VAL B C 1
ATOM 5075 O O . VAL B 1 243 ? 2.771 -12.219 -22.547 1 87.88 243 VAL B O 1
ATOM 5078 N N . ILE B 1 244 ? 1.075 -11.32 -23.625 1 91.25 244 ILE B N 1
ATOM 5079 C CA . ILE B 1 244 ? 1.756 -11.281 -24.906 1 91.25 244 ILE B CA 1
ATOM 5080 C C . ILE B 1 244 ? 2.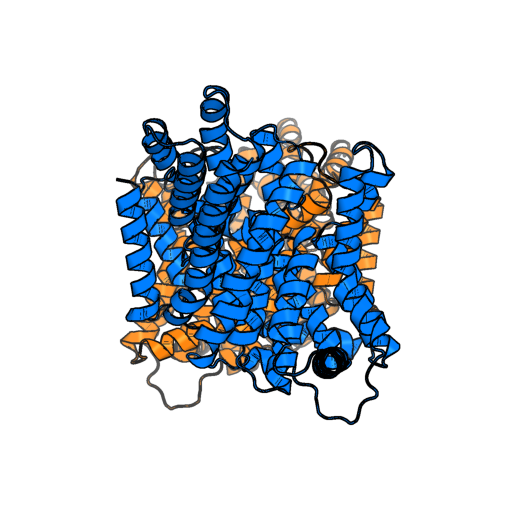992 -10.391 -24.812 1 91.25 244 ILE B C 1
ATOM 5082 O O . ILE B 1 244 ? 4.078 -10.766 -25.25 1 91.25 244 ILE B O 1
ATOM 5086 N N . LEU B 1 245 ? 2.822 -9.234 -24.219 1 92.44 245 LEU B N 1
ATOM 5087 C CA . LEU B 1 245 ? 3.936 -8.297 -24.078 1 92.44 245 LEU B CA 1
ATOM 5088 C C . LEU B 1 245 ? 5.035 -8.891 -23.203 1 92.44 245 LEU B C 1
ATOM 5090 O O . LEU B 1 245 ? 6.219 -8.766 -23.516 1 92.44 245 LEU B O 1
ATOM 5094 N N . MET B 1 246 ? 4.645 -9.531 -22.172 1 86.5 246 MET B N 1
ATOM 5095 C CA . MET B 1 246 ? 5.617 -10.133 -21.25 1 86.5 246 MET B CA 1
ATOM 5096 C C . MET B 1 246 ? 6.332 -11.305 -21.922 1 86.5 246 MET B C 1
ATOM 5098 O O . MET B 1 246 ? 7.52 -11.531 -21.672 1 86.5 246 MET B O 1
ATOM 5102 N N . LEU B 1 247 ? 5.613 -12.047 -22.688 1 86.06 247 LEU B N 1
ATOM 5103 C CA . LEU B 1 247 ? 6.211 -13.156 -23.422 1 86.06 247 LEU B CA 1
ATOM 5104 C C . LEU B 1 247 ? 7.238 -12.656 -24.422 1 86.06 247 LEU B C 1
ATOM 5106 O O . LEU B 1 247 ? 8.305 -13.25 -24.594 1 86.06 247 LEU B O 1
ATOM 5110 N N . ILE B 1 248 ? 6.891 -11.633 -25.125 1 89.81 248 ILE B N 1
ATOM 5111 C CA . ILE B 1 248 ? 7.812 -11.031 -26.078 1 89.81 248 ILE B CA 1
ATOM 5112 C C . ILE B 1 248 ? 9.078 -10.578 -25.359 1 89.81 248 ILE B C 1
ATOM 5114 O O . ILE B 1 248 ? 10.195 -10.789 -25.859 1 89.81 248 ILE B O 1
ATOM 5118 N N . ALA B 1 249 ? 8.914 -9.984 -24.219 1 87.94 249 ALA B N 1
ATOM 5119 C CA . ALA B 1 249 ? 10.062 -9.539 -23.422 1 87.94 249 ALA B CA 1
ATOM 5120 C C . ALA B 1 249 ? 10.906 -10.727 -22.984 1 87.94 249 ALA B C 1
ATOM 5122 O O . ALA B 1 249 ? 12.141 -10.648 -22.969 1 87.94 249 ALA B O 1
ATOM 5123 N N . SER B 1 250 ? 10.227 -11.781 -22.578 1 79.94 250 SER B N 1
ATOM 5124 C CA . SER B 1 250 ? 10.938 -12.977 -22.141 1 79.94 250 SER B CA 1
ATOM 5125 C C . SER B 1 250 ? 11.75 -13.586 -23.281 1 79.94 250 SER B C 1
ATOM 5127 O O . SER B 1 250 ? 12.875 -14.047 -23.062 1 79.94 250 SER B O 1
ATOM 5129 N N . ILE B 1 251 ? 11.227 -13.617 -24.406 1 82.31 251 ILE B N 1
ATOM 5130 C CA . ILE B 1 251 ? 11.914 -14.133 -25.578 1 82.31 251 ILE B CA 1
ATOM 5131 C C . ILE B 1 251 ? 13.102 -13.234 -25.922 1 82.31 251 ILE B C 1
ATOM 5133 O O . ILE B 1 251 ? 14.172 -13.719 -26.281 1 82.31 251 ILE B O 1
ATOM 5137 N N . ALA B 1 252 ? 12.922 -11.961 -25.812 1 83.56 252 ALA B N 1
ATOM 5138 C CA . ALA B 1 252 ? 13.992 -11.016 -26.078 1 83.56 252 ALA B CA 1
ATOM 5139 C C . ALA B 1 252 ? 15.148 -11.195 -25.109 1 83.56 252 ALA B C 1
ATOM 5141 O O . ALA B 1 252 ? 16.312 -11.031 -25.469 1 83.56 252 ALA B O 1
ATOM 5142 N N . ASN B 1 253 ? 14.812 -11.516 -23.875 1 77.56 253 ASN B N 1
ATOM 5143 C CA . ASN B 1 253 ? 15.828 -11.719 -22.859 1 77.56 253 ASN B CA 1
ATOM 5144 C C . ASN B 1 253 ? 16.734 -12.898 -23.188 1 77.56 253 ASN B C 1
ATOM 5146 O O . ASN B 1 253 ? 17.906 -12.906 -22.812 1 77.56 253 ASN B O 1
ATOM 5150 N N . VAL B 1 254 ? 16.219 -13.828 -23.922 1 74.38 254 VAL B N 1
ATOM 5151 C CA . VAL B 1 254 ? 16.984 -15.031 -24.234 1 74.38 254 VAL B CA 1
ATOM 5152 C C . VAL B 1 254 ? 17.609 -14.914 -25.625 1 74.38 254 VAL B C 1
ATOM 5154 O O . VAL B 1 254 ? 18.734 -15.367 -25.859 1 74.38 254 VAL B O 1
ATOM 5157 N N . ALA B 1 255 ? 16.922 -14.219 -26.484 1 79.44 255 ALA B N 1
ATOM 5158 C CA . ALA B 1 255 ? 17.281 -14.258 -27.891 1 79.44 255 ALA B CA 1
ATOM 5159 C C . ALA B 1 255 ? 18.188 -13.078 -28.266 1 79.44 255 ALA B C 1
ATOM 5161 O O . ALA B 1 255 ? 18.953 -13.148 -29.234 1 79.44 255 ALA B O 1
ATOM 5162 N N . LEU B 1 256 ? 18.047 -11.984 -27.484 1 84.19 256 LEU B N 1
ATOM 5163 C CA . LEU B 1 256 ? 18.766 -10.773 -27.875 1 84.19 256 LEU B CA 1
ATOM 5164 C C . LEU B 1 256 ? 19.859 -10.445 -26.859 1 84.19 256 LEU B C 1
ATOM 5166 O O . LEU B 1 256 ? 19.781 -10.875 -25.703 1 84.19 256 LEU B O 1
ATOM 5170 N N . ASP B 1 257 ? 20.844 -9.695 -27.359 1 83.94 257 ASP B N 1
ATOM 5171 C CA . ASP B 1 257 ? 21.859 -9.156 -26.453 1 83.94 257 ASP B CA 1
ATOM 5172 C C . ASP B 1 257 ? 21.234 -8.164 -25.469 1 83.94 257 ASP B C 1
ATOM 5174 O O . ASP B 1 257 ? 20.594 -7.195 -25.891 1 83.94 257 ASP B O 1
ATOM 5178 N N . GLN B 1 258 ? 21.406 -8.422 -24.266 1 80.5 258 GLN B N 1
ATOM 5179 C CA . GLN B 1 258 ? 20.781 -7.648 -23.203 1 80.5 258 GLN B CA 1
ATOM 5180 C C . GLN B 1 258 ? 21.219 -6.188 -23.25 1 80.5 258 GLN B C 1
ATOM 5182 O O . GLN B 1 258 ? 20.531 -5.309 -22.75 1 80.5 258 GLN B O 1
ATOM 5187 N N . ALA B 1 259 ? 22.328 -5.949 -23.938 1 80.31 259 ALA B N 1
ATOM 5188 C CA . ALA B 1 259 ? 22.859 -4.59 -24 1 80.31 259 ALA B CA 1
ATOM 5189 C C . ALA B 1 259 ? 22.234 -3.809 -25.141 1 80.31 259 ALA B C 1
ATOM 5191 O O . ALA B 1 259 ? 22.312 -2.578 -25.188 1 80.31 259 ALA B O 1
ATOM 5192 N N . SER B 1 260 ? 21.547 -4.488 -26 1 87.62 260 SER B N 1
ATOM 5193 C CA . SER B 1 260 ? 20.953 -3.836 -27.156 1 87.62 260 SER B CA 1
ATOM 5194 C C . SER B 1 260 ? 19.766 -2.961 -26.766 1 87.62 260 SER B C 1
ATOM 5196 O O . SER B 1 260 ? 19.047 -3.275 -25.828 1 87.62 260 SER B O 1
ATOM 5198 N N . GLU B 1 261 ? 19.641 -1.886 -27.469 1 89.12 261 GLU B N 1
AT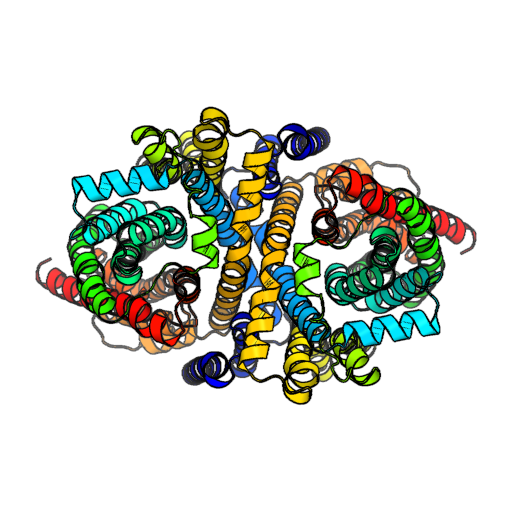OM 5199 C CA . GLU B 1 261 ? 18.531 -0.963 -27.219 1 89.12 261 GLU B CA 1
ATOM 5200 C C . GLU B 1 261 ? 17.188 -1.637 -27.438 1 89.12 261 GLU B C 1
ATOM 5202 O O . GLU B 1 261 ? 16.219 -1.373 -26.703 1 89.12 261 GLU B O 1
ATOM 5207 N N . ALA B 1 262 ? 17.156 -2.414 -28.453 1 89.56 262 ALA B N 1
ATOM 5208 C CA . ALA B 1 262 ? 15.914 -3.141 -28.734 1 89.56 262 ALA B CA 1
ATOM 5209 C C . ALA B 1 262 ? 15.523 -4.043 -27.578 1 89.56 262 ALA B C 1
ATOM 5211 O O . ALA B 1 262 ? 14.352 -4.121 -27.203 1 89.56 262 ALA B O 1
ATOM 5212 N N . ALA B 1 263 ? 16.469 -4.672 -27.047 1 89.62 263 ALA B N 1
ATOM 5213 C CA . ALA B 1 263 ? 16.219 -5.547 -25.906 1 89.62 263 ALA B CA 1
ATOM 5214 C C . ALA B 1 263 ? 15.742 -4.75 -24.688 1 89.62 263 ALA B C 1
ATOM 5216 O O . ALA B 1 263 ? 14.844 -5.184 -23.969 1 89.62 263 ALA B O 1
ATOM 5217 N N . LYS B 1 264 ? 16.359 -3.631 -24.5 1 90.5 264 LYS B N 1
ATOM 5218 C CA . LYS B 1 264 ? 15.984 -2.785 -23.359 1 90.5 264 LYS B CA 1
ATOM 5219 C C . LYS B 1 264 ? 14.547 -2.289 -23.5 1 90.5 264 LYS B C 1
ATOM 5221 O O . LYS B 1 264 ? 13.789 -2.287 -22.531 1 90.5 264 LYS B O 1
ATOM 5226 N N . VAL B 1 265 ? 14.195 -1.941 -24.656 1 93.31 265 VAL B N 1
ATOM 5227 C CA . VAL B 1 265 ? 12.859 -1.418 -24.922 1 93.31 265 VAL B CA 1
ATOM 5228 C C . VAL B 1 265 ? 11.828 -2.531 -24.75 1 93.31 265 VAL B C 1
ATOM 5230 O O . VAL B 1 265 ? 10.773 -2.322 -24.141 1 93.31 265 VAL B O 1
ATOM 5233 N N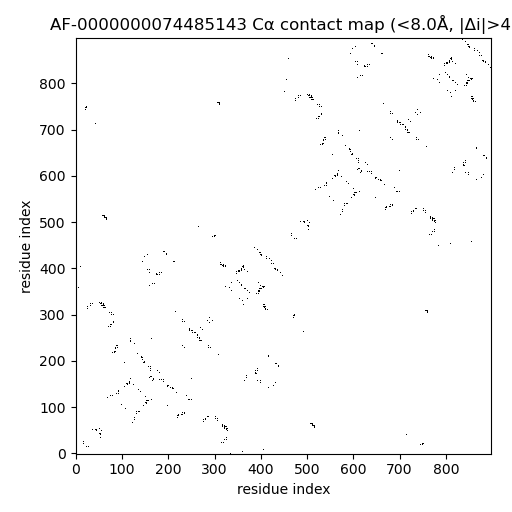 . LEU B 1 266 ? 12.109 -3.656 -25.266 1 92.56 266 LEU B N 1
ATOM 5234 C CA . LEU B 1 266 ? 11.188 -4.785 -25.172 1 92.56 266 LEU B CA 1
ATOM 5235 C C . LEU B 1 266 ? 11.031 -5.23 -23.719 1 92.56 266 LEU B C 1
ATOM 5237 O O . LEU B 1 266 ? 9.93 -5.562 -23.281 1 92.56 266 LEU B O 1
ATOM 5241 N N . ARG B 1 267 ? 12.086 -5.211 -23.047 1 89.38 267 ARG B N 1
ATOM 5242 C CA . ARG B 1 267 ? 12.023 -5.574 -21.641 1 89.38 267 ARG B CA 1
ATOM 5243 C C . ARG B 1 267 ? 11.25 -4.535 -20.828 1 89.38 267 ARG B C 1
ATOM 5245 O O . ARG B 1 267 ? 10.547 -4.875 -19.891 1 89.38 267 ARG B O 1
ATOM 5252 N N . PHE B 1 268 ? 11.406 -3.307 -21.234 1 93.88 268 PHE B N 1
ATOM 5253 C CA . PHE B 1 268 ? 10.672 -2.229 -20.594 1 93.88 268 PHE B CA 1
ATOM 5254 C C . PHE B 1 268 ? 9.172 -2.377 -20.828 1 93.88 268 PHE B C 1
ATOM 5256 O O . PHE B 1 268 ? 8.383 -2.309 -19.891 1 93.88 268 PHE B O 1
ATOM 5263 N N . ILE B 1 269 ? 8.805 -2.701 -22.016 1 94 269 ILE B N 1
ATOM 5264 C CA . ILE B 1 269 ? 7.406 -2.832 -22.391 1 94 269 ILE B CA 1
ATOM 5265 C C . ILE B 1 269 ? 6.828 -4.117 -21.812 1 94 269 ILE B C 1
ATOM 5267 O O . ILE B 1 269 ? 5.641 -4.18 -21.484 1 94 269 ILE B O 1
ATOM 5271 N N . GLY B 1 270 ? 7.66 -5.043 -21.625 1 91.31 270 GLY B N 1
ATOM 5272 C CA . GLY B 1 270 ? 7.227 -6.34 -21.141 1 91.31 270 GLY B CA 1
ATOM 5273 C C . GLY B 1 270 ? 7.227 -6.434 -19.625 1 91.31 270 GLY B C 1
ATOM 5274 O O . GLY B 1 270 ? 6.859 -7.469 -19.062 1 91.31 270 GLY B O 1
ATOM 5275 N N . ASP B 1 271 ? 7.625 -5.332 -18.938 1 90.81 271 ASP B N 1
ATOM 5276 C CA . ASP B 1 271 ? 7.508 -5.305 -17.484 1 90.81 271 ASP B CA 1
ATOM 5277 C C . ASP B 1 271 ? 6.043 -5.383 -17.062 1 90.81 271 ASP B C 1
ATOM 5279 O O . ASP B 1 271 ? 5.176 -4.766 -17.672 1 90.81 271 ASP B O 1
ATOM 5283 N N . PRO B 1 272 ? 5.812 -6.184 -16.031 1 89.56 272 PRO B N 1
ATOM 5284 C CA . PRO B 1 272 ? 4.422 -6.375 -15.617 1 89.56 272 PRO B CA 1
ATOM 5285 C C . PRO B 1 272 ? 3.688 -5.055 -15.391 1 89.56 272 PRO B C 1
ATOM 5287 O O . PRO B 1 272 ? 2.514 -4.93 -15.75 1 89.56 272 PRO B O 1
ATOM 5290 N N . VAL B 1 273 ? 4.312 -4.102 -14.805 1 93.62 273 VAL B N 1
ATOM 5291 C CA . VAL B 1 273 ? 3.693 -2.814 -14.508 1 93.62 273 VAL B CA 1
ATOM 5292 C C . VAL B 1 273 ? 3.34 -2.1 -15.812 1 93.62 273 VAL B C 1
ATOM 5294 O O . VAL B 1 273 ? 2.215 -1.62 -15.977 1 93.62 273 VAL B O 1
ATOM 5297 N N . ILE B 1 274 ? 4.289 -2.053 -16.75 1 95.94 274 ILE B N 1
ATOM 5298 C CA . ILE B 1 274 ? 4.086 -1.36 -18.016 1 95.94 274 ILE B CA 1
ATOM 5299 C C . ILE B 1 274 ? 3.086 -2.135 -18.875 1 95.94 274 ILE B C 1
ATOM 5301 O O . ILE B 1 274 ? 2.197 -1.542 -19.484 1 95.94 274 ILE B O 1
ATOM 5305 N N . ALA B 1 275 ? 3.293 -3.432 -18.922 1 93.62 275 ALA B N 1
ATOM 5306 C CA . ALA B 1 275 ? 2.408 -4.281 -19.719 1 93.62 275 ALA B CA 1
ATOM 5307 C C . ALA B 1 275 ? 0.958 -4.141 -19.25 1 93.62 275 ALA B C 1
ATOM 5309 O O . ALA B 1 275 ? 0.05 -4.023 -20.078 1 93.62 275 ALA B O 1
ATOM 5310 N N . LEU B 1 276 ? 0.735 -4.137 -17.969 1 92.5 276 LEU B N 1
ATOM 5311 C CA . LEU B 1 276 ? -0.615 -4.012 -17.438 1 92.5 276 LEU B CA 1
ATOM 5312 C C . LEU B 1 276 ? -1.163 -2.607 -17.656 1 92.5 276 LEU B C 1
ATOM 5314 O O . LEU B 1 276 ? -2.365 -2.432 -17.875 1 92.5 276 LEU B O 1
ATOM 5318 N N . LEU B 1 277 ? -0.289 -1.649 -17.5 1 96.62 277 LEU B N 1
ATOM 5319 C CA . LEU B 1 277 ? -0.696 -0.277 -17.781 1 96.62 277 LEU B CA 1
ATOM 5320 C C . LEU B 1 277 ? -1.2 -0.139 -19.219 1 96.62 277 LEU B C 1
ATOM 5322 O O . LEU B 1 277 ? -2.271 0.424 -19.453 1 96.62 277 LEU B O 1
ATOM 5326 N N . ILE B 1 278 ? -0.444 -0.65 -20.188 1 96.94 278 ILE B N 1
ATOM 5327 C CA . ILE B 1 278 ? -0.803 -0.606 -21.594 1 96.94 278 ILE B CA 1
ATOM 5328 C C . ILE B 1 278 ? -2.129 -1.333 -21.812 1 96.94 278 ILE B C 1
ATOM 5330 O O . ILE B 1 278 ? -3.025 -0.815 -22.484 1 96.94 278 ILE B O 1
ATOM 5334 N N . ALA B 1 279 ? -2.238 -2.471 -21.203 1 94.75 279 ALA B N 1
ATOM 5335 C CA . ALA B 1 279 ? -3.441 -3.281 -21.391 1 94.75 279 ALA B CA 1
ATOM 5336 C C . ALA B 1 279 ? -4.664 -2.584 -20.797 1 94.75 279 ALA B C 1
ATOM 5338 O O . ALA B 1 279 ? -5.754 -2.635 -21.375 1 94.75 279 ALA B O 1
ATOM 5339 N N . THR B 1 280 ? -4.539 -2.023 -19.656 1 95.81 280 THR B N 1
ATOM 5340 C CA . THR B 1 280 ? -5.648 -1.336 -19 1 95.81 280 THR B CA 1
ATOM 5341 C C . THR B 1 280 ? -6.109 -0.144 -19.828 1 95.81 280 THR B C 1
ATOM 5343 O O . THR B 1 280 ? -7.309 0.041 -20.047 1 95.81 280 THR B O 1
ATOM 5346 N N . ILE B 1 281 ? -5.152 0.643 -20.312 1 96.62 281 ILE B N 1
ATOM 5347 C CA . ILE B 1 281 ? -5.5 1.786 -21.141 1 96.62 281 ILE B CA 1
ATOM 5348 C C . ILE B 1 281 ? -6.16 1.3 -22.438 1 96.62 281 ILE B C 1
ATOM 5350 O O . ILE B 1 281 ? -7.168 1.858 -22.875 1 96.62 281 ILE B O 1
ATOM 5354 N N . TYR B 1 282 ? -5.559 0.286 -23.016 1 96.19 282 TYR B N 1
ATOM 5355 C CA . TYR B 1 282 ? -6.141 -0.296 -24.219 1 96.19 282 TYR B CA 1
ATOM 5356 C C . TYR B 1 282 ? -7.562 -0.779 -23.953 1 96.19 282 TYR B C 1
ATOM 5358 O O . TYR B 1 282 ? -8.438 -0.654 -24.812 1 96.19 282 TYR B O 1
ATOM 5366 N N . SER B 1 283 ? -7.816 -1.345 -22.797 1 94.62 283 SER B N 1
ATOM 5367 C CA . SER B 1 283 ? -9.141 -1.855 -22.469 1 94.62 283 SER B CA 1
ATOM 5368 C C . SER B 1 283 ? -10.156 -0.725 -22.359 1 94.62 283 SER B C 1
ATOM 5370 O O . SER B 1 283 ? -11.336 -0.914 -22.656 1 94.62 283 SER B O 1
ATOM 5372 N N . PHE B 1 284 ? -9.734 0.461 -21.875 1 95.5 284 PHE B N 1
ATOM 5373 C CA . PHE B 1 284 ? -10.625 1.616 -21.812 1 95.5 284 PHE B CA 1
ATOM 5374 C C . PHE B 1 284 ? -11.133 1.969 -23.219 1 95.5 284 PHE B C 1
ATOM 5376 O O . PHE B 1 284 ? -12.266 2.426 -23.359 1 95.5 284 PHE B O 1
ATOM 5383 N N . PHE B 1 285 ? -10.242 1.689 -24.172 1 94.12 285 PHE B N 1
ATOM 5384 C CA . PHE B 1 285 ? -10.617 2 -25.547 1 94.12 285 PHE B CA 1
ATOM 5385 C C . PHE B 1 285 ? -11.359 0.83 -26.172 1 94.12 285 PHE B C 1
ATOM 5387 O O . PHE B 1 285 ? -12.508 0.968 -26.594 1 94.12 285 PHE B O 1
ATOM 5394 N N . SER B 1 286 ? -10.789 -0.34 -26.188 1 93.12 286 SER B N 1
ATOM 5395 C CA . SER B 1 286 ? -11.289 -1.499 -26.922 1 93.12 286 SER B CA 1
ATOM 5396 C C . SER B 1 286 ? -12.594 -2.012 -26.328 1 93.12 286 SER B C 1
ATOM 5398 O O . SER B 1 286 ? -13.492 -2.436 -27.062 1 93.12 286 SER B O 1
ATOM 5400 N N . LEU B 1 287 ? -12.742 -1.919 -25 1 91.5 287 LEU B N 1
ATOM 5401 C CA . LEU B 1 287 ? -13.922 -2.477 -24.344 1 91.5 287 LEU B CA 1
ATOM 5402 C C . LEU B 1 287 ? -14.781 -1.371 -23.75 1 91.5 287 LEU B C 1
ATOM 5404 O O . LEU B 1 287 ? -15.883 -1.632 -23.266 1 91.5 287 LEU B O 1
ATOM 5408 N N . GLY B 1 288 ? -14.266 -0.183 -23.766 1 92.38 288 GLY B N 1
ATOM 5409 C CA . GLY B 1 288 ? -15.008 0.939 -23.219 1 92.38 288 GLY B CA 1
ATOM 5410 C C . GLY B 1 288 ? -15.594 1.848 -24.281 1 92.38 288 GLY B C 1
ATOM 5411 O O . GLY B 1 288 ? -16.75 1.688 -24.688 1 92.38 288 GLY B O 1
ATOM 5412 N N . TYR B 1 289 ? -14.68 2.646 -24.891 1 92.06 289 TYR B N 1
ATOM 5413 C CA . TYR B 1 289 ? -15.117 3.646 -25.859 1 92.06 289 TYR B CA 1
ATOM 5414 C C . TYR B 1 289 ? -15.656 2.984 -27.125 1 92.06 289 TYR B C 1
ATOM 5416 O O . TYR B 1 289 ? -16.672 3.416 -27.672 1 92.06 289 TYR B O 1
ATOM 5424 N N . ALA B 1 290 ? -15.047 1.972 -27.562 1 89.94 290 ALA B N 1
ATOM 5425 C CA . ALA B 1 290 ? -15.453 1.278 -28.781 1 89.94 290 ALA B CA 1
ATOM 5426 C C . ALA B 1 290 ? -16.797 0.573 -28.578 1 89.94 290 ALA B C 1
ATOM 5428 O O . ALA B 1 290 ? -17.484 0.266 -29.562 1 89.94 290 ALA B O 1
ATOM 5429 N N . ARG B 1 291 ? -17.172 0.404 -27.359 1 89.38 291 ARG B N 1
ATOM 5430 C CA . ARG B 1 291 ? -18.438 -0.273 -27.047 1 89.38 291 ARG B CA 1
ATOM 5431 C C . ARG B 1 291 ? -19.531 0.733 -26.703 1 89.38 291 ARG B C 1
ATOM 5433 O O . ARG B 1 291 ? -20.625 0.348 -26.312 1 89.38 291 ARG B O 1
ATOM 5440 N N . GLY B 1 292 ? -19.141 2.01 -26.734 1 89.56 292 GLY B N 1
ATOM 5441 C CA . GLY B 1 292 ? -20.156 3.039 -26.578 1 89.56 292 GLY B CA 1
ATOM 5442 C C . GLY B 1 292 ? -20.141 3.707 -25.219 1 89.56 292 GLY B C 1
ATOM 5443 O O . GLY B 1 292 ? -20.922 4.621 -24.953 1 89.56 292 GLY B O 1
ATOM 5444 N N . PHE B 1 293 ? -19.297 3.26 -24.375 1 92.12 293 PHE B N 1
ATOM 5445 C CA . PHE B 1 293 ? -19.203 3.92 -23.078 1 92.12 293 PHE B CA 1
ATOM 5446 C C . PHE B 1 293 ? -18.547 5.281 -23.203 1 92.12 293 PHE B C 1
ATOM 5448 O O . PHE B 1 293 ? -17.578 5.438 -23.969 1 92.12 293 PHE B O 1
ATOM 5455 N N . ASN B 1 294 ? -19.125 6.227 -22.547 1 93.81 294 ASN B N 1
ATOM 5456 C CA . ASN B 1 294 ? -18.453 7.527 -22.547 1 93.81 294 ASN B CA 1
ATOM 5457 C C . ASN B 1 294 ? -17.375 7.605 -21.469 1 93.81 294 ASN B C 1
ATOM 5459 O O . ASN B 1 294 ? -17.203 6.664 -20.703 1 93.81 294 ASN B O 1
ATOM 5463 N N . ARG B 1 295 ? -16.672 8.695 -21.469 1 93.94 295 ARG B N 1
ATOM 5464 C CA . ARG B 1 295 ? -15.523 8.867 -20.594 1 93.94 295 ARG B CA 1
ATOM 5465 C C . ARG B 1 295 ? -15.938 8.836 -19.125 1 93.94 295 ARG B C 1
ATOM 5467 O O . ARG B 1 295 ? -15.219 8.297 -18.281 1 93.94 295 ARG B O 1
ATOM 5474 N N . ASP B 1 296 ? -17.062 9.352 -18.781 1 93.75 296 ASP B N 1
ATOM 5475 C CA . ASP B 1 296 ? -17.547 9.391 -17.391 1 93.75 296 ASP B CA 1
ATOM 5476 C C . ASP B 1 296 ? -17.875 7.984 -16.891 1 93.75 296 ASP B C 1
ATOM 5478 O O . ASP B 1 296 ? -17.625 7.664 -15.727 1 93.75 296 ASP B O 1
ATOM 5482 N N . LYS B 1 297 ? -18.469 7.238 -17.734 1 93.81 297 LYS B N 1
ATOM 5483 C CA . LYS B 1 297 ? -18.797 5.867 -17.359 1 93.81 297 LYS B CA 1
ATOM 5484 C C . LYS B 1 297 ? -17.531 5.039 -17.125 1 93.81 297 LYS B C 1
ATOM 5486 O O . LYS B 1 297 ? -17.453 4.262 -16.172 1 93.81 297 LYS B O 1
ATOM 5491 N N . VAL B 1 298 ? -16.594 5.176 -18.031 1 94.88 298 VAL B N 1
ATOM 5492 C CA . VAL B 1 298 ? -15.344 4.445 -17.891 1 94.88 298 VAL B CA 1
ATOM 5493 C C . VAL B 1 298 ? -14.664 4.832 -16.578 1 94.88 298 VAL B C 1
ATOM 5495 O O . VAL B 1 298 ? -14.148 3.971 -15.867 1 94.88 298 VAL B O 1
ATOM 5498 N N . LEU B 1 299 ? -14.672 6.105 -16.281 1 94.75 299 LEU B N 1
ATOM 5499 C CA . LEU B 1 299 ? -14.109 6.582 -15.023 1 94.75 299 LEU B CA 1
ATOM 5500 C C . LEU B 1 299 ? -14.859 5.992 -13.836 1 94.75 299 LEU B C 1
ATOM 5502 O O . LEU B 1 299 ? -14.25 5.594 -12.844 1 94.75 299 LEU B O 1
ATOM 5506 N N . LYS B 1 300 ? -16.125 5.945 -13.938 1 92.5 300 LYS B N 1
ATOM 5507 C CA . LYS B 1 300 ? -16.953 5.379 -12.867 1 92.5 300 LYS B CA 1
ATOM 5508 C C . LYS B 1 300 ? -16.625 3.904 -12.648 1 92.5 300 LYS B C 1
ATOM 5510 O O . LYS B 1 300 ? -16.5 3.451 -11.508 1 92.5 300 LYS B O 1
ATOM 5515 N N . PHE B 1 301 ? -16.469 3.197 -13.742 1 93 301 PHE B N 1
ATOM 5516 C CA . PHE B 1 301 ? -16.109 1.785 -13.648 1 93 301 PHE B CA 1
ATOM 5517 C C . PHE B 1 301 ? -14.773 1.61 -12.938 1 93 301 PHE B C 1
ATOM 5519 O O . PHE B 1 301 ? -14.648 0.777 -12.039 1 93 301 PHE B O 1
ATOM 5526 N N . ALA B 1 302 ? -13.867 2.424 -13.359 1 93.75 302 ALA B N 1
ATOM 5527 C CA . ALA B 1 302 ? -12.516 2.342 -12.812 1 93.75 302 ALA B CA 1
ATOM 5528 C C . ALA B 1 302 ? -12.5 2.691 -11.32 1 93.75 302 ALA B C 1
ATOM 5530 O O . ALA B 1 302 ? -11.688 2.16 -10.562 1 93.75 302 ALA B O 1
ATOM 5531 N N . ASN B 1 303 ? -13.383 3.482 -10.898 1 90.56 303 ASN B N 1
ATOM 5532 C CA . ASN B 1 303 ? -13.492 3.885 -9.5 1 90.56 303 ASN B CA 1
ATOM 5533 C C . ASN B 1 303 ? -14.211 2.83 -8.672 1 90.56 303 ASN B C 1
ATOM 5535 O O . ASN B 1 303 ? -13.734 2.449 -7.598 1 90.56 303 ASN B O 1
ATOM 5539 N N . ASP B 1 304 ? -15.266 2.344 -9.133 1 88.44 304 ASP B N 1
ATOM 5540 C CA . ASP B 1 304 ? -16.188 1.499 -8.367 1 88.44 304 ASP B CA 1
ATOM 5541 C C . ASP B 1 304 ? -15.578 0.124 -8.109 1 88.44 304 ASP B C 1
ATOM 5543 O O . ASP B 1 304 ? -15.875 -0.513 -7.098 1 88.44 304 ASP B O 1
ATOM 5547 N N . CYS B 1 305 ? -14.75 -0.237 -8.953 1 90.19 305 CYS B N 1
ATOM 5548 C CA . CYS B 1 305 ? -14.281 -1.617 -8.867 1 90.19 305 CYS B CA 1
ATOM 5549 C C . CYS B 1 305 ? -13.203 -1.767 -7.801 1 90.19 305 CYS B C 1
ATOM 5551 O O . CYS B 1 305 ? -12.844 -2.885 -7.426 1 90.19 305 CYS B O 1
ATOM 5553 N N . LEU B 1 306 ? -12.742 -0.693 -7.195 1 91.69 306 LEU B N 1
ATOM 5554 C CA . LEU B 1 306 ? -11.578 -0.755 -6.328 1 91.69 306 LEU B CA 1
ATOM 5555 C C . LEU B 1 306 ? -11.984 -0.968 -4.875 1 91.69 306 LEU B C 1
ATOM 5557 O O . LEU B 1 306 ? -11.156 -1.336 -4.039 1 91.69 306 LEU B O 1
ATOM 5561 N N . GLY B 1 307 ? -13.219 -0.797 -4.496 1 86.69 307 GLY B N 1
ATOM 5562 C CA . GLY B 1 307 ? -13.695 -0.919 -3.127 1 86.69 307 GLY B CA 1
ATOM 5563 C C . GLY B 1 307 ? -13.305 -2.234 -2.477 1 86.69 307 GLY B C 1
ATOM 5564 O O . GLY B 1 307 ? -12.625 -2.25 -1.449 1 86.69 307 GLY B O 1
ATOM 5565 N N . PRO B 1 308 ? -13.57 -3.268 -3.145 1 84.81 308 PRO B N 1
ATOM 5566 C CA . PRO B 1 308 ? -13.305 -4.578 -2.549 1 84.81 308 PRO B CA 1
ATOM 5567 C C . PRO B 1 308 ? -11.812 -4.895 -2.467 1 84.81 308 PRO B C 1
ATOM 5569 O O . PRO B 1 308 ? -11.414 -5.836 -1.773 1 84.81 308 PRO B O 1
ATOM 5572 N N . VAL B 1 309 ? -11.008 -4.172 -3.076 1 87.62 309 VAL B N 1
ATOM 5573 C CA . VAL B 1 309 ? -9.578 -4.449 -3.164 1 87.62 309 VAL B CA 1
ATOM 5574 C C . VAL B 1 309 ? -8.867 -3.893 -1.934 1 87.62 309 VAL B C 1
ATOM 5576 O O . VAL B 1 309 ? -7.727 -4.266 -1.646 1 87.62 309 VAL B O 1
ATOM 5579 N N . ALA B 1 310 ? -9.547 -3.072 -1.186 1 88.62 310 ALA B N 1
ATOM 5580 C CA . ALA B 1 310 ? -8.914 -2.412 -0.046 1 88.62 310 ALA B CA 1
ATOM 5581 C C . ALA B 1 310 ? -8.414 -3.432 0.972 1 88.62 310 ALA B C 1
ATOM 5583 O O . ALA B 1 310 ? -7.238 -3.418 1.349 1 88.62 310 ALA B O 1
ATOM 5584 N N . ASN B 1 311 ? -9.305 -4.328 1.397 1 88.94 311 ASN B N 1
ATOM 5585 C CA . ASN B 1 311 ? -8.945 -5.34 2.385 1 88.94 311 ASN B CA 1
ATOM 5586 C C . ASN B 1 311 ? -7.836 -6.258 1.87 1 88.94 311 ASN B C 1
ATOM 5588 O O . ASN B 1 311 ? -6.934 -6.629 2.619 1 88.94 311 ASN B O 1
ATOM 5592 N N . ILE B 1 312 ? -7.949 -6.559 0.622 1 87 312 ILE B N 1
ATOM 5593 C CA . ILE B 1 312 ? -6.977 -7.449 -0.001 1 87 312 ILE B CA 1
ATOM 5594 C C . ILE B 1 312 ? -5.59 -6.812 0.041 1 87 312 ILE B C 1
ATOM 5596 O O . ILE B 1 312 ? -4.629 -7.43 0.504 1 87 312 ILE B O 1
ATOM 5600 N N . LEU B 1 313 ? -5.523 -5.547 -0.304 1 91.75 313 LEU B N 1
ATOM 5601 C CA . LEU B 1 313 ? -4.258 -4.816 -0.351 1 91.75 313 LEU B CA 1
ATOM 5602 C C . LEU B 1 313 ? -3.652 -4.691 1.043 1 91.75 313 LEU B C 1
ATOM 5604 O O . LEU B 1 313 ? -2.459 -4.938 1.229 1 91.75 313 LEU B O 1
ATOM 5608 N N . LEU B 1 314 ? -4.457 -4.352 1.998 1 93.19 314 LEU B N 1
ATOM 5609 C CA . LEU B 1 314 ? -3.967 -4.105 3.35 1 93.19 314 LEU B CA 1
ATOM 5610 C C . LEU B 1 314 ? -3.479 -5.398 3.994 1 93.19 314 LEU B C 1
ATOM 5612 O O . LEU B 1 314 ? -2.4 -5.43 4.594 1 93.19 314 LEU B O 1
ATOM 5616 N N . VAL B 1 315 ? -4.219 -6.469 3.801 1 91.81 315 VAL B N 1
ATOM 5617 C CA . VAL B 1 315 ? -3.863 -7.73 4.441 1 91.81 315 VAL B CA 1
ATOM 5618 C C . VAL B 1 315 ? -2.625 -8.32 3.773 1 91.81 315 VAL B C 1
ATOM 5620 O O . VAL B 1 315 ? -1.729 -8.828 4.449 1 91.81 315 VAL B O 1
ATOM 5623 N N . ILE B 1 316 ? -2.57 -8.227 2.473 1 90.88 316 ILE B N 1
ATOM 5624 C CA . ILE B 1 316 ? -1.392 -8.719 1.768 1 90.88 316 ILE B CA 1
ATOM 5625 C C . ILE B 1 316 ? -0.17 -7.895 2.174 1 90.88 316 ILE B C 1
ATOM 5627 O O . ILE B 1 316 ? 0.915 -8.445 2.379 1 90.88 316 ILE B O 1
ATOM 5631 N N . GLY B 1 317 ? -0.346 -6.578 2.248 1 93.19 317 GLY B N 1
ATOM 5632 C CA . GLY B 1 317 ? 0.735 -5.727 2.719 1 93.19 317 GLY B CA 1
ATOM 5633 C C . GLY B 1 317 ? 1.222 -6.09 4.109 1 93.19 317 GLY B C 1
ATOM 5634 O O . GLY B 1 317 ? 2.428 -6.148 4.355 1 93.19 317 GLY B O 1
ATOM 5635 N N . ALA B 1 318 ? 0.295 -6.32 5.027 1 94.56 318 ALA B N 1
ATOM 5636 C CA . ALA B 1 318 ? 0.652 -6.723 6.383 1 94.56 318 ALA B CA 1
ATOM 5637 C C . ALA B 1 318 ? 1.378 -8.07 6.387 1 94.56 318 ALA B C 1
ATOM 5639 O O . ALA B 1 318 ? 2.266 -8.297 7.211 1 94.56 318 ALA B O 1
ATOM 5640 N N . GLY B 1 319 ? 0.928 -8.945 5.535 1 91.56 319 GLY B N 1
ATOM 5641 C CA . GLY B 1 319 ? 1.661 -10.195 5.367 1 91.56 319 GLY B CA 1
ATOM 5642 C C . GLY B 1 319 ? 3.105 -9.984 4.949 1 91.56 319 GLY B C 1
ATOM 5643 O O . GLY B 1 319 ? 4 -10.688 5.422 1 91.56 319 GLY B O 1
ATOM 5644 N N . GLY B 1 320 ? 3.32 -9.062 4.012 1 91.25 320 GLY B N 1
ATOM 5645 C CA . GLY B 1 320 ? 4.672 -8.703 3.619 1 91.25 320 GLY B CA 1
ATOM 5646 C C . GLY B 1 320 ? 5.5 -8.141 4.762 1 91.25 320 GLY B C 1
ATOM 5647 O O . GLY B 1 320 ? 6.703 -8.398 4.848 1 91.25 320 GLY B O 1
ATOM 5648 N N . ALA B 1 321 ? 4.875 -7.309 5.602 1 94.5 321 ALA B N 1
ATOM 5649 C CA . ALA B 1 321 ? 5.551 -6.789 6.789 1 94.5 321 ALA B CA 1
ATOM 5650 C C . ALA B 1 321 ? 6.02 -7.926 7.691 1 94.5 321 ALA B C 1
ATOM 5652 O O . ALA B 1 321 ? 7.164 -7.93 8.148 1 94.5 321 ALA B O 1
ATOM 5653 N N . PHE B 1 322 ? 5.141 -8.852 7.938 1 94.19 322 PHE B N 1
ATOM 5654 C CA . PHE B 1 322 ? 5.469 -9.992 8.781 1 94.19 322 PHE B CA 1
ATOM 5655 C C . PHE B 1 322 ? 6.613 -10.797 8.18 1 94.19 322 PHE B C 1
ATOM 5657 O O . PHE B 1 322 ? 7.555 -11.172 8.883 1 94.19 322 PHE B O 1
ATOM 5664 N N . ASN B 1 323 ? 6.496 -11.008 6.902 1 90.5 323 ASN B N 1
ATOM 5665 C CA . ASN B 1 323 ? 7.543 -11.711 6.172 1 90.5 323 ASN B CA 1
ATOM 5666 C C . ASN B 1 323 ? 8.898 -11.023 6.332 1 90.5 323 ASN B C 1
ATOM 5668 O O . ASN B 1 323 ? 9.906 -11.68 6.602 1 90.5 323 ASN B O 1
ATOM 5672 N N . LYS B 1 324 ? 8.984 -9.734 6.195 1 91.75 324 LYS B N 1
ATOM 5673 C CA . LYS B 1 324 ? 10.227 -8.969 6.254 1 91.75 324 LYS B CA 1
ATOM 5674 C C . LYS B 1 324 ? 10.82 -8.992 7.656 1 91.75 324 LYS B C 1
ATOM 5676 O O . LYS B 1 324 ? 12.039 -9.055 7.82 1 91.75 324 LYS B O 1
ATOM 5681 N N . VAL B 1 325 ? 10 -8.953 8.648 1 93.75 325 VAL B N 1
ATOM 5682 C CA . VAL B 1 325 ? 10.477 -9.039 10.031 1 93.75 325 VAL B CA 1
ATOM 5683 C C . VAL B 1 325 ? 11.109 -10.398 10.273 1 93.75 325 VAL B C 1
ATOM 5685 O O . VAL B 1 325 ? 12.156 -10.492 10.922 1 93.75 325 VAL B O 1
ATOM 5688 N N . LEU B 1 326 ? 10.508 -11.422 9.773 1 90.12 326 LEU B N 1
ATOM 5689 C CA . LEU B 1 326 ? 11.07 -12.766 9.914 1 90.12 326 LEU B CA 1
ATOM 5690 C C . LEU B 1 326 ? 12.422 -12.859 9.211 1 90.12 326 LEU B C 1
ATOM 5692 O O . LEU B 1 326 ? 13.375 -13.414 9.766 1 90.12 326 LEU B O 1
ATOM 5696 N N . LEU B 1 327 ? 12.531 -12.289 8.078 1 88 327 LEU B N 1
ATOM 5697 C CA . LEU B 1 327 ? 13.781 -12.312 7.32 1 88 327 LEU B CA 1
ATOM 5698 C C . LEU B 1 327 ? 14.867 -11.516 8.031 1 88 327 LEU B C 1
ATOM 5700 O O . LEU B 1 327 ? 15.992 -11.992 8.172 1 88 327 LEU B O 1
ATOM 5704 N N . ASP B 1 328 ? 14.484 -10.336 8.5 1 90.88 328 ASP B N 1
ATOM 5705 C CA . ASP B 1 328 ? 15.461 -9.43 9.102 1 90.88 328 ASP B CA 1
ATOM 5706 C C . ASP B 1 328 ? 15.852 -9.906 10.5 1 90.88 328 ASP B C 1
ATOM 5708 O O . ASP B 1 328 ? 16.859 -9.461 11.055 1 90.88 328 ASP B O 1
ATOM 5712 N N . SER B 1 329 ? 15.055 -10.789 11.039 1 90.75 329 SER B N 1
ATOM 5713 C CA . SER B 1 329 ? 15.328 -11.266 12.398 1 90.75 329 SER B CA 1
ATOM 5714 C C . SER B 1 329 ? 16.5 -12.242 12.414 1 90.75 329 SER B C 1
ATOM 5716 O O . SER B 1 329 ? 17.031 -12.555 13.477 1 90.75 329 SER B O 1
ATOM 5718 N N . GLY B 1 330 ? 16.875 -12.82 11.227 1 85.12 330 GLY B N 1
ATOM 5719 C CA . GLY B 1 330 ? 18.016 -13.719 11.133 1 85.12 330 GLY B CA 1
ATOM 5720 C C . GLY B 1 330 ? 17.609 -15.188 11.156 1 85.12 330 GLY B C 1
ATOM 5721 O O . GLY B 1 330 ? 18.469 -16.062 11.227 1 85.12 330 GLY B O 1
ATOM 5722 N N . ILE B 1 331 ? 16.391 -15.5 11.094 1 84.38 331 ILE B N 1
ATOM 5723 C CA . ILE B 1 331 ? 15.898 -16.875 11.188 1 84.38 331 ILE B CA 1
ATOM 5724 C C . ILE B 1 331 ? 16.422 -17.688 10.016 1 84.38 331 ILE B C 1
ATOM 5726 O O . ILE B 1 331 ? 16.734 -18.875 10.164 1 84.38 331 ILE B O 1
ATOM 5730 N N . GLY B 1 332 ? 16.422 -17.172 8.836 1 77.44 332 GLY B N 1
ATOM 5731 C CA . GLY B 1 332 ? 16.953 -17.859 7.672 1 77.44 332 GLY B CA 1
ATOM 5732 C C . GLY B 1 332 ? 18.391 -18.328 7.855 1 77.44 332 GLY B C 1
ATOM 5733 O O . GLY B 1 332 ? 18.734 -19.453 7.52 1 77.44 332 GLY B O 1
ATOM 5734 N N . GLU B 1 333 ? 19.172 -17.469 8.359 1 78.19 333 GLU B N 1
ATOM 5735 C CA . GLU B 1 333 ? 20.562 -17.781 8.602 1 78.19 333 GLU B CA 1
ATOM 5736 C C . GLU B 1 333 ? 20.703 -18.891 9.648 1 78.19 333 GLU B C 1
ATOM 5738 O O . GLU B 1 333 ? 21.594 -19.734 9.547 1 78.19 333 GLU B O 1
ATOM 5743 N N . GLN B 1 334 ? 19.891 -18.875 10.602 1 82.56 334 GLN B N 1
ATOM 5744 C CA . GLN B 1 334 ? 19.922 -19.906 11.641 1 82.56 334 GLN B CA 1
ATOM 5745 C C . GLN B 1 334 ? 19.609 -21.281 11.062 1 82.56 334 GLN B C 1
ATOM 5747 O O . GLN B 1 334 ? 20.25 -22.266 11.422 1 82.56 334 GLN B O 1
ATOM 5752 N N . ILE B 1 335 ? 18.703 -21.281 10.195 1 80.5 335 ILE B N 1
ATOM 5753 C CA . ILE B 1 335 ? 18.297 -22.547 9.57 1 80.5 335 ILE B CA 1
ATOM 5754 C C . ILE B 1 335 ? 19.406 -23.031 8.641 1 80.5 335 ILE B C 1
ATOM 5756 O O . ILE B 1 335 ? 19.719 -24.219 8.617 1 80.5 335 ILE B O 1
ATOM 5760 N N . ALA B 1 336 ? 20 -22.125 7.867 1 74.88 336 ALA B N 1
ATOM 5761 C CA . ALA B 1 336 ? 21.109 -22.453 6.973 1 74.88 336 ALA B CA 1
ATOM 5762 C C . ALA B 1 336 ? 22.266 -23.078 7.738 1 74.88 336 ALA B C 1
ATOM 5764 O O . ALA B 1 336 ? 22.875 -24.031 7.266 1 74.88 336 ALA B O 1
ATOM 5765 N N . ASP B 1 337 ? 22.547 -22.594 8.859 1 77.81 337 ASP B N 1
ATOM 5766 C CA . ASP B 1 337 ? 23.641 -23.094 9.68 1 77.81 337 ASP B CA 1
ATOM 5767 C C . ASP B 1 337 ? 23.375 -24.516 10.164 1 77.81 337 ASP B C 1
ATOM 5769 O O . ASP B 1 337 ? 24.297 -25.328 10.266 1 77.81 337 ASP B O 1
ATOM 5773 N N . LEU B 1 338 ? 22.172 -24.812 10.43 1 75.62 338 LEU B N 1
ATOM 5774 C CA . LEU B 1 338 ? 21.812 -26.141 10.898 1 75.62 338 LEU B CA 1
ATOM 5775 C C . LEU B 1 338 ? 21.891 -27.156 9.758 1 75.62 338 LEU B C 1
ATOM 5777 O O . LEU B 1 338 ? 22.219 -28.328 9.984 1 75.62 338 LEU B O 1
ATOM 5781 N N . ALA B 1 339 ? 21.656 -26.734 8.508 1 71.56 339 ALA B N 1
ATOM 5782 C CA . ALA B 1 339 ? 21.578 -27.609 7.344 1 71.56 339 ALA B CA 1
ATOM 5783 C C . ALA B 1 339 ? 22.984 -27.969 6.855 1 71.56 339 ALA B C 1
ATOM 5785 O O . ALA B 1 339 ? 23.188 -29.062 6.305 1 71.56 339 ALA B O 1
ATOM 5786 N N . LYS B 1 340 ? 23.875 -27.141 6.953 1 67.75 340 LYS B N 1
ATOM 5787 C CA . LYS B 1 340 ? 25.25 -27.344 6.496 1 67.75 340 LYS B CA 1
ATOM 5788 C C . LYS B 1 340 ? 25.844 -28.609 7.113 1 67.75 340 LYS B C 1
ATOM 5790 O O . LYS B 1 340 ? 26.734 -29.234 6.523 1 67.75 340 LYS B O 1
ATOM 5795 N N . HIS B 1 341 ? 25.297 -29.062 8.117 1 68.81 341 HIS B N 1
ATOM 5796 C CA . HIS B 1 341 ? 25.906 -30.188 8.805 1 68.81 341 HIS B CA 1
ATOM 5797 C C . HIS B 1 341 ? 25.156 -31.484 8.492 1 68.81 341 HIS B C 1
ATOM 5799 O O . HIS B 1 341 ? 25.484 -32.531 9.055 1 68.81 341 HIS B O 1
ATOM 5805 N N . SER B 1 342 ? 24.406 -31.422 7.473 1 71.25 342 SER B N 1
ATOM 5806 C CA . SER B 1 342 ? 23.594 -32.594 7.207 1 71.25 342 SER B CA 1
ATOM 5807 C C . SER B 1 342 ? 24.234 -33.5 6.148 1 71.25 342 SER B C 1
ATOM 5809 O O . SER B 1 342 ? 24.922 -33 5.254 1 71.25 342 SER B O 1
ATOM 5811 N N . HIS B 1 343 ? 24.266 -34.781 6.289 1 72.62 343 HIS B N 1
ATOM 5812 C CA . HIS B 1 343 ? 24.797 -35.781 5.355 1 72.62 343 HIS B CA 1
ATOM 5813 C C . HIS B 1 343 ? 23.719 -36.25 4.375 1 72.62 343 HIS B C 1
ATOM 5815 O O . HIS B 1 343 ? 23.766 -37.375 3.9 1 72.62 343 HIS B O 1
ATOM 5821 N N . MET B 1 344 ? 22.984 -35.438 3.891 1 82.94 344 MET B N 1
ATOM 5822 C CA . MET B 1 344 ? 21.875 -35.75 2.99 1 82.94 344 MET B CA 1
ATOM 5823 C C . MET B 1 344 ? 22.297 -35.594 1.533 1 82.94 344 MET B C 1
ATOM 5825 O O . MET B 1 344 ? 23.297 -34.938 1.244 1 82.94 344 MET B O 1
ATOM 5829 N N . SER B 1 345 ? 21.609 -36.406 0.622 1 86.62 345 SER B N 1
ATOM 5830 C CA . SER B 1 345 ? 21.828 -36.188 -0.804 1 86.62 345 SER B CA 1
ATOM 5831 C C . SER B 1 345 ? 21.578 -34.719 -1.174 1 86.62 345 SER B C 1
ATOM 5833 O O . SER B 1 345 ? 20.75 -34.031 -0.549 1 86.62 345 SER B O 1
ATOM 5835 N N . PRO B 1 346 ? 22.344 -34.281 -2.146 1 87.25 346 PRO B N 1
ATOM 5836 C CA . PRO B 1 346 ? 22.203 -32.875 -2.514 1 87.25 346 PRO B CA 1
ATOM 5837 C C . PRO B 1 346 ? 20.781 -32.469 -2.9 1 87.25 346 PRO B C 1
ATOM 5839 O O . PRO B 1 346 ? 20.328 -31.375 -2.594 1 87.25 346 PRO B O 1
ATOM 5842 N N . LEU B 1 347 ? 20.078 -33.406 -3.574 1 93.81 347 LEU B N 1
ATOM 5843 C CA . LEU B 1 347 ? 18.703 -33.125 -3.979 1 93.81 347 LEU B CA 1
ATOM 5844 C C . LEU B 1 347 ? 17.797 -33 -2.76 1 93.81 347 LEU B C 1
ATOM 5846 O O . LEU B 1 347 ? 17.016 -32.031 -2.682 1 93.81 347 LEU B O 1
ATOM 5850 N N . LEU B 1 348 ? 17.969 -33.875 -1.824 1 93.12 348 LEU B N 1
ATOM 5851 C CA . LEU B 1 348 ? 17.172 -33.812 -0.603 1 93.12 348 LEU B CA 1
ATOM 5852 C C . LEU B 1 348 ? 17.562 -32.594 0.242 1 93.12 348 LEU B C 1
ATOM 5854 O O . LEU B 1 348 ? 16.719 -31.984 0.887 1 93.12 348 LEU B O 1
ATOM 5858 N N . LEU B 1 349 ? 18.797 -32.344 0.221 1 90.81 349 LEU B N 1
ATOM 5859 C CA . LEU B 1 349 ? 19.297 -31.188 0.961 1 90.81 349 LEU B CA 1
ATOM 5860 C C . LEU B 1 349 ? 18.719 -29.891 0.388 1 90.81 349 LEU B C 1
ATOM 5862 O O . LEU B 1 349 ? 18.281 -29.016 1.136 1 90.81 349 LEU B O 1
ATOM 5866 N N . GLY B 1 350 ? 18.812 -29.766 -0.94 1 92.81 350 GLY B N 1
ATOM 5867 C CA . GLY B 1 350 ? 18.234 -28.594 -1.589 1 92.81 350 GLY B CA 1
ATOM 5868 C C . GLY B 1 350 ? 16.766 -28.422 -1.313 1 92.81 350 GLY B C 1
ATOM 5869 O O . GLY B 1 350 ? 16.312 -27.344 -0.939 1 92.81 350 GLY B O 1
ATOM 5870 N N . TRP B 1 351 ? 16.031 -29.484 -1.473 1 95.81 351 TRP B N 1
ATOM 5871 C CA . TRP B 1 351 ? 14.594 -29.469 -1.188 1 95.81 351 TRP B CA 1
ATOM 5872 C C . TRP B 1 351 ? 14.336 -29.156 0.283 1 95.81 351 TRP B C 1
ATOM 5874 O O . TRP B 1 351 ? 13.484 -28.328 0.61 1 95.81 351 TRP B O 1
ATOM 5884 N N . GLY B 1 352 ? 15.008 -29.797 1.158 1 93.5 352 GLY B N 1
ATOM 5885 C CA . GLY B 1 352 ? 14.797 -29.672 2.592 1 93.5 352 GLY B CA 1
ATOM 5886 C C . GLY B 1 352 ? 15.094 -28.281 3.121 1 93.5 352 GLY B C 1
ATOM 5887 O O . GLY B 1 352 ? 14.32 -27.734 3.902 1 93.5 352 GLY B O 1
ATOM 5888 N N . ILE B 1 353 ? 16.203 -27.734 2.697 1 90.25 353 ILE B N 1
ATOM 5889 C CA . ILE B 1 353 ? 16.578 -26.406 3.158 1 90.25 353 ILE B CA 1
ATOM 5890 C C . ILE B 1 353 ? 15.57 -25.375 2.643 1 90.25 353 ILE B C 1
ATOM 5892 O O . ILE B 1 353 ? 15.125 -24.5 3.396 1 90.25 353 ILE B O 1
ATOM 5896 N N . ALA B 1 354 ? 15.289 -25.484 1.373 1 93.94 354 ALA B N 1
ATOM 5897 C CA . ALA B 1 354 ? 14.289 -24.578 0.808 1 93.94 354 ALA B CA 1
ATOM 5898 C C . ALA B 1 354 ? 12.961 -24.703 1.547 1 93.94 354 ALA B C 1
ATOM 5900 O O . ALA B 1 354 ? 12.305 -23.703 1.83 1 93.94 354 ALA B O 1
ATOM 5901 N N . ALA B 1 355 ? 12.594 -25.891 1.859 1 94.69 355 ALA B N 1
ATOM 5902 C CA . ALA B 1 355 ? 11.328 -26.156 2.549 1 94.69 355 ALA B CA 1
ATOM 5903 C C . ALA B 1 355 ? 11.328 -25.531 3.939 1 94.69 355 ALA B C 1
ATOM 5905 O O . ALA B 1 355 ? 10.352 -24.891 4.332 1 94.69 355 ALA B O 1
ATOM 5906 N N . LEU B 1 356 ? 12.367 -25.703 4.617 1 91.5 356 LEU B N 1
ATOM 5907 C CA . LEU B 1 356 ? 12.453 -25.172 5.977 1 91.5 356 LEU B CA 1
ATOM 5908 C C . LEU B 1 356 ? 12.414 -23.656 5.98 1 91.5 356 LEU B C 1
ATOM 5910 O O . LEU B 1 356 ? 11.734 -23.047 6.805 1 91.5 356 LEU B O 1
ATOM 5914 N N . ILE B 1 357 ? 13.133 -23.109 5.055 1 89.19 357 ILE B N 1
ATOM 5915 C CA . ILE B 1 357 ? 13.164 -21.641 4.969 1 89.19 357 ILE B CA 1
ATOM 5916 C C . ILE B 1 357 ? 11.797 -21.125 4.547 1 89.19 357 ILE B C 1
ATOM 5918 O O . ILE B 1 357 ? 11.336 -20.094 5.051 1 89.19 357 ILE B O 1
ATOM 5922 N N . ARG B 1 358 ? 11.18 -21.812 3.662 1 93.56 358 ARG B N 1
ATOM 5923 C CA . ARG B 1 358 ? 9.844 -21.453 3.205 1 93.56 358 ARG B CA 1
ATOM 5924 C C . ARG B 1 358 ? 8.852 -21.438 4.363 1 93.56 358 ARG B C 1
ATOM 5926 O O . ARG B 1 358 ? 8.07 -20.5 4.52 1 93.56 358 ARG B O 1
ATOM 5933 N N . ILE B 1 359 ? 8.891 -22.453 5.156 1 92.25 359 ILE B N 1
ATOM 5934 C CA . ILE B 1 359 ? 7.965 -22.562 6.281 1 92.25 359 ILE B CA 1
ATOM 5935 C C . ILE B 1 359 ? 8.227 -21.453 7.289 1 92.25 359 ILE B C 1
ATOM 5937 O O . ILE B 1 359 ? 7.293 -20.922 7.887 1 92.25 359 ILE B O 1
ATOM 5941 N N . ALA B 1 360 ? 9.406 -21.062 7.316 1 88.44 360 ALA B N 1
ATOM 5942 C CA . ALA B 1 360 ? 9.797 -20.078 8.328 1 88.44 360 ALA B CA 1
ATOM 5943 C C . ALA B 1 360 ? 9.531 -18.656 7.84 1 88.44 360 ALA B C 1
ATOM 5945 O O . ALA B 1 360 ? 9.125 -17.781 8.617 1 88.44 360 ALA B O 1
ATOM 5946 N N . THR B 1 361 ? 9.742 -18.391 6.574 1 87.06 361 THR B N 1
ATOM 5947 C CA . THR B 1 361 ? 9.773 -17.016 6.117 1 87.06 361 THR B CA 1
ATOM 5948 C C . THR B 1 361 ? 8.562 -16.703 5.238 1 87.06 361 THR B C 1
ATOM 5950 O O . THR B 1 361 ? 8.188 -15.547 5.078 1 87.06 361 THR B O 1
ATOM 5953 N N . GLY B 1 362 ? 8.047 -17.781 4.578 1 90.19 362 GLY B N 1
ATOM 5954 C CA . GLY B 1 362 ? 6.836 -17.609 3.795 1 90.19 362 GLY B CA 1
ATOM 5955 C C . GLY B 1 362 ? 7.086 -16.984 2.436 1 90.19 362 GLY B C 1
ATOM 5956 O O . GLY B 1 362 ? 6.184 -16.391 1.846 1 90.19 362 GLY B O 1
ATOM 5957 N N . SER B 1 363 ? 8.25 -17 1.894 1 88.5 363 SER B N 1
ATOM 5958 C CA . SER B 1 363 ? 8.594 -16.469 0.573 1 88.5 363 SER B CA 1
ATOM 5959 C C . SER B 1 363 ? 9.266 -17.547 -0.283 1 88.5 363 SER B C 1
ATOM 5961 O O . SER B 1 363 ? 10.391 -17.969 0.008 1 88.5 363 SER B O 1
ATOM 5963 N N . ALA B 1 364 ? 8.555 -17.844 -1.337 1 92.56 364 ALA B N 1
ATOM 5964 C CA . ALA B 1 364 ? 9.078 -18.891 -2.215 1 92.56 364 ALA B CA 1
ATOM 5965 C C . ALA B 1 364 ? 10.375 -18.438 -2.885 1 92.56 364 ALA B C 1
ATOM 5967 O O . ALA B 1 364 ? 11.352 -19.188 -2.945 1 92.56 364 ALA B O 1
ATOM 5968 N N . THR B 1 365 ? 10.414 -17.25 -3.289 1 87.69 365 THR B N 1
ATOM 5969 C CA . THR B 1 365 ? 11.578 -16.719 -3.992 1 87.69 365 THR B CA 1
ATOM 5970 C C . THR B 1 365 ? 12.781 -16.641 -3.061 1 87.69 365 THR B C 1
ATOM 5972 O O . THR B 1 365 ? 13.883 -17.078 -3.418 1 87.69 365 THR B O 1
ATOM 5975 N N . VAL B 1 366 ? 12.602 -16.141 -1.889 1 86.38 366 VAL B N 1
ATOM 5976 C CA . VAL B 1 366 ? 13.695 -16 -0.929 1 86.38 366 VAL B CA 1
ATOM 5977 C C . VAL B 1 366 ? 14.195 -17.391 -0.507 1 86.38 366 VAL B C 1
ATOM 5979 O O . VAL B 1 366 ? 15.398 -17.609 -0.39 1 86.38 366 VAL B O 1
ATOM 5982 N N . SER B 1 367 ? 13.258 -18.266 -0.312 1 91.5 367 SER B N 1
ATOM 5983 C CA . SER B 1 367 ? 13.609 -19.625 0.083 1 91.5 367 SER B CA 1
ATOM 5984 C C . SER B 1 367 ? 14.453 -20.312 -0.989 1 91.5 367 SER B C 1
ATOM 5986 O O . SER B 1 367 ? 15.461 -20.938 -0.682 1 91.5 367 SER B O 1
ATOM 5988 N N . MET B 1 368 ? 14.031 -20.172 -2.188 1 92.19 368 MET B N 1
ATOM 5989 C CA . MET B 1 368 ? 14.734 -20.797 -3.301 1 92.19 368 MET B CA 1
ATOM 5990 C C . MET B 1 368 ? 16.125 -20.219 -3.467 1 92.19 368 MET B C 1
ATOM 5992 O O . MET B 1 368 ? 17.109 -20.953 -3.59 1 92.19 368 MET B O 1
ATOM 5996 N N . MET B 1 369 ? 16.266 -18.922 -3.367 1 87.75 369 MET B N 1
ATOM 5997 C CA . MET B 1 369 ? 17.547 -18.25 -3.588 1 87.75 369 MET B CA 1
ATOM 5998 C C . MET B 1 369 ? 18.516 -18.531 -2.439 1 87.75 369 MET B C 1
ATOM 6000 O O . MET B 1 369 ? 19.688 -18.797 -2.666 1 87.75 369 MET B O 1
ATOM 6004 N N . THR B 1 370 ? 17.969 -18.453 -1.323 1 84.44 370 THR B N 1
ATOM 6005 C CA . THR B 1 370 ? 18.812 -18.719 -0.16 1 84.44 370 THR B CA 1
ATOM 6006 C C . THR B 1 370 ? 19.281 -20.172 -0.14 1 84.44 370 THR B C 1
ATOM 6008 O O . THR B 1 370 ? 20.453 -20.438 0.092 1 84.44 370 THR B O 1
ATOM 6011 N N . ALA B 1 371 ? 18.359 -21.016 -0.357 1 90.69 371 ALA B N 1
ATOM 6012 C CA . ALA B 1 371 ? 18.719 -22.422 -0.381 1 90.69 371 ALA B CA 1
ATOM 6013 C C . ALA B 1 371 ? 19.734 -22.719 -1.484 1 90.69 371 ALA B C 1
ATOM 6015 O O . ALA B 1 371 ? 20.688 -23.469 -1.273 1 90.69 371 ALA B O 1
ATOM 6016 N N . ALA B 1 372 ? 19.516 -22.203 -2.645 1 91.44 372 ALA B N 1
ATOM 6017 C CA . ALA B 1 372 ? 20.453 -22.391 -3.754 1 91.44 372 ALA B CA 1
ATOM 6018 C C . ALA B 1 372 ? 21.844 -21.906 -3.389 1 91.44 372 ALA B C 1
ATOM 6020 O O . ALA B 1 372 ? 22.844 -22.562 -3.693 1 91.44 372 ALA B O 1
ATOM 6021 N N . GLY B 1 373 ? 21.922 -20.797 -2.791 1 85 373 GLY B N 1
ATOM 6022 C CA . GLY B 1 373 ? 23.203 -20.25 -2.367 1 85 373 GLY B CA 1
ATOM 6023 C C . GLY B 1 373 ? 23.938 -21.141 -1.378 1 85 373 GLY B C 1
ATOM 6024 O O . GLY B 1 373 ? 25.156 -21.219 -1.407 1 85 373 GLY B O 1
ATOM 6025 N N . ILE B 1 374 ? 23.219 -21.734 -0.567 1 82.88 374 ILE B N 1
ATOM 6026 C CA . ILE B 1 374 ? 23.781 -22.594 0.469 1 82.88 374 ILE B CA 1
ATOM 6027 C C . ILE B 1 374 ? 24.203 -23.922 -0.138 1 82.88 374 ILE B C 1
ATOM 6029 O O . ILE B 1 374 ? 25.266 -24.453 0.189 1 82.88 374 ILE B O 1
ATOM 6033 N N . VAL B 1 375 ? 23.453 -24.469 -1.041 1 88.88 375 VAL B N 1
ATOM 6034 C CA . VAL B 1 375 ? 23.641 -25.828 -1.53 1 88.88 375 VAL B CA 1
ATOM 6035 C C . VAL B 1 375 ? 24.625 -25.844 -2.693 1 88.88 375 VAL B C 1
ATOM 6037 O O . VAL B 1 375 ? 25.297 -26.844 -2.943 1 88.88 375 VAL B O 1
ATOM 6040 N N . ALA B 1 376 ? 24.75 -24.781 -3.379 1 88.75 376 ALA B N 1
ATOM 6041 C CA . ALA B 1 376 ? 25.547 -24.703 -4.598 1 88.75 376 ALA B CA 1
ATOM 6042 C C . ALA B 1 376 ? 26.984 -25.125 -4.328 1 88.75 376 ALA B C 1
ATOM 6044 O O . ALA B 1 376 ? 27.531 -26 -5.023 1 88.75 376 ALA B O 1
ATOM 6045 N N . PRO B 1 377 ? 27.672 -24.531 -3.34 1 82.12 377 PRO B N 1
ATOM 6046 C CA . PRO B 1 377 ? 29.047 -24.969 -3.08 1 82.12 377 PRO B CA 1
ATOM 6047 C C . PRO B 1 377 ? 29.141 -26.422 -2.646 1 82.12 377 PRO B C 1
ATOM 6049 O O . PRO B 1 377 ? 30.125 -27.094 -2.947 1 82.12 377 PRO B O 1
ATOM 6052 N N . ILE B 1 378 ? 28.141 -26.875 -1.955 1 82.5 378 ILE B N 1
ATOM 6053 C CA . ILE B 1 378 ? 28.109 -28.266 -1.51 1 82.5 378 ILE B CA 1
ATOM 6054 C C . ILE B 1 378 ? 27.953 -29.188 -2.715 1 82.5 378 ILE B C 1
ATOM 6056 O O . ILE B 1 378 ? 28.656 -30.188 -2.832 1 82.5 378 ILE B O 1
ATOM 6060 N N . ALA B 1 379 ? 27.062 -28.891 -3.529 1 85.69 379 ALA B N 1
ATOM 6061 C CA . ALA B 1 379 ? 26.812 -29.672 -4.73 1 85.69 379 ALA B CA 1
ATOM 6062 C C . ALA B 1 379 ? 28.047 -29.688 -5.641 1 85.69 379 ALA B C 1
ATOM 6064 O O . ALA B 1 379 ? 28.328 -30.688 -6.297 1 85.69 379 ALA B O 1
ATOM 6065 N N . ALA B 1 380 ? 28.719 -28.625 -5.707 1 82 380 ALA B N 1
ATOM 6066 C CA . ALA B 1 380 ? 29.906 -28.516 -6.539 1 82 380 ALA B CA 1
ATOM 6067 C C . ALA B 1 380 ? 31 -29.469 -6.055 1 82 380 ALA B C 1
ATOM 6069 O O . ALA B 1 380 ? 31.844 -29.906 -6.84 1 82 380 ALA B O 1
ATOM 6070 N N . SER B 1 381 ? 30.969 -29.766 -4.805 1 80 381 SER B N 1
ATOM 6071 C CA . SER B 1 381 ? 31.984 -30.625 -4.219 1 80 381 SER B CA 1
ATOM 6072 C C . SER B 1 381 ? 31.594 -32.094 -4.312 1 80 381 SER B C 1
ATOM 6074 O O . SER B 1 381 ? 32.375 -32.969 -3.969 1 80 381 SER B O 1
ATOM 6076 N N . MET B 1 382 ? 30.469 -32.344 -4.719 1 83.56 382 MET B N 1
ATOM 6077 C CA . MET B 1 382 ? 29.984 -33.719 -4.852 1 83.56 382 MET B CA 1
ATOM 6078 C C . MET B 1 382 ? 29.828 -34.094 -6.32 1 83.56 382 MET B C 1
ATOM 6080 O O . MET B 1 382 ? 28.781 -33.844 -6.93 1 83.56 382 MET B O 1
ATOM 6084 N N . PRO B 1 383 ? 30.797 -34.781 -6.766 1 78.81 383 PRO B N 1
ATOM 6085 C CA . PRO B 1 383 ? 30.75 -35.156 -8.172 1 78.81 383 PRO B CA 1
ATOM 6086 C C . PRO B 1 383 ? 29.516 -36 -8.516 1 78.81 383 PRO B C 1
ATOM 6088 O O . PRO B 1 383 ? 29.094 -36.812 -7.711 1 78.81 383 PRO B O 1
ATOM 6091 N N . GLY B 1 384 ? 28.844 -35.656 -9.68 1 81.94 384 GLY B N 1
ATOM 6092 C CA . GLY B 1 384 ? 27.719 -36.469 -10.156 1 81.94 384 GLY B CA 1
ATOM 6093 C C . GLY B 1 384 ? 26.375 -35.812 -9.852 1 81.94 384 GLY B C 1
ATOM 6094 O O . GLY B 1 384 ? 25.328 -36.312 -10.289 1 81.94 384 GLY B O 1
ATOM 6095 N N . THR B 1 385 ? 26.406 -34.781 -9.141 1 88.81 385 THR B N 1
ATOM 6096 C CA . THR B 1 385 ? 25.141 -34.125 -8.812 1 88.81 385 THR B CA 1
ATOM 6097 C C . THR B 1 385 ? 24.547 -33.469 -10.055 1 88.81 385 THR B C 1
ATOM 6099 O O . THR B 1 385 ? 25.234 -32.75 -10.766 1 88.81 385 THR B O 1
ATOM 6102 N N . ASN B 1 386 ? 23.344 -33.812 -10.398 1 94.44 386 ASN B N 1
ATOM 6103 C CA . ASN B 1 386 ? 22.625 -33.188 -11.508 1 94.44 386 ASN B CA 1
ATOM 6104 C C . ASN B 1 386 ? 22.141 -31.797 -11.164 1 94.44 386 ASN B C 1
ATOM 6106 O O . ASN B 1 386 ? 21.125 -31.625 -10.492 1 94.44 386 ASN B O 1
ATOM 6110 N N . ALA B 1 387 ? 22.812 -30.828 -11.727 1 94.5 387 ALA B N 1
ATOM 6111 C CA . ALA B 1 387 ? 22.547 -29.422 -11.391 1 94.5 387 ALA B CA 1
ATOM 6112 C C . ALA B 1 387 ? 21.141 -29.016 -11.797 1 94.5 387 ALA B C 1
ATOM 6114 O O . ALA B 1 387 ? 20.5 -28.219 -11.109 1 94.5 387 ALA B O 1
ATOM 6115 N N . GLU B 1 388 ? 20.672 -29.516 -12.93 1 95.56 388 GLU B N 1
ATOM 6116 C CA . GLU B 1 388 ? 19.344 -29.188 -13.43 1 95.56 388 GLU B CA 1
ATOM 6117 C C . GLU B 1 388 ? 18.25 -29.719 -12.492 1 95.56 388 GLU B C 1
ATOM 6119 O O . GLU B 1 388 ? 17.281 -29.016 -12.211 1 95.56 388 GLU B O 1
ATOM 6124 N N . LEU B 1 389 ? 18.469 -30.906 -11.992 1 96.62 389 LEU B N 1
ATOM 6125 C CA . LEU B 1 389 ? 17.5 -31.469 -11.055 1 96.62 389 LEU B CA 1
ATOM 6126 C C . LEU B 1 389 ? 17.578 -30.781 -9.703 1 96.62 389 LEU B C 1
ATOM 6128 O O . LEU B 1 389 ? 16.578 -30.672 -8.984 1 96.62 389 LEU B O 1
ATOM 6132 N N . LEU B 1 390 ? 18.75 -30.328 -9.414 1 95.62 390 LEU B N 1
ATOM 6133 C CA . LEU B 1 390 ? 18.938 -29.594 -8.164 1 95.62 390 LEU B CA 1
ATOM 6134 C C . LEU B 1 390 ? 18.141 -28.281 -8.18 1 95.62 390 LEU B C 1
ATOM 6136 O O . LEU B 1 390 ? 17.594 -27.875 -7.156 1 95.62 390 LEU B O 1
ATOM 6140 N N . VAL B 1 391 ? 18.094 -27.609 -9.32 1 96.25 391 VAL B N 1
ATOM 6141 C CA . VAL B 1 391 ? 17.281 -26.406 -9.492 1 96.25 391 VAL B CA 1
ATOM 6142 C C . VAL B 1 391 ? 15.82 -26.719 -9.195 1 96.25 391 VAL B C 1
ATOM 6144 O O . VAL B 1 391 ? 15.172 -26.016 -8.43 1 96.25 391 VAL B O 1
ATOM 6147 N N . LEU B 1 392 ? 15.352 -27.812 -9.734 1 97.62 392 LEU B N 1
ATOM 6148 C CA . LEU B 1 392 ? 13.953 -28.203 -9.578 1 97.62 392 LEU B CA 1
ATOM 6149 C C . LEU B 1 392 ? 13.664 -28.594 -8.141 1 97.62 392 LEU B C 1
ATOM 6151 O O . LEU B 1 392 ? 12.609 -28.25 -7.594 1 97.62 392 LEU B O 1
ATOM 6155 N N . ALA B 1 393 ? 14.602 -29.328 -7.535 1 97.12 393 ALA B N 1
ATOM 6156 C CA . ALA B 1 393 ? 14.406 -29.781 -6.16 1 97.12 393 ALA B CA 1
ATOM 6157 C C . ALA B 1 393 ? 14.305 -28.594 -5.207 1 97.12 393 ALA B C 1
ATOM 6159 O O . ALA B 1 393 ? 13.453 -28.578 -4.312 1 97.12 393 ALA B O 1
ATOM 6160 N N . THR B 1 394 ? 15.172 -27.688 -5.398 1 95.88 394 THR B N 1
ATOM 6161 C CA . THR B 1 394 ? 15.172 -26.484 -4.566 1 95.88 394 THR B CA 1
ATOM 6162 C C . THR B 1 394 ? 13.891 -25.672 -4.789 1 95.88 394 THR B C 1
ATOM 6164 O O . THR B 1 394 ? 13.297 -25.172 -3.832 1 95.88 394 THR B O 1
ATOM 6167 N N . GLY B 1 395 ? 13.492 -25.547 -6.031 1 96.94 395 GLY B N 1
ATOM 6168 C CA . GLY B 1 395 ? 12.234 -24.891 -6.344 1 96.94 395 GLY B CA 1
ATOM 6169 C C . GLY B 1 395 ? 11.031 -25.578 -5.738 1 96.94 395 GLY B C 1
ATOM 6170 O O . GLY B 1 395 ? 10.125 -24.922 -5.219 1 96.94 395 GLY B O 1
ATOM 6171 N N . ALA B 1 396 ? 11.008 -26.859 -5.836 1 97.81 396 ALA B N 1
ATOM 6172 C CA . ALA B 1 396 ? 9.93 -27.641 -5.254 1 97.81 396 ALA B CA 1
ATOM 6173 C C . ALA B 1 396 ? 9.852 -27.438 -3.742 1 97.81 396 ALA B C 1
ATOM 6175 O O . ALA B 1 396 ? 8.766 -27.281 -3.184 1 97.81 396 ALA B O 1
ATOM 6176 N N . GLY B 1 397 ? 10.945 -27.453 -3.117 1 96.88 397 GLY B N 1
ATOM 6177 C CA . GLY B 1 397 ? 10.984 -27.219 -1.681 1 96.88 397 GLY B CA 1
ATOM 6178 C C . GLY B 1 397 ? 10.461 -25.844 -1.279 1 96.88 397 GLY B C 1
ATOM 6179 O O . GLY B 1 397 ? 9.828 -25.703 -0.233 1 96.88 397 GLY B O 1
ATOM 6180 N N . SER B 1 398 ? 10.727 -24.906 -2.117 1 95.75 398 SER B N 1
ATOM 6181 C CA . SER B 1 398 ? 10.359 -23.531 -1.817 1 95.75 398 SER B CA 1
ATOM 6182 C C . SER B 1 398 ? 8.852 -23.312 -1.902 1 95.75 398 SER B C 1
ATOM 6184 O O . SER B 1 398 ? 8.344 -22.266 -1.497 1 95.75 398 SER B O 1
ATOM 6186 N N . LEU B 1 399 ? 8.086 -24.312 -2.367 1 97.19 399 LEU B N 1
ATOM 6187 C CA . LEU B 1 399 ? 6.652 -24.156 -2.564 1 97.19 399 LEU B CA 1
ATOM 6188 C C . LEU B 1 399 ? 5.871 -24.859 -1.465 1 97.19 399 LEU B C 1
ATOM 6190 O O . LEU B 1 399 ? 4.637 -24.844 -1.461 1 97.19 399 LEU B O 1
ATOM 6194 N N . ILE B 1 400 ? 6.512 -25.359 -0.472 1 95.81 400 ILE B N 1
ATOM 6195 C CA . ILE B 1 400 ? 5.836 -26.219 0.495 1 95.81 400 ILE B CA 1
ATOM 6196 C C . ILE B 1 400 ? 5.137 -25.359 1.547 1 95.81 400 ILE B C 1
ATOM 6198 O O . ILE B 1 400 ? 5.668 -24.328 1.964 1 95.81 400 ILE B O 1
ATOM 6202 N N . LEU B 1 401 ? 4.008 -25.734 1.953 1 94.5 401 LEU B N 1
ATOM 6203 C CA . LEU B 1 401 ? 3.307 -25.312 3.156 1 94.5 401 LEU B CA 1
ATOM 6204 C C . LEU B 1 401 ? 3.246 -23.781 3.227 1 94.5 401 LEU B C 1
ATOM 6206 O O . LEU B 1 401 ? 3.689 -23.188 4.211 1 94.5 401 LEU B O 1
ATOM 6210 N N . SER B 1 402 ? 2.725 -23.188 2.195 1 94.75 402 SER B N 1
ATOM 6211 C CA . SER B 1 402 ? 2.412 -21.766 2.254 1 94.75 402 SER B CA 1
ATOM 6212 C C . SER B 1 402 ? 1.307 -21.484 3.266 1 94.75 402 SER B C 1
ATOM 6214 O O . SER B 1 402 ? 0.198 -22 3.143 1 94.75 402 SER B O 1
ATOM 6216 N N . HIS B 1 403 ? 1.62 -20.672 4.27 1 94.44 403 HIS B N 1
ATOM 6217 C CA . HIS B 1 403 ? 0.651 -20.406 5.324 1 94.44 403 HIS B CA 1
ATOM 6218 C C . HIS B 1 403 ? 0.643 -18.922 5.703 1 94.44 403 HIS B C 1
ATOM 6220 O O . HIS B 1 403 ? 0.834 -18.062 4.844 1 94.44 403 HIS B O 1
ATOM 6226 N N . VAL B 1 404 ? 0.315 -18.562 6.906 1 91.69 404 VAL B N 1
ATOM 6227 C CA . VAL B 1 404 ? -0.102 -17.234 7.34 1 91.69 404 VAL B CA 1
ATOM 6228 C C . VAL B 1 404 ? 1.072 -16.25 7.23 1 91.69 404 VAL B C 1
ATOM 6230 O O . VAL B 1 404 ? 0.883 -15.039 7.266 1 91.69 404 VAL B O 1
ATOM 6233 N N . ASN B 1 405 ? 2.287 -16.734 7.086 1 91.62 405 ASN B N 1
ATOM 6234 C CA . ASN B 1 405 ? 3.43 -15.836 6.938 1 91.62 405 ASN B CA 1
ATOM 6235 C C . ASN B 1 405 ? 3.709 -15.516 5.473 1 91.62 405 ASN B C 1
ATOM 6237 O O . ASN B 1 405 ? 4.684 -14.828 5.152 1 91.62 405 ASN B O 1
ATOM 6241 N N . ASP B 1 406 ? 2.836 -16.047 4.57 1 92.19 406 ASP B N 1
ATOM 6242 C CA . ASP B 1 406 ? 2.955 -15.828 3.131 1 92.19 406 ASP B CA 1
ATOM 6243 C C . ASP B 1 406 ? 1.899 -14.844 2.633 1 92.19 406 ASP B C 1
ATOM 6245 O O . ASP B 1 406 ? 0.703 -15.047 2.846 1 92.19 406 ASP B O 1
ATOM 6249 N N . SER B 1 407 ? 2.398 -13.867 1.934 1 89.69 407 SER B N 1
ATOM 6250 C CA . SER B 1 407 ? 1.467 -12.906 1.351 1 89.69 407 SER B CA 1
ATOM 6251 C C . SER B 1 407 ? 0.526 -13.586 0.358 1 89.69 407 SER B C 1
ATOM 6253 O O . SER B 1 407 ? -0.633 -13.188 0.223 1 89.69 407 SER B O 1
ATOM 6255 N N . GLY B 1 408 ? 1.041 -14.594 -0.361 1 91.69 408 GLY B N 1
ATOM 6256 C CA . GLY B 1 408 ? 0.201 -15.344 -1.281 1 91.69 408 GLY B CA 1
ATOM 6257 C C . GLY B 1 408 ? -0.97 -16.031 -0.601 1 91.69 408 GLY B C 1
ATOM 6258 O O . GLY B 1 408 ? -2.064 -16.094 -1.163 1 91.69 408 GLY B O 1
ATOM 6259 N N . PHE B 1 409 ? -0.756 -16.516 0.632 1 95.25 409 PHE B N 1
ATOM 6260 C CA . PHE B 1 409 ? -1.805 -17.125 1.438 1 95.25 409 PHE B CA 1
ATOM 6261 C C . PHE B 1 409 ? -2.965 -16.156 1.646 1 95.25 409 PHE B C 1
ATOM 6263 O O . PHE B 1 409 ? -4.125 -16.531 1.462 1 95.25 409 PHE B O 1
ATOM 6270 N N . TRP B 1 410 ? -2.695 -15.008 1.903 1 92.44 410 TRP B N 1
ATOM 6271 C CA . TRP B 1 410 ? -3.703 -13.992 2.199 1 92.44 410 TRP B CA 1
ATOM 6272 C C . TRP B 1 410 ? -4.414 -13.547 0.928 1 92.44 410 TRP B C 1
ATOM 6274 O O . TRP B 1 410 ? -5.613 -13.25 0.951 1 92.44 410 TRP B O 1
ATOM 6284 N N . MET B 1 411 ? -3.65 -13.461 -0.127 1 92.75 411 MET B N 1
ATOM 6285 C CA . MET B 1 411 ? -4.258 -13.109 -1.407 1 92.75 411 MET B CA 1
ATOM 6286 C C . MET B 1 411 ? -5.344 -14.109 -1.787 1 92.75 411 MET B C 1
ATOM 6288 O O . MET B 1 411 ? -6.461 -13.719 -2.131 1 92.75 411 MET B O 1
ATOM 6292 N N . ILE B 1 412 ? -5.031 -15.367 -1.671 1 95 412 ILE B N 1
ATOM 6293 C CA . ILE B 1 412 ? -5.977 -16.422 -2.025 1 95 412 ILE B CA 1
ATOM 6294 C C . ILE B 1 412 ? -7.164 -16.391 -1.063 1 95 412 ILE B C 1
ATOM 6296 O O . ILE B 1 412 ? -8.32 -16.484 -1.488 1 95 412 ILE B O 1
ATOM 6300 N N . LYS B 1 413 ? -6.883 -16.281 0.174 1 94.62 413 LYS B N 1
ATOM 6301 C CA . LYS B 1 413 ? -7.926 -16.25 1.194 1 94.62 413 LYS B CA 1
ATOM 6302 C C . LYS B 1 413 ? -8.93 -15.125 0.913 1 94.62 413 LYS B C 1
ATOM 6304 O O . LYS B 1 413 ? -10.141 -15.352 0.946 1 94.62 413 LYS B O 1
ATOM 6309 N N . GLU B 1 414 ? -8.414 -13.953 0.637 1 91.5 414 GLU B N 1
ATOM 6310 C CA . GLU B 1 414 ? -9.281 -12.789 0.475 1 91.5 414 GLU B CA 1
ATOM 6311 C C . GLU B 1 414 ? -10.055 -12.859 -0.839 1 91.5 414 GLU B C 1
ATOM 6313 O O . GLU B 1 414 ? -11.25 -12.562 -0.876 1 91.5 414 GLU B O 1
ATOM 6318 N N . TYR B 1 415 ? -9.469 -13.273 -1.912 1 92.19 415 TYR B N 1
ATOM 6319 C CA . TYR B 1 415 ? -10.133 -13.312 -3.211 1 92.19 415 TYR B CA 1
ATOM 6320 C C . TYR B 1 415 ? -11.203 -14.391 -3.252 1 92.19 415 TYR B C 1
ATOM 6322 O O . TYR B 1 415 ? -12.258 -14.211 -3.863 1 92.19 415 TYR B O 1
ATOM 6330 N N . PHE B 1 416 ? -10.922 -15.5 -2.57 1 94.69 416 PHE B N 1
ATOM 6331 C CA . PHE B 1 416 ? -11.867 -16.609 -2.615 1 94.69 416 PHE B CA 1
ATOM 6332 C C . PHE B 1 416 ? -12.891 -16.484 -1.495 1 94.69 416 PHE B C 1
ATOM 6334 O O . PHE B 1 416 ? -13.836 -17.281 -1.424 1 94.69 416 PHE B O 1
ATOM 6341 N N . GLY B 1 417 ? -12.695 -15.516 -0.606 1 92.44 417 GLY B N 1
ATOM 6342 C CA . GLY B 1 417 ? -13.609 -15.344 0.514 1 92.44 417 GLY B CA 1
ATOM 6343 C C . GLY B 1 417 ? -13.578 -16.5 1.491 1 92.44 417 GLY B C 1
ATOM 6344 O O . GLY B 1 417 ? -14.617 -16.922 1.997 1 92.44 417 GLY B O 1
ATOM 6345 N N . MET B 1 418 ? -12.43 -17.031 1.696 1 94.5 418 MET B N 1
ATOM 6346 C CA . MET B 1 418 ? -12.289 -18.203 2.559 1 94.5 418 MET B CA 1
ATOM 6347 C C . MET B 1 418 ? -11.844 -17.797 3.957 1 94.5 418 MET B C 1
ATOM 6349 O O . MET B 1 418 ? -11.297 -16.703 4.148 1 94.5 418 MET B O 1
ATOM 6353 N N . THR B 1 419 ? -12.094 -18.641 4.887 1 93.81 419 THR B N 1
ATOM 6354 C CA . THR B 1 419 ? -11.516 -18.5 6.219 1 93.81 419 THR B CA 1
ATOM 6355 C C . THR B 1 419 ? -10.07 -19 6.238 1 93.81 419 THR B C 1
ATOM 6357 O O . THR B 1 419 ? -9.602 -19.594 5.262 1 93.81 419 THR B O 1
ATOM 6360 N N . VAL B 1 420 ? -9.453 -18.75 7.387 1 93.62 420 VAL B N 1
ATOM 6361 C CA . VAL B 1 420 ? -8.078 -19.219 7.543 1 93.62 420 VAL B CA 1
ATOM 6362 C C . VAL B 1 420 ? -8.039 -20.734 7.461 1 93.62 420 VAL B C 1
ATOM 6364 O O . VAL B 1 420 ? -7.18 -21.312 6.781 1 93.62 420 VAL B O 1
ATOM 6367 N N . LYS B 1 421 ? -8.953 -21.359 8.078 1 94.06 421 LYS B N 1
ATOM 6368 C CA . LYS B 1 421 ? -9.016 -22.812 8.078 1 94.06 421 LYS B CA 1
ATOM 6369 C C . LYS B 1 421 ? -9.234 -23.359 6.672 1 94.06 421 LYS B C 1
ATOM 6371 O O . LYS B 1 421 ? -8.539 -24.281 6.246 1 94.06 421 LYS B O 1
ATOM 6376 N N . GLU B 1 422 ? -10.141 -22.828 5.984 1 95.81 422 GLU B N 1
ATOM 6377 C CA . GLU B 1 422 ? -10.438 -23.25 4.617 1 95.81 422 GLU B CA 1
ATOM 6378 C C . GLU B 1 422 ? -9.227 -23.047 3.707 1 95.81 422 GLU B C 1
ATOM 6380 O O . GLU B 1 422 ? -8.961 -23.859 2.82 1 95.81 422 GLU B O 1
ATOM 6385 N N . THR B 1 423 ? -8.555 -21.969 3.932 1 96.62 423 THR B N 1
ATOM 6386 C CA . THR B 1 423 ? -7.391 -21.656 3.109 1 96.62 423 THR B CA 1
ATOM 6387 C C . THR B 1 423 ? -6.258 -22.641 3.375 1 96.62 423 THR B C 1
ATOM 6389 O O . THR B 1 423 ? -5.543 -23.031 2.451 1 96.62 423 THR B O 1
ATOM 6392 N N . LEU B 1 424 ? -6.102 -23.047 4.633 1 96.25 424 LEU B N 1
ATOM 6393 C CA . LEU B 1 424 ? -5.117 -24.078 4.969 1 96.25 424 LEU B CA 1
ATOM 6394 C C . LEU B 1 424 ? -5.461 -25.406 4.297 1 96.25 424 LEU B C 1
ATOM 6396 O O . LEU B 1 424 ? -4.578 -26.094 3.791 1 96.25 424 LEU B O 1
ATOM 6400 N N . MET B 1 425 ? -6.723 -25.672 4.137 1 96.62 425 MET B N 1
ATOM 6401 C CA . MET B 1 425 ? -7.191 -26.953 3.607 1 96.62 425 MET B CA 1
ATOM 6402 C C . MET B 1 425 ? -7.152 -26.969 2.084 1 96.62 425 MET B C 1
ATOM 6404 O O . MET B 1 425 ? -7.238 -28.016 1.461 1 96.62 425 MET B O 1
ATOM 6408 N N . THR B 1 426 ? -7.035 -25.844 1.47 1 96.88 426 THR B N 1
ATOM 6409 C CA . THR B 1 426 ? -7.066 -25.75 0.013 1 96.88 426 THR B CA 1
ATOM 6410 C C . THR B 1 426 ? -5.711 -25.312 -0.532 1 96.88 426 THR B C 1
ATOM 6412 O O . THR B 1 426 ? -4.898 -26.141 -0.95 1 96.88 426 THR B O 1
ATOM 6415 N N . TRP B 1 427 ? -5.383 -24.047 -0.216 1 97.06 427 TRP B N 1
ATOM 6416 C CA . TRP B 1 427 ? -4.172 -23.438 -0.754 1 97.06 427 TRP B CA 1
ATOM 6417 C C . TRP B 1 427 ? -2.928 -24.109 -0.176 1 97.06 427 TRP B C 1
ATOM 6419 O O . TRP B 1 427 ? -2.039 -24.531 -0.921 1 97.06 427 TRP B O 1
ATOM 6429 N N . THR B 1 428 ? -2.852 -24.188 1.147 1 97.69 428 THR B N 1
ATOM 6430 C CA . THR B 1 428 ? -1.685 -24.75 1.807 1 97.69 428 THR B CA 1
ATOM 6431 C C . THR B 1 428 ? -1.516 -26.219 1.428 1 97.69 428 THR B C 1
ATOM 6433 O O . THR B 1 428 ? -0.401 -26.672 1.162 1 97.69 428 THR B O 1
ATOM 6436 N N . ALA B 1 429 ? -2.607 -26.906 1.438 1 97.81 429 ALA B N 1
ATOM 6437 C CA . ALA B 1 429 ? -2.57 -28.312 1.043 1 97.81 429 ALA B CA 1
ATOM 6438 C C . ALA B 1 429 ? -2.109 -28.453 -0.404 1 97.81 429 ALA B C 1
ATOM 6440 O O . ALA B 1 429 ? -1.292 -29.328 -0.715 1 97.81 429 ALA B O 1
ATOM 6441 N N . MET B 1 430 ? -2.641 -27.656 -1.295 1 97.81 430 MET B N 1
ATOM 6442 C CA . MET B 1 430 ? -2.266 -27.703 -2.705 1 97.81 430 MET B CA 1
ATOM 6443 C C . MET B 1 430 ? -0.769 -27.453 -2.877 1 97.81 430 MET B C 1
ATOM 6445 O O . MET B 1 430 ? -0.1 -28.188 -3.607 1 97.81 430 MET B O 1
ATOM 6449 N N . GLU B 1 431 ? -0.25 -26.422 -2.193 1 97.88 431 GLU B N 1
ATOM 6450 C CA . GLU B 1 431 ? 1.173 -26.109 -2.275 1 97.88 431 GLU B CA 1
ATOM 6451 C C . GLU B 1 431 ? 2.025 -27.266 -1.755 1 97.88 431 GLU B C 1
ATOM 6453 O O . GLU B 1 431 ? 3.098 -27.531 -2.295 1 97.88 431 GLU B O 1
ATOM 6458 N N . THR B 1 432 ? 1.561 -27.875 -0.708 1 98.19 432 THR B N 1
ATOM 6459 C CA . THR B 1 432 ? 2.27 -29.016 -0.144 1 98.19 432 THR B CA 1
ATOM 6460 C C . THR B 1 432 ? 2.268 -30.188 -1.12 1 98.19 432 THR B C 1
ATOM 6462 O O . THR B 1 432 ? 3.281 -30.875 -1.281 1 98.19 432 THR B O 1
ATOM 6465 N N . ILE B 1 433 ? 1.163 -30.422 -1.75 1 98.44 433 ILE B N 1
ATOM 6466 C CA . ILE B 1 433 ? 1.071 -31.469 -2.76 1 98.44 433 ILE B CA 1
ATOM 6467 C C . ILE B 1 433 ? 2.053 -31.172 -3.895 1 98.44 433 ILE B C 1
ATOM 6469 O O . ILE B 1 433 ? 2.768 -32.062 -4.348 1 98.44 433 ILE B O 1
ATOM 6473 N N . ILE B 1 434 ? 2.092 -29.922 -4.328 1 98.31 434 ILE B N 1
ATOM 6474 C CA . ILE B 1 434 ? 3.014 -29.531 -5.391 1 98.31 434 ILE B CA 1
ATOM 6475 C C . ILE B 1 434 ? 4.445 -29.891 -4.984 1 98.31 434 ILE B C 1
ATOM 6477 O O . ILE B 1 434 ? 5.176 -30.516 -5.75 1 98.31 434 ILE B O 1
ATOM 6481 N N . SER B 1 435 ? 4.793 -29.453 -3.781 1 98.44 435 SER B N 1
ATOM 6482 C CA . SER B 1 435 ? 6.164 -29.625 -3.311 1 98.44 435 SER B CA 1
ATOM 6483 C C . SER B 1 435 ? 6.535 -31.094 -3.217 1 98.44 435 SER B C 1
ATOM 6485 O O . SER B 1 435 ? 7.582 -31.516 -3.719 1 98.44 435 SER B O 1
ATOM 6487 N N . VAL B 1 436 ? 5.734 -31.922 -2.652 1 98.19 436 VAL B N 1
ATOM 6488 C CA . VAL B 1 436 ? 6.031 -33.312 -2.371 1 98.19 436 VAL B CA 1
ATOM 6489 C C . VAL B 1 436 ? 5.973 -34.125 -3.664 1 98.19 436 VAL B C 1
ATOM 6491 O O . VAL B 1 436 ? 6.844 -34.969 -3.922 1 98.19 436 VAL B O 1
ATOM 6494 N N . VAL B 1 437 ? 4.961 -33.875 -4.465 1 98.31 437 VAL B N 1
ATOM 6495 C CA . VAL B 1 437 ? 4.805 -34.625 -5.719 1 98.31 437 VAL B CA 1
ATOM 6496 C C . VAL B 1 437 ? 5.957 -34.281 -6.664 1 98.31 437 VAL B C 1
ATOM 6498 O O . VAL B 1 437 ? 6.531 -35.156 -7.301 1 98.31 437 VAL B O 1
ATOM 6501 N N . ALA B 1 438 ? 6.223 -32.969 -6.77 1 98.31 438 ALA B N 1
ATOM 6502 C CA . ALA B 1 438 ? 7.332 -32.562 -7.625 1 98.31 438 ALA B CA 1
ATOM 6503 C C . ALA B 1 438 ? 8.633 -33.219 -7.188 1 98.31 438 ALA B C 1
ATOM 6505 O O . ALA B 1 438 ? 9.391 -33.75 -8.023 1 98.31 438 ALA B O 1
ATOM 6506 N N . PHE B 1 439 ? 8.883 -33.25 -5.879 1 98.19 439 PHE B N 1
ATOM 6507 C CA . PHE B 1 439 ? 10.125 -33.844 -5.391 1 98.19 439 PHE B CA 1
ATOM 6508 C C . PHE B 1 439 ? 10.164 -35.344 -5.688 1 98.19 439 PHE B C 1
ATOM 6510 O O . PHE B 1 439 ? 11.211 -35.875 -6.051 1 98.19 439 PHE B O 1
ATOM 6517 N N . ALA B 1 440 ? 9.094 -36.031 -5.473 1 98 440 ALA B N 1
ATOM 6518 C CA . ALA B 1 440 ? 9.023 -37.469 -5.77 1 98 440 ALA B CA 1
ATOM 6519 C C . ALA B 1 440 ? 9.328 -37.719 -7.238 1 98 440 ALA B C 1
ATOM 6521 O O . ALA B 1 440 ? 10.07 -38.656 -7.562 1 98 440 ALA B O 1
ATOM 6522 N N . LEU B 1 441 ? 8.758 -36.906 -8.125 1 97.88 441 LEU B N 1
ATOM 6523 C CA . LEU B 1 441 ? 8.992 -37.062 -9.555 1 97.88 441 LEU B CA 1
ATOM 6524 C C . LEU B 1 441 ? 10.438 -36.75 -9.906 1 97.88 441 LEU B C 1
ATOM 6526 O O . LEU B 1 441 ? 11.016 -37.344 -10.812 1 97.88 441 LEU B O 1
ATOM 6530 N N . ILE B 1 442 ? 10.992 -35.75 -9.25 1 97.56 442 ILE B N 1
ATOM 6531 C CA . ILE B 1 442 ? 12.391 -35.406 -9.461 1 97.56 442 ILE B CA 1
ATOM 6532 C C . ILE B 1 442 ? 13.297 -36.562 -9.047 1 97.56 442 ILE B C 1
ATOM 6534 O O . ILE B 1 442 ? 14.258 -36.875 -9.75 1 97.56 442 ILE B O 1
ATOM 6538 N N . ALA B 1 443 ? 13.008 -37.125 -7.875 1 95.94 443 ALA B N 1
ATOM 6539 C CA . ALA B 1 443 ? 13.789 -38.281 -7.391 1 95.94 443 ALA B CA 1
ATOM 6540 C C . ALA B 1 443 ? 13.719 -39.438 -8.367 1 95.94 443 ALA B C 1
ATOM 6542 O O . ALA B 1 443 ? 14.719 -40.125 -8.602 1 95.94 443 ALA B O 1
ATOM 6543 N N . LEU B 1 444 ? 12.555 -39.656 -8.93 1 96.56 444 LEU B N 1
ATOM 6544 C CA . LEU B 1 444 ? 12.383 -40.719 -9.922 1 96.56 444 LEU B CA 1
ATOM 6545 C C . LEU B 1 444 ? 13.156 -40.406 -11.195 1 96.56 444 LEU B C 1
ATOM 6547 O O . LEU B 1 444 ? 13.773 -41.312 -11.789 1 96.56 444 LEU B O 1
ATOM 6551 N N . LEU B 1 445 ? 13.07 -39.125 -11.594 1 96.25 445 LEU B N 1
ATOM 6552 C CA . LEU B 1 445 ? 13.773 -38.719 -12.797 1 96.25 445 LEU B CA 1
ATOM 6553 C C . LEU B 1 445 ? 15.289 -38.844 -12.602 1 96.25 445 LEU B C 1
ATOM 6555 O O . LEU B 1 445 ? 16.016 -39.125 -13.555 1 96.25 445 LEU B O 1
ATOM 6559 N N . ASP B 1 446 ? 15.734 -38.562 -11.383 1 94.44 446 ASP B N 1
ATOM 6560 C CA . ASP B 1 446 ? 17.156 -38.625 -11.055 1 94.44 446 ASP B CA 1
ATOM 6561 C C . ASP B 1 446 ? 17.703 -40.031 -11.234 1 94.44 446 ASP B C 1
ATOM 6563 O O . ASP B 1 446 ? 18.891 -40.219 -11.492 1 94.44 446 ASP B O 1
ATOM 6567 N N . LEU B 1 447 ? 16.859 -41.062 -11.117 1 92 447 LEU B N 1
ATOM 6568 C CA . LEU B 1 447 ? 17.266 -42.438 -11.281 1 92 447 LEU B CA 1
ATOM 6569 C C . LEU B 1 447 ? 17.516 -42.75 -12.75 1 92 447 LEU B C 1
ATOM 6571 O O . LEU B 1 447 ? 18.219 -43.719 -13.07 1 92 447 LEU B O 1
ATOM 6575 N N . VAL B 1 448 ? 16.953 -41.938 -13.602 1 91.81 448 VAL B N 1
ATOM 6576 C CA . VAL B 1 448 ? 17 -42.25 -15.023 1 91.81 448 VAL B CA 1
ATOM 6577 C C . VAL B 1 448 ? 18.016 -41.344 -15.719 1 91.81 448 VAL B C 1
ATOM 6579 O O . VAL B 1 448 ? 18.625 -41.75 -16.719 1 91.81 448 VAL B O 1
ATOM 6582 N N . VAL B 1 449 ? 18.203 -40.219 -15.258 1 88.69 449 VAL B N 1
ATOM 6583 C CA . VAL B 1 449 ? 19.094 -39.281 -15.945 1 88.69 449 VAL B CA 1
ATOM 6584 C C . VAL B 1 449 ? 20.312 -38.969 -15.086 1 88.69 449 VAL B C 1
ATOM 6586 O O . VAL B 1 449 ? 20.266 -39.094 -13.859 1 88.69 449 VAL B O 1
#

Nearest PDB structures (foldseek):
  7qha-assembly1_B  TM=4.507E-01  e=2.564E-06  Photobacterium profundum SS9
  8y4x-assembly1_A  TM=4.342E-01  e=1.053E-05  Fusobacterium nucleatum
  4f35-assembly2_B  TM=4.104E-01  e=3.138E-06  Vibrio cholerae
  8thi-assembly1_A  TM=4.210E-01  e=7.324E-06  Haemophilus influenzae Rd KW20
  8vzo-assembly1_A  TM=1.387E-01  e=2.984E+00  Mus musculus

Sequence (898 aa):
MGIAIVIAAIVVLLLLITVAKMHPFVALILTSVGVGLAMGMPLLAPSPETPGIIDSIKAGLGNTLGFLAIVLALGTMLGKMMAESGGAERIAKTLIDRFGQKRVHWAMMVVAFLVGIPVFFQVGFVLLIPLVFTIAMETGISLVTIGIPLVAGLSVVHGLVPPHPAAMAAVGIFKADVGTTILYSLIVGLPTAIIAGPLFGKWIGSRMHKEVPGEIAEQLVQHKEKKDLPGFGNTLFTILLPVILMLIASIANVALDQASEAAKVLRFIGDPVIALLIATIYSFFSLGYARGFNRDKVLKFANDCLGPVANILLVIGAGGAFNKVLLDSGIGEQIADLAKHSHMSPLLLGWGIAALIRIATGSATVSMMTAAGIVAPIAASMPGTNAELLVLATGAGSLILSHVNDSGFWMIKEYFGMTVKETLMTWTAMETIISVVAFALIALLDLVVMGIAIVIAAIVVLLLLITVAKMHPFVALILTSVGVGLAMGMPLLAPSPETPGIIDSIKAGLGNTLGFLAIVLALGTMLGKMMAESGGAERIAKTLIDRFGQKRVHWAMMVVAFLVGIPVFFQVGFVLLIPLVFTIAMETGISLVTIGIPLVAGLSVVHGLVPPHPAAMAAVGIFKADVGTTILYSLIVGLPTAIIAGPLFGKWIGSRMHKEVPGEIAEQLVQHKEKKDLPGFGNTLFTILLPVILMLIASIANVALDQASEAAKVLRFIGDPVIALLIATIYSFFSLGYARGFNRDKVLKFANDCLGPVANILLVIGAGGAFNKVLLDSGIGEQIADLAKHSHMSPLLLGWGIAALIRIATGSATVSMMTAAGIVAPIAASMPGTNAELLVLATGAGSLILSHVNDSGFWMIKEYFGMTVKETLMTWTAMETIISVVAFALIALLDLVV

InterPro domains:
  IPR003474 Gluconate transporter [PF02447] (2-448)
  IPR003474 Gluconate transporter [PIRSF002746] (3-449)
  IPR003474 Gluconate transporter [PTHR30354] (3-449)
  IPR003474 Gluconate transporter [TIGR00791] (3-449)

Solvent-accessible surface area (backbone atoms only — not comparable to full-atom values): 42060 Å² total; per-residue (Å²): 113,61,65,60,50,51,53,50,45,52,52,50,41,48,42,36,38,74,70,57,32,37,49,62,42,59,39,34,49,51,45,31,52,50,47,26,57,74,62,64,44,43,64,58,55,86,41,95,87,42,64,8,44,61,52,26,34,28,48,16,17,6,62,41,36,18,52,47,49,54,48,49,52,39,29,42,39,38,43,34,36,28,22,72,36,30,28,43,56,41,50,37,51,50,48,36,70,72,56,30,82,87,39,40,26,53,51,35,18,53,52,25,35,61,52,11,34,57,32,56,50,68,56,42,46,47,65,47,45,54,56,45,48,45,39,24,68,74,69,66,46,30,39,39,23,38,42,35,2,27,52,25,11,17,49,39,20,47,28,32,22,49,76,17,63,59,27,38,50,34,28,60,64,48,67,27,56,65,70,60,27,33,53,51,23,50,68,35,35,50,58,26,23,45,50,28,0,39,54,41,11,46,58,51,17,76,77,40,76,35,64,72,36,65,72,56,40,62,56,47,55,56,77,81,63,95,64,81,60,50,57,59,66,58,40,49,45,47,72,39,36,30,55,52,35,16,39,52,17,51,49,34,64,72,74,37,59,74,83,37,67,67,32,44,49,38,40,44,48,18,30,69,68,47,15,35,51,51,29,32,56,46,31,48,41,69,40,24,46,72,68,66,43,50,52,67,54,51,29,46,50,52,55,64,53,35,33,68,46,21,60,45,50,49,35,26,17,24,18,23,11,32,21,33,32,39,54,73,54,44,47,56,59,56,51,52,62,62,52,73,73,57,92,58,56,62,48,58,42,23,17,48,46,1,26,52,35,7,59,68,31,29,34,44,59,59,12,26,51,52,25,39,65,62,40,32,67,56,42,70,72,37,87,85,61,56,40,40,57,35,38,37,23,15,16,20,15,10,41,26,50,45,39,86,44,10,31,67,43,45,44,52,20,54,68,53,60,46,51,72,66,54,29,48,68,43,58,16,43,32,28,33,43,32,17,54,47,29,40,53,45,48,57,56,48,52,75,75,98,111,60,63,60,51,52,53,50,46,53,52,50,41,49,42,35,39,74,70,57,33,37,48,62,42,60,39,32,49,51,44,31,51,51,49,27,57,75,62,62,45,43,64,59,56,86,42,95,88,42,66,10,44,61,52,25,34,27,49,17,17,4,61,42,35,19,52,46,51,55,47,49,52,38,30,43,38,38,44,34,38,28,21,73,34,30,28,43,57,41,50,37,52,50,48,37,71,72,54,30,82,87,39,41,25,52,52,35,19,52,50,24,35,60,50,12,34,59,32,56,52,67,55,42,47,47,64,46,46,54,57,45,47,44,38,24,67,75,68,65,48,30,38,39,24,38,43,35,2,27,52,26,13,18,50,39,21,46,30,33,22,51,74,18,62,58,27,37,50,34,29,59,65,48,67,29,56,65,70,60,27,32,52,51,21,51,68,33,35,52,59,24,23,44,50,28,1,38,53,41,11,47,59,51,18,75,75,41,77,34,64,72,36,64,72,57,40,64,56,47,56,57,76,81,64,96,64,83,60,49,56,58,67,60,42,50,44,47,72,39,37,29,56,52,36,15,39,54,18,51,49,32,64,72,73,37,61,74,84,37,67,67,33,46,51,39,41,43,47,17,30,70,68,48,15,37,50,52,27,30,56,47,32,51,40,69,38,23,46,71,66,67,43,51,51,67,55,51,29,48,48,51,55,63,54,35,32,71,46,21,61,45,52,49,36,26,18,26,18,24,11,31,21,32,32,39,53,72,54,44,45,56,59,55,52,52,63,61,52,73,72,55,92,59,56,64,49,57,41,23,18,49,47,1,26,53,36,7,58,68,32,28,34,43,59,59,13,26,50,52,25,40,64,63,38,32,67,55,42,71,70,37,85,87,62,55,40,38,57,35,37,37,21,15,16,20,15,10,41,26,50,46,38,86,45,10,31,68,43,44,46,53,20,55,69,52,59,45,50,73,66,54,31,48,67,44,57,16,44,33,28,33,44,33,16,53,48,30,39,53,45,48,57,56,46,53,76,74,98

pLDDT: mean 89.86, std 7.25, range [50.44, 98.44]

Organism: Parageobacillus thermoglucosidasius (NCBI:txid1426)

Radius of gyration: 27.9 Å; Cα contacts (8 Å, |Δi|>4): 1647; chains: 2; bounding box: 63×86×59 Å

Secondary structure (DSSP, 8-state):
-HHHHHHHHHHHHHHHHHTS---HHHHHHHHHHHHHHHTT--SS-SBTTB--HHHHHHHHHHHHHHHHHHHHHHHHHHHHHHHHHTHHHHHHHHHHHHH-TTTHHHHHHHHHHHHTTTS-HHHHHHHHHHHHHHHHHHH---HHHHHHHHHHHHHHHHHH-TTSHHHHHHHHHHT--HHHHHHHHHHHHHHHHHIIIIIHHHHHHTT---PPPHHHHHHH--------PPPHHHHHHHHHHHHHHHHHHHHHHHHS-TTSHHHHHHHHHTSHHHHHHHHHHHHIIIIIGGGT--HHHHHHHHHHTTTTHHHHHHHHHHHHHHHHHHHHTTHHHHHHHHHTT----HHHHHHHHHHHHHHHH--HHHHHHHHHHHHHHHHHTSTT--HHHHHHHHHHHTTS---TT-HHHHHHHHHHT--HHHHIIIIIHHHHHHHHHHHHHHHHHHTT-/-HHHHHHHHHHHHHHHHHTS---HHHHHHHHHHHHHHHTT--SS-SBTTB--HHHHHHHHHHHHHHHHHHHHHHHHHHHHHHHHHTHHHHHHHHHHHHH-TTSHHHHHHHHHHHHHTTS-HHHHHHHHHHHHHHHHHHH---HHHHHHHHHHHHHHHHHH-TTSHHHHHHHHHHT--HHHHHHHHHHHHHHHHHIIIIIHHHHHHTT---PPPHHHHHHH--------PPPHHHHHHHHHHHHHHHHHHHHHHHHS-TTSHHHHHHHHHTSHHHHHHHHHHHHIIIIIGGGT--HHHHHHHHHHTTTTHHHHHHHHHHHHHHHHHHHHTTHHHHHHHHHTT----HHHHHHHHHHHHHHHH--HHHHHHHHHHHHHHHHHTSTT--HHHHHHHHHHHTTS---TT-HHHHHHHHHHT--HHHHIIIIIHHHHHHHHHHHHHHHHHHTT-